Protein AF-A0AA88YDJ2-F1 (afdb_monomer)

Structure (mmCIF, N/CA/C/O backbone):
data_AF-A0AA88YDJ2-F1
#
_entry.id   AF-A0AA88YDJ2-F1
#
loop_
_atom_site.group_PDB
_atom_site.id
_atom_site.type_symbol
_atom_site.label_atom_id
_atom_site.label_alt_id
_atom_site.label_comp_id
_atom_site.label_asym_id
_atom_site.label_entity_id
_atom_site.label_seq_id
_atom_site.pdbx_PDB_ins_code
_atom_site.Cartn_x
_atom_site.Cartn_y
_atom_site.Cartn_z
_atom_site.occupancy
_atom_site.B_iso_or_equiv
_atom_site.auth_seq_id
_atom_site.auth_comp_id
_atom_site.auth_asym_id
_atom_site.auth_atom_id
_atom_site.pdbx_PDB_model_num
ATOM 1 N N . MET A 1 1 ? -26.382 20.827 58.918 1.00 44.16 1 MET A N 1
ATOM 2 C CA . MET A 1 1 ? -25.754 21.089 57.607 1.00 44.16 1 MET A CA 1
ATOM 3 C C . MET A 1 1 ? -24.274 21.461 57.730 1.00 44.16 1 MET A C 1
ATOM 5 O O . MET A 1 1 ? -23.502 20.668 57.225 1.00 44.16 1 MET A O 1
ATOM 9 N N . PRO A 1 2 ? -23.825 22.515 58.452 1.00 45.06 2 PRO A N 1
ATOM 10 C CA . PRO A 1 2 ? -22.393 22.879 58.542 1.00 45.06 2 PRO A CA 1
ATOM 11 C C . PRO A 1 2 ? -21.475 21.733 59.007 1.00 45.06 2 PRO A C 1
ATOM 13 O O . PRO A 1 2 ? -20.528 21.392 58.317 1.00 45.06 2 PRO A O 1
ATOM 16 N N . LYS A 1 3 ? -21.861 21.034 60.087 1.00 49.59 3 LYS A N 1
ATOM 17 C CA . LYS A 1 3 ? -21.119 19.882 60.639 1.00 49.59 3 LYS A CA 1
ATOM 18 C C . LYS A 1 3 ? -21.000 18.674 59.700 1.00 49.59 3 LYS A C 1
ATOM 20 O O . LYS A 1 3 ? -20.139 17.834 59.913 1.00 49.59 3 LYS A O 1
ATOM 25 N N . LEU A 1 4 ? -21.891 18.557 58.709 1.00 55.38 4 LEU A N 1
ATOM 26 C CA . LEU A 1 4 ? -21.837 17.472 57.728 1.00 55.38 4 LEU A CA 1
ATOM 27 C C . LEU A 1 4 ? -20.753 17.761 56.676 1.00 55.38 4 LEU A C 1
ATOM 29 O O . LEU A 1 4 ? -20.129 16.827 56.197 1.00 55.38 4 LEU A O 1
ATOM 33 N N . PHE A 1 5 ? -20.489 19.040 56.368 1.00 55.66 5 PHE A N 1
ATOM 34 C CA . PHE A 1 5 ? -19.447 19.469 55.424 1.00 55.66 5 PHE A CA 1
ATOM 35 C C . PHE A 1 5 ? -18.039 19.296 55.986 1.00 55.66 5 PHE A C 1
ATOM 37 O O . PHE A 1 5 ? -17.182 18.768 55.283 1.00 55.66 5 PHE A O 1
ATOM 44 N N . ASP A 1 6 ? -17.838 19.635 57.264 1.00 58.50 6 ASP A N 1
ATOM 45 C CA . ASP A 1 6 ? -16.559 19.428 57.964 1.00 58.50 6 ASP A CA 1
ATOM 46 C C . ASP A 1 6 ? -16.160 17.939 58.015 1.00 58.50 6 ASP A C 1
ATOM 48 O O . ASP A 1 6 ? -14.989 17.605 58.167 1.00 58.50 6 ASP A O 1
ATOM 52 N N . GLN A 1 7 ? -17.136 17.033 57.869 1.00 65.69 7 GLN A N 1
ATOM 53 C CA . GLN A 1 7 ? -16.923 15.585 57.804 1.00 65.69 7 GLN A CA 1
ATOM 54 C C . GLN A 1 7 ? -16.890 15.036 56.369 1.00 65.69 7 GLN A C 1
ATOM 56 O O . GLN A 1 7 ? -16.297 13.986 56.149 1.00 65.69 7 GLN A O 1
ATOM 61 N N . LEU A 1 8 ? -17.479 15.733 55.391 1.00 71.81 8 LEU A N 1
ATOM 62 C CA . LEU A 1 8 ? -17.611 15.258 54.010 1.00 71.81 8 LEU A CA 1
ATOM 63 C C . LEU A 1 8 ? -16.273 15.258 53.258 1.00 71.81 8 LEU A C 1
ATOM 65 O O . LEU A 1 8 ? -15.979 14.308 52.543 1.00 71.81 8 LEU A O 1
ATOM 69 N N . ILE A 1 9 ? -15.460 16.308 53.408 1.00 75.25 9 ILE A N 1
ATOM 70 C CA . ILE A 1 9 ? -14.173 16.422 52.701 1.00 75.25 9 ILE A CA 1
ATOM 71 C C . ILE A 1 9 ? -13.161 15.374 53.202 1.00 75.25 9 ILE A C 1
ATOM 73 O O . ILE A 1 9 ? -12.628 14.640 52.371 1.00 75.25 9 ILE A O 1
ATOM 77 N N . PRO A 1 10 ? -12.969 15.168 54.524 1.00 75.00 10 PRO A N 1
ATOM 78 C CA . PRO A 1 10 ? -12.078 14.118 55.028 1.00 75.00 10 PRO A CA 1
ATOM 79 C C . PRO A 1 10 ? -12.511 12.689 54.662 1.00 75.00 10 PRO A C 1
ATOM 81 O O . PRO A 1 10 ? -11.676 11.785 54.629 1.00 75.00 10 PRO A O 1
ATOM 84 N N . MET A 1 11 ? -13.799 12.460 54.358 1.00 74.31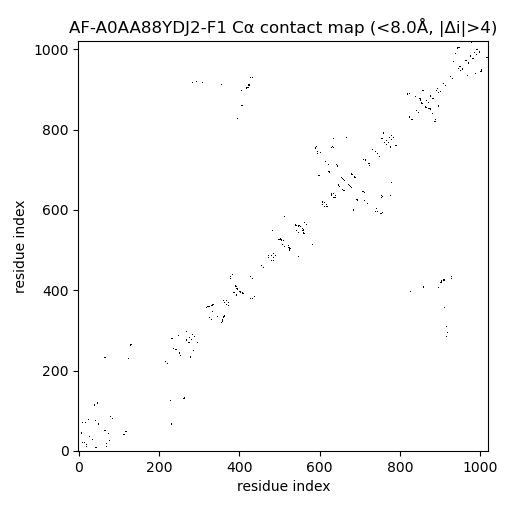 11 MET A N 1
ATOM 85 C CA . MET A 1 11 ? -14.303 11.150 53.913 1.00 74.31 11 MET A CA 1
ATOM 86 C C . MET A 1 11 ? -13.718 10.701 52.569 1.00 74.31 11 MET A C 1
ATOM 88 O O . MET A 1 11 ? -13.801 9.515 52.257 1.00 74.31 11 MET A O 1
ATOM 92 N N . ILE A 1 12 ? -13.068 11.592 51.813 1.00 73.06 12 ILE A N 1
ATOM 93 C CA . ILE A 1 12 ? -12.350 11.224 50.589 1.00 73.06 12 ILE A CA 1
ATOM 94 C C . ILE A 1 12 ? -11.175 10.273 50.851 1.00 73.06 12 ILE A C 1
ATOM 96 O O . ILE A 1 12 ? -10.824 9.474 49.987 1.00 73.06 12 ILE A O 1
ATOM 100 N N . ARG A 1 13 ? -10.621 10.290 52.072 1.00 70.44 13 ARG A N 1
ATOM 101 C CA . ARG A 1 13 ? -9.574 9.359 52.523 1.00 70.44 13 ARG A CA 1
ATOM 102 C C . ARG A 1 13 ? -10.114 7.984 52.933 1.00 70.44 13 ARG A C 1
ATOM 104 O O . ARG A 1 13 ? -9.346 7.135 53.367 1.00 70.44 13 ARG A O 1
ATOM 111 N N . ASN A 1 14 ? -11.433 7.778 52.900 1.00 76.31 14 ASN A N 1
ATOM 112 C CA . ASN A 1 14 ? -12.048 6.526 53.325 1.00 76.31 14 ASN A CA 1
ATOM 113 C C . ASN A 1 14 ? -12.297 5.609 52.123 1.00 76.31 14 ASN A C 1
ATOM 115 O O . ASN A 1 14 ? -13.269 5.777 51.380 1.00 76.31 14 ASN A O 1
ATOM 119 N N . ASP A 1 15 ? -11.447 4.599 51.977 1.00 65.50 15 ASP A N 1
ATOM 120 C CA . ASP A 1 15 ? -11.488 3.640 50.865 1.00 65.50 15 ASP A CA 1
ATOM 121 C C . ASP A 1 15 ? -12.735 2.737 50.888 1.00 65.50 15 ASP A C 1
ATOM 123 O O . ASP A 1 15 ? -13.088 2.116 49.890 1.00 65.50 15 ASP A O 1
ATOM 127 N N . LYS A 1 16 ? -13.471 2.685 52.011 1.00 71.50 16 LYS A N 1
ATOM 128 C CA . LYS A 1 16 ? -14.713 1.897 52.128 1.00 71.50 16 LYS A CA 1
ATOM 129 C C . LYS A 1 16 ? -15.907 2.530 51.411 1.00 71.50 16 LYS A C 1
ATOM 131 O O . LYS A 1 16 ? -16.938 1.879 51.242 1.00 71.50 16 LYS A O 1
ATOM 136 N N . ILE A 1 17 ? -15.810 3.802 51.034 1.00 74.06 17 ILE A N 1
ATOM 137 C CA . ILE A 1 17 ? -16.864 4.513 50.309 1.00 74.06 17 ILE A CA 1
ATOM 138 C C . ILE A 1 17 ? -16.585 4.360 48.819 1.00 74.06 17 ILE A C 1
ATOM 140 O O . ILE A 1 17 ? -15.492 4.681 48.374 1.00 74.06 17 ILE A O 1
ATOM 144 N N . LYS A 1 18 ? -17.567 3.908 48.032 1.00 74.12 18 LYS A N 1
ATOM 145 C CA . LYS A 1 18 ? -17.419 3.819 46.570 1.00 74.12 18 LYS A CA 1
ATOM 146 C C . LYS A 1 18 ? -17.340 5.216 45.943 1.00 74.12 18 LYS A C 1
ATOM 148 O O . LYS A 1 18 ? -18.175 6.069 46.248 1.00 74.12 18 LYS A O 1
ATOM 153 N N . ASP A 1 19 ? -16.419 5.414 45.002 1.00 71.31 19 ASP A N 1
ATOM 154 C CA . ASP A 1 19 ? -16.193 6.695 44.304 1.00 71.31 19 ASP A CA 1
ATOM 155 C C . ASP A 1 19 ? -17.448 7.245 43.637 1.00 71.31 19 ASP A C 1
ATOM 157 O O . ASP A 1 19 ? -17.778 8.421 43.778 1.00 71.31 19 ASP A O 1
ATOM 161 N N . SER A 1 20 ? -18.216 6.367 42.994 1.00 70.12 20 SER A N 1
ATOM 162 C CA . SER A 1 20 ? -19.479 6.726 42.349 1.00 70.12 20 SER A CA 1
ATOM 163 C C . SER A 1 20 ? -20.534 7.242 43.329 1.00 70.12 20 SER A C 1
ATOM 165 O O . SER A 1 20 ? -21.399 8.022 42.938 1.00 70.12 20 SER A O 1
ATOM 167 N N . VAL A 1 21 ? -20.483 6.828 44.599 1.00 75.50 21 VAL A N 1
ATOM 168 C CA . VAL A 1 21 ? -21.400 7.295 45.647 1.00 75.50 21 VAL A CA 1
ATOM 169 C C . VAL A 1 21 ? -20.939 8.647 46.177 1.00 75.50 21 VAL A C 1
ATOM 171 O O . VAL A 1 21 ? -21.754 9.561 46.279 1.00 75.50 21 VAL A O 1
ATOM 174 N N . PHE A 1 22 ? -19.642 8.793 46.460 1.00 79.19 22 PHE A N 1
ATOM 175 C CA . PHE A 1 22 ? -19.071 10.055 46.926 1.00 79.19 22 PHE A CA 1
ATOM 176 C C . PHE A 1 22 ? -19.282 11.175 45.900 1.00 79.19 22 PHE A C 1
ATOM 178 O O . PHE A 1 22 ? -19.849 12.208 46.248 1.00 79.19 22 PHE A O 1
ATOM 185 N N . LEU A 1 23 ? -18.940 10.922 44.629 1.00 78.69 23 LEU A N 1
ATOM 186 C CA . LEU A 1 23 ? -19.116 11.864 43.523 1.00 78.69 23 LEU A CA 1
ATOM 187 C C . LEU A 1 23 ? -20.588 12.243 43.317 1.00 78.69 23 LEU A C 1
ATOM 189 O O . LEU A 1 23 ? -20.908 13.416 43.183 1.00 78.69 23 LEU A O 1
ATOM 193 N N . LYS A 1 24 ? -21.522 11.281 43.357 1.00 77.50 24 LYS A N 1
ATOM 194 C CA . LYS A 1 24 ? -22.960 11.587 43.231 1.00 77.50 24 LYS A CA 1
ATOM 195 C C . LYS A 1 24 ? -23.456 12.522 44.333 1.00 77.50 24 LYS A C 1
ATOM 197 O O . LYS A 1 24 ? -24.221 13.439 44.045 1.00 77.50 24 LYS A O 1
ATOM 202 N N . VAL A 1 25 ? -23.042 12.295 45.580 1.00 77.62 25 VAL A N 1
ATOM 203 C CA . VAL A 1 25 ? -23.463 13.116 46.726 1.00 77.62 25 VAL A CA 1
ATOM 204 C C . VAL A 1 25 ? -22.865 14.521 46.639 1.00 77.62 25 VAL A C 1
ATOM 206 O O . VAL A 1 25 ? -23.590 15.503 46.806 1.00 77.62 25 VAL A O 1
ATOM 209 N N . THR A 1 26 ? -21.570 14.639 46.344 1.00 76.81 26 THR A N 1
ATOM 210 C CA . THR A 1 26 ? -20.883 15.934 46.238 1.00 76.81 26 THR A CA 1
ATOM 211 C C . THR A 1 26 ? -21.347 16.735 45.021 1.00 76.81 26 THR A C 1
ATOM 213 O O . THR A 1 26 ? -21.640 17.920 45.170 1.00 76.81 26 THR A O 1
ATOM 216 N N . SER A 1 27 ? -21.520 16.104 43.854 1.00 77.88 27 SER A N 1
ATOM 217 C CA . SER A 1 27 ? -22.079 16.746 42.657 1.00 77.88 27 SER A CA 1
ATOM 218 C C . SER A 1 27 ? -23.519 17.212 42.879 1.00 77.88 27 SER A C 1
ATOM 220 O O . SER A 1 27 ? -23.851 18.335 42.513 1.00 77.88 27 SER A O 1
ATOM 222 N N . HIS A 1 28 ? -24.370 16.412 43.534 1.00 77.06 28 HIS A N 1
ATOM 223 C CA . HIS A 1 28 ? -25.744 16.826 43.843 1.00 77.06 28 HIS A CA 1
ATOM 224 C C . HIS A 1 28 ? -25.773 18.065 44.755 1.00 77.06 28 HIS A C 1
ATOM 226 O O . HIS A 1 28 ? -26.504 19.017 44.491 1.00 77.06 28 HIS A O 1
ATOM 232 N N . LEU A 1 29 ? -24.930 18.104 45.791 1.00 75.31 29 LEU A N 1
ATOM 233 C CA . LEU A 1 29 ? -24.821 19.262 46.685 1.00 75.31 29 LEU A CA 1
ATOM 234 C C . LEU A 1 29 ? -24.264 20.510 45.981 1.00 75.31 29 LEU A C 1
ATOM 236 O O . LEU A 1 29 ? -24.709 21.620 46.274 1.00 75.31 29 LEU A O 1
ATOM 240 N N . ALA A 1 30 ? -23.321 20.332 45.053 1.00 75.94 30 ALA A N 1
ATOM 241 C CA . ALA A 1 30 ? -22.695 21.421 44.310 1.00 75.94 30 ALA A CA 1
ATOM 242 C C . ALA A 1 30 ? -23.631 22.040 43.253 1.00 75.94 30 ALA A C 1
ATOM 244 O O . ALA A 1 30 ? -23.666 23.258 43.108 1.00 75.94 30 ALA A O 1
ATOM 245 N N . VAL A 1 31 ? -24.452 21.235 42.569 1.00 74.44 31 VAL A N 1
ATOM 246 C CA . VAL A 1 31 ? -25.408 21.725 41.552 1.00 74.44 31 VAL A CA 1
ATOM 247 C C . VAL A 1 31 ? -26.520 22.588 42.166 1.00 74.44 31 VAL A C 1
ATOM 249 O O . VAL A 1 31 ? -27.002 23.524 41.534 1.00 74.44 31 VAL A O 1
ATOM 252 N N . HIS A 1 32 ? -26.923 22.316 43.411 1.00 71.50 32 HIS A N 1
ATOM 253 C CA . HIS A 1 32 ? -28.048 23.007 44.051 1.00 71.50 32 HIS A CA 1
ATOM 254 C C . HIS A 1 32 ? -27.679 24.299 44.803 1.00 71.50 32 HIS A C 1
ATOM 256 O O . HIS A 1 32 ? -28.579 25.054 45.178 1.00 71.50 32 HIS A O 1
ATOM 262 N N . ASN A 1 33 ? -26.394 24.580 45.050 1.00 75.69 33 ASN A N 1
ATOM 263 C CA . ASN A 1 33 ? -25.971 25.777 45.784 1.00 75.69 33 ASN A CA 1
ATOM 264 C C . ASN A 1 33 ? -24.553 26.218 45.383 1.00 75.69 33 ASN A C 1
ATOM 266 O O . ASN A 1 33 ? -23.575 25.586 45.770 1.00 75.69 33 ASN A O 1
ATOM 270 N N . SER A 1 34 ? -24.433 27.346 44.679 1.00 69.25 34 SER A N 1
ATOM 271 C CA . SER A 1 34 ? -23.150 27.867 44.173 1.00 69.25 34 SER A CA 1
ATOM 272 C C . SER A 1 34 ? -22.156 28.256 45.274 1.00 69.25 34 SER A C 1
ATOM 274 O O . SER A 1 34 ? -20.964 27.983 45.157 1.00 69.25 34 SER A O 1
ATOM 276 N N . VAL A 1 35 ? -22.632 28.815 46.394 1.00 75.88 35 VAL A N 1
ATOM 277 C CA . VAL A 1 35 ? -21.787 29.127 47.565 1.00 75.88 35 VAL A CA 1
ATOM 278 C C . VAL A 1 35 ? -21.261 27.844 48.206 1.00 75.88 35 VAL A C 1
ATOM 280 O O . VAL A 1 35 ? -20.162 27.811 48.760 1.00 75.88 35 VAL A O 1
ATOM 283 N N . LEU A 1 36 ? -22.054 26.775 48.147 1.00 74.25 36 LEU A N 1
ATOM 284 C CA . LEU A 1 36 ? -21.657 25.474 48.652 1.00 74.25 36 LEU A CA 1
ATOM 285 C C . LEU A 1 36 ? -20.705 24.750 47.699 1.00 74.25 36 LEU A C 1
ATOM 287 O O . LEU A 1 36 ? -19.754 24.134 48.169 1.00 74.25 36 LEU A O 1
ATOM 291 N N . ALA A 1 37 ? -20.922 24.872 46.389 1.00 77.81 37 ALA A N 1
ATOM 292 C CA . ALA A 1 37 ? -20.015 24.377 45.363 1.00 77.81 37 ALA A CA 1
ATOM 293 C C . ALA A 1 37 ? -18.614 24.973 45.538 1.00 77.81 37 ALA A C 1
ATOM 295 O O . ALA A 1 37 ? -17.642 24.227 45.572 1.00 77.81 37 ALA A O 1
ATOM 296 N N . ASP A 1 38 ? -18.515 26.286 45.764 1.00 79.69 38 ASP A N 1
ATOM 297 C CA . ASP A 1 38 ? -17.239 26.955 46.036 1.00 79.69 38 ASP A CA 1
ATOM 298 C C . ASP A 1 38 ? -16.544 26.409 47.284 1.00 79.69 38 ASP A C 1
ATOM 300 O O . ASP A 1 38 ? -15.356 26.108 47.247 1.00 79.69 38 ASP A O 1
ATOM 304 N N . LYS A 1 39 ? -17.283 26.220 48.385 1.00 80.44 39 LYS A N 1
ATOM 305 C CA . LYS A 1 39 ? -16.716 25.662 49.623 1.00 80.44 39 LYS A CA 1
ATOM 306 C C . LYS A 1 39 ? -16.247 24.218 49.459 1.00 80.44 39 LYS A C 1
ATOM 308 O O . LYS A 1 39 ? -15.205 23.864 50.000 1.00 80.44 39 LYS A O 1
ATOM 313 N N . ILE A 1 40 ? -17.003 23.394 48.733 1.00 81.81 40 ILE A N 1
ATOM 314 C CA . ILE A 1 40 ? -16.633 22.000 48.460 1.00 81.81 40 ILE A CA 1
ATOM 315 C C . ILE A 1 40 ? -15.391 21.956 47.566 1.00 81.81 40 ILE A C 1
ATOM 317 O O . ILE A 1 40 ? -14.454 21.231 47.876 1.00 81.81 40 ILE A O 1
ATOM 321 N N . LEU A 1 41 ? -15.353 22.750 46.495 1.00 84.62 41 LEU A N 1
ATOM 322 C CA . LEU A 1 41 ? -14.231 22.786 45.558 1.00 84.62 41 LEU A CA 1
ATOM 323 C C . LEU A 1 41 ? -12.956 23.339 46.213 1.00 84.62 41 LEU A C 1
ATOM 325 O O . LEU A 1 41 ? -11.901 22.723 46.104 1.00 84.62 41 LEU A O 1
ATOM 329 N N . THR A 1 42 ? -13.034 24.446 46.957 1.00 84.88 42 THR A N 1
ATOM 330 C CA . THR A 1 42 ? -11.873 24.964 47.700 1.00 84.88 42 THR A CA 1
ATOM 331 C C . THR A 1 42 ? -11.423 23.988 48.792 1.00 84.88 42 THR A C 1
ATOM 333 O O . THR A 1 42 ? -10.227 23.751 48.919 1.00 84.88 42 THR A O 1
ATOM 336 N N . GLY A 1 43 ? -12.350 23.347 49.514 1.00 83.12 43 GLY A N 1
ATOM 337 C CA . GLY A 1 43 ? -12.014 22.340 50.528 1.00 83.12 43 GLY A CA 1
ATOM 338 C C . GLY A 1 43 ? -11.355 21.084 49.945 1.00 83.12 43 GLY A C 1
ATOM 339 O O . GLY A 1 43 ? -10.389 20.585 50.512 1.00 83.12 43 GLY A O 1
ATOM 340 N N . LEU A 1 44 ? -11.818 20.596 48.789 1.00 85.69 44 LEU A N 1
ATOM 341 C CA . LEU A 1 44 ? -11.162 19.503 48.059 1.00 85.69 44 LEU A CA 1
ATOM 342 C C . LEU A 1 44 ? -9.762 19.907 47.573 1.00 85.69 44 LEU A C 1
ATOM 344 O O . LEU A 1 44 ? -8.843 19.103 47.622 1.00 85.69 44 LEU A O 1
ATOM 348 N N . SER A 1 45 ? -9.583 21.153 47.136 1.00 86.12 45 SER A N 1
ATOM 349 C CA . SER A 1 45 ? -8.284 21.684 46.707 1.00 86.12 45 SER A CA 1
ATOM 350 C C . SER A 1 45 ? -7.277 21.765 47.866 1.00 86.12 45 SER A C 1
ATOM 352 O O . SER A 1 45 ? -6.139 21.315 47.737 1.00 86.12 45 SER A O 1
ATOM 354 N N . GLU A 1 46 ? -7.703 22.262 49.034 1.00 86.44 46 GLU A N 1
ATOM 355 C CA . GLU A 1 46 ? -6.896 22.275 50.266 1.00 86.44 46 GLU A CA 1
ATOM 356 C C . GLU A 1 46 ? -6.539 20.858 50.731 1.00 86.44 46 GLU A C 1
ATOM 358 O O . GLU A 1 46 ? -5.394 20.574 51.084 1.00 86.44 46 GLU A O 1
ATOM 363 N N . GLU A 1 47 ? -7.509 19.948 50.687 1.00 85.44 47 GLU A N 1
ATOM 364 C CA . GLU A 1 47 ? -7.317 18.561 51.090 1.00 85.44 47 GLU A CA 1
ATOM 365 C C . GLU A 1 47 ? -6.380 17.803 50.141 1.00 85.44 47 GLU A C 1
ATOM 367 O O . GLU A 1 47 ? -5.490 17.085 50.598 1.00 85.44 47 GLU A O 1
ATOM 372 N N . GLY A 1 48 ? -6.514 18.016 48.830 1.00 85.75 48 GLY A N 1
ATOM 373 C CA . GLY A 1 48 ? -5.590 17.496 47.824 1.00 85.75 48 GLY A CA 1
ATOM 374 C C . GLY A 1 48 ? -4.166 18.010 48.038 1.00 85.75 48 GLY A C 1
ATOM 375 O O . GLY A 1 48 ? -3.223 17.223 48.006 1.00 85.75 48 GLY A O 1
ATOM 376 N N . SER A 1 49 ? -4.007 19.299 48.359 1.00 86.94 49 SER A N 1
ATOM 377 C CA . SER A 1 49 ? -2.705 19.890 48.699 1.00 86.94 49 SER A CA 1
ATOM 378 C C . SER A 1 49 ? -2.088 19.223 49.937 1.00 86.94 49 SER A C 1
ATOM 380 O O . SER A 1 49 ? -0.937 18.787 49.902 1.00 86.94 49 SER A O 1
ATOM 382 N N . ASN A 1 50 ? -2.873 19.014 51.001 1.00 85.19 50 ASN A N 1
ATOM 383 C CA . ASN A 1 50 ? -2.423 18.320 52.214 1.00 85.19 50 ASN A CA 1
ATOM 384 C C . ASN A 1 50 ? -1.999 16.865 51.950 1.00 85.19 50 ASN A C 1
ATOM 386 O O . ASN A 1 50 ? -0.977 16.413 52.471 1.00 85.19 50 ASN A O 1
ATOM 390 N N . ILE A 1 51 ? -2.775 16.113 51.162 1.00 83.88 51 ILE A N 1
ATOM 391 C CA . ILE A 1 51 ? -2.442 14.729 50.788 1.00 83.88 51 ILE A CA 1
ATOM 392 C C . ILE A 1 51 ? -1.162 14.710 49.942 1.00 83.88 51 ILE A C 1
ATOM 394 O O . ILE A 1 51 ? -0.266 13.917 50.218 1.00 83.88 51 ILE A O 1
ATOM 398 N N . GLY A 1 52 ? -1.022 15.622 48.975 1.00 83.25 52 GLY A N 1
ATOM 399 C CA . GLY A 1 52 ? 0.178 15.738 48.143 1.00 83.25 52 GLY A CA 1
ATOM 400 C C . GLY A 1 52 ? 1.439 16.094 48.937 1.00 83.25 52 GLY A C 1
ATOM 401 O O . GLY A 1 52 ? 2.487 15.478 48.742 1.00 83.25 52 GLY A O 1
ATOM 402 N N . HIS A 1 53 ? 1.344 17.014 49.900 1.00 84.19 53 HIS A N 1
ATOM 403 C CA . HIS A 1 53 ? 2.454 17.329 50.804 1.00 84.19 53 HIS A CA 1
ATOM 404 C C . HIS A 1 53 ? 2.869 16.116 51.653 1.00 84.19 53 HIS A C 1
ATOM 406 O O . HIS A 1 53 ? 4.061 15.858 51.822 1.00 84.19 53 HIS A O 1
ATOM 412 N N . ASN A 1 54 ? 1.903 15.333 52.144 1.00 82.12 54 ASN A N 1
ATOM 413 C CA . ASN A 1 54 ? 2.184 14.096 52.876 1.00 82.12 54 ASN A CA 1
ATOM 414 C C . ASN A 1 54 ? 2.749 12.993 51.971 1.00 82.12 54 ASN A C 1
ATOM 416 O O . ASN A 1 54 ? 3.571 12.201 52.429 1.00 82.12 54 ASN A O 1
ATOM 420 N N . LEU A 1 55 ? 2.342 12.935 50.701 1.00 80.31 55 LEU A N 1
ATOM 421 C CA . LEU A 1 55 ? 2.865 11.991 49.712 1.00 80.31 55 LEU A CA 1
ATOM 422 C C . LEU A 1 55 ? 4.360 12.217 49.455 1.00 80.31 55 LEU A C 1
ATOM 424 O O . LEU A 1 55 ? 5.120 11.249 49.402 1.00 80.31 55 LEU A O 1
ATOM 428 N N . LEU A 1 56 ? 4.782 13.482 49.365 1.00 78.00 56 LEU A N 1
ATOM 429 C CA . LEU A 1 56 ? 6.187 13.880 49.217 1.00 78.00 56 LEU A CA 1
ATOM 430 C C . LEU A 1 56 ? 6.999 13.740 50.523 1.00 78.00 56 LEU A C 1
ATOM 432 O O . LEU A 1 56 ? 8.223 13.851 50.502 1.00 78.00 56 LEU A O 1
ATOM 436 N N . SER A 1 57 ? 6.345 13.441 51.652 1.00 73.75 57 SER A N 1
ATOM 437 C CA . SER A 1 57 ? 6.997 13.015 52.895 1.00 73.75 57 SER A CA 1
ATOM 438 C C . SER A 1 57 ? 7.184 11.495 52.911 1.00 73.75 57 SER A C 1
ATOM 440 O O . SER A 1 57 ? 6.226 10.730 52.801 1.00 73.75 57 SER A O 1
ATOM 442 N N . VAL A 1 58 ? 8.415 11.024 53.116 1.00 61.31 58 VAL A N 1
ATOM 443 C CA . VAL A 1 58 ? 8.768 9.590 53.007 1.00 61.31 58 VAL A CA 1
ATOM 444 C C . VAL A 1 58 ? 8.239 8.726 54.163 1.00 61.31 58 VAL A C 1
ATOM 446 O O . VAL A 1 58 ? 8.248 7.502 54.086 1.00 61.31 58 VAL A O 1
ATOM 449 N N . SER A 1 59 ? 7.668 9.343 55.199 1.00 62.09 59 SER A N 1
ATOM 450 C CA . SER A 1 59 ? 7.021 8.657 56.327 1.00 62.09 59 SER A CA 1
ATOM 451 C C . SER A 1 59 ? 5.603 8.131 56.043 1.00 62.09 59 SER A C 1
ATOM 453 O O . SER A 1 59 ? 5.028 7.453 56.894 1.00 62.09 59 SER A O 1
ATOM 455 N N . SER A 1 60 ? 5.011 8.445 54.887 1.00 69.81 60 SER A N 1
ATOM 456 C CA . SER A 1 60 ? 3.628 8.081 54.548 1.00 69.81 60 SER A CA 1
ATOM 457 C C . SER A 1 60 ? 3.533 6.806 53.698 1.00 69.81 60 SER A C 1
ATOM 459 O O . SER A 1 60 ? 4.459 6.478 52.957 1.00 69.81 60 SER A O 1
ATOM 461 N N . ASN A 1 61 ? 2.406 6.083 53.759 1.00 75.81 61 ASN A N 1
ATOM 462 C CA . ASN A 1 61 ? 2.148 4.960 52.848 1.00 75.81 61 ASN A CA 1
ATOM 463 C C . ASN A 1 61 ? 1.934 5.490 51.417 1.00 75.81 61 ASN A C 1
ATOM 465 O O . ASN A 1 61 ? 0.966 6.206 51.165 1.00 75.81 61 ASN A O 1
ATOM 469 N N . MET A 1 62 ? 2.841 5.139 50.504 1.00 76.94 62 MET A N 1
ATOM 470 C CA . MET A 1 62 ? 2.868 5.647 49.132 1.00 76.94 62 MET A CA 1
ATOM 471 C C . MET A 1 62 ? 1.577 5.332 48.359 1.00 76.94 62 MET A C 1
ATOM 473 O O . MET A 1 62 ? 0.933 6.263 47.883 1.00 76.94 62 MET A O 1
ATOM 477 N N . GLU A 1 63 ? 1.154 4.068 48.293 1.00 74.88 63 GLU A N 1
ATOM 478 C CA . GLU A 1 63 ? -0.032 3.641 47.531 1.00 74.88 63 GLU A CA 1
ATOM 479 C C . GLU A 1 63 ? -1.309 4.338 48.017 1.00 74.88 63 GLU A C 1
ATOM 481 O O . GLU A 1 63 ? -2.087 4.868 47.220 1.00 74.88 63 GLU A O 1
ATOM 486 N N . THR A 1 64 ? -1.498 4.416 49.341 1.00 77.44 64 THR A N 1
ATOM 487 C CA . THR A 1 64 ? -2.668 5.080 49.934 1.00 77.44 64 THR A CA 1
ATOM 488 C C . THR A 1 64 ? -2.686 6.578 49.626 1.00 77.44 64 THR A C 1
ATOM 490 O O . THR A 1 64 ? -3.741 7.136 49.327 1.00 77.44 64 THR A O 1
ATOM 493 N N . GLN A 1 65 ? -1.532 7.251 49.695 1.00 80.44 65 GLN A N 1
ATOM 494 C CA . GLN A 1 65 ? -1.457 8.688 49.428 1.00 80.44 65 GLN A CA 1
ATOM 495 C C . GLN A 1 65 ? -1.587 9.015 47.929 1.00 80.44 65 GLN A C 1
ATOM 497 O O . GLN A 1 65 ? -2.262 9.987 47.598 1.00 80.44 65 GLN A O 1
ATOM 502 N N . VAL A 1 66 ? -1.015 8.207 47.022 1.00 80.31 66 VAL A N 1
ATOM 503 C CA . VAL A 1 66 ? -1.185 8.377 45.562 1.00 80.31 66 VAL A CA 1
ATOM 504 C C . VAL A 1 66 ? -2.652 8.192 45.175 1.00 80.31 66 VAL A C 1
ATOM 506 O O . VAL A 1 66 ? -3.234 9.071 44.537 1.00 80.31 66 VAL A O 1
ATOM 509 N N . SER A 1 67 ? -3.279 7.098 45.619 1.00 79.00 67 SER A N 1
ATOM 510 C CA . SER A 1 67 ? -4.699 6.831 45.361 1.00 79.00 67 SER A CA 1
ATOM 511 C C . SER A 1 67 ? -5.592 7.939 45.930 1.00 79.00 67 SER A C 1
ATOM 513 O O . SER A 1 67 ? -6.434 8.493 45.220 1.00 79.00 67 SER A O 1
ATOM 515 N N . GLY A 1 68 ? -5.345 8.356 47.178 1.00 81.81 68 GLY A N 1
ATOM 516 C CA . GLY A 1 68 ? -6.077 9.444 47.826 1.00 81.81 68 GLY A CA 1
ATOM 517 C C . GLY A 1 68 ? -5.945 10.790 47.106 1.00 81.81 68 GLY A C 1
ATOM 518 O O . GLY A 1 68 ? -6.942 11.499 46.953 1.00 81.81 68 GLY A O 1
ATOM 519 N N . LEU A 1 69 ? -4.746 11.133 46.619 1.00 85.88 69 LEU A N 1
ATOM 520 C CA . LEU A 1 69 ? -4.498 12.374 45.881 1.00 85.88 69 LEU A CA 1
ATOM 521 C C . LEU A 1 69 ? -5.238 12.377 44.540 1.00 85.88 69 LEU A C 1
ATOM 523 O O . LEU A 1 69 ? -5.973 13.321 44.244 1.00 85.88 69 LEU A O 1
ATOM 527 N N . LEU A 1 70 ? -5.087 11.310 43.748 1.00 83.88 70 LEU A N 1
ATOM 528 C CA . LEU A 1 70 ? -5.742 11.192 42.444 1.00 83.88 70 LEU A CA 1
ATOM 529 C C . LEU A 1 70 ? -7.265 11.179 42.590 1.00 83.88 70 LEU A C 1
ATOM 531 O O . LEU A 1 70 ? -7.961 11.858 41.837 1.00 83.88 70 LEU A O 1
ATOM 535 N N . ARG A 1 71 ? -7.793 10.474 43.595 1.00 83.00 71 ARG A N 1
ATOM 536 C CA . ARG A 1 71 ? -9.222 10.475 43.935 1.00 83.00 71 ARG A CA 1
ATOM 537 C C . ARG A 1 71 ? -9.731 11.880 44.255 1.00 83.00 71 ARG A C 1
ATOM 539 O O . ARG A 1 71 ? -10.804 12.275 43.787 1.00 83.00 71 ARG A O 1
ATOM 546 N N . CYS A 1 72 ? -8.951 12.644 45.019 1.00 86.00 72 CYS A N 1
ATOM 547 C CA . CYS A 1 72 ? -9.272 14.016 45.390 1.00 86.00 72 CYS A CA 1
ATOM 548 C C . CYS A 1 72 ? -9.327 14.944 44.177 1.00 86.00 72 CYS A C 1
ATOM 550 O O . CYS A 1 72 ? -10.349 15.591 43.934 1.00 86.00 72 CYS A O 1
ATOM 552 N N . VAL A 1 73 ? -8.277 14.927 43.359 1.00 86.56 73 VAL A N 1
ATOM 553 C CA . VAL A 1 73 ? -8.162 15.776 42.173 1.00 86.56 73 VAL A CA 1
ATOM 554 C C . VAL A 1 73 ? -9.189 15.411 41.094 1.00 86.56 73 VAL A C 1
ATOM 556 O O . VAL A 1 73 ? -9.821 16.311 40.539 1.00 86.56 73 VAL A O 1
ATOM 559 N N . LYS A 1 74 ? -9.442 14.119 40.836 1.00 85.56 74 LYS A N 1
ATOM 560 C CA . LYS A 1 74 ? -10.485 13.672 39.888 1.00 85.56 74 LYS A CA 1
ATOM 561 C C . LYS A 1 74 ? -11.876 14.146 40.316 1.00 85.56 74 LYS A C 1
ATOM 563 O O . LYS A 1 74 ? -12.645 14.640 39.491 1.00 85.56 74 LYS A O 1
ATOM 568 N N . THR A 1 75 ? -12.185 14.053 41.612 1.00 83.25 75 THR A N 1
ATOM 569 C CA . THR A 1 75 ? -13.469 14.517 42.160 1.00 83.25 75 THR A CA 1
ATOM 570 C C . THR A 1 75 ? -13.603 16.038 42.070 1.00 83.25 75 THR A C 1
ATOM 572 O O . THR A 1 75 ? -14.640 16.533 41.626 1.00 83.25 75 THR A O 1
ATOM 575 N N . LEU A 1 76 ? -12.550 16.781 42.434 1.00 87.06 76 LEU A N 1
ATOM 576 C CA . LEU A 1 76 ? -12.485 18.239 42.304 1.00 87.06 76 LEU A CA 1
ATOM 577 C C . LEU A 1 76 ? -12.773 18.680 40.862 1.00 87.06 76 LEU A C 1
ATOM 579 O O . LEU A 1 76 ? -13.649 19.514 40.632 1.00 87.06 76 LEU A O 1
ATOM 583 N N . CYS A 1 77 ? -12.066 18.087 39.897 1.00 85.56 77 CYS A N 1
ATOM 584 C CA . CYS A 1 77 ? -12.180 18.435 38.485 1.00 85.56 77 CYS A CA 1
ATOM 585 C C . CYS A 1 77 ? -13.562 18.092 37.916 1.00 85.56 77 CYS A C 1
ATOM 587 O O . CYS A 1 77 ? -14.182 18.936 37.279 1.00 85.56 77 CYS A O 1
ATOM 589 N N . SER A 1 78 ? -14.103 16.909 38.225 1.00 82.75 78 SER A N 1
ATOM 590 C CA . SER A 1 78 ? -15.439 16.504 37.768 1.00 82.75 78 SER A CA 1
ATOM 591 C C . SER A 1 78 ? -16.542 17.453 38.259 1.00 82.75 78 SER A C 1
ATOM 593 O O . SER A 1 78 ? -17.407 17.866 37.480 1.00 82.75 78 SER A O 1
ATOM 595 N N . ILE A 1 79 ? -16.493 17.865 39.533 1.00 82.25 79 ILE A N 1
ATOM 596 C CA . ILE A 1 79 ? -17.454 18.828 40.086 1.00 82.25 79 ILE A CA 1
ATOM 597 C C . ILE A 1 79 ? -17.272 20.198 39.424 1.00 82.25 79 ILE A C 1
ATOM 599 O O . ILE A 1 79 ? -18.264 20.797 39.007 1.00 82.25 79 ILE A O 1
ATOM 603 N N . TYR A 1 80 ? -16.031 20.673 39.274 1.00 83.88 80 TYR A N 1
ATOM 604 C CA . TYR A 1 80 ? -15.731 21.951 38.626 1.00 83.88 80 TYR A CA 1
ATOM 605 C C . TYR A 1 80 ? -16.279 22.008 37.193 1.00 83.88 80 TYR A C 1
ATOM 607 O O . TYR A 1 80 ? -17.016 22.939 36.864 1.00 83.88 80 TYR A O 1
ATOM 615 N N . THR A 1 81 ? -16.017 20.986 36.374 1.00 80.69 81 THR A N 1
ATOM 616 C CA . THR A 1 81 ? -16.539 20.885 35.004 1.00 80.69 81 THR A CA 1
ATOM 617 C C . THR A 1 81 ? -18.068 20.869 34.985 1.00 80.69 81 THR A C 1
ATOM 619 O O . THR A 1 81 ? -18.691 21.621 34.234 1.00 80.69 81 THR A O 1
ATOM 622 N N . SER A 1 82 ? -18.697 20.080 35.865 1.00 77.00 82 SER A N 1
ATOM 623 C CA . SER A 1 82 ? -20.161 19.963 35.914 1.00 77.00 82 SER A CA 1
ATOM 624 C C . SER A 1 82 ? -20.872 21.270 36.288 1.00 77.00 82 SER A C 1
ATOM 626 O O . SER A 1 82 ? -21.934 21.560 35.739 1.00 77.00 82 SER A O 1
ATOM 628 N N . VAL A 1 83 ? -20.289 22.069 37.188 1.00 74.94 83 VAL A N 1
ATOM 629 C CA . VAL A 1 83 ? -20.907 23.291 37.728 1.00 74.94 83 VAL A CA 1
ATOM 630 C C . VAL A 1 83 ? -20.544 24.527 36.905 1.00 74.94 83 VAL A C 1
ATOM 632 O O . VAL A 1 83 ? -21.393 25.389 36.694 1.00 74.94 83 VAL A O 1
ATOM 635 N N . TYR A 1 84 ? -19.297 24.628 36.441 1.00 72.44 84 TYR A N 1
ATOM 636 C CA . TYR A 1 84 ? -18.755 25.869 35.881 1.00 72.44 84 TYR A CA 1
ATOM 637 C C . TYR A 1 84 ? -18.399 25.805 34.391 1.00 72.44 84 TYR A C 1
ATOM 639 O O . TYR A 1 84 ? -18.341 26.862 33.766 1.00 72.44 84 TYR A O 1
ATOM 647 N N . GLN A 1 85 ? -18.214 24.621 33.793 1.00 66.25 85 GLN A N 1
ATOM 648 C CA . GLN A 1 85 ? -17.977 24.488 32.343 1.00 66.25 85 GLN A CA 1
ATOM 649 C C . GLN A 1 85 ? -19.243 24.115 31.552 1.00 66.25 85 GLN A C 1
ATOM 651 O O . GLN A 1 85 ? -19.312 24.402 30.363 1.00 66.25 85 GLN A O 1
ATOM 656 N N . SER A 1 86 ? -20.286 23.566 32.186 1.00 49.94 86 SER A N 1
ATOM 657 C CA . SER A 1 86 ? -21.568 23.269 31.516 1.00 49.94 86 SER A CA 1
ATOM 658 C C . SER A 1 86 ? -22.408 24.519 31.181 1.00 49.94 86 SER A C 1
ATOM 660 O O . SER A 1 86 ? -23.221 24.484 30.257 1.00 49.94 86 SER A O 1
ATOM 662 N N . MET A 1 87 ? -22.189 25.649 31.870 1.00 41.94 87 MET A N 1
ATOM 663 C CA . MET A 1 87 ? -22.975 26.886 31.702 1.00 41.94 87 MET A CA 1
ATOM 664 C C . MET A 1 87 ? -22.551 27.782 30.521 1.00 41.94 87 MET A C 1
ATOM 666 O O . MET A 1 87 ? -23.213 28.784 30.261 1.00 41.94 87 MET A O 1
ATOM 670 N N . SER A 1 88 ? -21.479 27.457 29.790 1.00 40.25 88 SER A N 1
ATOM 671 C CA . SER A 1 88 ? -21.006 28.253 28.640 1.00 40.25 88 SER A CA 1
ATOM 672 C C . SER A 1 88 ? -21.681 27.898 27.306 1.00 40.25 88 SER A C 1
ATOM 674 O O . SER A 1 88 ? -21.452 28.579 26.311 1.00 40.25 88 SER A O 1
ATOM 676 N N . SER A 1 89 ? -22.540 26.873 27.270 1.00 35.53 89 SER A N 1
ATOM 677 C CA . SER A 1 89 ? -23.183 26.386 26.036 1.00 35.53 89 SER A CA 1
ATOM 678 C C . SER A 1 89 ? -24.605 26.920 25.787 1.00 35.53 89 SER A C 1
ATOM 680 O O . SER A 1 89 ? -25.185 26.639 24.742 1.00 35.53 89 SER A O 1
ATOM 682 N N . SER A 1 90 ? -25.177 27.724 26.696 1.00 32.38 90 SER A N 1
ATOM 683 C CA . SER A 1 90 ? -26.591 28.142 26.635 1.00 32.38 90 SER A CA 1
ATOM 684 C C . SER A 1 90 ? -26.835 29.654 26.496 1.00 32.38 90 SER A C 1
ATOM 686 O O . SER A 1 90 ? -27.861 30.155 26.954 1.00 32.38 90 SER A O 1
ATOM 688 N N . SER A 1 91 ? -25.938 30.403 25.850 1.00 30.66 91 SER A N 1
ATOM 689 C CA . SER A 1 91 ? -26.180 31.820 25.520 1.00 30.66 91 SER A CA 1
ATOM 690 C C . SER A 1 91 ? -25.655 32.216 24.136 1.00 30.66 91 SER A C 1
ATOM 692 O O . SER A 1 91 ? -24.805 33.088 23.983 1.00 30.66 91 SER A O 1
ATOM 694 N N . SER A 1 92 ? -26.221 31.618 23.087 1.00 31.59 92 SER A N 1
ATOM 695 C CA . SER A 1 92 ? -26.116 32.147 21.726 1.00 31.59 92 SER A CA 1
ATOM 696 C C . SER A 1 92 ? -27.224 33.176 21.456 1.00 31.59 92 SER A C 1
ATOM 698 O O . SER A 1 92 ? -28.296 32.802 20.992 1.00 31.59 92 SER A O 1
ATOM 700 N N . SER A 1 93 ? -26.969 34.463 21.723 1.00 29.94 93 SER A N 1
ATOM 701 C CA . SER A 1 93 ? -27.531 35.585 20.939 1.00 29.94 93 SER A CA 1
ATOM 702 C C . SER A 1 93 ? -27.068 36.950 21.468 1.00 29.94 93 SER A C 1
ATOM 704 O O . SER A 1 93 ? -27.738 37.536 22.313 1.00 29.94 93 SER A O 1
ATOM 706 N N . SER A 1 94 ? -25.963 37.479 20.936 1.00 25.52 94 SER A N 1
ATOM 707 C CA . SER A 1 94 ? -25.830 38.900 20.552 1.00 25.52 94 SER A CA 1
ATOM 708 C C . SER A 1 94 ? -24.405 39.193 20.082 1.00 25.52 94 SER A C 1
ATOM 710 O O . SER A 1 94 ? -23.453 39.061 20.850 1.00 25.52 94 SER A O 1
ATOM 712 N N . LEU A 1 95 ? -24.268 39.628 18.826 1.00 35.00 95 LEU A N 1
ATOM 713 C CA . LEU A 1 95 ? -23.070 40.302 18.333 1.00 35.00 95 LEU A CA 1
ATOM 714 C C . LEU A 1 95 ? -22.825 41.573 19.155 1.00 35.00 95 LEU A C 1
ATOM 716 O O . LEU A 1 95 ? -23.699 42.432 19.179 1.00 35.00 95 LEU A O 1
ATOM 720 N N . SER A 1 96 ? -21.626 41.712 19.724 1.00 27.94 96 SER A N 1
ATOM 721 C CA . SER A 1 96 ? -20.749 42.888 19.583 1.00 27.94 96 SER A CA 1
ATOM 722 C C . SER A 1 96 ? -19.730 42.925 20.720 1.00 27.94 96 SER A C 1
ATOM 724 O O . SER A 1 96 ? -20.118 43.164 21.856 1.00 27.94 96 SER A O 1
ATOM 726 N N . SER A 1 97 ? -18.448 42.748 20.396 1.00 27.47 97 SER A N 1
ATOM 727 C CA . SER A 1 97 ? -17.333 43.615 20.819 1.00 27.47 97 SER A CA 1
ATOM 728 C C . SER A 1 97 ? -16.017 42.864 20.637 1.00 27.47 97 SER A C 1
ATOM 730 O O . SER A 1 97 ? -15.740 41.890 21.332 1.00 27.47 97 SER A O 1
ATOM 732 N N . GLN A 1 98 ? -15.221 43.341 19.682 1.00 37.06 98 GLN A N 1
ATOM 733 C CA . GLN A 1 98 ? -13.821 42.981 19.516 1.00 37.06 98 GLN A CA 1
ATOM 734 C C . GLN A 1 98 ? -13.050 43.305 20.801 1.00 37.06 98 GLN A C 1
ATOM 736 O O . GLN A 1 98 ? -12.988 44.463 21.214 1.00 37.06 98 GLN A O 1
ATOM 741 N N . SER A 1 99 ? -12.397 42.300 21.374 1.00 27.28 99 SER A N 1
ATOM 742 C CA . SER A 1 99 ? -11.138 42.486 22.082 1.00 27.28 99 SER A CA 1
ATOM 743 C C . SER A 1 99 ? -10.142 41.442 21.578 1.00 27.28 99 SER A C 1
ATOM 745 O O . SER A 1 99 ? -10.461 40.282 21.333 1.00 27.28 99 SER A O 1
ATOM 747 N N . SER A 1 100 ? -8.949 41.942 21.304 1.00 28.16 100 SER A N 1
ATOM 748 C CA . SER A 1 100 ? -7.783 41.313 20.695 1.00 28.16 100 SER A CA 1
ATOM 749 C C . SER A 1 100 ? -7.430 39.938 21.273 1.00 28.16 100 SER A C 1
ATOM 751 O O . SER A 1 100 ? -6.909 39.842 22.383 1.00 28.16 100 SER A O 1
ATOM 753 N N . ILE A 1 101 ? -7.638 38.893 20.469 1.00 28.97 101 ILE A N 1
ATOM 754 C CA . ILE A 1 101 ? -6.990 37.588 20.622 1.00 28.97 101 ILE A CA 1
ATOM 755 C C . ILE A 1 101 ? -5.590 37.734 20.023 1.00 28.97 101 ILE A C 1
ATOM 757 O O . ILE A 1 101 ? -5.435 37.825 18.808 1.00 28.97 101 ILE A O 1
ATOM 761 N N . ILE A 1 102 ? -4.575 37.804 20.879 1.00 31.19 102 ILE A N 1
ATOM 762 C CA . ILE A 1 102 ? -3.170 37.666 20.492 1.00 31.19 102 ILE A CA 1
ATOM 763 C C . ILE A 1 102 ? -2.699 36.348 21.124 1.00 31.19 102 ILE A C 1
ATOM 765 O O . ILE A 1 102 ? -2.795 36.184 22.337 1.00 31.19 102 ILE A O 1
ATOM 769 N N . ASN A 1 103 ? -2.233 35.416 20.286 1.00 32.03 103 ASN A N 1
ATOM 770 C CA . ASN A 1 103 ? -1.577 34.135 20.614 1.00 32.03 103 ASN A CA 1
ATOM 771 C C . ASN A 1 103 ? -2.422 32.931 21.088 1.00 32.03 103 ASN A C 1
ATOM 773 O O . ASN A 1 103 ? -1.866 32.020 21.686 1.00 32.03 103 ASN A O 1
ATOM 777 N N . GLY A 1 104 ? -3.725 32.846 20.801 1.00 33.78 104 GLY A N 1
ATOM 778 C CA . GLY A 1 104 ? -4.456 31.562 20.904 1.00 33.78 104 GLY A CA 1
ATOM 779 C C . GLY A 1 104 ? -4.637 30.960 22.313 1.00 33.78 104 GLY A C 1
ATOM 780 O O . GLY A 1 104 ? -5.192 29.875 22.440 1.00 33.78 104 GLY A O 1
ATOM 781 N N . ILE A 1 105 ? -4.237 31.655 23.382 1.00 37.88 105 ILE A N 1
ATOM 782 C CA . ILE A 1 105 ? -4.429 31.208 24.769 1.00 37.88 105 ILE A CA 1
ATOM 783 C C . ILE A 1 105 ? -5.731 31.812 25.305 1.00 37.88 105 ILE A C 1
ATOM 785 O O . ILE A 1 105 ? -5.831 33.024 25.502 1.00 37.88 105 ILE A O 1
ATOM 789 N N . THR A 1 106 ? -6.741 30.983 25.583 1.00 44.97 106 THR A N 1
ATOM 790 C CA . THR A 1 106 ? -7.894 31.424 26.383 1.00 44.97 106 THR A CA 1
ATOM 791 C C . THR A 1 106 ? -7.430 31.706 27.817 1.00 44.97 106 THR A C 1
ATOM 793 O O . THR A 1 106 ? -6.875 30.800 28.445 1.00 44.97 106 THR A O 1
ATOM 796 N N . PRO A 1 107 ? -7.645 32.912 28.372 1.00 51.81 107 PRO A N 1
ATOM 797 C CA . PRO A 1 107 ? -7.250 33.212 29.743 1.00 51.81 107 PRO A CA 1
ATOM 798 C C . PRO A 1 107 ? -8.014 32.323 30.733 1.00 51.81 107 PRO A C 1
ATOM 800 O O . PRO A 1 107 ? -9.236 32.187 30.646 1.00 51.81 107 PRO A O 1
ATOM 803 N N . ILE A 1 108 ? -7.286 31.725 31.684 1.00 60.09 108 ILE A N 1
ATOM 804 C CA . ILE A 1 108 ? -7.861 30.905 32.759 1.00 60.09 108 ILE A CA 1
ATOM 805 C C . ILE A 1 108 ? -8.906 31.741 33.508 1.00 60.09 108 ILE A C 1
ATOM 807 O O . ILE A 1 108 ? -8.641 32.874 33.915 1.00 60.09 108 ILE A O 1
ATOM 811 N N . SER A 1 109 ? -10.099 31.176 33.708 1.00 68.19 109 SER A N 1
ATOM 812 C CA . SER A 1 109 ? -11.179 31.832 34.449 1.00 68.19 109 SER A CA 1
ATOM 813 C C . SER A 1 109 ? -10.690 32.314 35.828 1.00 68.19 109 SER A C 1
ATOM 815 O O . SER A 1 109 ? -10.115 31.514 36.575 1.00 68.19 109 SER A O 1
ATOM 817 N N . PRO A 1 110 ? -10.987 33.564 36.249 1.00 67.38 110 PRO A N 1
ATOM 818 C CA . PRO A 1 110 ? -10.656 34.063 37.590 1.00 67.38 110 PRO A CA 1
ATOM 819 C C . PRO A 1 110 ? -11.181 33.157 38.713 1.00 67.38 110 PRO A C 1
ATOM 821 O O . PRO A 1 110 ? -10.615 33.101 39.805 1.00 67.38 110 PRO A O 1
ATOM 824 N N . LYS A 1 111 ? -12.261 32.414 38.433 1.00 72.81 111 LYS A N 1
ATOM 825 C CA . LYS A 1 111 ? -12.856 31.453 39.359 1.00 72.81 111 LYS A CA 1
ATOM 826 C C . LYS A 1 111 ? -12.036 30.168 39.483 1.00 72.81 111 LYS A C 1
ATOM 828 O O . LYS A 1 111 ? -11.893 29.655 40.589 1.00 72.81 111 LYS A O 1
ATOM 833 N N . ALA A 1 112 ? -11.449 29.687 38.384 1.00 74.62 112 ALA A N 1
ATOM 834 C CA . ALA A 1 112 ? -10.500 28.571 38.416 1.00 74.62 112 ALA A CA 1
ATOM 835 C C . ALA A 1 112 ? -9.264 28.939 39.250 1.00 74.62 112 ALA A C 1
ATOM 837 O O . ALA A 1 112 ? -8.855 28.168 40.113 1.00 74.62 112 ALA A O 1
ATOM 838 N N . VAL A 1 113 ? -8.734 30.155 39.071 1.00 78.06 113 VAL A N 1
ATOM 839 C CA . VAL A 1 113 ? -7.578 30.639 39.843 1.00 78.06 113 VAL A CA 1
ATOM 840 C C . VAL A 1 113 ? -7.857 30.612 41.348 1.00 78.06 113 VAL A C 1
ATOM 842 O O . VAL A 1 113 ? -7.006 30.182 42.114 1.00 78.06 113 VAL A O 1
ATOM 845 N N . GLN A 1 114 ? -9.052 31.013 41.795 1.00 81.56 114 GLN A N 1
ATOM 846 C CA . GLN A 1 114 ? -9.407 30.959 43.220 1.00 81.56 114 GLN A CA 1
ATOM 847 C C . GLN A 1 114 ? -9.545 29.530 43.763 1.00 81.56 114 GLN A C 1
ATOM 849 O O . GLN A 1 114 ? -9.081 29.258 44.867 1.00 81.56 114 GLN A O 1
ATOM 854 N N . ILE A 1 115 ? -10.180 28.630 43.009 1.00 84.38 115 ILE A N 1
ATOM 855 C CA . ILE A 1 115 ? -10.477 27.262 43.460 1.00 84.38 115 ILE A CA 1
ATOM 856 C C . ILE A 1 115 ? -9.208 26.407 43.539 1.00 84.38 115 ILE A C 1
ATOM 858 O O . ILE A 1 115 ? -9.019 25.674 44.507 1.00 84.38 115 ILE A O 1
ATOM 862 N N . PHE A 1 116 ? -8.317 26.517 42.555 1.00 86.25 116 PHE A N 1
ATOM 863 C CA . PHE A 1 116 ? -7.110 25.690 42.471 1.00 86.25 116 PHE A CA 1
ATOM 864 C C . PHE A 1 116 ? -5.894 26.297 43.194 1.00 86.25 116 PHE A C 1
ATOM 866 O O . PHE A 1 116 ? -4.885 25.617 43.347 1.00 86.25 116 PHE A O 1
ATOM 873 N N . LYS A 1 117 ? -5.991 27.534 43.709 1.00 84.81 117 LYS A N 1
ATOM 874 C CA . LYS A 1 117 ? -4.906 28.219 44.438 1.00 84.81 117 LYS A CA 1
ATOM 875 C C . LYS A 1 117 ? -4.236 27.379 45.543 1.00 84.81 117 LYS A C 1
ATOM 877 O O . LYS A 1 117 ? -3.013 27.438 45.629 1.00 84.81 117 LYS A O 1
ATOM 882 N N . PRO A 1 118 ? -4.957 26.611 46.384 1.00 87.94 118 PRO A N 1
ATOM 883 C CA . PRO A 1 118 ? -4.322 25.765 47.401 1.00 87.94 118 PRO A CA 1
ATOM 884 C C . PRO A 1 118 ? -3.344 24.716 46.847 1.00 87.94 118 PRO A C 1
ATOM 886 O O . PRO A 1 118 ? -2.371 24.373 47.519 1.00 87.94 118 PRO A O 1
ATOM 889 N N . LEU A 1 119 ? -3.573 24.226 45.626 1.00 87.69 119 LEU A N 1
ATOM 890 C CA . LEU A 1 119 ? -2.713 23.242 44.965 1.00 87.69 119 LEU A CA 1
ATOM 891 C C . LEU A 1 119 ? -1.441 23.868 44.368 1.00 87.69 119 LEU A C 1
ATOM 893 O O . LEU A 1 119 ? -0.462 23.163 44.165 1.00 87.69 119 LEU A O 1
ATOM 897 N N . GLU A 1 120 ? -1.399 25.187 44.158 1.00 87.00 120 GLU A N 1
ATOM 898 C CA . GLU A 1 120 ? -0.217 25.880 43.610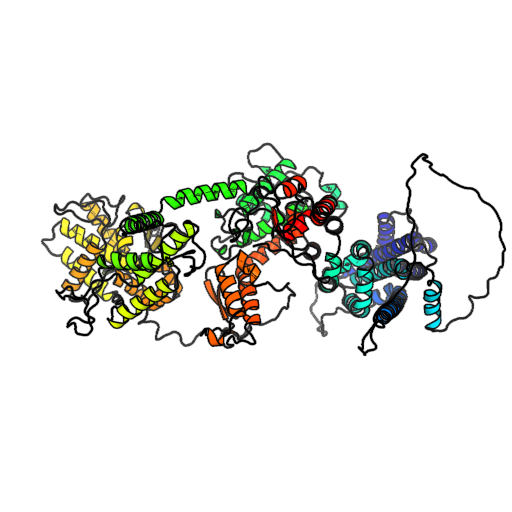 1.00 87.00 120 GLU A CA 1
ATOM 899 C C . GLU A 1 120 ? 1.035 25.710 44.481 1.00 87.00 120 GLU A C 1
ATOM 901 O O . GLU A 1 120 ? 2.149 25.603 43.972 1.00 87.00 120 GLU A O 1
ATOM 906 N N . VAL A 1 121 ? 0.857 25.611 45.801 1.00 85.00 121 VAL A N 1
ATOM 907 C CA . VAL A 1 121 ? 1.959 25.358 46.743 1.00 85.00 121 VAL A CA 1
ATOM 908 C C . VAL A 1 121 ? 2.555 23.961 46.539 1.00 85.00 121 VAL A C 1
ATOM 910 O O . VAL A 1 121 ? 3.772 23.788 46.613 1.00 85.00 121 VAL A O 1
ATOM 913 N N . LEU A 1 122 ? 1.710 22.973 46.231 1.00 87.12 122 LEU A N 1
ATOM 914 C CA . LEU A 1 122 ? 2.143 21.612 45.927 1.00 87.12 122 LEU A CA 1
ATOM 915 C C . LEU A 1 122 ? 2.929 21.563 44.608 1.00 87.12 122 LEU A C 1
ATOM 917 O O . LEU A 1 122 ? 3.933 20.858 44.531 1.00 87.12 122 LEU A O 1
ATOM 921 N N . TRP A 1 123 ? 2.520 22.334 43.595 1.00 90.31 123 TRP A N 1
ATOM 922 C CA . TRP A 1 123 ? 3.215 22.402 42.303 1.00 90.31 123 TRP A CA 1
ATOM 923 C C . TRP A 1 123 ? 4.593 23.056 42.417 1.00 90.31 123 TRP A C 1
ATOM 925 O O . TRP A 1 123 ? 5.548 22.563 41.824 1.00 90.31 123 TRP A O 1
ATOM 935 N N . GLN A 1 124 ? 4.732 24.097 43.243 1.00 85.69 124 GLN A N 1
ATOM 936 C CA . GLN A 1 124 ? 6.045 24.684 43.527 1.00 85.69 124 GLN A CA 1
ATOM 937 C C . GLN A 1 124 ? 6.966 23.695 44.255 1.00 85.69 124 GLN A C 1
ATOM 939 O O . GLN A 1 124 ? 8.163 23.628 43.986 1.00 85.69 124 GLN A O 1
ATOM 944 N N . LEU A 1 125 ? 6.409 22.892 45.167 1.00 84.75 125 LEU A N 1
ATOM 945 C CA . LEU A 1 125 ? 7.176 21.857 45.853 1.00 84.75 125 LEU A CA 1
ATOM 946 C C . LEU A 1 125 ? 7.598 20.728 44.897 1.00 84.75 125 LEU A C 1
ATOM 948 O O . LEU A 1 125 ? 8.693 20.190 45.042 1.00 84.75 125 LEU A O 1
ATOM 952 N N . LEU A 1 126 ? 6.753 20.372 43.926 1.00 86.06 126 LEU A N 1
ATOM 953 C CA . LEU A 1 126 ? 7.085 19.415 42.869 1.00 86.06 126 LEU A CA 1
ATOM 954 C C . LEU A 1 126 ? 8.281 19.897 42.029 1.00 86.06 126 LEU A C 1
ATOM 956 O O . LEU A 1 126 ? 9.206 19.119 41.804 1.00 86.06 126 LEU A O 1
ATOM 960 N N . ASP A 1 127 ? 8.277 21.167 41.619 1.00 85.00 127 ASP A N 1
ATOM 961 C CA . ASP A 1 127 ? 9.374 21.809 40.880 1.00 85.00 127 ASP A CA 1
ATOM 962 C C . ASP A 1 127 ? 10.701 21.722 41.665 1.00 85.00 127 ASP A C 1
ATOM 964 O O . ASP A 1 127 ? 11.709 21.210 41.169 1.00 85.00 127 ASP A O 1
ATOM 968 N N . ASP A 1 128 ? 10.681 22.072 42.957 1.00 84.25 128 ASP A N 1
ATOM 969 C CA . ASP A 1 128 ? 11.846 21.940 43.842 1.00 84.25 128 ASP A CA 1
ATOM 970 C C . ASP A 1 128 ? 12.398 20.502 43.894 1.00 84.25 128 ASP A C 1
ATOM 972 O O . ASP A 1 128 ? 13.614 20.295 43.848 1.00 84.25 128 ASP A O 1
ATOM 976 N N . TRP A 1 129 ? 11.521 19.498 44.001 1.00 84.62 129 TRP A N 1
ATOM 977 C CA . TRP A 1 129 ? 11.921 18.087 44.040 1.00 84.62 129 TRP A CA 1
ATOM 978 C C . TRP A 1 129 ? 12.536 17.613 42.721 1.00 84.62 129 TRP A C 1
ATOM 980 O O . TRP A 1 129 ? 13.526 16.879 42.742 1.00 84.62 129 TRP A O 1
ATOM 990 N N . LEU A 1 130 ? 11.992 18.036 41.578 1.00 83.81 130 LEU A N 1
ATOM 991 C CA . LEU A 1 130 ? 12.538 17.690 40.264 1.00 83.81 130 LEU A CA 1
ATOM 992 C C . LEU A 1 130 ? 13.913 18.326 40.040 1.00 83.81 130 LEU A C 1
ATOM 994 O O . LEU A 1 130 ? 14.821 17.654 39.551 1.00 83.81 130 LEU A O 1
ATOM 998 N N . ASN A 1 131 ? 14.110 19.572 40.473 1.00 83.69 131 ASN A N 1
ATOM 999 C CA . ASN A 1 131 ? 15.410 20.243 40.394 1.00 83.69 131 ASN A CA 1
ATOM 1000 C C . ASN A 1 131 ? 16.471 19.565 41.280 1.00 83.69 131 ASN A C 1
ATOM 1002 O O . ASN A 1 131 ? 17.622 19.412 40.865 1.00 83.69 131 ASN A O 1
ATOM 1006 N N . LEU A 1 132 ? 16.088 19.096 42.473 1.00 81.62 132 LEU A N 1
ATOM 1007 C CA . LEU A 1 132 ? 16.974 18.308 43.338 1.00 81.62 132 LEU A CA 1
ATOM 1008 C C . LEU A 1 132 ? 17.351 16.966 42.701 1.00 81.62 132 LEU A C 1
ATOM 1010 O O . LEU A 1 132 ? 18.522 16.588 42.716 1.00 81.62 132 LEU A O 1
ATOM 1014 N N . LEU A 1 133 ? 16.386 16.268 42.097 1.00 79.50 133 LEU A N 1
ATOM 1015 C CA . LEU A 1 133 ? 16.660 15.030 41.371 1.00 79.50 133 LEU A CA 1
ATOM 1016 C C . LEU A 1 133 ? 17.603 15.259 40.188 1.00 79.50 133 LEU A C 1
ATOM 1018 O O . LEU A 1 133 ? 18.543 14.484 40.027 1.00 79.50 133 LEU A O 1
ATOM 1022 N N . GLN A 1 134 ? 17.407 16.324 39.400 1.00 80.31 134 GLN A N 1
ATOM 1023 C CA . GLN A 1 134 ? 18.322 16.686 38.308 1.00 80.31 134 GLN A CA 1
ATOM 1024 C C . GLN A 1 134 ? 19.761 16.822 38.815 1.00 80.31 134 GLN A C 1
ATOM 1026 O O . GLN A 1 134 ? 20.678 16.250 38.229 1.00 80.31 134 GLN A O 1
ATOM 1031 N N . ALA A 1 135 ? 19.958 17.535 39.927 1.00 78.69 135 ALA A N 1
ATOM 1032 C CA . ALA A 1 135 ? 21.281 17.737 40.508 1.00 78.69 135 ALA A CA 1
ATOM 1033 C C . ALA A 1 135 ? 21.940 16.416 40.950 1.00 78.69 135 ALA A C 1
ATOM 1035 O O . ALA A 1 135 ? 23.151 16.251 40.795 1.00 78.69 135 ALA A O 1
ATOM 1036 N N . GLU A 1 136 ? 21.164 15.459 41.464 1.00 74.81 136 GLU A N 1
ATOM 1037 C CA . GLU A 1 136 ? 21.657 14.125 41.838 1.00 74.81 136 GLU A CA 1
ATOM 1038 C C . GLU A 1 136 ? 21.959 13.225 40.628 1.00 74.81 136 GLU A C 1
ATOM 1040 O O . GLU A 1 136 ? 22.935 12.465 40.638 1.00 74.81 136 GLU A O 1
ATOM 1045 N N . PHE A 1 137 ? 21.175 13.318 39.551 1.00 72.69 137 PHE A N 1
ATOM 1046 C CA . PHE A 1 137 ? 21.495 12.647 38.288 1.00 72.69 137 PHE A CA 1
ATOM 1047 C C . PHE A 1 137 ? 22.815 13.173 37.699 1.00 72.69 137 PHE A C 1
ATOM 1049 O O . PHE A 1 137 ? 23.698 12.378 37.367 1.00 72.69 137 PHE A O 1
ATOM 1056 N N . ASP A 1 138 ? 23.007 14.495 37.683 1.00 73.81 138 ASP A N 1
ATOM 1057 C CA . ASP A 1 138 ? 24.211 15.142 37.146 1.00 73.81 138 ASP A CA 1
ATOM 1058 C C . ASP A 1 138 ? 25.483 14.808 37.959 1.00 73.81 138 ASP A C 1
ATOM 1060 O O . ASP A 1 138 ? 26.586 14.721 37.405 1.00 73.81 138 ASP A O 1
ATOM 1064 N N . LYS A 1 139 ? 25.361 14.597 39.281 1.00 70.19 139 LYS A N 1
ATOM 1065 C CA . LYS A 1 139 ? 26.469 14.129 40.141 1.00 70.19 139 LYS A CA 1
ATOM 1066 C C . LYS A 1 139 ? 26.904 12.702 39.781 1.00 70.19 139 LYS A C 1
ATOM 1068 O O . LYS A 1 139 ? 28.105 12.433 39.714 1.00 70.19 139 LYS A O 1
ATOM 1073 N N . ASN A 1 140 ? 25.950 11.812 39.501 1.00 60.53 140 ASN A N 1
ATOM 1074 C CA . ASN A 1 140 ? 26.221 10.419 39.131 1.00 60.53 140 ASN A CA 1
ATOM 1075 C C . ASN A 1 140 ? 26.892 10.277 37.751 1.00 60.53 140 ASN A C 1
ATOM 1077 O O . ASN A 1 140 ? 27.708 9.374 37.559 1.00 60.53 140 ASN A O 1
ATOM 1081 N N . GLU A 1 141 ? 26.611 11.171 36.796 1.00 55.00 141 GLU A N 1
ATOM 1082 C CA . GLU A 1 141 ? 27.282 11.171 35.485 1.00 55.00 141 GLU A CA 1
ATOM 1083 C C . GLU A 1 141 ? 28.730 11.672 35.554 1.00 55.00 141 GLU A C 1
ATOM 1085 O O . GLU A 1 141 ? 29.630 11.075 34.958 1.00 55.00 141 GLU A O 1
ATOM 1090 N N . LYS A 1 142 ? 29.000 12.719 36.345 1.00 48.88 142 LYS A N 1
ATOM 1091 C CA . LYS A 1 142 ? 30.363 13.258 36.520 1.00 48.88 142 LYS A CA 1
ATOM 1092 C C . LYS A 1 142 ? 31.320 12.270 37.196 1.00 48.88 142 LYS A C 1
ATOM 1094 O O . LYS A 1 142 ? 32.518 12.315 36.918 1.00 48.88 142 LYS A O 1
ATOM 1099 N N . GLY A 1 143 ? 30.807 11.347 38.012 1.00 45.28 143 GLY A N 1
ATOM 1100 C CA . GLY A 1 143 ? 31.588 10.255 38.605 1.00 45.28 143 GLY A CA 1
ATOM 1101 C C . GLY A 1 143 ? 32.071 9.198 37.599 1.00 45.28 143 GLY A C 1
ATOM 1102 O O . GLY A 1 143 ? 33.097 8.565 37.833 1.00 45.28 143 GLY A O 1
ATOM 1103 N N . LYS A 1 144 ? 31.392 9.030 36.453 1.00 39.69 144 LYS A N 1
ATOM 1104 C CA . LYS A 1 144 ? 31.773 8.052 35.412 1.00 39.69 144 LYS A CA 1
ATOM 1105 C C . LYS A 1 144 ? 32.875 8.554 34.464 1.00 39.69 144 LYS A C 1
ATOM 1107 O O . LYS A 1 144 ? 33.567 7.736 33.866 1.00 39.69 144 LYS A O 1
ATOM 1112 N N . CYS A 1 145 ? 33.088 9.869 34.357 1.00 29.25 145 CYS A N 1
ATOM 1113 C CA . CYS A 1 145 ? 34.032 10.479 33.403 1.00 29.25 145 CYS A CA 1
ATOM 1114 C C . CYS A 1 145 ? 35.477 10.674 33.913 1.00 29.25 145 CYS A C 1
ATOM 1116 O O . CYS A 1 145 ? 36.308 11.180 33.165 1.00 29.25 145 CYS A O 1
ATOM 1118 N N . GLN A 1 146 ? 35.822 10.276 35.145 1.00 32.16 146 GLN A N 1
ATOM 1119 C CA . GLN A 1 146 ? 37.190 10.409 35.692 1.00 32.16 146 GLN A CA 1
ATOM 1120 C C . GLN A 1 146 ? 38.026 9.116 35.644 1.00 32.16 146 GLN A C 1
ATOM 1122 O O . GLN A 1 146 ? 38.869 8.882 36.508 1.00 32.16 146 GLN A O 1
ATOM 1127 N N . VAL A 1 147 ? 37.847 8.270 34.624 1.00 35.72 147 VAL A N 1
ATOM 1128 C CA . VAL A 1 147 ? 38.727 7.108 34.411 1.00 35.72 147 VAL A CA 1
ATOM 1129 C C . VAL A 1 147 ? 39.382 7.172 33.025 1.00 35.72 147 VAL A C 1
ATOM 1131 O O . VAL A 1 147 ? 38.725 6.925 32.017 1.00 35.72 147 VAL A O 1
ATOM 1134 N N . LYS A 1 148 ? 40.711 7.404 33.047 1.00 28.55 148 LYS A N 1
ATOM 1135 C CA . LYS A 1 148 ? 41.744 7.474 31.973 1.00 28.55 148 LYS A CA 1
ATOM 1136 C C . LYS A 1 148 ? 42.043 8.909 31.500 1.00 28.55 148 LYS A C 1
ATOM 1138 O O . LYS A 1 148 ? 41.129 9.641 31.167 1.00 28.55 148 LYS A O 1
ATOM 1143 N N . SER A 1 149 ? 43.290 9.391 31.466 1.00 25.77 149 SER A N 1
ATOM 1144 C CA . SER A 1 149 ? 44.569 8.735 31.129 1.00 25.77 149 SER A CA 1
ATOM 1145 C C . SER A 1 149 ? 45.794 9.563 31.577 1.00 25.77 149 SER A C 1
ATOM 1147 O O . SER A 1 149 ? 45.761 10.782 31.439 1.00 25.77 149 SER A O 1
ATOM 1149 N N . GLU A 1 150 ? 46.907 8.918 31.950 1.00 23.47 150 GLU A N 1
ATOM 1150 C CA . GLU A 1 150 ? 48.265 9.505 31.892 1.00 23.47 150 GLU A CA 1
ATOM 1151 C C . GLU A 1 150 ? 49.216 8.614 31.053 1.00 23.47 150 GLU A C 1
ATOM 1153 O O . GLU A 1 150 ? 48.971 7.406 30.974 1.00 23.47 150 GLU A O 1
ATOM 1158 N N . PRO A 1 151 ? 50.263 9.166 30.389 1.00 29.33 151 PRO A N 1
ATOM 1159 C CA . PRO A 1 151 ? 50.898 8.520 29.234 1.00 29.33 151 PRO A CA 1
ATOM 1160 C C . PRO A 1 151 ? 52.417 8.204 29.365 1.00 29.33 151 PRO A C 1
ATOM 1162 O O . PRO A 1 151 ? 53.121 8.771 30.192 1.00 29.33 151 PRO A O 1
ATOM 1165 N N . VAL A 1 152 ? 52.912 7.383 28.414 1.00 24.92 152 VAL A N 1
ATOM 1166 C CA . VAL A 1 152 ? 54.315 7.155 27.941 1.00 24.92 152 VAL A CA 1
ATOM 1167 C C . VAL A 1 152 ? 55.275 6.411 28.909 1.00 24.92 152 VAL A C 1
ATOM 1169 O O . VAL A 1 152 ? 55.631 6.905 29.967 1.00 24.92 152 VAL A O 1
ATOM 1172 N N . THR A 1 153 ? 55.808 5.216 28.604 1.00 23.33 153 THR A N 1
ATOM 1173 C CA . THR A 1 153 ? 57.016 5.001 27.767 1.00 23.33 153 THR A CA 1
ATOM 1174 C C . THR A 1 153 ? 57.346 3.504 27.626 1.00 23.33 153 THR A C 1
ATOM 1176 O O . THR A 1 153 ? 57.357 2.756 28.600 1.00 23.33 153 THR A O 1
ATOM 1179 N N . GLU A 1 154 ? 57.699 3.073 26.412 1.00 25.28 154 GLU A N 1
ATOM 1180 C CA . GLU A 1 154 ? 58.363 1.792 26.144 1.00 25.28 154 GLU A CA 1
ATOM 1181 C C . GLU A 1 154 ? 59.856 1.842 26.524 1.00 25.28 154 GLU A C 1
ATOM 1183 O O . GLU A 1 154 ? 60.568 2.751 26.090 1.00 25.28 154 GLU A O 1
ATOM 1188 N N . LYS A 1 155 ? 60.365 0.798 27.204 1.00 23.02 155 LYS A N 1
ATOM 1189 C CA . LYS A 1 155 ? 61.616 0.098 26.829 1.00 23.02 155 LYS A CA 1
ATOM 1190 C C . LYS A 1 155 ? 61.887 -1.165 27.670 1.00 23.02 155 LYS A C 1
ATOM 1192 O O . LYS A 1 155 ? 62.217 -1.089 28.841 1.00 23.02 155 LYS A O 1
ATOM 1197 N N . LYS A 1 156 ? 61.874 -2.297 26.956 1.00 21.83 156 LYS A N 1
ATOM 1198 C CA . LYS A 1 156 ? 62.814 -3.443 26.973 1.00 21.83 156 LYS A CA 1
ATOM 1199 C C . LYS A 1 156 ? 63.229 -4.126 28.300 1.00 21.83 156 LYS A C 1
ATOM 1201 O O . LYS A 1 156 ? 64.037 -3.597 29.050 1.00 21.83 156 LYS A O 1
ATOM 1206 N N . LYS A 1 157 ? 62.965 -5.445 28.271 1.00 22.53 157 LYS A N 1
ATOM 1207 C CA . LYS A 1 157 ? 63.864 -6.606 28.499 1.00 22.53 157 LYS A CA 1
ATOM 1208 C C . LYS A 1 157 ? 63.901 -7.310 29.870 1.00 22.53 157 LYS A C 1
ATOM 1210 O O . LYS A 1 157 ? 64.262 -6.725 30.880 1.00 22.53 157 LYS A O 1
ATOM 1215 N N . ASN A 1 158 ? 63.766 -8.637 29.725 1.00 21.39 158 ASN A N 1
ATOM 1216 C CA . ASN A 1 158 ? 64.360 -9.762 30.460 1.00 21.39 158 ASN A CA 1
ATOM 1217 C C . ASN A 1 158 ? 63.619 -10.337 31.680 1.00 21.39 158 ASN A C 1
ATOM 1219 O O . ASN A 1 158 ? 63.832 -9.934 32.816 1.00 21.39 158 ASN A O 1
ATOM 1223 N N . ASP A 1 159 ? 62.813 -11.366 31.401 1.00 21.94 159 ASP A N 1
ATOM 1224 C CA . ASP A 1 159 ? 63.018 -12.770 31.805 1.00 21.94 159 ASP A CA 1
ATOM 1225 C C . ASP A 1 159 ? 63.800 -13.079 33.100 1.00 21.94 159 ASP A C 1
ATOM 1227 O O . ASP A 1 159 ? 65.024 -13.172 33.071 1.00 21.94 159 ASP A O 1
ATOM 1231 N N . SER A 1 160 ? 63.027 -13.464 34.132 1.00 19.62 160 SER A N 1
ATOM 1232 C CA . SER A 1 160 ? 63.028 -14.791 34.807 1.00 19.62 160 SER A CA 1
ATOM 1233 C C . SER A 1 160 ? 64.289 -15.242 35.599 1.00 19.62 160 SER A C 1
ATOM 1235 O O . SER A 1 160 ? 65.326 -14.590 35.506 1.00 19.62 160 SER A O 1
ATOM 1237 N N . PRO A 1 161 ? 64.296 -16.390 36.329 1.00 39.91 161 PRO A N 1
ATOM 1238 C CA . PRO A 1 161 ? 63.205 -17.304 36.730 1.00 39.91 161 PRO A CA 1
ATOM 1239 C C . PRO A 1 161 ? 63.298 -17.814 38.202 1.00 39.91 161 PRO A C 1
ATOM 1241 O O . PRO A 1 161 ? 64.225 -17.477 38.935 1.00 39.91 161 PRO A O 1
ATOM 1244 N N . LYS A 1 162 ? 62.388 -18.759 38.517 1.00 22.91 162 LYS A N 1
ATOM 1245 C CA . LYS A 1 162 ? 62.479 -19.908 39.461 1.00 22.91 162 LYS A CA 1
ATOM 1246 C C . LYS A 1 162 ? 61.733 -19.758 40.789 1.00 22.91 162 LYS A C 1
ATOM 124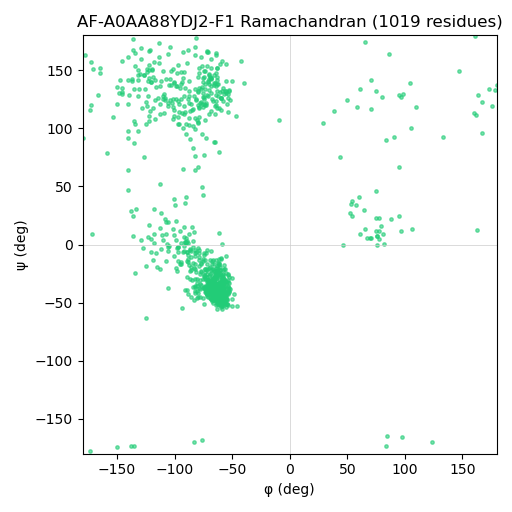8 O O . LYS A 1 162 ? 61.829 -18.727 41.431 1.00 22.91 162 LYS A O 1
ATOM 1253 N N . GLU A 1 163 ? 61.049 -20.768 41.328 1.00 23.28 163 GLU A N 1
ATOM 1254 C CA . GLU A 1 163 ? 60.536 -22.078 40.872 1.00 23.28 163 GLU A CA 1
ATOM 1255 C C . GLU A 1 163 ? 59.766 -22.687 42.067 1.00 23.28 163 GLU A C 1
ATOM 1257 O O . GLU A 1 163 ? 60.025 -22.327 43.215 1.00 23.28 163 GLU A O 1
ATOM 1262 N N . ASN A 1 164 ? 58.939 -23.689 41.753 1.00 22.95 164 ASN A N 1
ATOM 1263 C CA . ASN A 1 164 ? 58.367 -24.762 42.583 1.00 22.95 164 ASN A CA 1
ATOM 1264 C C . ASN A 1 164 ? 56.884 -24.638 42.978 1.00 22.95 164 ASN A C 1
ATOM 1266 O O . ASN A 1 164 ? 56.521 -23.801 43.794 1.00 22.95 164 ASN A O 1
ATOM 1270 N N . VAL A 1 165 ? 55.963 -25.349 42.294 1.00 24.78 165 VAL A N 1
ATOM 1271 C CA . VAL A 1 165 ? 55.730 -26.830 42.232 1.00 24.78 165 VAL A CA 1
ATOM 1272 C C . VAL A 1 165 ? 55.068 -27.306 43.531 1.00 24.78 165 VAL A C 1
ATOM 1274 O O . VAL A 1 165 ? 55.591 -27.022 44.596 1.00 24.78 165 VAL A O 1
ATOM 1277 N N . GLN A 1 166 ? 53.995 -28.098 43.598 1.00 22.34 166 GLN A N 1
ATOM 1278 C CA . GLN A 1 166 ? 52.976 -28.647 42.689 1.00 22.34 166 GLN A CA 1
ATOM 1279 C C . GLN A 1 166 ? 52.100 -29.523 43.615 1.00 22.34 166 GLN A C 1
ATOM 1281 O O . GLN A 1 166 ? 52.659 -30.286 44.400 1.00 22.34 166 GLN A O 1
ATOM 1286 N N . SER A 1 167 ? 50.765 -29.439 43.578 1.00 21.55 167 SER A N 1
ATOM 1287 C CA . SER A 1 167 ? 49.866 -30.539 44.007 1.00 21.55 167 SER A CA 1
ATOM 1288 C C . SER A 1 167 ? 48.388 -30.252 43.694 1.00 21.55 167 SER A C 1
ATOM 1290 O O . SER A 1 167 ? 47.797 -29.284 44.156 1.00 21.55 167 SER A O 1
ATOM 1292 N N . LYS A 1 168 ? 47.823 -31.146 42.878 1.00 20.80 168 LYS A N 1
ATOM 1293 C CA . LYS A 1 168 ? 46.410 -31.587 42.782 1.00 20.80 168 LYS A CA 1
ATOM 1294 C C . LYS A 1 168 ? 46.183 -32.678 43.876 1.00 20.80 168 LYS A C 1
ATOM 1296 O O . LYS A 1 168 ? 47.173 -32.981 44.547 1.00 20.80 168 LYS A O 1
ATOM 1301 N N . PRO A 1 169 ? 45.069 -33.449 43.950 1.00 36.28 169 PRO A N 1
ATOM 1302 C CA . PRO A 1 169 ? 43.664 -33.308 43.495 1.00 36.28 169 PRO A CA 1
ATOM 1303 C C . PRO A 1 169 ? 42.639 -33.733 44.607 1.00 36.28 169 PRO A C 1
ATOM 1305 O O . PRO A 1 169 ? 43.053 -34.024 45.719 1.00 36.28 169 PRO A O 1
ATOM 1308 N N . GLU A 1 170 ? 41.324 -33.800 44.310 1.00 21.06 170 GLU A N 1
ATOM 1309 C CA . GLU A 1 170 ? 40.419 -34.978 44.511 1.00 21.06 170 GLU A CA 1
ATOM 1310 C C . GLU A 1 170 ? 38.938 -34.695 44.859 1.00 21.06 170 GLU A C 1
ATOM 1312 O O . GLU A 1 170 ? 38.569 -33.694 45.463 1.00 21.06 170 GLU A O 1
ATOM 1317 N N . ILE A 1 171 ? 38.110 -35.640 44.397 1.00 24.98 171 ILE A N 1
ATOM 1318 C CA . ILE A 1 171 ? 36.644 -35.767 44.388 1.00 24.98 171 ILE A CA 1
ATOM 1319 C C . ILE A 1 171 ? 36.208 -36.670 45.554 1.00 24.98 171 ILE A C 1
ATOM 1321 O O . ILE A 1 171 ? 36.774 -37.752 45.645 1.00 24.98 171 ILE A O 1
ATOM 1325 N N . ILE A 1 172 ? 35.152 -36.335 46.322 1.00 23.41 172 ILE A N 1
ATOM 1326 C CA . ILE A 1 172 ? 34.252 -37.304 47.004 1.00 23.41 172 ILE A CA 1
ATOM 1327 C C . ILE A 1 172 ? 32.817 -36.734 47.078 1.00 23.41 172 ILE A C 1
ATOM 1329 O O . ILE A 1 172 ? 32.604 -35.540 47.264 1.00 23.41 172 ILE A O 1
ATOM 1333 N N . THR A 1 173 ? 31.848 -37.628 46.897 1.00 23.72 173 THR A N 1
ATOM 1334 C CA . THR A 1 173 ? 30.389 -37.482 46.785 1.00 23.72 173 THR A CA 1
ATOM 1335 C C . THR A 1 173 ? 29.601 -37.520 48.118 1.00 23.72 173 THR A C 1
ATOM 1337 O O . THR A 1 173 ? 30.100 -38.041 49.111 1.00 23.72 173 THR A O 1
ATOM 1340 N N . ASN A 1 174 ? 28.315 -37.119 48.031 1.00 25.77 174 ASN A N 1
ATOM 1341 C CA . ASN A 1 174 ? 27.091 -37.607 48.722 1.00 25.77 174 ASN A CA 1
ATOM 1342 C C . ASN A 1 174 ? 26.350 -36.763 49.802 1.00 25.77 174 ASN A C 1
ATOM 1344 O O . ASN A 1 174 ? 26.815 -36.572 50.917 1.00 25.77 174 ASN A O 1
ATOM 1348 N N . GLU A 1 175 ? 25.086 -36.463 49.439 1.00 24.92 175 GLU A N 1
ATOM 1349 C CA . GLU A 1 175 ? 23.812 -36.759 50.140 1.00 24.92 175 GLU A CA 1
ATOM 1350 C C . GLU A 1 175 ? 23.087 -35.778 51.102 1.00 24.92 175 GLU A C 1
ATOM 1352 O O . GLU A 1 175 ? 23.575 -35.385 52.155 1.00 24.92 175 GLU A O 1
ATOM 1357 N N . ASN A 1 176 ? 21.791 -35.620 50.763 1.00 25.03 176 ASN A N 1
ATOM 1358 C CA . ASN A 1 176 ? 20.576 -35.480 51.586 1.00 25.03 176 ASN A CA 1
ATOM 1359 C C . ASN A 1 176 ? 20.189 -34.139 52.243 1.00 25.03 176 ASN A C 1
ATOM 1361 O O . ASN A 1 176 ? 20.859 -33.623 53.128 1.00 25.03 176 ASN A O 1
ATOM 1365 N N . GLY A 1 177 ? 18.939 -33.726 51.964 1.00 23.81 177 GLY A N 1
ATOM 1366 C CA . GLY A 1 177 ? 18.039 -33.225 53.011 1.00 23.81 177 GLY A CA 1
ATOM 1367 C C . GLY A 1 177 ? 17.285 -31.925 52.723 1.00 23.81 177 GLY A C 1
ATOM 1368 O O . GLY A 1 177 ? 17.730 -30.846 53.089 1.00 23.81 177 GLY A O 1
ATOM 1369 N N . THR A 1 178 ? 16.069 -32.052 52.190 1.00 23.08 178 THR A N 1
ATOM 1370 C CA . THR A 1 178 ? 14.954 -31.088 52.296 1.00 23.08 178 THR A CA 1
ATOM 1371 C C . THR A 1 178 ? 14.828 -30.451 53.684 1.00 23.08 178 THR A C 1
ATOM 1373 O O . THR A 1 178 ? 14.831 -31.190 54.671 1.00 23.08 178 THR A O 1
ATOM 1376 N N . LYS A 1 179 ? 14.542 -29.137 53.763 1.00 22.72 179 LYS A N 1
ATOM 1377 C CA . LYS A 1 179 ? 13.660 -28.567 54.804 1.00 22.72 179 LYS A CA 1
ATOM 1378 C C . LYS A 1 179 ? 13.203 -27.122 54.549 1.00 22.72 179 LYS A C 1
ATOM 1380 O O . LYS A 1 179 ? 13.990 -26.207 54.359 1.00 22.72 179 LYS A O 1
ATOM 1385 N N . THR A 1 180 ? 11.886 -26.984 54.650 1.00 23.73 180 THR A N 1
ATOM 1386 C CA . THR A 1 180 ? 11.050 -25.813 54.953 1.00 23.73 180 THR A CA 1
ATOM 1387 C C . THR A 1 180 ? 11.418 -25.111 56.268 1.00 23.73 180 THR A C 1
ATOM 1389 O O . THR A 1 180 ? 11.802 -25.796 57.218 1.00 23.73 180 THR A O 1
ATOM 1392 N N . SER A 1 181 ? 11.113 -23.816 56.413 1.00 21.81 181 SER A N 1
ATOM 1393 C CA . SER A 1 181 ? 10.976 -23.180 57.736 1.00 21.81 181 SER A CA 1
ATOM 1394 C C . SER A 1 181 ? 9.898 -22.084 57.783 1.00 21.81 181 SER A C 1
ATOM 1396 O O . SER A 1 181 ? 9.809 -21.201 56.935 1.00 21.81 181 SER A O 1
ATOM 1398 N N . LYS A 1 182 ? 9.055 -22.202 58.816 1.00 19.03 182 LYS A N 1
ATOM 1399 C CA . LYS A 1 182 ? 8.032 -21.270 59.304 1.00 19.03 182 LYS A CA 1
ATOM 1400 C C . LYS A 1 182 ? 8.561 -20.605 60.588 1.00 19.03 182 LYS A C 1
ATOM 1402 O O . LYS A 1 182 ? 9.073 -21.312 61.444 1.00 19.03 182 LYS A O 1
ATOM 1407 N N . VAL A 1 183 ? 8.334 -19.292 60.688 1.00 20.44 183 VAL A N 1
ATOM 1408 C CA . VAL A 1 183 ? 7.679 -18.540 61.789 1.00 20.44 183 VAL A CA 1
ATOM 1409 C C . VAL A 1 183 ? 8.241 -18.600 63.233 1.00 20.44 183 VAL A C 1
ATOM 1411 O O . VAL A 1 183 ? 8.172 -19.623 63.899 1.00 20.44 183 VAL A O 1
ATOM 1414 N N . SER A 1 184 ? 8.630 -17.389 63.682 1.00 20.09 184 SER A N 1
ATOM 1415 C CA . SER A 1 184 ? 8.529 -16.724 65.007 1.00 20.09 184 SER A CA 1
ATOM 1416 C C . SER A 1 184 ? 9.187 -17.299 66.266 1.00 20.09 184 SER A C 1
ATOM 1418 O O . SER A 1 184 ? 8.895 -18.420 66.654 1.00 20.09 184 SER A O 1
ATOM 1420 N N . GLU A 1 185 ? 9.867 -16.428 67.026 1.00 19.25 185 GLU A N 1
ATOM 1421 C CA . GLU A 1 185 ? 9.347 -15.843 68.284 1.00 19.25 185 GLU A CA 1
ATOM 1422 C C . GLU A 1 185 ? 10.260 -14.711 68.819 1.00 19.25 185 GLU A C 1
ATOM 1424 O O . GLU A 1 185 ? 11.453 -14.666 68.532 1.00 19.25 185 GLU A O 1
ATOM 1429 N N . ALA A 1 186 ? 9.639 -13.760 69.531 1.00 20.02 186 ALA A N 1
ATOM 1430 C CA . ALA A 1 186 ? 10.182 -12.553 70.192 1.00 20.02 186 ALA A CA 1
ATOM 1431 C C . ALA A 1 186 ? 10.920 -12.916 71.530 1.00 20.02 186 ALA A C 1
ATOM 1433 O O . ALA A 1 186 ? 11.068 -14.120 71.739 1.00 20.02 186 ALA A O 1
ATOM 1434 N N . PRO A 1 187 ? 11.336 -12.020 72.486 1.00 27.16 187 PRO A N 1
ATOM 1435 C CA . PRO A 1 187 ? 10.899 -10.628 72.757 1.00 27.16 187 PRO A CA 1
ATOM 1436 C C . PRO A 1 187 ? 11.931 -9.618 73.364 1.00 27.16 187 PRO A C 1
ATOM 1438 O O . PRO A 1 187 ? 13.080 -9.952 73.627 1.00 27.16 187 PRO A O 1
ATOM 1441 N N . CYS A 1 188 ? 11.408 -8.412 73.680 1.00 19.56 188 CYS A N 1
ATOM 1442 C CA . CYS A 1 188 ? 11.879 -7.363 74.623 1.00 19.56 188 CYS A CA 1
ATOM 1443 C C . CYS A 1 188 ? 13.155 -6.568 74.248 1.00 19.56 188 CYS A C 1
ATOM 1445 O O . CYS A 1 188 ? 14.107 -7.120 73.730 1.00 19.56 188 CYS A O 1
ATOM 1447 N N . GLU A 1 189 ? 13.298 -5.257 74.486 1.00 20.91 189 GLU A N 1
ATOM 1448 C CA . GLU A 1 189 ? 12.594 -4.330 75.378 1.00 20.91 189 GLU A CA 1
ATOM 1449 C C . GLU A 1 189 ? 12.904 -2.866 74.980 1.00 20.91 189 GLU A C 1
ATOM 1451 O O . GLU A 1 189 ? 13.958 -2.548 74.432 1.00 20.91 189 GLU A O 1
ATOM 1456 N N . THR A 1 190 ? 11.963 -1.973 75.266 1.00 21.42 190 THR A N 1
ATOM 1457 C CA . THR A 1 190 ? 11.962 -0.517 75.037 1.00 21.42 190 THR A CA 1
ATOM 1458 C C . THR A 1 190 ? 12.959 0.279 75.889 1.00 21.42 190 THR A C 1
ATOM 1460 O O . THR A 1 190 ? 13.024 0.083 77.099 1.00 21.42 190 THR A O 1
ATOM 1463 N N . VAL A 1 191 ? 13.559 1.330 75.308 1.00 22.56 191 VAL A N 1
ATOM 1464 C CA . VAL A 1 191 ? 13.979 2.538 76.047 1.00 22.56 191 VAL A CA 1
ATOM 1465 C C . VAL A 1 191 ? 13.288 3.764 75.446 1.00 22.56 191 VAL A C 1
ATOM 1467 O O . VAL A 1 191 ? 13.509 4.137 74.297 1.00 22.56 191 VAL A O 1
ATOM 1470 N N . HIS A 1 192 ? 12.430 4.383 76.256 1.00 23.88 192 HIS A N 1
ATOM 1471 C CA . HIS A 1 192 ? 11.803 5.678 76.015 1.00 23.88 192 HIS A CA 1
ATOM 1472 C C . HIS A 1 192 ? 12.814 6.819 76.202 1.00 23.88 192 HIS A C 1
ATOM 1474 O O . HIS A 1 192 ? 13.439 6.914 77.254 1.00 23.88 192 HIS A O 1
ATOM 1480 N N . LEU A 1 193 ? 12.849 7.770 75.265 1.00 23.34 193 LEU A N 1
ATOM 1481 C CA . LEU A 1 193 ? 13.236 9.159 75.533 1.00 23.34 193 LEU A CA 1
ATOM 1482 C C . LEU A 1 193 ? 12.228 10.083 74.840 1.00 23.34 193 LEU A C 1
ATOM 1484 O O . LEU A 1 193 ? 12.201 10.239 73.624 1.00 23.34 193 LEU A O 1
ATOM 1488 N N . SER A 1 194 ? 11.337 10.645 75.647 1.00 24.30 194 SER A N 1
ATOM 1489 C CA . SER A 1 194 ? 10.350 11.655 75.271 1.00 24.30 194 SER A CA 1
ATOM 1490 C C . SER A 1 194 ? 11.002 13.027 75.084 1.00 24.30 194 SER A C 1
ATOM 1492 O O . SER A 1 194 ? 11.761 13.435 75.965 1.00 24.30 194 SER A O 1
ATOM 1494 N N . LYS A 1 195 ? 10.593 13.791 74.065 1.00 23.38 195 LYS A N 1
ATOM 1495 C CA . LYS A 1 195 ? 9.818 15.042 74.224 1.00 23.38 195 LYS A CA 1
ATOM 1496 C C . LYS A 1 195 ? 9.780 15.850 72.926 1.00 23.38 195 LYS A C 1
ATOM 1498 O O . LYS A 1 195 ? 10.802 16.279 72.403 1.00 23.38 195 LYS A O 1
ATOM 1503 N N . GLU A 1 196 ? 8.550 16.107 72.485 1.00 27.42 196 GLU A N 1
ATOM 1504 C CA . GLU A 1 196 ? 8.061 17.434 72.102 1.00 27.42 196 GLU A CA 1
ATOM 1505 C C . GLU A 1 196 ? 9.051 18.549 72.472 1.00 27.42 196 GLU A C 1
ATOM 1507 O O . GLU A 1 196 ? 9.182 18.815 73.658 1.00 27.42 196 GLU A O 1
ATOM 1512 N N . HIS A 1 197 ? 9.750 19.166 71.510 1.00 24.48 197 HIS A N 1
ATOM 1513 C CA . HIS A 1 197 ? 10.292 20.540 71.617 1.00 24.48 197 HIS A CA 1
ATOM 1514 C C . HIS A 1 197 ? 10.887 21.115 70.307 1.00 24.48 197 HIS A C 1
ATOM 1516 O O . HIS A 1 197 ? 11.455 22.200 70.349 1.00 24.48 197 HIS A O 1
ATOM 1522 N N . LEU A 1 198 ? 10.736 20.478 69.134 1.00 25.19 198 LEU A N 1
ATOM 1523 C CA . LEU A 1 198 ? 11.351 20.972 67.879 1.00 25.19 198 LEU A CA 1
ATOM 1524 C C . LEU A 1 198 ? 10.387 21.539 66.821 1.00 25.19 198 LEU A C 1
ATOM 1526 O O . LEU A 1 198 ? 10.835 21.962 65.765 1.00 25.19 198 LEU A O 1
ATOM 1530 N N . PHE A 1 199 ? 9.082 21.634 67.100 1.00 25.94 199 PHE A N 1
ATOM 1531 C CA . PHE A 1 199 ? 8.109 22.268 66.191 1.00 25.94 199 PHE A CA 1
ATOM 1532 C C . PHE A 1 199 ? 7.536 23.568 66.761 1.00 25.94 199 PHE A C 1
ATOM 1534 O O . PHE A 1 199 ? 6.327 23.773 66.834 1.00 25.94 199 PHE A O 1
ATOM 1541 N N . LYS A 1 200 ? 8.415 24.479 67.175 1.00 28.58 200 LYS A N 1
ATOM 1542 C CA . LYS A 1 200 ? 8.113 25.912 67.205 1.00 28.58 200 LYS A CA 1
ATOM 1543 C C . LYS A 1 200 ? 9.368 26.642 66.753 1.00 28.58 200 LYS A C 1
ATOM 1545 O O . LYS A 1 200 ? 10.388 26.528 67.410 1.00 28.58 200 LYS A O 1
ATOM 1550 N N . GLN A 1 201 ? 9.228 27.411 65.674 1.00 28.91 201 GLN A N 1
ATOM 1551 C CA . GLN A 1 201 ? 10.251 28.236 65.017 1.00 28.91 201 GLN A CA 1
ATOM 1552 C C . GLN A 1 201 ? 11.156 27.508 64.015 1.00 28.91 201 GLN A C 1
ATOM 1554 O O . GLN A 1 201 ? 12.253 27.080 64.341 1.00 28.91 201 GLN A O 1
ATOM 1559 N N . ALA A 1 202 ? 10.716 27.490 62.756 1.00 27.05 202 ALA A N 1
ATOM 1560 C CA . ALA A 1 202 ? 11.581 27.758 61.607 1.00 27.05 202 ALA A CA 1
ATOM 1561 C C . ALA A 1 202 ? 10.702 28.171 60.416 1.00 27.05 202 ALA A C 1
ATOM 1563 O O . ALA A 1 202 ? 10.377 27.378 59.541 1.00 27.05 202 ALA A O 1
ATOM 1564 N N . GLY A 1 203 ? 10.271 29.435 60.423 1.00 29.48 203 GLY A N 1
ATOM 1565 C CA . GLY A 1 203 ? 10.195 30.177 59.171 1.00 29.48 203 GLY A CA 1
ATOM 1566 C C . GLY A 1 203 ? 11.637 30.492 58.787 1.00 29.48 203 GLY A C 1
ATOM 1567 O O . GLY A 1 203 ? 12.362 31.075 59.592 1.00 29.48 203 GLY A O 1
ATOM 1568 N N . GLY A 1 204 ? 12.068 30.020 57.626 1.00 25.25 204 GLY A N 1
ATOM 1569 C CA . GLY A 1 204 ? 13.444 30.156 57.174 1.00 25.25 204 GLY A CA 1
ATOM 1570 C C . GLY A 1 204 ? 13.715 29.252 55.984 1.00 25.25 204 GLY A C 1
ATOM 1571 O O . GLY A 1 204 ? 14.022 28.075 56.155 1.00 25.25 204 GLY A O 1
ATOM 1572 N N . ASP A 1 205 ? 13.596 29.829 54.793 1.00 36.47 205 ASP A N 1
ATOM 1573 C CA . ASP A 1 205 ? 14.113 29.287 53.543 1.00 36.47 205 ASP A CA 1
ATOM 1574 C C . ASP A 1 205 ? 15.611 28.970 53.686 1.00 36.47 205 ASP A C 1
ATOM 1576 O O . ASP A 1 205 ? 16.435 29.868 53.863 1.00 36.47 205 ASP A O 1
ATOM 1580 N N . SER A 1 206 ? 15.987 27.691 53.612 1.00 29.50 206 SER A N 1
ATOM 1581 C CA . SER A 1 206 ? 17.375 27.288 53.370 1.00 29.50 206 SER A CA 1
ATOM 1582 C C . SER A 1 206 ? 17.432 25.971 52.581 1.00 29.50 206 SER A C 1
ATOM 1584 O O . SER A 1 206 ? 16.814 24.987 53.002 1.00 29.50 206 SER A O 1
ATOM 1586 N N . PRO A 1 207 ? 18.214 25.899 51.483 1.00 34.00 207 PRO A N 1
ATOM 1587 C CA . PRO A 1 207 ? 18.449 24.675 50.704 1.00 34.00 207 PRO A CA 1
ATOM 1588 C C . PRO A 1 207 ? 19.024 23.500 51.521 1.00 34.00 207 PRO A C 1
ATOM 1590 O O . PRO A 1 207 ? 18.862 22.341 51.145 1.00 34.00 207 PRO A O 1
ATOM 1593 N N . GLN A 1 208 ? 19.650 23.775 52.671 1.00 32.12 208 GLN A N 1
ATOM 1594 C CA . GLN A 1 208 ? 20.410 22.794 53.459 1.00 32.12 208 GLN A CA 1
ATOM 1595 C C . GLN A 1 208 ? 19.546 21.744 54.185 1.00 32.12 208 GLN A C 1
ATOM 1597 O O . GLN A 1 208 ? 20.021 20.640 54.442 1.00 32.12 208 GLN A O 1
ATOM 1602 N N . CYS A 1 209 ? 18.276 22.037 54.500 1.00 34.84 209 CYS A N 1
ATOM 1603 C CA . CYS A 1 209 ? 17.380 21.049 55.128 1.00 34.84 209 CYS A CA 1
ATOM 1604 C C . CYS A 1 209 ? 16.902 19.965 54.147 1.00 34.84 209 CYS A C 1
ATOM 1606 O O . CYS A 1 209 ? 16.618 18.846 54.571 1.00 34.84 209 CYS A O 1
ATOM 1608 N N . LYS A 1 210 ? 16.834 20.272 52.844 1.00 42.41 210 LYS A N 1
ATOM 1609 C CA . LYS A 1 210 ? 16.414 19.319 51.801 1.00 42.41 210 LYS A CA 1
ATOM 1610 C C . LYS A 1 210 ? 17.561 18.383 51.391 1.00 42.41 210 LYS A C 1
ATOM 1612 O O . LYS A 1 210 ? 17.332 17.205 51.143 1.00 42.41 210 LYS A O 1
ATOM 1617 N N . GLU A 1 211 ? 18.800 18.871 51.426 1.00 42.59 211 GLU A N 1
ATOM 1618 C CA . GLU A 1 211 ? 20.018 18.081 51.178 1.00 42.59 211 GLU A CA 1
ATOM 1619 C C . GLU A 1 211 ? 20.270 17.017 52.267 1.00 42.59 211 GLU A C 1
ATOM 1621 O O . GLU A 1 211 ? 20.714 15.909 51.976 1.00 42.59 211 GLU A O 1
ATOM 1626 N N . HIS A 1 212 ? 19.917 17.309 53.525 1.00 38.62 212 HIS A N 1
ATOM 1627 C CA . HIS A 1 212 ? 20.072 16.368 54.642 1.00 38.62 212 HIS A CA 1
ATOM 1628 C C . HIS A 1 212 ? 19.142 15.141 54.551 1.00 38.62 212 HIS A C 1
ATOM 1630 O O . HIS A 1 212 ? 19.511 14.069 55.028 1.00 38.62 212 HIS A O 1
ATOM 1636 N N . LEU A 1 213 ? 17.973 15.272 53.909 1.00 42.31 213 LEU A N 1
ATOM 1637 C CA . LEU A 1 213 ? 17.045 14.160 53.643 1.00 42.31 213 LEU A CA 1
ATOM 1638 C C . LEU A 1 213 ? 17.620 13.167 52.621 1.00 42.31 213 LEU A C 1
ATOM 1640 O O . LEU A 1 213 ? 17.483 11.963 52.806 1.00 42.31 213 LEU A O 1
ATOM 1644 N N . LEU A 1 214 ? 18.331 13.661 51.602 1.00 41.75 214 LEU A N 1
ATOM 1645 C CA . LEU A 1 214 ? 19.043 12.839 50.614 1.00 41.75 214 LEU A CA 1
ATOM 1646 C C . LEU A 1 214 ? 20.269 12.130 51.213 1.00 41.75 214 LEU A C 1
ATOM 1648 O O . LEU A 1 214 ? 20.532 10.975 50.889 1.00 41.75 214 LEU A O 1
ATOM 1652 N N . ILE A 1 215 ? 20.983 12.781 52.138 1.00 44.12 215 ILE A N 1
ATOM 1653 C CA . ILE A 1 215 ? 22.148 12.200 52.831 1.00 44.12 215 ILE A CA 1
ATOM 1654 C C . ILE A 1 215 ? 21.729 11.096 53.819 1.00 44.12 215 ILE A C 1
ATOM 1656 O O . ILE A 1 215 ? 22.439 10.103 53.967 1.00 44.12 215 ILE A O 1
ATOM 1660 N N . GLN A 1 216 ? 20.555 11.209 54.451 1.00 40.47 216 GLN A N 1
ATOM 1661 C CA . GLN A 1 216 ? 19.996 10.152 55.309 1.00 40.47 216 GLN A CA 1
ATOM 1662 C C . GLN A 1 216 ? 19.622 8.871 54.545 1.00 40.47 216 GLN A C 1
ATOM 1664 O O . GLN A 1 216 ? 19.453 7.820 55.162 1.00 40.47 216 GLN A O 1
ATOM 1669 N N . TRP A 1 217 ? 19.510 8.951 53.219 1.00 42.03 217 TRP A N 1
ATOM 1670 C CA . TRP A 1 217 ? 1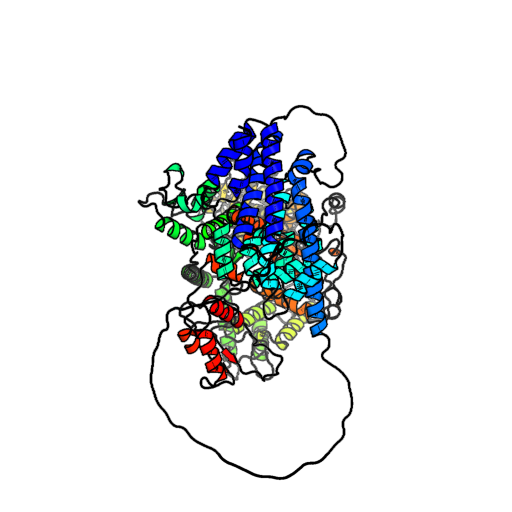9.184 7.834 52.334 1.00 42.03 217 TRP A CA 1
ATOM 1671 C C . TRP A 1 217 ? 20.423 7.138 51.741 1.00 42.03 217 TRP A C 1
ATOM 1673 O O . TRP A 1 217 ? 20.292 6.167 51.004 1.00 42.03 217 TRP A O 1
ATOM 1683 N N . GLY A 1 218 ? 21.634 7.579 52.104 1.00 33.06 218 GLY A N 1
ATOM 1684 C CA . GLY A 1 218 ? 22.917 7.020 51.662 1.00 33.06 218 GLY A CA 1
ATOM 1685 C C . GLY A 1 218 ? 23.325 5.703 52.338 1.00 33.06 218 GLY A C 1
ATOM 1686 O O . GLY A 1 218 ? 24.452 5.588 52.813 1.00 33.06 218 GLY A O 1
ATOM 1687 N N . GLY A 1 219 ? 22.426 4.719 52.394 1.00 33.88 219 GLY A N 1
ATOM 1688 C CA . GLY A 1 219 ? 22.735 3.359 52.839 1.00 33.88 219 GLY A CA 1
ATOM 1689 C C . GLY A 1 219 ? 22.009 2.322 51.986 1.00 33.88 219 GLY A C 1
ATOM 1690 O O . GLY A 1 219 ? 20.834 2.079 52.229 1.00 33.88 219 GLY A O 1
ATOM 1691 N N . ASP A 1 220 ? 22.709 1.754 50.995 1.00 41.31 220 ASP A N 1
ATOM 1692 C CA . ASP A 1 220 ? 22.374 0.591 50.136 1.00 41.31 220 ASP A CA 1
ATOM 1693 C C . ASP A 1 220 ? 20.967 0.481 49.497 1.00 41.31 220 ASP A C 1
ATOM 1695 O O . ASP A 1 220 ? 20.713 -0.457 48.743 1.00 41.31 220 ASP A O 1
ATOM 1699 N N . GLN A 1 221 ? 20.051 1.425 49.718 1.00 46.16 221 GLN A N 1
ATOM 1700 C CA . GLN A 1 221 ? 18.728 1.456 49.093 1.00 46.16 221 GLN A CA 1
ATOM 1701 C C . GLN A 1 221 ? 18.694 2.436 47.921 1.00 46.16 221 GLN A C 1
ATOM 1703 O O . GLN A 1 221 ? 19.226 3.542 48.006 1.00 46.16 221 GLN A O 1
ATOM 1708 N N . ASP A 1 222 ? 18.028 2.042 46.829 1.00 60.59 222 ASP A N 1
ATOM 1709 C CA . ASP A 1 222 ? 17.738 2.918 45.693 1.00 60.59 222 ASP A CA 1
ATOM 1710 C C . ASP A 1 222 ? 16.781 4.038 46.129 1.00 60.59 222 ASP A C 1
ATOM 1712 O O . ASP A 1 222 ? 15.548 3.945 46.084 1.00 60.59 222 ASP A O 1
ATOM 1716 N N . VAL A 1 223 ? 17.397 5.112 46.608 1.00 60.88 223 VAL A N 1
ATOM 1717 C CA . VAL A 1 223 ? 16.767 6.357 47.034 1.00 60.88 223 VAL A CA 1
ATOM 1718 C C . VAL A 1 223 ? 15.853 6.906 45.946 1.00 60.88 223 VAL A C 1
ATOM 1720 O O . VAL A 1 223 ? 14.746 7.372 46.220 1.00 60.88 223 VAL A O 1
ATOM 1723 N N . ILE A 1 224 ? 16.300 6.805 44.692 1.00 62.59 224 ILE A N 1
ATOM 1724 C CA . ILE A 1 224 ? 15.539 7.281 43.547 1.00 62.59 224 ILE A CA 1
ATOM 1725 C C . ILE A 1 224 ? 14.339 6.365 43.302 1.00 62.59 224 ILE A C 1
ATOM 1727 O O . ILE A 1 224 ? 13.235 6.878 43.142 1.00 62.59 224 ILE A O 1
ATOM 1731 N N . GLY A 1 225 ? 14.503 5.045 43.385 1.00 63.94 225 GLY A N 1
ATOM 1732 C CA . GLY A 1 225 ? 13.400 4.082 43.298 1.00 63.94 225 GLY A CA 1
ATOM 1733 C C . GLY A 1 225 ? 12.292 4.295 44.342 1.00 63.94 225 GLY A C 1
ATOM 1734 O O . GLY A 1 225 ? 11.115 4.128 44.032 1.00 63.94 225 GLY A O 1
ATOM 1735 N N . THR A 1 226 ? 12.631 4.740 45.558 1.00 68.69 226 THR A N 1
ATOM 1736 C CA . THR A 1 226 ? 11.653 4.974 46.646 1.00 68.69 226 THR A CA 1
ATOM 1737 C C . THR A 1 226 ? 10.871 6.286 46.488 1.00 68.69 226 THR A C 1
ATOM 1739 O O . THR A 1 226 ? 9.698 6.384 46.865 1.00 68.69 226 THR A O 1
ATOM 1742 N N . VAL A 1 227 ? 11.520 7.317 45.945 1.00 72.19 227 VAL A N 1
ATOM 1743 C CA . VAL A 1 227 ? 10.943 8.660 45.763 1.00 72.19 227 VAL A CA 1
ATOM 1744 C C . VAL A 1 227 ? 10.177 8.771 44.438 1.00 72.19 227 VAL A C 1
ATOM 1746 O O . VAL A 1 227 ? 9.189 9.502 44.351 1.00 72.19 227 VAL A O 1
ATOM 1749 N N . LEU A 1 228 ? 10.586 8.005 43.426 1.00 71.88 228 LEU A N 1
ATOM 1750 C CA . LEU A 1 228 ? 10.066 8.064 42.063 1.00 71.88 228 LEU A CA 1
ATOM 1751 C C . LEU A 1 228 ? 8.535 7.874 41.972 1.00 71.88 228 LEU A C 1
ATOM 1753 O O . LEU A 1 228 ? 7.883 8.787 41.460 1.00 71.88 228 LEU A O 1
ATOM 1757 N N . PRO A 1 229 ? 7.909 6.809 42.515 1.00 72.62 229 PRO A N 1
ATOM 1758 C CA . PRO A 1 229 ? 6.453 6.630 42.431 1.00 72.62 229 PRO A CA 1
ATOM 1759 C C . PRO A 1 229 ? 5.651 7.771 43.076 1.00 72.62 229 PRO A C 1
ATOM 1761 O O . PRO A 1 229 ? 4.586 8.153 42.591 1.00 72.62 229 PRO A O 1
ATOM 1764 N N . ARG A 1 230 ? 6.187 8.377 44.146 1.00 82.62 230 ARG A N 1
ATOM 1765 C CA . ARG A 1 230 ? 5.549 9.498 44.857 1.00 82.62 230 ARG A CA 1
ATOM 1766 C C . ARG A 1 230 ? 5.494 10.742 43.981 1.00 82.62 230 ARG A C 1
ATOM 1768 O O . ARG A 1 230 ? 4.439 11.358 43.860 1.00 82.62 230 ARG A O 1
ATOM 1775 N N . ILE A 1 231 ? 6.615 11.082 43.345 1.00 82.56 231 ILE A N 1
ATOM 1776 C CA . ILE A 1 231 ? 6.708 12.222 42.425 1.00 82.56 231 ILE A CA 1
ATOM 1777 C C . ILE A 1 231 ? 5.822 11.997 41.199 1.00 82.56 231 ILE A C 1
ATOM 1779 O O . ILE A 1 231 ? 5.098 12.906 40.800 1.00 82.56 231 ILE A O 1
ATOM 1783 N N . CYS A 1 232 ? 5.799 10.779 40.653 1.00 80.38 232 CYS A N 1
ATOM 1784 C CA . CYS A 1 232 ? 4.952 10.440 39.508 1.00 80.38 232 CYS A CA 1
ATOM 1785 C C . CYS A 1 232 ? 3.457 10.615 39.822 1.00 80.38 232 CYS A C 1
ATOM 1787 O O . CYS A 1 232 ? 2.728 11.201 39.023 1.00 80.38 232 CYS A O 1
ATOM 1789 N N . GLY A 1 233 ? 3.010 10.214 41.019 1.00 81.00 233 GLY A N 1
ATOM 1790 C CA . GLY A 1 233 ? 1.639 10.455 41.478 1.00 81.00 233 GLY A CA 1
ATOM 1791 C C . GLY A 1 233 ? 1.268 11.943 41.571 1.00 81.00 233 GLY A C 1
ATOM 1792 O O . GLY A 1 233 ? 0.150 12.321 41.216 1.00 81.00 233 GLY A O 1
ATOM 1793 N N . VAL A 1 234 ? 2.202 12.808 41.989 1.00 85.94 234 VAL A N 1
ATOM 1794 C CA . VAL A 1 234 ? 1.981 14.267 42.035 1.00 85.94 234 VAL A CA 1
ATOM 1795 C C . VAL A 1 234 ? 1.968 14.880 40.630 1.00 85.94 234 VAL A C 1
ATOM 1797 O O . VAL A 1 234 ? 1.116 15.722 40.356 1.00 85.94 234 VAL A O 1
ATOM 1800 N N . ILE A 1 235 ? 2.842 14.436 39.718 1.00 84.56 235 ILE A N 1
ATOM 1801 C CA . ILE A 1 235 ? 2.835 14.890 38.314 1.00 84.56 235 ILE A CA 1
ATOM 1802 C C . ILE A 1 235 ? 1.513 14.517 37.631 1.00 84.56 235 ILE A C 1
ATOM 1804 O O . ILE A 1 235 ? 0.917 15.346 36.946 1.00 84.56 235 ILE A O 1
ATOM 1808 N N . HIS A 1 236 ? 1.009 13.303 37.860 1.00 82.88 236 HIS A N 1
ATOM 1809 C CA . HIS A 1 236 ? -0.291 12.868 37.346 1.00 82.88 236 HIS A CA 1
ATOM 1810 C C . HIS A 1 236 ? -1.432 13.743 37.904 1.00 82.88 236 HIS A C 1
ATOM 1812 O O . HIS A 1 236 ? -2.298 14.204 37.160 1.00 82.88 236 HIS A O 1
ATOM 1818 N N . ALA A 1 237 ? -1.413 14.063 39.200 1.00 84.75 237 ALA A N 1
ATOM 1819 C CA . ALA A 1 237 ? -2.380 14.988 39.790 1.00 84.75 237 ALA A CA 1
ATOM 1820 C C . ALA A 1 237 ? -2.303 16.405 39.177 1.00 84.75 237 ALA A C 1
ATOM 1822 O O . ALA A 1 237 ? -3.341 17.033 38.944 1.00 84.75 237 ALA A O 1
ATOM 1823 N N . PHE A 1 238 ? -1.094 16.891 38.876 1.00 87.19 238 PHE A N 1
ATOM 1824 C CA . PHE A 1 238 ? -0.882 18.173 38.201 1.00 87.19 238 PHE A CA 1
ATOM 1825 C C . PHE A 1 238 ? -1.469 18.172 36.784 1.00 87.19 238 PHE A C 1
ATOM 1827 O O . PHE A 1 238 ? -2.222 19.085 36.438 1.00 87.19 238 PHE A O 1
ATOM 1834 N N . TYR A 1 239 ? -1.220 17.108 36.012 1.00 84.12 239 TYR A N 1
ATOM 1835 C CA . TYR A 1 239 ? -1.791 16.912 34.676 1.00 84.12 239 TYR A CA 1
ATOM 1836 C C . TYR A 1 239 ? -3.321 17.029 34.680 1.00 84.12 239 TYR A C 1
ATOM 1838 O O . TYR A 1 239 ? -3.876 17.854 33.954 1.00 84.12 239 TYR A O 1
ATOM 1846 N N . ILE A 1 240 ? -4.008 16.287 35.560 1.00 80.50 240 ILE A N 1
ATOM 1847 C CA . ILE A 1 240 ? -5.481 16.303 35.644 1.00 80.50 240 ILE A CA 1
ATOM 1848 C C . ILE A 1 240 ? -6.007 17.723 35.924 1.00 80.50 240 ILE A C 1
ATOM 1850 O O . ILE A 1 240 ? -6.997 18.149 35.325 1.00 80.50 240 ILE A O 1
ATOM 1854 N N . CYS A 1 241 ? -5.340 18.480 36.804 1.00 84.12 241 CYS A N 1
ATOM 1855 C CA . CYS A 1 241 ? -5.719 19.863 37.103 1.00 84.12 241 CYS A CA 1
ATOM 1856 C C . CYS A 1 241 ? -5.534 20.785 35.892 1.00 84.12 241 CYS A C 1
ATOM 1858 O O . CYS A 1 241 ? -6.430 21.571 35.578 1.00 84.12 241 CYS A O 1
ATOM 1860 N N . CYS A 1 242 ? -4.393 20.689 35.207 1.00 82.00 242 CYS A N 1
ATOM 1861 C CA . CYS A 1 242 ? -4.098 21.498 34.029 1.00 82.00 242 CYS A CA 1
ATOM 1862 C C . CYS A 1 242 ? -5.075 21.223 32.880 1.00 82.00 242 CYS A C 1
ATOM 1864 O O . CYS A 1 242 ? -5.531 22.176 32.245 1.00 82.00 242 CYS A O 1
ATOM 1866 N N . SER A 1 243 ? -5.421 19.956 32.645 1.00 78.12 243 SER A N 1
ATOM 1867 C CA . SER A 1 243 ? -6.387 19.549 31.618 1.00 78.12 243 SER A CA 1
ATOM 1868 C C . SER A 1 243 ? -7.803 20.023 31.950 1.00 78.12 243 SER A C 1
ATOM 1870 O O . SER A 1 243 ? -8.492 20.547 31.085 1.00 78.12 243 SER A O 1
ATOM 1872 N N . CYS A 1 244 ? -8.218 19.951 33.219 1.00 79.44 244 CYS A N 1
ATOM 1873 C CA . CYS A 1 244 ? -9.515 20.460 33.677 1.00 79.44 244 CYS A CA 1
ATOM 1874 C C . CYS A 1 244 ? -9.672 21.982 33.494 1.00 79.44 244 CYS A C 1
ATOM 1876 O O . CYS A 1 244 ? -10.757 22.475 33.189 1.00 79.44 244 CYS A O 1
ATOM 1878 N N . GLN A 1 245 ? -8.594 22.746 33.676 1.00 75.62 245 GLN A N 1
ATOM 1879 C CA . GLN A 1 245 ? -8.599 24.207 33.530 1.00 75.62 245 GLN A CA 1
ATOM 1880 C C . GLN A 1 245 ? -8.549 24.681 32.070 1.00 75.62 245 GLN A C 1
ATOM 1882 O O . GLN A 1 245 ? -8.741 25.873 31.814 1.00 75.62 245 GLN A O 1
ATOM 1887 N N . HIS A 1 246 ? -8.295 23.775 31.124 1.00 70.44 246 HIS A N 1
ATOM 1888 C CA . HIS A 1 246 ? -8.242 24.063 29.699 1.00 70.44 246 HIS A CA 1
ATOM 1889 C C . HIS A 1 246 ? -9.554 23.647 29.015 1.00 70.44 246 HIS A C 1
ATOM 1891 O O . HIS A 1 246 ? -10.154 22.634 29.351 1.00 70.44 246 HIS A O 1
ATOM 1897 N N . SER A 1 247 ? -10.038 24.460 28.073 1.00 53.88 247 SER A N 1
ATOM 1898 C CA . SER A 1 247 ? -11.389 24.301 27.504 1.00 53.88 247 SER A CA 1
ATOM 1899 C C . SER A 1 247 ? -11.442 23.374 26.284 1.00 53.88 247 SER A C 1
ATOM 1901 O O . SER A 1 247 ? -12.532 23.116 25.778 1.00 53.88 247 SER A O 1
ATOM 1903 N N . HIS A 1 248 ? -10.290 22.920 25.777 1.00 58.03 248 HIS A N 1
ATOM 1904 C CA . HIS A 1 248 ? -10.204 22.123 24.555 1.00 58.03 248 HIS A CA 1
ATOM 1905 C C . HIS A 1 248 ? -10.040 20.629 24.896 1.00 58.03 248 HIS A C 1
ATOM 1907 O O . HIS A 1 248 ? -9.009 20.259 25.451 1.00 58.03 248 HIS A O 1
ATOM 1913 N N . PRO A 1 249 ? -11.007 19.751 24.557 1.00 52.03 249 PRO A N 1
ATOM 1914 C CA . PRO A 1 249 ? -10.978 18.331 24.936 1.00 52.03 249 PRO A CA 1
ATOM 1915 C C . PRO A 1 249 ? -9.856 17.500 24.295 1.00 52.03 249 PRO A C 1
ATOM 1917 O O . PRO A 1 249 ? -9.649 16.362 24.693 1.00 52.03 249 PRO A O 1
ATOM 1920 N N . GLN A 1 250 ? -9.186 18.040 23.274 1.00 51.44 250 GLN A N 1
ATOM 1921 C CA . GLN A 1 250 ? -8.237 17.317 22.417 1.00 51.44 250 GLN A CA 1
ATOM 1922 C C . GLN A 1 250 ? -6.805 17.871 22.475 1.00 51.44 250 GLN A C 1
ATOM 1924 O O . GLN A 1 250 ? -5.945 17.374 21.763 1.00 51.44 250 GLN A O 1
ATOM 1929 N N . MET A 1 251 ? -6.535 18.902 23.287 1.00 58.25 251 MET A N 1
ATOM 1930 C CA . MET A 1 251 ? -5.193 19.485 23.399 1.00 58.25 251 MET A CA 1
ATOM 1931 C C . MET A 1 251 ? -4.719 19.506 24.846 1.00 58.25 251 MET A C 1
ATOM 1933 O O . MET A 1 251 ? -5.442 19.930 25.751 1.00 58.25 251 MET A O 1
ATOM 1937 N N . THR A 1 252 ? -3.474 19.085 25.058 1.00 67.56 252 THR A N 1
ATOM 1938 C CA . THR A 1 252 ? -2.813 19.182 26.357 1.00 67.56 252 THR A CA 1
ATOM 1939 C C . THR A 1 252 ? -2.607 20.646 26.736 1.00 67.56 252 THR A C 1
ATOM 1941 O O . THR A 1 252 ? -2.262 21.491 25.912 1.00 67.56 252 THR A O 1
ATOM 1944 N N . SER A 1 253 ? -2.830 20.965 28.010 1.00 75.31 253 SER A N 1
ATOM 1945 C CA . SER A 1 253 ? -2.717 22.332 28.520 1.00 75.31 253 SER A CA 1
ATOM 1946 C C . SER A 1 253 ? -1.318 22.923 28.259 1.00 75.31 253 SER A C 1
ATOM 1948 O O . SER A 1 253 ? -0.333 22.307 28.678 1.00 75.31 253 SER A O 1
ATOM 1950 N N . PRO A 1 254 ? -1.196 24.137 27.679 1.00 75.50 254 PRO A N 1
ATOM 1951 C CA . PRO A 1 254 ? 0.101 24.788 27.446 1.00 75.50 254 PRO A CA 1
ATOM 1952 C C . PRO A 1 254 ? 0.953 24.900 28.715 1.00 75.50 254 PRO A C 1
ATOM 1954 O O . PRO A 1 254 ? 2.161 24.690 28.685 1.00 75.50 254 PRO A O 1
ATOM 1957 N N . ARG A 1 255 ? 0.298 25.123 29.861 1.00 80.94 255 ARG A N 1
ATOM 1958 C CA . ARG A 1 255 ? 0.930 25.171 31.186 1.00 80.94 255 ARG A CA 1
ATOM 1959 C C . ARG A 1 255 ? 1.636 23.859 31.549 1.00 80.94 255 ARG A C 1
ATOM 1961 O O . ARG A 1 255 ? 2.670 23.871 32.209 1.00 80.94 255 ARG A O 1
ATOM 1968 N N . PHE A 1 256 ? 1.062 22.728 31.151 1.00 82.06 256 PHE A N 1
ATOM 1969 C CA . PHE A 1 256 ? 1.649 21.418 31.405 1.00 82.06 256 PHE A CA 1
ATOM 1970 C C . PHE A 1 256 ? 2.782 21.107 30.419 1.00 82.06 256 PHE A C 1
ATOM 1972 O O . PHE A 1 256 ? 3.807 20.561 30.819 1.00 82.06 256 PHE A O 1
ATOM 1979 N N . ILE A 1 257 ? 2.640 21.520 29.155 1.00 76.75 257 ILE A N 1
ATOM 1980 C CA . ILE A 1 257 ? 3.699 21.403 28.143 1.00 76.75 257 ILE A CA 1
ATOM 1981 C C . ILE A 1 257 ? 4.951 22.173 28.589 1.00 76.75 257 ILE A C 1
ATOM 1983 O O . ILE A 1 257 ? 6.047 21.618 28.580 1.00 76.75 257 ILE A O 1
ATOM 1987 N N . GLU A 1 258 ? 4.796 23.415 29.060 1.00 81.50 258 GLU A N 1
ATOM 1988 C CA . GLU A 1 258 ? 5.901 24.219 29.605 1.00 81.50 258 GLU A CA 1
ATOM 1989 C C . GLU A 1 258 ? 6.617 23.513 30.768 1.00 81.50 258 GLU A C 1
ATOM 1991 O O . GLU A 1 258 ? 7.848 23.466 30.797 1.00 81.50 258 GLU A O 1
ATOM 1996 N N . PHE A 1 259 ? 5.859 22.904 31.687 1.00 85.00 259 PHE A N 1
ATOM 1997 C CA . PHE A 1 259 ? 6.406 22.125 32.800 1.00 85.00 259 PHE A CA 1
ATOM 1998 C C . PHE A 1 259 ? 7.231 20.918 32.324 1.00 85.00 259 PHE A C 1
ATOM 2000 O O . PHE A 1 259 ? 8.354 20.707 32.789 1.00 85.00 259 PHE A O 1
ATOM 2007 N N . VAL A 1 260 ? 6.720 20.137 31.367 1.00 80.38 260 VAL A N 1
ATOM 2008 C CA . VAL A 1 260 ? 7.446 18.970 30.840 1.00 80.38 260 VAL A CA 1
ATOM 2009 C C . VAL A 1 260 ? 8.706 19.393 30.080 1.00 80.38 260 VAL A C 1
ATOM 2011 O O . VAL A 1 260 ? 9.754 18.759 30.225 1.00 80.38 260 VAL A O 1
ATOM 2014 N N . CYS A 1 261 ? 8.647 20.494 29.326 1.00 80.31 261 CYS A N 1
ATOM 2015 C CA . CYS A 1 261 ? 9.810 21.072 28.656 1.00 80.31 261 CYS A CA 1
ATOM 2016 C C . CYS A 1 261 ? 10.881 21.537 29.657 1.00 80.31 261 CYS A C 1
ATOM 2018 O O . CYS A 1 261 ? 12.064 21.262 29.450 1.00 80.31 261 CYS A O 1
ATOM 2020 N N . ALA A 1 262 ? 10.484 22.177 30.762 1.00 81.19 262 ALA A N 1
ATOM 2021 C CA . ALA A 1 262 ? 11.406 22.633 31.803 1.00 81.19 262 ALA A CA 1
ATOM 2022 C C . ALA A 1 262 ? 12.136 21.471 32.506 1.00 81.19 262 ALA A C 1
ATOM 2024 O O . ALA A 1 262 ? 13.330 21.571 32.790 1.00 81.19 262 ALA A O 1
ATOM 2025 N N . HIS A 1 263 ? 11.454 20.340 32.726 1.00 82.50 263 HIS A N 1
ATOM 2026 C CA . HIS A 1 263 ? 11.991 19.183 33.459 1.00 82.50 263 HIS A CA 1
ATOM 2027 C C . HIS A 1 263 ? 12.340 17.972 32.582 1.00 82.50 263 HIS A C 1
ATOM 2029 O O . HIS A 1 263 ? 12.485 16.855 33.084 1.00 82.50 263 HIS A O 1
ATOM 2035 N N . ASN A 1 264 ? 12.515 18.178 31.275 1.00 79.88 264 ASN A N 1
ATOM 2036 C CA . ASN A 1 264 ? 12.670 17.112 30.283 1.00 79.88 264 ASN A CA 1
ATOM 2037 C C . ASN A 1 264 ? 13.722 16.051 30.648 1.00 79.88 264 ASN A C 1
ATOM 2039 O O . ASN A 1 264 ? 13.470 14.849 30.566 1.00 79.88 264 ASN A O 1
ATOM 2043 N N . LYS A 1 265 ? 14.907 16.504 31.072 1.00 77.00 265 LYS A N 1
ATOM 2044 C CA . LYS A 1 265 ? 16.050 15.641 31.403 1.00 77.00 265 LYS A CA 1
ATOM 2045 C C . LYS A 1 265 ? 15.767 14.736 32.604 1.00 77.00 265 LYS A C 1
ATOM 2047 O O . LYS A 1 265 ? 16.069 13.542 32.549 1.00 77.00 265 LYS A O 1
ATOM 2052 N N . VAL A 1 266 ? 15.149 15.284 33.653 1.00 80.69 266 VAL A N 1
ATOM 2053 C CA . VAL A 1 266 ? 14.744 14.526 34.844 1.00 80.69 266 VAL A CA 1
ATOM 2054 C C . VAL A 1 266 ? 13.715 13.488 34.446 1.00 80.69 266 VAL A C 1
ATOM 2056 O O . VAL A 1 266 ? 13.908 12.312 34.723 1.00 80.69 266 VAL A O 1
ATOM 2059 N N . LEU A 1 267 ? 12.656 13.899 33.743 1.00 77.75 267 LEU A N 1
ATOM 2060 C CA . LEU A 1 267 ? 11.572 13.007 33.336 1.00 77.75 267 LEU A CA 1
ATOM 2061 C C . LEU A 1 267 ? 12.089 11.849 32.474 1.00 77.75 267 LEU A C 1
ATOM 2063 O O . LEU A 1 267 ? 11.749 10.702 32.748 1.00 77.75 267 LEU A O 1
ATOM 2067 N N . LYS A 1 268 ? 12.983 12.107 31.509 1.00 75.38 268 LYS A N 1
ATOM 2068 C CA . LYS A 1 268 ? 13.632 11.045 30.716 1.00 75.38 268 LYS A CA 1
ATOM 2069 C C . LYS A 1 268 ? 14.436 10.086 31.588 1.00 75.38 268 LYS A C 1
ATOM 2071 O O . LYS A 1 268 ? 14.337 8.876 31.418 1.00 75.38 268 LYS A O 1
ATOM 2076 N N . SER A 1 269 ? 15.183 10.614 32.555 1.00 72.62 269 SER A N 1
ATOM 2077 C CA . SER A 1 269 ? 15.983 9.806 33.484 1.00 72.62 269 SER A CA 1
ATOM 2078 C C . SER A 1 269 ? 15.119 8.965 34.431 1.00 72.62 269 SER A C 1
ATOM 2080 O O . SER A 1 269 ? 15.479 7.837 34.760 1.00 72.62 269 SER A O 1
ATOM 2082 N N . LEU A 1 270 ? 13.969 9.493 34.859 1.00 73.25 270 LEU A N 1
ATOM 2083 C CA . LEU A 1 270 ? 12.993 8.789 35.693 1.00 73.25 270 LEU A CA 1
ATOM 2084 C C . LEU A 1 270 ? 12.336 7.643 34.917 1.00 73.25 270 LEU A C 1
ATOM 2086 O O . LEU A 1 270 ? 12.309 6.510 35.396 1.00 73.25 270 LEU A O 1
ATOM 2090 N N . VAL A 1 271 ? 11.874 7.934 33.701 1.00 70.31 271 VAL A N 1
ATOM 2091 C CA . VAL A 1 271 ? 11.217 6.969 32.814 1.00 70.31 271 VAL A CA 1
ATOM 2092 C C . VAL A 1 271 ? 12.193 5.875 32.363 1.00 70.31 271 VAL A C 1
ATOM 2094 O O . VAL A 1 271 ? 11.832 4.706 32.364 1.00 70.31 271 VAL A O 1
ATOM 2097 N N . ALA A 1 272 ? 13.459 6.203 32.087 1.00 69.62 272 ALA A N 1
ATOM 2098 C CA . ALA A 1 272 ? 14.484 5.210 31.752 1.00 69.62 272 ALA A CA 1
ATOM 2099 C C . ALA A 1 272 ? 14.832 4.264 32.918 1.00 69.62 272 ALA A C 1
ATOM 2101 O O . ALA A 1 272 ? 15.241 3.129 32.685 1.00 69.62 272 ALA A O 1
ATOM 2102 N N . ARG A 1 273 ? 14.694 4.716 34.174 1.00 67.50 273 ARG A N 1
ATOM 2103 C CA . ARG A 1 273 ? 15.000 3.901 35.364 1.00 67.50 273 ARG A CA 1
ATOM 2104 C C . ARG A 1 273 ? 13.879 2.956 35.764 1.00 67.50 273 ARG A C 1
ATOM 2106 O O . ARG A 1 273 ? 14.169 1.859 36.229 1.00 67.50 273 ARG A O 1
ATOM 2113 N N . ASN A 1 274 ? 12.627 3.373 35.609 1.00 66.56 274 ASN A N 1
ATOM 2114 C CA . ASN A 1 274 ? 11.484 2.487 35.788 1.00 66.56 274 ASN A CA 1
ATOM 2115 C C . ASN A 1 274 ? 10.480 2.698 34.654 1.00 66.56 274 ASN A C 1
ATOM 2117 O O . ASN A 1 274 ? 9.544 3.491 34.783 1.00 66.56 274 ASN A O 1
ATOM 2121 N N . PRO A 1 275 ? 10.663 1.984 33.542 1.00 64.31 275 PRO A N 1
ATOM 2122 C CA . PRO A 1 275 ? 9.834 2.217 32.374 1.00 64.31 275 PRO A CA 1
ATOM 2123 C C . PRO A 1 275 ? 8.364 1.782 32.510 1.00 64.31 275 PRO A C 1
ATOM 2125 O O . PRO A 1 275 ? 7.508 2.337 31.823 1.00 64.31 275 PRO A O 1
ATOM 2128 N N . LYS A 1 276 ? 8.027 0.892 33.461 1.00 64.38 276 LYS A N 1
ATOM 2129 C CA . LYS A 1 276 ? 6.626 0.528 33.769 1.00 64.38 276 LYS A CA 1
ATOM 2130 C C . LYS A 1 276 ? 5.802 1.711 34.298 1.00 64.38 276 LYS A C 1
ATOM 2132 O O . LYS A 1 276 ? 4.591 1.756 34.113 1.00 64.38 276 LYS A O 1
ATOM 2137 N N . VAL A 1 277 ? 6.463 2.734 34.851 1.00 68.06 277 VAL A N 1
ATOM 2138 C CA . VAL A 1 277 ? 5.826 3.976 35.336 1.00 68.06 277 VAL A CA 1
ATOM 2139 C C . VAL A 1 277 ? 5.092 4.729 34.223 1.00 68.06 277 VAL A C 1
ATOM 2141 O O . VAL A 1 277 ? 4.158 5.485 34.510 1.00 68.06 277 VAL A O 1
ATOM 2144 N N . ILE A 1 278 ? 5.482 4.523 32.958 1.00 67.62 278 ILE A N 1
ATOM 2145 C CA . ILE A 1 278 ? 4.782 5.109 31.810 1.00 67.62 278 ILE A CA 1
ATOM 2146 C C . ILE A 1 278 ? 3.304 4.720 31.829 1.00 67.62 278 ILE A C 1
ATOM 2148 O O . ILE A 1 278 ? 2.440 5.582 31.692 1.00 67.62 278 ILE A O 1
ATOM 2152 N N . PHE A 1 279 ? 3.028 3.446 32.078 1.00 66.44 279 PHE A N 1
ATOM 2153 C CA . PHE A 1 279 ? 1.688 2.878 32.049 1.00 66.44 279 PHE A CA 1
ATOM 2154 C C . PHE A 1 279 ? 0.869 3.225 33.295 1.00 66.44 279 PHE A C 1
ATOM 2156 O O . PHE A 1 279 ? -0.320 3.520 33.180 1.00 66.44 279 PHE A O 1
ATOM 2163 N N . ASP A 1 280 ? 1.519 3.304 34.458 1.00 64.88 280 ASP A N 1
ATOM 2164 C CA . ASP A 1 280 ? 0.846 3.530 35.744 1.00 64.88 280 ASP A CA 1
ATOM 2165 C C . ASP A 1 280 ? 0.572 5.013 36.058 1.00 64.88 280 ASP A C 1
ATOM 2167 O O . ASP A 1 280 ? -0.425 5.369 36.700 1.00 64.88 280 ASP A O 1
ATOM 2171 N N . HIS A 1 281 ? 1.487 5.911 35.679 1.00 64.06 281 HIS A N 1
ATOM 2172 C CA . HIS A 1 281 ? 1.478 7.304 36.150 1.00 64.06 281 HIS A CA 1
ATOM 2173 C C . HIS A 1 281 ? 1.701 8.343 35.052 1.00 64.06 281 HIS A C 1
ATOM 2175 O O . HIS A 1 281 ? 1.236 9.474 35.200 1.00 64.06 281 HIS A O 1
ATOM 2181 N N . PHE A 1 282 ? 2.357 7.977 33.950 1.00 67.88 282 PHE A N 1
ATOM 2182 C CA . PHE A 1 282 ? 2.651 8.891 32.846 1.00 67.88 282 PHE A CA 1
ATOM 2183 C C . PHE A 1 282 ? 1.883 8.578 31.552 1.00 67.88 282 PHE A C 1
ATOM 2185 O O . PHE A 1 282 ? 2.335 8.963 30.478 1.00 67.88 282 PHE A O 1
ATOM 2192 N N . HIS A 1 283 ? 0.696 7.964 31.633 1.00 65.12 283 HIS A N 1
ATOM 2193 C CA . HIS A 1 283 ? -0.153 7.719 30.456 1.00 65.12 283 HIS A CA 1
ATOM 2194 C C . HIS A 1 283 ? -0.448 8.994 29.642 1.00 65.12 283 HIS A C 1
ATOM 2196 O O . HIS A 1 283 ? -0.624 8.923 28.435 1.00 65.12 283 HIS A O 1
ATOM 2202 N N . PHE A 1 284 ? -0.409 10.179 30.260 1.00 65.50 284 PHE A N 1
ATOM 2203 C CA . PHE A 1 284 ? -0.541 11.458 29.555 1.00 65.50 284 PHE A CA 1
ATOM 2204 C C . PHE A 1 284 ? 0.582 11.729 28.539 1.00 65.50 284 PHE A C 1
ATOM 2206 O O . PHE A 1 284 ? 0.373 12.471 27.583 1.00 65.50 284 PHE A O 1
ATOM 2213 N N . LEU A 1 285 ? 1.773 11.137 28.717 1.00 65.94 285 LEU A N 1
ATOM 2214 C CA . LEU A 1 285 ? 2.836 11.165 27.702 1.00 65.94 285 LEU A CA 1
ATOM 2215 C C . LEU A 1 285 ? 2.401 10.410 26.445 1.00 65.94 285 LEU A C 1
ATOM 2217 O O . LEU A 1 285 ? 2.931 10.670 25.371 1.00 65.94 285 LEU A O 1
ATOM 2221 N N . LEU A 1 286 ? 1.443 9.492 26.596 1.00 62.97 286 LEU A N 1
ATOM 2222 C CA . LEU A 1 286 ? 0.836 8.714 25.527 1.00 62.97 286 LEU A CA 1
ATOM 2223 C C . LEU A 1 286 ? -0.339 9.424 24.862 1.00 62.97 286 LEU A C 1
ATOM 2225 O O . LEU A 1 286 ? -0.616 9.161 23.702 1.00 62.97 286 LEU A O 1
ATOM 2229 N N . GLU A 1 287 ? -0.970 10.377 25.543 1.00 59.81 287 GLU A N 1
ATOM 2230 C CA . GLU A 1 287 ? -2.095 11.158 25.015 1.00 59.81 287 GLU A CA 1
ATOM 2231 C C . GLU A 1 287 ? -1.653 12.395 24.209 1.00 59.81 287 GLU A C 1
ATOM 2233 O O . GLU A 1 287 ? -2.418 12.886 23.382 1.00 59.81 287 GLU A O 1
ATOM 2238 N N . CYS A 1 288 ? -0.429 12.893 24.427 1.00 64.62 288 CYS A N 1
ATOM 2239 C CA . CYS A 1 288 ? 0.107 14.105 23.797 1.00 64.62 288 CYS A CA 1
ATOM 2240 C C . CYS A 1 288 ? 1.203 13.767 22.766 1.00 64.62 288 CYS A C 1
ATOM 2242 O O . CYS A 1 288 ? 2.282 13.322 23.172 1.00 64.62 288 CYS A O 1
ATOM 2244 N N . PRO A 1 289 ? 0.987 14.001 21.455 1.00 61.84 289 PRO A N 1
ATOM 2245 C CA . PRO A 1 289 ? 1.962 13.685 20.402 1.00 61.84 289 PRO A CA 1
ATOM 2246 C C . PRO A 1 289 ? 3.336 14.352 20.597 1.00 61.84 289 PRO A C 1
ATOM 2248 O O . PRO A 1 289 ? 4.386 13.722 20.428 1.00 61.84 289 PRO A O 1
ATOM 2251 N N . GLU A 1 290 ? 3.349 15.617 21.022 1.00 65.19 290 GLU A N 1
ATOM 2252 C CA . GLU A 1 290 ? 4.565 16.406 21.237 1.00 65.19 290 GLU A CA 1
ATOM 2253 C C . GLU A 1 290 ? 5.417 15.855 22.380 1.00 65.19 290 GLU A C 1
ATOM 2255 O O . GLU A 1 290 ? 6.642 15.991 22.365 1.00 65.19 290 GLU A O 1
ATOM 2260 N N . LEU A 1 291 ? 4.781 15.239 23.378 1.00 66.62 291 LEU A N 1
ATOM 2261 C CA . LEU A 1 291 ? 5.471 14.602 24.491 1.00 66.62 291 LEU A CA 1
ATOM 2262 C C . LEU A 1 291 ? 5.857 13.170 24.141 1.00 66.62 291 LEU A C 1
ATOM 2264 O O . LEU A 1 291 ? 7.012 12.810 24.346 1.00 66.62 291 LEU A O 1
ATOM 2268 N N . MET A 1 292 ? 4.954 12.388 23.547 1.00 67.12 292 MET A N 1
ATOM 2269 C CA . MET A 1 292 ? 5.227 11.028 23.079 1.00 67.12 292 MET A CA 1
ATOM 2270 C C . MET A 1 292 ? 6.538 10.951 22.301 1.00 67.12 292 MET A C 1
ATOM 2272 O O . MET A 1 292 ? 7.406 10.150 22.644 1.00 67.12 292 MET A O 1
ATOM 2276 N N . SER A 1 293 ? 6.705 11.796 21.279 1.00 66.00 293 SER A N 1
ATOM 2277 C CA . SER A 1 293 ? 7.892 11.783 20.412 1.00 66.00 293 SER A CA 1
ATOM 2278 C C . SER A 1 293 ? 9.204 11.889 21.203 1.00 66.00 293 SER A C 1
ATOM 2280 O O . SER A 1 293 ? 10.209 11.268 20.857 1.00 66.00 293 SER A O 1
ATOM 2282 N N . GLN A 1 294 ? 9.192 12.596 22.335 1.00 68.62 294 GLN A N 1
ATOM 2283 C CA . GLN A 1 294 ? 10.360 12.786 23.194 1.00 68.62 294 GLN A CA 1
ATOM 2284 C C . GLN A 1 294 ? 10.685 11.559 24.059 1.00 68.62 294 GLN A C 1
ATOM 2286 O O . GLN A 1 294 ? 11.840 11.399 24.469 1.00 68.62 294 GLN A O 1
ATOM 2291 N N . PHE A 1 295 ? 9.699 10.699 24.333 1.00 71.62 295 PHE A N 1
ATOM 2292 C CA . PHE A 1 295 ? 9.818 9.503 25.180 1.00 71.62 295 PHE A CA 1
ATOM 2293 C C . PHE A 1 295 ? 9.686 8.183 24.404 1.00 71.62 295 PHE A C 1
ATOM 2295 O O . PHE A 1 295 ? 9.907 7.121 24.987 1.00 71.62 295 PHE A O 1
ATOM 2302 N N . LEU A 1 296 ? 9.407 8.235 23.096 1.00 71.56 296 LEU A N 1
ATOM 2303 C CA . LEU A 1 296 ? 9.131 7.075 22.242 1.00 71.56 296 LEU A CA 1
ATOM 2304 C C . LEU A 1 296 ? 10.212 5.990 22.330 1.00 71.56 296 LEU A C 1
ATOM 2306 O O . LEU A 1 296 ? 9.893 4.813 22.436 1.00 71.56 296 LEU A O 1
ATOM 2310 N N . HIS A 1 297 ? 11.490 6.376 22.367 1.00 71.75 297 HIS A N 1
ATOM 2311 C CA . HIS A 1 297 ? 12.612 5.439 22.506 1.00 71.75 297 HIS A CA 1
ATOM 2312 C C . HIS A 1 297 ? 12.577 4.622 23.811 1.00 71.75 297 HIS A C 1
ATOM 2314 O O . HIS A 1 297 ? 12.999 3.471 23.819 1.00 71.75 297 HIS A O 1
ATOM 2320 N N . ILE A 1 298 ? 12.062 5.189 24.908 1.00 70.38 298 ILE A N 1
ATOM 2321 C CA . ILE A 1 298 ? 11.942 4.481 26.193 1.00 70.38 298 ILE A CA 1
ATOM 2322 C C . ILE A 1 298 ? 10.684 3.609 26.210 1.00 70.38 298 ILE A C 1
ATOM 2324 O O . ILE A 1 298 ? 10.705 2.503 26.749 1.00 70.38 298 ILE A O 1
ATOM 2328 N N . ILE A 1 299 ? 9.608 4.085 25.576 1.00 71.94 299 ILE A N 1
ATOM 2329 C CA . ILE A 1 299 ? 8.364 3.327 25.396 1.00 71.94 299 ILE A CA 1
ATOM 2330 C C . ILE A 1 299 ? 8.634 2.076 24.555 1.00 71.94 299 ILE A C 1
ATOM 2332 O O . ILE A 1 299 ? 8.291 0.978 24.976 1.00 71.94 299 ILE A O 1
ATOM 2336 N N . LYS A 1 300 ? 9.322 2.212 23.417 1.00 72.12 300 LYS A N 1
ATOM 2337 C CA . LYS A 1 300 ? 9.691 1.082 22.550 1.00 72.12 300 LYS A CA 1
ATOM 2338 C C . LYS A 1 300 ? 10.701 0.124 23.186 1.00 72.12 300 LYS A C 1
ATOM 2340 O O . LYS A 1 300 ? 10.752 -1.035 22.809 1.00 72.12 300 LYS A O 1
ATOM 2345 N N . ALA A 1 301 ? 11.459 0.564 24.193 1.00 70.25 301 ALA A N 1
ATOM 2346 C CA . ALA A 1 301 ? 12.317 -0.328 24.973 1.00 70.25 301 ALA A CA 1
ATOM 2347 C C . ALA A 1 301 ? 11.529 -1.260 25.922 1.00 70.25 301 ALA A C 1
ATOM 2349 O O . ALA A 1 301 ? 12.137 -2.084 26.604 1.00 70.25 301 ALA A O 1
ATOM 2350 N N . GLN A 1 302 ? 10.200 -1.111 26.020 1.00 72.25 302 GLN A N 1
ATOM 2351 C CA . GLN A 1 302 ? 9.345 -2.002 26.807 1.00 72.25 302 GLN A CA 1
ATOM 2352 C C . GLN A 1 302 ? 9.067 -3.307 26.086 1.00 72.25 302 GLN A C 1
ATOM 2354 O O . GLN A 1 302 ? 8.995 -3.341 24.856 1.00 72.25 302 GLN A O 1
ATOM 2359 N N . SER A 1 303 ? 8.829 -4.363 26.870 1.00 75.50 303 SER A N 1
ATOM 2360 C CA . SER A 1 303 ? 8.382 -5.634 26.312 1.00 75.50 303 SER A CA 1
ATOM 2361 C C . SER A 1 303 ? 7.112 -5.421 25.482 1.00 75.50 303 SER A C 1
ATOM 2363 O O . SER A 1 303 ? 6.244 -4.610 25.833 1.00 75.50 303 SER A O 1
ATOM 2365 N N . PHE A 1 304 ? 7.022 -6.127 24.358 1.00 77.25 304 PHE A N 1
ATOM 2366 C CA . PHE A 1 304 ? 5.840 -6.092 23.505 1.00 77.25 304 PHE A CA 1
ATOM 2367 C C . PHE A 1 304 ? 4.582 -6.513 24.278 1.00 77.25 304 PHE A C 1
ATOM 2369 O O . PHE A 1 304 ? 3.537 -5.885 24.134 1.00 77.25 304 PHE A O 1
ATOM 2376 N N . ASP A 1 305 ? 4.691 -7.521 25.151 1.00 75.69 305 ASP A N 1
ATOM 2377 C CA . ASP A 1 305 ? 3.566 -8.020 25.945 1.00 75.69 305 ASP A CA 1
ATOM 2378 C C . ASP A 1 305 ? 3.014 -6.969 26.923 1.00 75.69 305 ASP A C 1
ATOM 2380 O O . ASP A 1 305 ? 1.801 -6.753 26.925 1.00 75.69 305 ASP A O 1
ATOM 2384 N N . ASP A 1 306 ? 3.874 -6.271 27.686 1.00 74.88 306 ASP A N 1
ATOM 2385 C CA . ASP A 1 306 ? 3.439 -5.199 28.603 1.00 74.88 306 ASP A CA 1
ATOM 2386 C C . ASP A 1 306 ? 2.752 -4.060 27.811 1.00 74.88 306 ASP A C 1
ATOM 2388 O O . ASP A 1 306 ? 1.704 -3.547 28.209 1.00 74.88 306 ASP A O 1
ATOM 2392 N N . ARG A 1 307 ? 3.311 -3.680 26.648 1.00 81.94 307 ARG A N 1
ATOM 2393 C CA . ARG A 1 307 ? 2.729 -2.649 25.767 1.00 81.94 307 ARG A CA 1
ATOM 2394 C C . ARG A 1 307 ? 1.388 -3.068 25.176 1.00 81.94 307 ARG A C 1
ATOM 2396 O O . ARG A 1 307 ? 0.467 -2.253 25.127 1.00 81.94 307 ARG A O 1
ATOM 2403 N N . ARG A 1 308 ? 1.269 -4.319 24.727 1.00 81.94 308 ARG A N 1
ATOM 2404 C CA . ARG A 1 308 ? 0.040 -4.889 24.159 1.00 81.94 308 ARG A CA 1
ATOM 2405 C C . ARG A 1 308 ? -1.072 -4.949 25.201 1.00 81.94 308 ARG A C 1
ATOM 2407 O O . ARG A 1 308 ? -2.206 -4.590 24.891 1.00 81.94 308 ARG A O 1
ATOM 2414 N N . GLU A 1 309 ? -0.762 -5.400 26.414 1.00 80.62 309 GLU A N 1
ATOM 2415 C CA . GLU A 1 309 ? -1.723 -5.436 27.520 1.00 80.62 309 GLU A CA 1
ATOM 2416 C C . GLU A 1 309 ? -2.234 -4.026 27.826 1.00 80.62 309 GLU A C 1
ATOM 2418 O O . GLU A 1 309 ? -3.440 -3.780 27.754 1.00 80.62 309 GLU A O 1
ATOM 2423 N N . TRP A 1 310 ? -1.319 -3.071 28.017 1.00 78.19 310 TRP A N 1
ATOM 2424 C CA . TRP A 1 310 ? -1.684 -1.682 28.274 1.00 78.19 310 TRP A CA 1
ATOM 2425 C C . TRP A 1 310 ? -2.511 -1.057 27.140 1.00 78.19 310 TRP A C 1
ATOM 2427 O O . TRP A 1 310 ? -3.494 -0.358 27.400 1.00 78.19 310 TRP A O 1
ATOM 2437 N N . PHE A 1 311 ? -2.162 -1.328 25.876 1.00 83.06 311 PHE A N 1
ATOM 2438 C CA . PHE A 1 311 ? -2.923 -0.866 24.713 1.00 83.06 311 PHE A CA 1
ATOM 2439 C C . PHE A 1 311 ? -4.393 -1.292 24.805 1.00 83.06 311 PHE A C 1
ATOM 2441 O O . PHE A 1 311 ? -5.283 -0.446 24.723 1.00 83.06 311 PHE A O 1
ATOM 2448 N N . TYR A 1 312 ? -4.669 -2.577 25.047 1.00 82.44 312 TYR A N 1
ATOM 2449 C CA . TYR A 1 312 ? -6.046 -3.068 25.162 1.00 82.44 312 TYR A CA 1
ATOM 2450 C C . TYR A 1 312 ? -6.752 -2.585 26.429 1.00 82.44 312 TYR A C 1
ATOM 2452 O O . TYR A 1 312 ? -7.972 -2.370 26.415 1.00 82.44 312 TYR A O 1
ATOM 2460 N N . GLU A 1 313 ? -5.997 -2.368 27.507 1.00 77.38 313 GLU A N 1
ATOM 2461 C CA . GLU A 1 313 ? -6.531 -1.798 28.735 1.00 77.38 313 GLU A CA 1
ATOM 2462 C C . GLU A 1 313 ? -7.056 -0.370 28.550 1.00 77.38 313 GLU A C 1
ATOM 2464 O O . GLU A 1 313 ? -8.082 -0.016 29.135 1.00 77.38 313 GLU A O 1
ATOM 2469 N N . ASN A 1 314 ? -6.393 0.422 27.708 1.00 74.50 314 ASN A N 1
ATOM 2470 C CA . ASN A 1 314 ? -6.727 1.827 27.464 1.00 74.50 314 ASN A CA 1
ATOM 2471 C C . ASN A 1 314 ? -7.599 2.030 26.218 1.00 74.50 314 ASN A C 1
ATOM 2473 O O . ASN A 1 314 ? -8.211 3.086 26.064 1.00 74.50 314 ASN A O 1
ATOM 2477 N N . LEU A 1 315 ? -7.720 1.014 25.358 1.00 76.56 315 LEU A N 1
ATOM 2478 C CA . LEU A 1 315 ? -8.605 1.042 24.192 1.00 76.56 315 LEU A CA 1
ATOM 2479 C C . LEU A 1 315 ? -10.091 0.865 24.560 1.00 76.56 315 LEU A C 1
ATOM 2481 O O . LEU A 1 315 ? -10.963 1.383 23.864 1.00 76.56 315 LEU A O 1
ATOM 2485 N N . THR A 1 316 ? -10.397 0.137 25.642 1.00 66.81 316 THR A N 1
ATOM 2486 C CA . THR A 1 316 ? -11.776 -0.208 26.041 1.00 66.81 316 THR A CA 1
ATOM 2487 C C . THR A 1 316 ? -12.097 0.259 27.458 1.00 66.81 316 THR A C 1
ATOM 2489 O O . THR A 1 316 ? -11.397 -0.093 28.410 1.00 66.81 316 THR A O 1
ATOM 2492 N N . THR A 1 317 ? -13.200 0.993 27.642 1.00 58.38 317 THR A N 1
ATOM 2493 C CA . THR A 1 317 ? -13.672 1.333 28.997 1.00 58.38 317 THR A CA 1
ATOM 2494 C C . THR A 1 317 ? -14.316 0.113 29.676 1.00 58.38 317 THR A C 1
ATOM 2496 O O . THR A 1 317 ? -14.939 -0.719 29.016 1.00 58.38 317 THR A O 1
ATOM 2499 N N . GLU A 1 318 ? -14.241 -0.006 31.014 1.00 46.66 318 GLU A N 1
ATOM 2500 C CA . GLU A 1 318 ? -14.836 -1.133 31.780 1.00 46.66 318 GLU A CA 1
ATOM 2501 C C . GLU A 1 318 ? -16.315 -1.413 31.429 1.00 46.66 318 GLU A C 1
ATOM 2503 O O . GLU A 1 318 ? -16.795 -2.546 31.522 1.00 46.66 318 GLU A O 1
ATOM 2508 N N . ARG A 1 319 ? -17.043 -0.369 31.013 1.00 45.16 319 ARG A N 1
ATOM 2509 C CA . ARG A 1 319 ? -18.460 -0.414 30.632 1.00 45.16 319 ARG A CA 1
ATOM 2510 C C . ARG A 1 319 ? -18.701 -1.088 29.280 1.00 45.16 319 ARG A C 1
ATOM 2512 O O . ARG A 1 319 ? -19.774 -1.644 29.074 1.00 45.16 319 ARG A O 1
ATOM 2519 N N . GLU A 1 320 ? -17.729 -1.023 28.376 1.00 50.44 320 GLU A N 1
ATOM 2520 C CA . GLU A 1 320 ? -17.786 -1.628 27.042 1.00 50.44 320 GLU A CA 1
ATOM 2521 C C . GLU A 1 320 ? -17.424 -3.113 27.118 1.00 50.44 320 GLU A C 1
ATOM 2523 O O . GLU A 1 320 ? -18.155 -3.931 26.566 1.00 50.44 320 GLU A O 1
ATOM 2528 N N . ARG A 1 321 ? -16.426 -3.491 27.936 1.00 47.53 321 ARG A N 1
ATOM 2529 C CA . ARG A 1 321 ? -16.024 -4.900 28.157 1.00 47.53 321 ARG A CA 1
ATOM 2530 C C . ARG A 1 321 ? -17.159 -5.799 28.655 1.00 47.53 321 ARG A C 1
ATOM 2532 O O . ARG A 1 321 ? -17.205 -6.979 28.329 1.00 47.53 321 ARG A O 1
ATOM 2539 N N . THR A 1 322 ? -18.088 -5.254 29.443 1.00 38.19 322 THR A N 1
ATOM 2540 C CA . THR A 1 322 ? -19.233 -6.002 29.996 1.00 38.19 322 THR A CA 1
ATOM 2541 C C . THR A 1 322 ? -20.416 -6.136 29.029 1.00 38.19 322 THR A C 1
ATOM 2543 O O . THR A 1 322 ? -21.278 -6.986 29.250 1.00 38.19 322 THR A O 1
ATOM 2546 N N . LEU A 1 323 ? -20.475 -5.330 27.961 1.00 42.44 323 LEU A N 1
ATOM 2547 C CA . LEU A 1 323 ? -21.582 -5.317 26.993 1.00 42.44 323 LEU A CA 1
ATOM 2548 C C . LEU A 1 323 ? -21.336 -6.194 25.756 1.00 42.44 323 LEU A C 1
ATOM 2550 O O . LEU A 1 323 ? -22.311 -6.559 25.101 1.00 42.44 323 LEU A O 1
ATOM 2554 N N . VAL A 1 324 ? -20.090 -6.615 25.502 1.00 45.66 324 VAL A N 1
ATOM 2555 C CA . VAL A 1 324 ? -19.691 -7.491 24.375 1.00 45.66 324 VAL A CA 1
ATOM 2556 C C . VAL A 1 324 ? -20.451 -8.835 24.351 1.00 45.66 324 VAL A C 1
ATOM 2558 O O . VAL A 1 324 ? -20.528 -9.487 23.315 1.00 45.66 324 VAL A O 1
ATOM 2561 N N . HIS A 1 325 ? -21.084 -9.239 25.461 1.00 44.09 325 HIS A N 1
ATOM 2562 C CA . HIS A 1 325 ? -21.869 -10.479 25.565 1.00 44.09 325 HIS A CA 1
ATOM 2563 C C . HIS A 1 325 ? -23.396 -10.289 25.630 1.00 44.09 325 HIS A C 1
ATOM 2565 O O . HIS A 1 325 ? -24.116 -11.252 25.900 1.00 44.09 325 HIS A O 1
ATOM 2571 N N . SER A 1 326 ? -23.927 -9.080 25.405 1.00 46.16 326 SER A N 1
ATOM 2572 C CA . SER A 1 326 ? -25.382 -8.915 25.257 1.00 46.16 326 SER A CA 1
ATOM 2573 C C . SER A 1 326 ? -25.830 -9.337 23.852 1.00 46.16 326 SER A C 1
ATOM 2575 O O . SER A 1 326 ? -25.185 -8.949 22.879 1.00 46.16 326 SER A O 1
ATOM 2577 N N . PRO A 1 327 ? -26.921 -10.116 23.705 1.00 53.50 327 PRO A N 1
ATOM 2578 C CA . PRO A 1 327 ? -27.404 -10.518 22.391 1.00 53.50 327 PRO A CA 1
ATOM 2579 C C . PRO A 1 327 ? -27.771 -9.277 21.553 1.00 53.50 327 PRO A C 1
ATOM 2581 O O . PRO A 1 327 ? -28.469 -8.391 22.063 1.00 53.50 327 PRO A O 1
ATOM 2584 N N . PRO A 1 328 ? -27.302 -9.192 20.295 1.00 60.53 328 PRO A N 1
ATOM 2585 C CA . PRO A 1 328 ? -27.537 -8.036 19.436 1.00 60.53 328 PRO A CA 1
ATOM 2586 C C . PRO A 1 328 ? -29.033 -7.889 19.127 1.00 60.53 328 PRO A C 1
ATOM 2588 O O . PRO A 1 328 ? -29.728 -8.879 18.894 1.00 60.53 328 PRO A O 1
ATOM 2591 N N . GLN A 1 329 ? -29.539 -6.652 19.130 1.00 64.62 329 GLN A N 1
ATOM 2592 C CA . GLN A 1 329 ? -30.884 -6.353 18.624 1.00 64.62 329 GLN A CA 1
ATOM 2593 C C . GLN A 1 329 ? -30.905 -6.550 17.097 1.00 64.62 329 GLN A C 1
ATOM 2595 O O . GLN A 1 329 ? -29.881 -6.350 16.444 1.00 64.62 329 GLN A O 1
ATOM 2600 N N . GLU A 1 330 ? -32.054 -6.898 16.500 1.00 65.50 330 GLU A N 1
ATOM 2601 C CA . GLU A 1 330 ? -32.157 -7.136 15.042 1.00 65.50 330 GLU A CA 1
ATOM 2602 C C . GLU A 1 330 ? -31.668 -5.946 14.197 1.00 65.50 330 GLU A C 1
ATOM 2604 O O . GLU A 1 330 ? -31.090 -6.137 13.131 1.00 65.50 330 GLU A O 1
ATOM 2609 N N . GLU A 1 331 ? -31.833 -4.717 14.693 1.00 67.88 331 GLU A N 1
ATOM 2610 C CA . GLU A 1 331 ? -31.403 -3.486 14.016 1.00 67.88 331 GLU A CA 1
ATOM 2611 C C . GLU A 1 331 ? -29.877 -3.285 13.995 1.00 67.88 331 GLU A C 1
ATOM 2613 O O . GLU A 1 331 ? -29.367 -2.478 13.210 1.00 67.88 331 GLU A O 1
ATOM 2618 N N . ASP A 1 332 ? -29.132 -3.999 14.840 1.00 73.62 332 ASP A N 1
ATOM 2619 C CA . ASP A 1 332 ? -27.676 -3.880 14.965 1.00 73.62 332 ASP A CA 1
ATOM 2620 C C . ASP A 1 332 ? -26.925 -4.954 14.154 1.00 73.62 332 ASP A C 1
ATOM 2622 O O . ASP A 1 332 ? -25.709 -4.867 13.997 1.00 73.62 332 ASP A O 1
ATOM 2626 N N . ILE A 1 333 ? -27.644 -5.918 13.564 1.00 82.44 333 ILE A N 1
ATOM 2627 C CA . ILE A 1 333 ? -27.067 -6.963 12.710 1.00 82.44 333 ILE A CA 1
ATOM 2628 C C . ILE A 1 333 ? -26.709 -6.382 11.336 1.00 82.44 333 ILE A C 1
ATOM 2630 O O . ILE A 1 333 ? -27.521 -5.725 10.678 1.00 82.44 333 ILE A O 1
ATOM 2634 N N . VAL A 1 334 ? -25.483 -6.643 10.887 1.00 86.62 334 VAL A N 1
ATOM 2635 C CA . VAL A 1 334 ? -24.998 -6.314 9.545 1.00 86.62 334 VAL A CA 1
ATOM 2636 C C . VAL A 1 334 ? -25.250 -7.516 8.638 1.00 86.62 334 VAL A C 1
ATOM 2638 O O . VAL A 1 334 ? -24.675 -8.589 8.826 1.00 86.62 334 VAL A O 1
ATOM 2641 N N . VAL A 1 335 ? -26.157 -7.342 7.675 1.00 87.56 335 VAL A N 1
ATOM 2642 C CA . VAL A 1 335 ? -26.556 -8.397 6.737 1.00 87.56 335 VAL A CA 1
ATOM 2643 C C . VAL A 1 335 ? -25.756 -8.259 5.446 1.00 87.56 335 VAL A C 1
ATOM 2645 O O . VAL A 1 335 ? -25.824 -7.227 4.783 1.00 87.56 335 VAL A O 1
ATOM 2648 N N . VAL A 1 336 ? -25.009 -9.297 5.077 1.00 91.75 336 VAL A N 1
ATOM 2649 C CA . VAL A 1 336 ? -24.079 -9.276 3.936 1.00 91.75 336 VAL A CA 1
ATOM 2650 C C . VAL A 1 336 ? -24.342 -10.420 2.966 1.00 91.75 336 VAL A C 1
ATOM 2652 O O . VAL A 1 336 ? -24.723 -11.519 3.359 1.00 91.75 336 VAL A O 1
ATOM 2655 N N . LYS A 1 337 ? -24.136 -10.169 1.671 1.00 89.50 337 LYS A N 1
ATOM 2656 C CA . LYS A 1 337 ? -24.317 -11.172 0.612 1.00 89.50 337 LYS A CA 1
ATOM 2657 C C . LYS A 1 337 ? -22.997 -11.859 0.278 1.00 89.50 337 LYS A C 1
ATOM 2659 O O . LYS A 1 337 ? -22.060 -11.171 -0.124 1.00 89.50 337 LYS A O 1
ATOM 2664 N N . ARG A 1 338 ? -22.956 -13.197 0.339 1.00 85.38 338 ARG A N 1
ATOM 2665 C CA . ARG A 1 338 ? -21.752 -13.989 0.011 1.00 85.38 338 ARG A CA 1
ATOM 2666 C C . ARG A 1 338 ? -21.232 -13.764 -1.412 1.00 85.38 338 ARG A C 1
ATOM 2668 O O . ARG A 1 338 ? -20.033 -13.654 -1.611 1.00 85.38 338 ARG A O 1
ATOM 2675 N N . ASP A 1 339 ? -22.114 -13.606 -2.395 1.00 83.12 339 ASP A N 1
ATOM 2676 C CA . ASP A 1 339 ? -21.692 -13.410 -3.794 1.00 83.12 339 ASP A CA 1
ATOM 2677 C C . ASP A 1 339 ? -20.984 -12.064 -4.037 1.00 83.12 339 ASP A C 1
ATOM 2679 O O . ASP A 1 339 ? -20.367 -11.857 -5.078 1.00 83.12 339 ASP A O 1
ATOM 2683 N N . HIS A 1 340 ? -21.131 -11.111 -3.110 1.00 85.38 340 HIS A N 1
ATOM 2684 C CA . HIS A 1 340 ? -20.604 -9.750 -3.228 1.00 85.38 340 HIS A CA 1
ATOM 2685 C C . HIS A 1 340 ? -20.050 -9.269 -1.878 1.00 85.38 340 HIS A C 1
ATOM 2687 O O . HIS A 1 340 ? -20.360 -8.156 -1.443 1.00 85.38 340 HIS A O 1
ATOM 2693 N N . MET A 1 341 ? -19.253 -10.113 -1.211 1.00 87.25 341 MET A N 1
ATOM 2694 C CA . MET A 1 341 ? -18.795 -9.915 0.171 1.00 87.25 341 MET A CA 1
ATOM 2695 C C . MET A 1 341 ? -18.201 -8.535 0.424 1.00 87.25 341 MET A C 1
ATOM 2697 O O . MET A 1 341 ? -18.673 -7.822 1.310 1.00 87.25 341 MET A O 1
ATOM 2701 N N . PHE A 1 342 ? -17.224 -8.128 -0.385 1.00 88.25 342 PHE A N 1
ATOM 2702 C CA . PHE A 1 342 ? -16.512 -6.868 -0.195 1.00 88.25 342 PHE A CA 1
ATOM 2703 C C . PHE A 1 342 ? -17.440 -5.651 -0.325 1.00 88.25 342 PHE A C 1
ATOM 2705 O O . PHE A 1 342 ? -17.604 -4.865 0.608 1.00 88.25 342 PHE A O 1
ATOM 2712 N N . LYS A 1 343 ? -18.141 -5.534 -1.461 1.00 87.44 343 LYS A N 1
ATOM 2713 C CA . LYS A 1 343 ? -19.011 -4.384 -1.757 1.00 87.44 343 LYS A CA 1
ATOM 2714 C C . LYS A 1 343 ? -20.253 -4.336 -0.861 1.00 87.44 343 LYS A C 1
ATOM 2716 O O . LYS A 1 343 ? -20.686 -3.251 -0.477 1.00 87.44 343 LYS A O 1
ATOM 2721 N N . SER A 1 344 ? -20.831 -5.490 -0.522 1.00 90.62 344 SER A N 1
ATOM 2722 C CA . SER A 1 344 ? -21.967 -5.573 0.405 1.00 90.62 344 SER A CA 1
ATOM 2723 C C . SER A 1 344 ? -21.557 -5.144 1.810 1.00 90.62 344 SER A C 1
ATOM 2725 O O . SER A 1 344 ? -22.282 -4.373 2.433 1.00 90.62 344 SER A O 1
ATOM 2727 N N . SER A 1 345 ? -20.398 -5.604 2.288 1.00 91.25 345 SER A N 1
ATOM 2728 C CA . SER A 1 345 ? -19.882 -5.242 3.611 1.00 91.25 345 SER A CA 1
ATOM 2729 C C . SER A 1 345 ? -19.534 -3.759 3.681 1.00 91.25 345 SER A C 1
ATOM 2731 O O . SER A 1 345 ? -19.977 -3.087 4.605 1.00 91.25 345 SER A O 1
ATOM 2733 N N . CYS A 1 346 ? -18.856 -3.223 2.661 1.00 89.94 346 CYS A N 1
ATOM 2734 C CA . CYS A 1 346 ? -18.525 -1.801 2.570 1.00 89.94 346 CYS A CA 1
ATOM 2735 C C . CYS A 1 346 ? -19.776 -0.912 2.659 1.00 89.94 346 CYS A C 1
ATOM 2737 O O . CYS A 1 346 ? -19.857 -0.024 3.506 1.00 89.94 346 CYS A O 1
ATOM 2739 N N . ASN A 1 347 ? -20.803 -1.207 1.857 1.00 88.06 347 ASN A N 1
ATOM 2740 C CA . ASN A 1 347 ? -22.037 -0.421 1.845 1.00 88.06 347 ASN A CA 1
ATOM 2741 C C . ASN A 1 347 ? -22.808 -0.470 3.169 1.00 88.06 347 ASN A C 1
ATOM 2743 O O . ASN A 1 347 ? -23.443 0.517 3.531 1.00 88.06 347 ASN A O 1
ATOM 2747 N N . GLU A 1 348 ? -22.823 -1.610 3.859 1.00 87.12 348 GLU A N 1
ATOM 2748 C CA . GLU A 1 348 ? -23.550 -1.742 5.124 1.00 87.12 348 GLU A CA 1
ATOM 2749 C C . GLU A 1 348 ? -22.764 -1.174 6.305 1.00 87.12 348 GLU A C 1
ATOM 2751 O O . GLU A 1 348 ? -23.353 -0.540 7.180 1.00 87.12 348 GLU A O 1
ATOM 2756 N N . MET A 1 349 ? -21.439 -1.319 6.310 1.00 86.06 349 MET A N 1
ATOM 2757 C CA . MET A 1 349 ? -20.586 -0.763 7.356 1.00 86.06 349 MET A CA 1
ATOM 2758 C C . MET A 1 349 ? -20.523 0.760 7.318 1.00 86.06 349 MET A C 1
ATOM 2760 O O . MET A 1 349 ? -20.697 1.381 8.362 1.00 86.06 349 MET A O 1
ATOM 2764 N N . LEU A 1 350 ? -20.405 1.370 6.132 1.00 80.62 350 LEU A N 1
ATOM 2765 C CA . LEU A 1 350 ? -20.398 2.833 5.987 1.00 80.62 350 LEU A CA 1
ATOM 2766 C C . LEU A 1 350 ? -21.717 3.499 6.433 1.00 80.62 350 LEU A C 1
ATOM 2768 O O . LEU A 1 350 ? -21.745 4.699 6.695 1.00 80.62 350 LEU A O 1
ATOM 2772 N N . LYS A 1 351 ? -22.823 2.746 6.537 1.00 82.12 351 LYS A N 1
ATOM 2773 C CA . LYS A 1 351 ? -24.119 3.252 7.035 1.00 82.12 351 LYS A CA 1
ATOM 2774 C C . LYS A 1 351 ? -24.255 3.194 8.558 1.00 82.12 351 LYS A C 1
ATOM 2776 O O . LYS A 1 351 ? -25.157 3.831 9.106 1.00 82.12 351 LYS A O 1
ATOM 2781 N N . LYS A 1 352 ? -23.447 2.385 9.248 1.00 81.38 352 LYS A N 1
ATOM 2782 C CA . LYS A 1 352 ? -23.538 2.187 10.701 1.00 81.38 352 LYS A CA 1
ATOM 2783 C C . LYS A 1 352 ? -22.607 3.171 11.412 1.00 81.38 352 LYS A C 1
ATOM 2785 O O . LYS A 1 352 ? -21.511 3.449 10.952 1.00 81.38 352 LYS A O 1
ATOM 2790 N N . SER A 1 353 ? -23.032 3.685 12.565 1.00 81.00 353 SER A N 1
ATOM 2791 C CA . SER A 1 353 ? -22.177 4.528 13.411 1.00 81.00 353 SER A CA 1
ATOM 2792 C C . SER A 1 353 ? -21.112 3.688 14.124 1.00 81.00 353 SER A C 1
ATOM 2794 O O . SER A 1 353 ? -21.462 2.655 14.708 1.00 81.00 353 SER A O 1
ATOM 2796 N N . SER A 1 354 ? -19.872 4.169 14.200 1.00 80.25 354 SER A N 1
ATOM 2797 C CA . SER A 1 354 ? -18.773 3.507 14.925 1.00 80.25 354 SER A CA 1
ATOM 2798 C C . SER A 1 354 ? -19.104 3.170 16.379 1.00 80.25 354 SER A C 1
ATOM 2800 O O . SER A 1 354 ? -18.786 2.073 16.832 1.00 80.25 354 SER A O 1
ATOM 2802 N N . ASP A 1 355 ? -19.838 4.027 17.095 1.00 78.56 355 ASP A N 1
ATOM 2803 C CA . ASP A 1 355 ? -20.266 3.768 18.482 1.00 78.56 355 ASP A CA 1
ATOM 2804 C C . ASP A 1 355 ? -21.113 2.496 18.649 1.00 78.56 355 ASP A C 1
ATOM 2806 O O . ASP A 1 355 ? -21.155 1.908 19.731 1.00 78.56 355 ASP A O 1
ATOM 2810 N N . LYS A 1 356 ? -21.834 2.078 17.602 1.00 76.69 356 LYS A N 1
ATOM 2811 C CA . LYS A 1 356 ? -22.612 0.831 17.614 1.00 76.69 356 LYS A CA 1
ATOM 2812 C C . LYS A 1 356 ? -21.708 -0.371 17.366 1.00 76.69 356 LYS A C 1
ATOM 2814 O O . LYS A 1 356 ? -21.785 -1.345 18.106 1.00 76.69 356 LYS A O 1
ATOM 2819 N N . LEU A 1 357 ? -20.818 -0.264 16.382 1.00 80.88 357 LEU A N 1
ATOM 2820 C CA . LEU A 1 357 ? -19.881 -1.326 16.009 1.00 80.88 357 LEU A CA 1
ATOM 2821 C C . LEU A 1 357 ? -18.846 -1.612 17.114 1.00 80.88 357 LEU A C 1
ATOM 2823 O O . LEU A 1 357 ? -18.420 -2.756 17.266 1.00 80.88 357 LEU A O 1
ATOM 2827 N N . LYS A 1 358 ? -18.503 -0.608 17.936 1.00 80.94 358 LYS A N 1
ATOM 2828 C CA . LYS A 1 358 ? -17.670 -0.763 19.146 1.00 80.94 358 LYS A CA 1
ATOM 2829 C C . LYS A 1 358 ? -18.380 -1.524 20.273 1.00 80.94 358 LYS A C 1
ATOM 2831 O O . LYS A 1 358 ? -17.752 -2.316 20.965 1.00 80.94 358 LYS A O 1
ATOM 2836 N N . LYS A 1 359 ? -19.696 -1.333 20.447 1.00 73.62 359 LYS A N 1
ATOM 2837 C CA . LYS A 1 359 ? -20.488 -1.998 21.506 1.00 73.62 359 LYS A CA 1
ATOM 2838 C C . LYS A 1 359 ? -20.720 -3.488 21.247 1.00 73.62 359 LYS A C 1
ATOM 2840 O O . LYS A 1 359 ? -20.888 -4.239 22.204 1.00 73.62 359 LYS A O 1
ATOM 2845 N N . GLY A 1 360 ? -20.747 -3.900 19.980 1.00 71.44 360 GLY A N 1
ATOM 2846 C CA . GLY A 1 360 ? -20.856 -5.300 19.575 1.00 71.44 360 GLY A CA 1
ATOM 2847 C C . GLY A 1 360 ? -21.031 -5.449 18.064 1.00 71.44 360 GLY A C 1
ATOM 2848 O O . GLY A 1 360 ? -21.845 -4.753 17.459 1.00 71.44 360 GLY A O 1
ATOM 2849 N N . LEU A 1 361 ? -20.274 -6.368 17.458 1.00 79.25 361 LEU A N 1
ATOM 2850 C CA . LEU A 1 361 ? -20.339 -6.679 16.029 1.00 79.25 361 LEU A CA 1
ATOM 2851 C C . LEU A 1 361 ? -21.128 -7.974 15.804 1.00 79.25 361 LEU A C 1
ATOM 2853 O O . LEU A 1 361 ? -20.756 -9.032 16.312 1.00 79.25 361 LEU A O 1
ATOM 2857 N N . ALA A 1 362 ? -22.204 -7.896 15.022 1.00 82.56 362 ALA A N 1
ATOM 2858 C CA . ALA A 1 362 ? -23.036 -9.039 14.668 1.00 82.56 362 ALA A CA 1
ATOM 2859 C C . ALA A 1 362 ? -23.208 -9.113 13.150 1.00 82.56 362 ALA A C 1
ATOM 2861 O O . ALA A 1 362 ? -23.785 -8.211 12.546 1.00 82.56 362 ALA A O 1
ATOM 2862 N N . ILE A 1 363 ? -22.723 -10.198 12.548 1.00 87.38 363 ILE A N 1
ATOM 2863 C CA . ILE A 1 363 ? -22.810 -10.443 11.106 1.00 87.38 363 ILE A CA 1
ATOM 2864 C C . ILE A 1 363 ? -23.839 -11.540 10.827 1.00 87.38 363 ILE A C 1
ATOM 2866 O O . ILE A 1 363 ? -23.941 -12.513 11.580 1.00 87.38 363 ILE A O 1
ATOM 2870 N N . LYS A 1 364 ? -24.584 -11.386 9.730 1.00 88.31 364 LYS A N 1
ATOM 2871 C CA . LYS A 1 364 ? -25.467 -12.411 9.168 1.00 88.31 364 LYS A CA 1
ATOM 2872 C C . LYS A 1 364 ? -25.287 -12.490 7.655 1.00 88.31 364 LYS A C 1
ATOM 2874 O O . LYS A 1 364 ? -25.338 -11.464 6.978 1.00 88.31 364 LYS A O 1
ATOM 2879 N N . PHE A 1 365 ? -25.156 -13.697 7.116 1.00 90.38 365 PHE A N 1
ATOM 2880 C CA . PHE A 1 365 ? -25.196 -13.905 5.671 1.00 90.38 365 PHE A CA 1
ATOM 2881 C C . PHE A 1 365 ? -26.645 -13.921 5.167 1.00 90.38 365 PHE A C 1
ATOM 2883 O O . PHE A 1 365 ? -27.521 -14.568 5.749 1.00 90.38 365 PHE A O 1
ATOM 2890 N N . ASP A 1 366 ? -26.914 -13.160 4.107 1.00 87.88 366 ASP A N 1
ATOM 2891 C CA . ASP A 1 366 ? -28.235 -13.080 3.484 1.00 87.88 366 ASP A CA 1
ATOM 2892 C C . ASP A 1 366 ? -28.671 -14.467 2.986 1.00 87.88 366 ASP A C 1
ATOM 2894 O O . ASP A 1 366 ? -27.947 -15.125 2.242 1.00 87.88 366 ASP A O 1
ATOM 2898 N N . GLY A 1 367 ? -29.852 -14.918 3.414 1.00 83.00 367 GLY A N 1
ATOM 2899 C CA . GLY A 1 367 ? -30.375 -16.250 3.099 1.00 83.00 367 GLY A CA 1
ATOM 2900 C C . GLY A 1 367 ? -29.869 -17.409 3.972 1.00 83.00 367 GLY A C 1
ATOM 2901 O O . GLY A 1 367 ? -30.325 -18.530 3.760 1.00 83.00 367 GLY A O 1
ATOM 2902 N N . GLU A 1 368 ? -29.002 -17.173 4.966 1.00 86.25 368 GLU A N 1
ATOM 2903 C CA . GLU A 1 368 ? -28.459 -18.229 5.839 1.00 86.25 368 GLU A CA 1
ATOM 2904 C C . GLU A 1 368 ? -28.975 -18.163 7.285 1.00 86.25 368 GLU A C 1
ATOM 2906 O O . GLU A 1 368 ? -29.275 -17.096 7.838 1.00 86.25 368 GLU A O 1
ATOM 2911 N N . GLU A 1 369 ? -29.068 -19.339 7.913 1.00 73.06 369 GLU A N 1
ATOM 2912 C CA . GLU A 1 369 ? -29.391 -19.486 9.332 1.00 73.06 369 GLU A CA 1
ATOM 2913 C C . GLU A 1 369 ? -28.103 -19.484 10.165 1.00 73.06 369 GLU A C 1
ATOM 2915 O O . GLU A 1 369 ? -27.371 -20.468 10.217 1.00 73.06 369 GLU A O 1
ATOM 2920 N N . GLY A 1 370 ? -27.824 -18.366 10.834 1.00 70.69 370 GLY A N 1
ATOM 2921 C CA . GLY A 1 370 ? -26.697 -18.257 11.758 1.00 70.69 370 GLY A CA 1
ATOM 2922 C C . GLY A 1 370 ? -26.349 -16.809 12.082 1.00 70.69 370 GLY A C 1
ATOM 2923 O O . GLY A 1 370 ? -26.182 -15.988 11.186 1.00 70.69 370 GLY A O 1
ATOM 2924 N N . VAL A 1 371 ? -26.246 -16.493 13.373 1.00 69.56 371 VAL A N 1
ATOM 2925 C CA . VAL A 1 371 ? -25.716 -15.222 13.890 1.00 69.56 371 VAL A CA 1
ATOM 2926 C C . VAL A 1 371 ? -24.863 -15.565 15.109 1.00 69.56 371 VAL A C 1
ATOM 2928 O O . VAL A 1 371 ? -25.315 -16.301 15.986 1.00 69.56 371 VAL A O 1
ATOM 2931 N N . GLY A 1 372 ? -23.623 -15.078 15.165 1.00 66.94 372 GLY A N 1
ATOM 2932 C CA . GLY A 1 372 ? -22.736 -15.310 16.309 1.00 66.94 372 GLY A CA 1
ATOM 2933 C C . GLY A 1 372 ? -21.256 -15.088 16.003 1.00 66.94 372 GLY A C 1
ATOM 2934 O O . GLY A 1 372 ? -20.881 -14.797 14.871 1.00 66.94 372 GLY A O 1
ATOM 2935 N N . HIS A 1 373 ? -20.404 -15.273 17.016 1.00 67.75 373 HIS A N 1
ATOM 2936 C CA . HIS A 1 373 ? -18.955 -15.033 16.923 1.00 67.75 373 HIS A CA 1
ATOM 2937 C C . HIS A 1 373 ? -18.248 -15.844 15.825 1.00 67.75 373 HIS A C 1
ATOM 2939 O O . HIS A 1 373 ? -17.291 -15.356 15.234 1.00 67.75 373 HIS A O 1
ATOM 2945 N N . GLY A 1 374 ? -18.720 -17.059 15.520 1.00 71.38 374 GLY A N 1
ATOM 2946 C CA . GLY A 1 374 ? -18.170 -17.862 14.420 1.00 71.38 374 GLY A CA 1
ATOM 2947 C C . GLY A 1 374 ? -18.378 -17.212 13.048 1.00 71.38 374 GLY A C 1
ATOM 2948 O O . GLY A 1 374 ? -17.455 -17.187 12.246 1.00 71.38 374 GLY A O 1
ATOM 2949 N N . VAL A 1 375 ? -19.553 -16.612 12.825 1.00 82.25 375 VAL A N 1
ATOM 2950 C CA . VAL A 1 375 ? -19.900 -15.903 11.580 1.00 82.25 375 VAL A CA 1
ATOM 2951 C C . VAL A 1 375 ? -19.091 -14.612 11.448 1.00 82.25 375 VAL A C 1
ATOM 2953 O O . VAL A 1 375 ? -18.649 -14.265 10.361 1.00 82.25 375 VAL A O 1
ATOM 2956 N N . VAL A 1 376 ? -18.857 -13.910 12.562 1.00 83.50 376 VAL A N 1
ATOM 2957 C CA . VAL A 1 376 ? -18.007 -12.707 12.592 1.00 83.50 376 VAL A CA 1
ATOM 2958 C C . VAL A 1 376 ? -16.563 -13.048 12.217 1.00 83.50 376 VAL A C 1
ATOM 2960 O O . VAL A 1 376 ? -15.962 -12.337 11.418 1.00 83.50 376 VAL A O 1
ATOM 2963 N N . ARG A 1 377 ? -16.022 -14.147 12.759 1.00 80.75 377 ARG A N 1
ATOM 2964 C CA . ARG A 1 377 ? -14.679 -14.628 12.411 1.00 80.75 377 ARG A CA 1
ATOM 2965 C C . ARG A 1 377 ? -14.584 -14.983 10.928 1.00 80.75 377 ARG A C 1
ATOM 2967 O O . ARG A 1 377 ? -13.719 -14.456 10.246 1.00 80.75 377 ARG A O 1
ATOM 2974 N N . GLU A 1 378 ? -15.520 -15.793 10.431 1.00 83.75 378 GLU A N 1
ATOM 2975 C CA . GLU A 1 378 ? -15.589 -16.158 9.009 1.00 83.75 378 GLU A CA 1
ATOM 2976 C C . GLU A 1 378 ? -15.663 -14.915 8.109 1.00 83.75 378 GLU A C 1
ATOM 2978 O O . GLU A 1 378 ? -15.000 -14.838 7.080 1.00 83.75 378 GLU A O 1
ATOM 2983 N N . TRP A 1 379 ? -16.440 -13.908 8.508 1.00 88.06 379 TRP A N 1
ATOM 2984 C CA . TRP A 1 379 ? -16.554 -12.655 7.772 1.00 88.06 379 TRP A CA 1
ATOM 2985 C C . TRP A 1 379 ? -15.231 -11.875 7.713 1.00 88.06 379 TRP A C 1
ATOM 2987 O O . TRP A 1 379 ? -14.864 -11.417 6.630 1.00 88.06 379 TRP A O 1
ATOM 2997 N N . PHE A 1 380 ? -14.489 -11.770 8.823 1.00 86.06 380 PHE A N 1
ATOM 2998 C CA . PHE A 1 380 ? -13.155 -11.155 8.828 1.00 86.06 380 PHE A CA 1
ATOM 2999 C C . PHE A 1 380 ? -12.148 -11.935 7.973 1.00 86.06 380 PHE A C 1
ATOM 3001 O O . PHE A 1 380 ? -11.404 -11.315 7.214 1.00 86.06 380 PHE A O 1
ATOM 3008 N N . ASP A 1 381 ? -12.161 -13.269 8.043 1.00 79.44 381 ASP A N 1
ATOM 3009 C CA . ASP A 1 381 ? -11.272 -14.133 7.255 1.00 79.44 381 ASP A CA 1
ATOM 3010 C C . ASP A 1 381 ? -11.535 -14.007 5.746 1.00 79.44 381 ASP A C 1
ATOM 3012 O O . ASP A 1 381 ? -10.610 -14.014 4.936 1.00 79.44 381 ASP A O 1
ATOM 3016 N N . ILE A 1 382 ? -12.795 -13.862 5.328 1.00 85.19 382 ILE A N 1
ATOM 3017 C CA . ILE A 1 382 ? -13.109 -13.636 3.911 1.00 85.19 382 ILE A CA 1
ATOM 3018 C C . ILE A 1 382 ? -12.682 -12.225 3.492 1.00 85.19 382 ILE A C 1
ATOM 3020 O O . ILE A 1 382 ? -12.061 -12.052 2.443 1.00 85.19 382 ILE A O 1
ATOM 3024 N N . LEU A 1 383 ? -12.991 -11.206 4.302 1.00 87.56 383 LEU A N 1
ATOM 3025 C CA . LEU A 1 383 ? -12.663 -9.822 3.965 1.00 87.56 383 LEU A CA 1
ATOM 3026 C C . LEU A 1 383 ? -11.161 -9.554 3.900 1.00 87.56 383 LEU A C 1
ATOM 3028 O O . LEU A 1 383 ? -10.749 -8.787 3.034 1.00 87.56 383 LEU A O 1
ATOM 3032 N N . SER A 1 384 ? -10.350 -10.174 4.761 1.00 82.62 384 SER A N 1
ATOM 3033 C CA . SER A 1 384 ? -8.890 -10.014 4.728 1.00 82.62 384 SER A CA 1
ATOM 3034 C C . SER A 1 384 ? -8.305 -10.421 3.370 1.00 82.62 384 SER A C 1
ATOM 3036 O O . SER A 1 384 ? -7.404 -9.754 2.865 1.00 82.62 384 SER A O 1
ATOM 3038 N N . ASN A 1 385 ? -8.870 -11.454 2.739 1.00 80.88 385 ASN A N 1
ATOM 3039 C CA . ASN A 1 385 ? -8.479 -11.908 1.407 1.00 80.88 385 ASN A CA 1
ATOM 3040 C C . ASN A 1 385 ? -9.110 -11.052 0.294 1.00 80.88 385 ASN A C 1
ATOM 3042 O O . ASN A 1 385 ? -8.434 -10.708 -0.674 1.00 80.88 385 ASN A O 1
ATOM 3046 N N . GLU A 1 386 ? -10.380 -10.654 0.432 1.00 85.25 386 GLU A N 1
ATOM 3047 C CA . GLU A 1 386 ? -11.054 -9.798 -0.555 1.00 85.25 386 GLU A CA 1
ATOM 3048 C C . GLU A 1 386 ? -10.445 -8.390 -0.639 1.00 85.25 386 GLU A C 1
ATOM 3050 O O . GLU A 1 386 ? -10.352 -7.841 -1.731 1.00 85.25 386 GLU A O 1
ATOM 3055 N N . ILE A 1 387 ? -9.973 -7.807 0.470 1.00 85.94 387 ILE A N 1
ATOM 3056 C CA . ILE A 1 387 ? -9.266 -6.511 0.467 1.00 85.94 387 ILE A CA 1
ATOM 3057 C C . ILE A 1 387 ? -8.039 -6.558 -0.461 1.00 85.94 387 ILE A C 1
ATOM 3059 O O . ILE A 1 387 ? -7.753 -5.584 -1.158 1.00 85.94 387 ILE A O 1
ATOM 3063 N N . LEU A 1 388 ? -7.338 -7.696 -0.489 1.00 82.69 388 LEU A N 1
ATOM 3064 C CA . LEU A 1 388 ? -6.125 -7.915 -1.280 1.00 82.69 388 LEU A CA 1
ATOM 3065 C C . LEU A 1 388 ? -6.412 -8.433 -2.696 1.00 82.69 388 LEU A C 1
ATOM 3067 O O . LEU A 1 388 ? -5.480 -8.674 -3.464 1.00 82.69 388 LEU A O 1
ATOM 3071 N N . ASN A 1 389 ? -7.685 -8.606 -3.061 1.00 81.38 389 ASN A N 1
ATOM 3072 C CA . ASN A 1 389 ? -8.068 -9.127 -4.363 1.00 81.38 389 ASN A CA 1
ATOM 3073 C C . ASN A 1 389 ? -7.634 -8.152 -5.483 1.00 81.38 389 ASN A C 1
ATOM 3075 O O . ASN A 1 389 ? -8.109 -7.007 -5.522 1.00 81.38 389 ASN A O 1
ATOM 3079 N N . PRO A 1 390 ? -6.781 -8.590 -6.435 1.00 78.50 390 PRO A N 1
ATOM 3080 C CA . PRO A 1 390 ? -6.294 -7.739 -7.521 1.00 78.50 390 PRO A CA 1
ATOM 3081 C C . PRO A 1 390 ? -7.410 -7.148 -8.389 1.00 78.50 390 PRO A C 1
ATOM 3083 O O . PRO A 1 390 ? -7.224 -6.082 -8.976 1.00 78.50 390 PRO A O 1
ATOM 3086 N N . ASP A 1 391 ? -8.578 -7.799 -8.450 1.00 81.00 391 ASP A N 1
ATOM 3087 C CA . ASP A 1 391 ? -9.723 -7.341 -9.242 1.00 81.00 391 ASP A CA 1
ATOM 3088 C C . ASP A 1 391 ? -10.309 -6.010 -8.727 1.00 81.00 391 ASP A C 1
ATOM 3090 O O . ASP A 1 391 ? -10.930 -5.278 -9.501 1.00 81.00 391 ASP A O 1
ATOM 3094 N N . TYR A 1 392 ? -10.094 -5.652 -7.452 1.00 81.31 392 TYR A N 1
ATOM 3095 C CA . TYR A 1 392 ? -10.495 -4.343 -6.915 1.00 81.31 392 TYR A CA 1
ATOM 3096 C C . TYR A 1 392 ? -9.459 -3.240 -7.147 1.00 81.31 392 TYR A C 1
ATOM 3098 O O . TYR A 1 392 ? -9.775 -2.066 -6.934 1.00 81.31 392 TYR A O 1
ATOM 3106 N N . ALA A 1 393 ? -8.250 -3.613 -7.584 1.00 85.06 393 ALA A N 1
ATOM 3107 C CA . ALA A 1 393 ? -7.115 -2.731 -7.843 1.00 85.06 393 ALA A CA 1
ATOM 3108 C C . ALA A 1 393 ? -6.714 -1.832 -6.656 1.00 85.06 393 ALA A C 1
ATOM 3110 O O . ALA A 1 393 ? -6.116 -0.779 -6.868 1.00 85.06 393 ALA A O 1
ATOM 3111 N N . LEU A 1 394 ? -7.022 -2.233 -5.417 1.00 83.75 394 LEU A N 1
ATOM 3112 C CA . LEU A 1 394 ? -6.709 -1.461 -4.209 1.00 83.75 394 LEU A CA 1
ATOM 3113 C C . LEU A 1 394 ? -5.272 -1.690 -3.746 1.00 83.75 394 LEU A C 1
ATOM 3115 O O . LEU A 1 394 ? -4.552 -0.731 -3.503 1.00 83.75 394 LEU A O 1
ATOM 3119 N N . PHE A 1 395 ? -4.838 -2.945 -3.678 1.00 85.00 395 PHE A N 1
ATOM 3120 C CA . PHE A 1 395 ? -3.485 -3.313 -3.273 1.00 85.00 395 PHE A CA 1
ATOM 3121 C C . PHE A 1 395 ? -2.775 -4.062 -4.400 1.00 85.00 395 PHE A C 1
ATOM 3123 O O . PHE A 1 395 ? -3.399 -4.751 -5.207 1.00 85.00 395 PHE A O 1
ATOM 3130 N N . THR A 1 396 ? -1.458 -3.918 -4.455 1.00 78.44 396 THR A N 1
ATOM 3131 C CA . THR A 1 396 ? -0.565 -4.652 -5.354 1.00 78.44 396 THR A CA 1
ATOM 3132 C C . THR A 1 396 ? 0.465 -5.402 -4.534 1.00 78.44 396 THR A C 1
ATOM 3134 O O . THR A 1 396 ? 0.939 -4.891 -3.522 1.00 78.44 396 THR A O 1
ATOM 3137 N N . GLN A 1 397 ? 0.821 -6.602 -4.977 1.00 72.81 397 GLN A N 1
ATOM 3138 C CA . GLN A 1 397 ? 1.879 -7.387 -4.355 1.00 72.81 397 GLN A CA 1
ATOM 3139 C C . GLN A 1 397 ? 3.244 -6.738 -4.617 1.00 72.81 397 GLN A C 1
ATOM 3141 O O . GLN A 1 397 ? 3.508 -6.257 -5.723 1.00 72.81 397 GLN A O 1
ATOM 3146 N N . SER A 1 398 ? 4.091 -6.715 -3.596 1.00 63.56 398 SER A N 1
ATOM 3147 C CA . SER A 1 398 ? 5.470 -6.237 -3.672 1.00 63.56 398 SER A CA 1
ATOM 3148 C C . SER A 1 398 ? 6.362 -7.216 -4.447 1.00 63.56 398 SER A C 1
ATOM 3150 O O . SER A 1 398 ? 6.001 -8.371 -4.689 1.00 63.56 398 SER A O 1
ATOM 3152 N N . ALA A 1 399 ? 7.565 -6.777 -4.825 1.00 56.38 399 ALA A N 1
ATOM 3153 C CA . ALA A 1 399 ? 8.529 -7.584 -5.577 1.00 56.38 399 ALA A CA 1
ATOM 3154 C C . ALA A 1 399 ? 9.036 -8.825 -4.812 1.00 56.38 399 ALA A C 1
ATOM 3156 O O . ALA A 1 399 ? 9.535 -9.765 -5.430 1.00 56.38 399 ALA A O 1
ATOM 3157 N N . ASP A 1 400 ? 8.905 -8.831 -3.483 1.00 52.03 400 ASP A N 1
ATOM 3158 C CA . ASP A 1 400 ? 9.237 -9.961 -2.609 1.00 52.03 400 ASP A CA 1
ATOM 3159 C C . ASP A 1 400 ? 8.226 -11.124 -2.692 1.00 52.03 400 ASP A C 1
ATOM 3161 O O . ASP A 1 400 ? 8.512 -12.222 -2.218 1.00 52.03 400 ASP A O 1
ATOM 3165 N N . GLY A 1 401 ? 7.053 -10.902 -3.299 1.00 56.25 401 GLY A N 1
ATOM 3166 C CA . GLY A 1 401 ? 5.984 -11.890 -3.421 1.00 56.25 401 GLY A CA 1
ATOM 3167 C C . GLY A 1 401 ? 5.258 -12.223 -2.113 1.00 56.25 401 GLY A C 1
ATOM 3168 O O . GLY A 1 401 ? 4.406 -13.106 -2.113 1.00 56.25 401 GLY A O 1
ATOM 3169 N N . SER A 1 402 ? 5.544 -11.542 -1.004 1.00 54.81 402 SER A N 1
ATOM 3170 C CA . SER A 1 402 ? 4.978 -11.871 0.315 1.00 54.81 402 SER A CA 1
ATOM 3171 C C . SER A 1 402 ? 4.266 -10.705 0.997 1.00 54.81 402 SER A C 1
ATOM 3173 O O . SER A 1 402 ? 3.433 -10.936 1.875 1.00 54.81 402 SER A O 1
ATOM 3175 N N . THR A 1 403 ? 4.534 -9.470 0.568 1.00 62.19 403 THR A N 1
ATOM 3176 C CA . THR A 1 403 ? 3.908 -8.260 1.111 1.00 62.19 403 THR A CA 1
ATOM 3177 C C . THR A 1 403 ? 3.010 -7.569 0.082 1.00 62.19 403 THR A C 1
ATOM 3179 O O . THR A 1 403 ? 3.088 -7.819 -1.124 1.00 62.19 403 THR A O 1
ATOM 3182 N N . PHE A 1 404 ? 2.108 -6.714 0.571 1.00 74.50 404 PHE A N 1
ATOM 3183 C CA . PHE A 1 404 ? 1.168 -5.945 -0.242 1.00 74.50 404 PHE A CA 1
ATOM 3184 C C . PHE A 1 404 ? 1.278 -4.464 0.092 1.00 74.50 404 PHE A C 1
ATOM 3186 O O . PHE A 1 404 ? 1.471 -4.089 1.246 1.00 74.50 404 PHE A O 1
ATOM 3193 N N . GLN A 1 405 ? 1.084 -3.627 -0.918 1.00 71.12 405 GLN A N 1
ATOM 3194 C CA . GLN A 1 405 ? 1.148 -2.174 -0.808 1.00 71.12 405 GLN A CA 1
ATOM 3195 C C . GLN A 1 405 ? -0.034 -1.519 -1.525 1.00 71.12 405 GLN A C 1
ATOM 3197 O O . GLN A 1 405 ? -0.573 -2.115 -2.466 1.00 71.12 405 GLN A O 1
ATOM 3202 N N . PRO A 1 406 ? -0.458 -0.307 -1.120 1.00 82.50 406 PRO A N 1
ATOM 3203 C CA . PRO A 1 406 ? -1.485 0.431 -1.838 1.00 82.50 406 PRO A CA 1
ATOM 3204 C C . PRO A 1 406 ? -1.102 0.613 -3.306 1.00 82.50 406 PRO A C 1
ATOM 3206 O O . PRO A 1 406 ? 0.002 1.037 -3.641 1.00 82.50 406 PRO A O 1
ATOM 3209 N N . ASN A 1 407 ? -2.039 0.313 -4.193 1.00 81.50 407 ASN A N 1
ATOM 3210 C CA . ASN A 1 407 ? -1.850 0.508 -5.614 1.00 81.50 407 ASN A CA 1
ATOM 3211 C C . ASN A 1 407 ? -1.924 2.006 -5.938 1.00 81.50 407 ASN A C 1
ATOM 3213 O O . ASN A 1 407 ? -2.971 2.646 -5.750 1.00 81.50 407 ASN A O 1
ATOM 3217 N N . SER A 1 408 ? -0.847 2.562 -6.492 1.00 76.44 408 SER A N 1
ATOM 3218 C CA . SER A 1 408 ? -0.823 3.944 -6.990 1.00 76.44 408 SER A CA 1
ATOM 3219 C C . SER A 1 408 ? -1.860 4.194 -8.086 1.00 76.44 408 SER A C 1
ATOM 3221 O O . SER A 1 408 ? -2.422 5.284 -8.166 1.00 76.44 408 SER A O 1
ATOM 3223 N N . ASN A 1 409 ? -2.225 3.152 -8.837 1.00 76.88 409 ASN A N 1
ATOM 3224 C CA . ASN A 1 409 ? -3.252 3.191 -9.878 1.00 76.88 409 ASN A CA 1
ATOM 3225 C C . ASN A 1 409 ? -4.656 2.816 -9.383 1.00 76.88 409 ASN A C 1
ATOM 3227 O O . ASN A 1 409 ? -5.548 2.558 -10.190 1.00 76.88 409 ASN A O 1
ATOM 3231 N N . SER A 1 410 ? -4.887 2.790 -8.070 1.00 82.38 410 SER A N 1
ATOM 3232 C CA . SER A 1 410 ? -6.197 2.450 -7.496 1.00 82.38 410 SER A CA 1
ATOM 3233 C C . SER A 1 410 ? -7.338 3.361 -7.958 1.00 82.38 410 SER A C 1
ATOM 3235 O O . SER A 1 410 ? -8.480 2.915 -7.960 1.00 82.38 410 SER A O 1
ATOM 3237 N N . ALA A 1 411 ? -7.048 4.580 -8.433 1.00 77.88 411 ALA A N 1
ATOM 3238 C CA . ALA A 1 411 ? -8.039 5.492 -9.019 1.00 77.88 411 ALA A CA 1
ATOM 3239 C C . ALA A 1 411 ? -8.761 4.932 -10.260 1.00 77.88 411 ALA A C 1
ATOM 3241 O O . ALA A 1 411 ? -9.793 5.472 -10.659 1.00 77.88 411 ALA A O 1
ATOM 3242 N N . ILE A 1 412 ? -8.276 3.823 -10.842 1.00 78.69 412 ILE A N 1
ATOM 3243 C CA . ILE A 1 412 ? -9.033 3.031 -11.826 1.00 78.69 412 ILE A CA 1
ATOM 3244 C C . ILE A 1 412 ? -10.414 2.622 -11.293 1.00 78.69 412 ILE A C 1
ATOM 3246 O O . ILE A 1 412 ? -11.379 2.496 -12.047 1.00 78.69 412 ILE A O 1
ATOM 3250 N N . ASN A 1 413 ? -10.520 2.443 -9.977 1.00 79.75 413 ASN A N 1
ATOM 3251 C CA . ASN A 1 413 ? -11.765 2.221 -9.280 1.00 79.75 413 ASN A CA 1
ATOM 3252 C C . ASN A 1 413 ? -12.276 3.568 -8.729 1.00 79.75 413 ASN A C 1
ATOM 3254 O O . ASN A 1 413 ? -11.656 4.132 -7.827 1.00 79.75 413 ASN A O 1
ATOM 3258 N N . PRO A 1 414 ? -13.412 4.097 -9.220 1.00 82.75 414 PRO A N 1
ATOM 3259 C CA . PRO A 1 414 ? -13.898 5.420 -8.820 1.00 82.75 414 PRO A CA 1
ATOM 3260 C C . PRO A 1 414 ? -14.250 5.509 -7.328 1.00 82.75 414 PRO A C 1
ATOM 3262 O O . PRO A 1 414 ? -14.208 6.593 -6.755 1.00 82.75 414 PRO A O 1
ATOM 3265 N N . ASP A 1 415 ? -14.555 4.376 -6.690 1.00 85.31 415 ASP A N 1
ATOM 3266 C CA . ASP A 1 415 ? -14.860 4.288 -5.260 1.00 85.31 415 ASP A CA 1
ATOM 3267 C C . ASP A 1 415 ? -13.624 3.901 -4.417 1.00 85.31 415 ASP A C 1
ATOM 3269 O O . ASP A 1 415 ? -13.765 3.570 -3.239 1.00 85.31 415 ASP A O 1
ATOM 3273 N N . HIS A 1 416 ? -12.405 3.924 -4.982 1.00 87.94 416 HIS A N 1
ATOM 3274 C CA . HIS A 1 416 ? -11.198 3.423 -4.310 1.00 87.94 416 HIS A CA 1
ATOM 3275 C C . HIS A 1 416 ? -10.943 4.046 -2.936 1.00 87.94 416 HIS A C 1
ATOM 3277 O O . HIS A 1 416 ? -10.619 3.312 -2.011 1.00 87.94 416 HIS A O 1
ATOM 3283 N N . LEU A 1 417 ? -11.148 5.357 -2.762 1.00 89.81 417 LEU A N 1
ATOM 3284 C CA . LEU A 1 417 ? -10.956 6.017 -1.465 1.00 89.81 417 LEU A CA 1
ATOM 3285 C C . LEU A 1 417 ? -11.933 5.487 -0.405 1.00 89.81 417 LEU A C 1
ATOM 3287 O O . LEU A 1 417 ? -11.517 5.182 0.710 1.00 89.81 417 LEU A O 1
ATOM 3291 N N . ASN A 1 418 ? -13.203 5.273 -0.770 1.00 90.38 418 ASN A N 1
ATOM 3292 C CA . ASN A 1 418 ? -14.192 4.661 0.126 1.00 90.38 418 ASN A CA 1
ATOM 3293 C C . ASN A 1 418 ? -13.802 3.221 0.480 1.00 90.38 418 ASN A C 1
ATOM 3295 O O . ASN A 1 418 ? -13.998 2.781 1.611 1.00 90.38 418 ASN A O 1
ATOM 3299 N N . PHE A 1 419 ? -13.226 2.481 -0.470 1.00 92.50 419 PHE A N 1
ATOM 3300 C CA . PHE A 1 419 ? -12.742 1.129 -0.217 1.00 92.50 419 PHE A CA 1
ATOM 3301 C C . PHE A 1 419 ? -11.466 1.088 0.628 1.00 92.50 419 PHE A C 1
ATOM 3303 O O . PHE A 1 419 ? -11.359 0.203 1.472 1.00 92.50 419 PHE A O 1
ATOM 3310 N N . PHE A 1 420 ? -10.542 2.041 0.480 1.00 92.19 420 PHE A N 1
ATOM 3311 C CA . PHE A 1 420 ? -9.398 2.185 1.386 1.00 92.19 420 PHE A CA 1
ATOM 3312 C C . PHE A 1 420 ? -9.850 2.548 2.794 1.00 92.19 420 PHE A C 1
ATOM 3314 O O . PHE A 1 420 ? -9.384 1.935 3.751 1.00 92.19 420 PHE A O 1
ATOM 3321 N N . GLN A 1 421 ? -10.806 3.471 2.927 1.00 92.44 421 GLN A N 1
ATOM 3322 C CA . GLN A 1 421 ? -11.410 3.787 4.217 1.00 92.44 421 GLN A CA 1
ATOM 3323 C C . GLN A 1 421 ? -12.062 2.551 4.837 1.00 92.44 421 GLN A C 1
ATOM 3325 O O . GLN A 1 421 ? -11.805 2.241 5.995 1.00 92.44 421 GLN A O 1
ATOM 3330 N N . PHE A 1 422 ? -12.839 1.793 4.065 1.00 93.12 422 PHE A N 1
ATOM 3331 C CA . PHE A 1 422 ? -13.444 0.548 4.531 1.00 93.12 422 PHE A CA 1
ATOM 3332 C C . PHE A 1 422 ? -12.405 -0.524 4.907 1.00 93.12 422 PHE A C 1
ATOM 3334 O O . PHE A 1 422 ? -12.578 -1.217 5.911 1.00 93.12 422 PHE A O 1
ATOM 3341 N N . ALA A 1 423 ? -11.311 -0.652 4.153 1.00 91.31 423 ALA A N 1
ATOM 3342 C CA . ALA A 1 423 ? -10.205 -1.542 4.500 1.00 91.31 423 ALA A CA 1
ATOM 3343 C C . ALA A 1 423 ? -9.579 -1.128 5.842 1.00 91.31 423 ALA A C 1
ATOM 3345 O O . ALA A 1 423 ? -9.447 -1.961 6.736 1.00 91.31 423 ALA A O 1
ATOM 3346 N N . GLY A 1 424 ? -9.309 0.167 6.032 1.00 90.00 424 GLY A N 1
ATOM 3347 C CA . GLY A 1 424 ? -8.835 0.720 7.301 1.00 90.00 424 GLY A CA 1
ATOM 3348 C C . GLY A 1 424 ? -9.797 0.454 8.460 1.00 90.00 424 GLY A C 1
ATOM 3349 O O . GLY A 1 424 ? -9.374 -0.027 9.509 1.00 90.00 424 GLY A O 1
ATOM 3350 N N . GLN A 1 425 ? -11.102 0.672 8.257 1.00 90.69 425 GLN A N 1
ATOM 3351 C CA . GLN A 1 425 ? -12.146 0.350 9.239 1.00 90.69 425 GLN A CA 1
ATOM 3352 C C . GLN A 1 425 ? -12.154 -1.139 9.587 1.00 90.69 425 GLN A C 1
ATOM 3354 O O . GLN A 1 425 ? -12.285 -1.490 10.755 1.00 90.69 425 GLN A O 1
ATOM 3359 N N . THR A 1 426 ? -12.002 -2.016 8.594 1.00 90.19 426 THR A N 1
ATOM 3360 C CA . THR A 1 426 ? -11.997 -3.471 8.791 1.00 90.19 426 THR A CA 1
ATOM 3361 C C . THR A 1 426 ? -10.807 -3.895 9.651 1.00 90.19 426 THR A C 1
ATOM 3363 O O . THR A 1 426 ? -11.004 -4.604 10.636 1.00 90.19 426 THR A O 1
ATOM 3366 N N . LEU A 1 427 ? -9.594 -3.415 9.347 1.00 89.56 427 LEU A N 1
ATOM 3367 C CA . LEU A 1 427 ? -8.402 -3.717 10.148 1.00 89.56 427 LEU A CA 1
ATOM 3368 C C . LEU A 1 427 ? -8.478 -3.101 11.552 1.00 89.56 427 LEU A C 1
ATOM 3370 O O . LEU A 1 427 ? -8.184 -3.777 12.536 1.00 89.56 427 LEU A O 1
ATOM 3374 N N . GLY A 1 428 ? -8.920 -1.846 11.665 1.00 89.12 428 GLY A N 1
ATOM 3375 C CA . GLY A 1 428 ? -9.089 -1.177 12.955 1.00 89.12 428 GLY A CA 1
ATOM 3376 C C . GLY A 1 428 ? -10.129 -1.870 13.837 1.00 89.12 428 GLY A C 1
ATOM 3377 O O . GLY A 1 428 ? -9.924 -2.024 15.038 1.00 89.12 428 GLY A O 1
ATOM 3378 N N . LEU A 1 429 ? -11.225 -2.352 13.246 1.00 88.75 429 LEU A N 1
ATOM 3379 C CA . LEU A 1 429 ? -12.274 -3.081 13.955 1.00 88.75 429 LEU A CA 1
ATOM 3380 C C . LEU A 1 429 ? -11.838 -4.501 14.344 1.00 88.75 429 LEU A C 1
ATOM 3382 O O . LEU A 1 429 ? -12.185 -4.953 15.437 1.00 88.75 429 LEU A O 1
ATOM 3386 N N . ALA A 1 430 ? -11.070 -5.188 13.490 1.00 87.50 430 ALA A N 1
ATOM 3387 C CA . ALA A 1 430 ? -10.459 -6.475 13.819 1.00 87.50 430 ALA A CA 1
ATOM 3388 C C . ALA A 1 430 ? -9.538 -6.336 15.038 1.00 87.50 430 ALA A C 1
ATOM 3390 O O . ALA A 1 430 ? -9.698 -7.069 16.014 1.00 87.50 430 ALA A O 1
ATOM 3391 N N . LEU A 1 431 ? -8.669 -5.318 15.029 1.00 86.19 431 LEU A N 1
ATOM 3392 C CA . LEU A 1 431 ? -7.778 -5.016 16.145 1.00 86.19 431 LEU A CA 1
ATOM 3393 C C . LEU A 1 431 ? -8.561 -4.644 17.413 1.00 86.19 431 LEU A C 1
ATOM 3395 O O . LEU A 1 431 ? -8.283 -5.174 18.483 1.00 86.19 431 LEU A O 1
ATOM 3399 N N . TYR A 1 432 ? -9.590 -3.798 17.299 1.00 87.00 432 TYR A N 1
ATOM 3400 C CA . TYR A 1 432 ? -10.414 -3.371 18.436 1.00 87.00 432 TYR A CA 1
ATOM 3401 C C . TYR A 1 432 ? -11.097 -4.546 19.150 1.00 87.00 432 TYR A C 1
ATOM 3403 O O . TYR A 1 432 ? -11.121 -4.598 20.379 1.00 87.00 432 TYR A O 1
ATOM 3411 N N . HIS A 1 433 ? -11.629 -5.506 18.387 1.00 82.56 433 HIS A N 1
ATOM 3412 C CA . HIS A 1 433 ? -12.304 -6.697 18.920 1.00 82.56 433 HIS A CA 1
ATOM 3413 C C . HIS A 1 433 ? -11.369 -7.894 19.158 1.00 82.56 433 HIS A C 1
ATOM 3415 O O . HIS A 1 433 ? -11.852 -8.965 19.522 1.00 82.56 433 HIS A O 1
ATOM 3421 N N . GLN A 1 434 ? -10.053 -7.728 18.977 1.00 84.12 434 GLN A N 1
ATOM 3422 C CA . GLN A 1 434 ? -9.043 -8.788 19.119 1.00 84.12 434 GLN A CA 1
ATOM 3423 C C . GLN A 1 434 ? -9.280 -10.000 18.196 1.00 84.12 434 GLN A C 1
ATOM 3425 O O . GLN A 1 434 ? -8.997 -11.145 18.560 1.00 84.12 434 GLN A O 1
ATOM 3430 N N . TYR A 1 435 ? -9.807 -9.765 16.991 1.00 81.81 435 TYR A N 1
ATOM 3431 C CA . TYR A 1 435 ? -9.864 -10.786 15.947 1.00 81.81 435 TYR A CA 1
ATOM 3432 C C . TYR A 1 435 ? -8.552 -10.804 15.170 1.00 81.81 435 TYR A C 1
ATOM 3434 O O . TYR A 1 435 ? -8.167 -9.810 14.561 1.00 81.81 435 TYR A O 1
ATOM 3442 N N . LEU A 1 436 ? -7.897 -11.962 15.173 1.00 76.69 436 LEU A N 1
ATOM 3443 C CA . LEU A 1 436 ? -6.707 -12.200 14.367 1.00 76.69 436 LEU A CA 1
ATOM 3444 C C . LEU A 1 436 ? -7.111 -12.434 12.910 1.00 76.69 436 LEU A C 1
ATOM 3446 O O . LEU A 1 436 ? -8.040 -13.199 12.648 1.00 76.69 436 LEU A O 1
ATOM 3450 N N . LEU A 1 437 ? -6.414 -11.788 11.978 1.00 75.69 437 LEU A N 1
ATOM 3451 C CA . LEU A 1 437 ? -6.658 -11.926 10.545 1.00 75.69 437 LEU A CA 1
ATOM 3452 C C . LEU A 1 437 ? -5.782 -13.045 9.964 1.00 75.69 437 LEU A C 1
ATOM 3454 O O . LEU A 1 437 ? -4.561 -12.905 9.886 1.00 75.69 437 LEU A O 1
ATOM 3458 N N . ASN A 1 438 ? -6.403 -14.133 9.499 1.00 60.62 438 ASN A N 1
ATOM 3459 C CA . ASN A 1 438 ? -5.719 -15.165 8.716 1.00 60.62 438 ASN A CA 1
ATOM 3460 C C . ASN A 1 438 ? -5.669 -14.743 7.238 1.00 60.62 438 ASN A C 1
ATOM 3462 O O . ASN A 1 438 ? -6.651 -14.866 6.507 1.00 60.62 438 ASN A O 1
ATOM 3466 N N . VAL A 1 439 ? -4.523 -14.244 6.772 1.00 52.59 439 VAL A N 1
ATOM 3467 C CA . VAL A 1 439 ? -4.290 -14.036 5.333 1.00 52.59 439 VAL A CA 1
ATOM 3468 C C . VAL A 1 439 ? -3.915 -15.388 4.714 1.00 52.59 439 VAL A C 1
ATOM 3470 O O . VAL A 1 439 ? -2.808 -15.888 4.918 1.00 52.59 439 VAL A O 1
ATOM 3473 N N . HIS A 1 440 ? -4.845 -16.008 3.981 1.00 43.59 440 HIS A N 1
ATOM 3474 C CA . HIS A 1 440 ? -4.659 -17.325 3.363 1.00 43.59 440 HIS A CA 1
ATOM 3475 C C . HIS A 1 440 ? -3.949 -17.188 2.007 1.00 43.59 440 HIS A C 1
ATOM 3477 O O . HIS A 1 440 ? -4.579 -17.191 0.946 1.00 43.59 440 HIS A O 1
ATOM 3483 N N . LEU A 1 441 ? -2.616 -17.103 2.055 1.00 40.84 441 LEU A N 1
ATOM 3484 C CA . LEU A 1 441 ? -1.733 -17.013 0.880 1.00 40.84 441 LEU A CA 1
ATOM 3485 C C . LEU A 1 441 ? -1.935 -18.164 -0.132 1.00 40.84 441 LEU A C 1
ATOM 3487 O O . LEU A 1 441 ? -1.733 -17.962 -1.326 1.00 40.84 441 LEU A O 1
ATOM 3491 N N . GLU A 1 442 ? -2.437 -19.327 0.308 1.00 36.59 442 GLU A N 1
ATOM 3492 C CA . GLU A 1 442 ? -2.752 -20.477 -0.560 1.00 36.59 442 GLU A CA 1
ATOM 3493 C C . GLU A 1 442 ? -3.710 -20.125 -1.715 1.00 36.59 442 GLU A C 1
ATOM 3495 O O . GLU A 1 442 ? -3.486 -20.544 -2.849 1.00 36.59 442 GLU A O 1
ATOM 3500 N N . SER A 1 443 ? -4.749 -19.312 -1.473 1.00 34.34 443 SER A N 1
ATOM 3501 C CA . SER A 1 443 ? -5.725 -18.970 -2.525 1.00 34.34 443 SER A CA 1
ATOM 3502 C C . SER A 1 443 ? -5.175 -17.973 -3.554 1.00 34.34 443 SER A C 1
ATOM 3504 O O . SER A 1 443 ? -5.583 -17.974 -4.720 1.00 34.34 443 SER A O 1
ATOM 3506 N N . ILE A 1 444 ? -4.216 -17.144 -3.130 1.00 39.03 444 ILE A N 1
ATOM 3507 C CA . ILE A 1 444 ? -3.546 -16.144 -3.963 1.00 39.03 444 ILE A CA 1
ATOM 3508 C C . ILE A 1 444 ? -2.540 -16.848 -4.879 1.00 39.03 444 ILE A C 1
ATOM 3510 O O . ILE A 1 444 ? -2.569 -16.635 -6.093 1.00 39.03 444 ILE A O 1
ATOM 3514 N N . ASP A 1 445 ? -1.736 -17.764 -4.337 1.00 42.25 445 ASP A N 1
ATOM 3515 C CA . ASP A 1 445 ? -0.768 -18.554 -5.105 1.00 42.25 445 ASP A CA 1
ATOM 3516 C C . ASP A 1 445 ? -1.448 -19.468 -6.141 1.00 42.25 445 ASP A C 1
ATOM 3518 O O . ASP A 1 445 ? -1.000 -19.560 -7.289 1.00 42.25 445 ASP A O 1
ATOM 3522 N N . GLU A 1 446 ? -2.581 -20.093 -5.798 1.00 41.34 446 GLU A N 1
ATOM 3523 C CA . GLU A 1 446 ? -3.376 -20.887 -6.748 1.00 41.34 446 GLU A CA 1
ATOM 3524 C C . GLU A 1 446 ? -3.955 -20.032 -7.887 1.00 41.34 446 GLU A C 1
ATOM 3526 O O . GLU A 1 446 ? -3.956 -20.442 -9.058 1.00 41.34 446 GLU A O 1
ATOM 3531 N N . ARG A 1 447 ? -4.418 -18.814 -7.577 1.00 40.25 447 ARG A N 1
ATOM 3532 C CA . ARG A 1 447 ? -4.936 -17.875 -8.579 1.00 40.25 447 ARG A CA 1
ATOM 3533 C C . ARG A 1 447 ? -3.831 -17.361 -9.499 1.00 40.25 447 ARG A C 1
ATOM 3535 O O . ARG A 1 447 ? -4.063 -17.256 -10.706 1.00 40.25 447 ARG A O 1
ATOM 3542 N N . LEU A 1 448 ? -2.643 -17.089 -8.966 1.00 44.31 448 LEU A N 1
ATOM 3543 C CA . LEU A 1 448 ? -1.467 -16.698 -9.744 1.00 44.31 448 LEU A CA 1
ATOM 3544 C C . LEU A 1 448 ? -0.998 -17.837 -10.657 1.00 44.31 448 LEU A C 1
ATOM 3546 O O . LEU A 1 448 ? -0.807 -17.610 -11.852 1.00 44.31 448 LEU A O 1
ATOM 3550 N N . ALA A 1 449 ? -0.947 -19.077 -10.160 1.00 40.69 449 ALA A N 1
ATOM 3551 C CA . ALA A 1 449 ? -0.630 -20.253 -10.974 1.00 40.69 449 ALA A CA 1
ATOM 3552 C C . ALA A 1 449 ? -1.633 -20.453 -12.129 1.00 40.69 449 ALA A C 1
ATOM 3554 O O . ALA A 1 449 ? -1.253 -20.785 -13.259 1.00 40.69 449 ALA A O 1
ATOM 3555 N N . TYR A 1 450 ? -2.920 -20.195 -11.880 1.00 43.19 450 TYR A N 1
ATOM 3556 C CA . TYR A 1 450 ? -3.949 -20.194 -12.917 1.00 43.19 450 TYR A CA 1
ATOM 3557 C C . TYR A 1 450 ? -3.736 -19.071 -13.948 1.00 43.19 450 TYR A C 1
ATOM 3559 O O . TYR A 1 450 ? -3.782 -19.333 -15.152 1.00 43.19 450 TYR A O 1
ATOM 3567 N N . LEU A 1 451 ? -3.458 -17.838 -13.519 1.00 39.59 451 LEU A N 1
ATOM 3568 C CA . LEU A 1 451 ? -3.212 -16.703 -14.419 1.00 39.59 451 LEU A CA 1
ATOM 3569 C C . LEU A 1 451 ? -1.939 -16.892 -15.264 1.00 39.59 451 LEU A C 1
ATOM 3571 O O . LEU A 1 451 ? -1.955 -16.609 -16.466 1.00 39.59 451 LEU A O 1
ATOM 3575 N N . ASP A 1 452 ? -0.888 -17.478 -14.693 1.00 41.06 452 ASP A N 1
ATOM 3576 C CA . ASP A 1 452 ? 0.329 -17.868 -15.410 1.00 41.06 452 ASP A CA 1
ATOM 3577 C C . ASP A 1 452 ? 0.062 -18.951 -16.463 1.00 41.06 452 ASP A C 1
ATOM 3579 O O . ASP A 1 452 ? 0.616 -18.906 -17.569 1.00 41.06 452 ASP A O 1
ATOM 3583 N N . SER A 1 453 ? -0.834 -19.901 -16.173 1.00 43.47 453 SER A N 1
ATOM 3584 C CA . SER A 1 453 ? -1.254 -20.917 -17.146 1.00 43.47 453 SER A CA 1
ATOM 3585 C C . SER A 1 453 ? -2.004 -20.306 -18.342 1.00 43.47 453 SER A C 1
ATOM 3587 O O . SER A 1 453 ? -1.829 -20.744 -19.482 1.00 43.47 453 SER A O 1
ATOM 3589 N N . VAL A 1 454 ? -2.768 -19.230 -18.115 1.00 44.22 454 VAL A N 1
ATOM 3590 C CA . VAL A 1 454 ? -3.486 -18.479 -19.158 1.00 44.22 454 VAL A CA 1
ATOM 3591 C C . VAL A 1 454 ? -2.524 -17.604 -19.975 1.00 44.22 454 VAL A C 1
ATOM 3593 O O . VAL A 1 454 ? -2.650 -17.515 -21.201 1.00 44.22 454 VAL A O 1
ATOM 3596 N N . ALA A 1 455 ? -1.507 -17.014 -19.338 1.00 40.88 455 ALA A N 1
ATOM 3597 C CA . ALA A 1 455 ? -0.499 -16.184 -19.998 1.00 40.88 455 ALA A CA 1
ATOM 3598 C C . ALA A 1 455 ? 0.325 -16.960 -21.050 1.00 40.88 455 ALA A C 1
ATOM 3600 O O . ALA A 1 455 ? 0.662 -16.411 -22.109 1.00 40.88 455 ALA A O 1
ATOM 3601 N N . GLN A 1 456 ? 0.585 -18.255 -20.823 1.00 42.09 456 GLN A N 1
ATOM 3602 C CA . GLN A 1 456 ? 1.347 -19.134 -21.728 1.00 42.09 456 GLN A CA 1
ATOM 3603 C C . GLN A 1 456 ? 0.720 -19.315 -23.128 1.00 42.09 456 GLN A C 1
ATOM 3605 O O . GLN A 1 456 ? 1.429 -19.674 -24.072 1.00 42.09 456 GLN A O 1
ATOM 3610 N N . GLY A 1 457 ? -0.569 -19.000 -23.311 1.00 39.69 457 GLY A N 1
ATOM 3611 C CA . GLY A 1 457 ? -1.258 -19.025 -24.610 1.00 39.69 457 GLY A CA 1
ATOM 3612 C C . GLY A 1 457 ? -1.043 -17.786 -25.497 1.00 39.69 457 GLY A C 1
ATOM 3613 O O . GLY A 1 457 ? -1.488 -17.763 -26.649 1.00 39.69 457 GLY A O 1
ATOM 3614 N N . SER A 1 458 ? -0.373 -16.741 -25.002 1.00 43.69 458 SER A N 1
ATOM 3615 C CA . SER A 1 458 ? -0.256 -15.461 -25.712 1.00 43.69 458 SER A CA 1
ATOM 3616 C C . SER A 1 458 ? 0.717 -15.500 -26.909 1.00 43.69 458 SER A C 1
ATOM 3618 O O . SER A 1 458 ? 1.788 -16.115 -26.890 1.00 43.69 458 SER A O 1
ATOM 3620 N N . LYS A 1 459 ? 0.374 -14.768 -27.983 1.00 40.12 459 LYS A N 1
ATOM 3621 C CA . LYS A 1 459 ? 1.173 -14.611 -29.223 1.00 40.12 459 LYS A CA 1
ATOM 3622 C C . LYS A 1 459 ? 2.619 -14.150 -28.953 1.00 40.12 459 LYS A C 1
ATOM 3624 O O . LYS A 1 459 ? 3.523 -14.474 -29.725 1.00 40.12 459 LYS A O 1
ATOM 3629 N N . HIS A 1 460 ? 2.830 -13.426 -27.853 1.00 44.25 460 HIS A N 1
ATOM 3630 C CA . HIS A 1 460 ? 4.125 -12.927 -27.394 1.00 44.25 460 HIS A CA 1
ATOM 3631 C C . HIS A 1 460 ? 5.031 -14.051 -26.853 1.00 44.25 460 HIS A C 1
ATOM 3633 O O . HIS A 1 460 ? 6.187 -14.164 -27.263 1.00 44.25 460 HIS A O 1
ATOM 3639 N N . ILE A 1 461 ? 4.498 -14.966 -26.035 1.00 48.44 461 ILE A N 1
ATOM 3640 C CA . ILE A 1 461 ? 5.252 -16.120 -25.513 1.00 48.44 461 ILE A CA 1
ATOM 3641 C C . ILE A 1 461 ? 5.543 -17.147 -26.618 1.00 48.44 461 ILE A C 1
ATOM 3643 O O . ILE A 1 461 ? 6.645 -17.695 -26.675 1.00 48.44 461 ILE A O 1
ATOM 3647 N N . ARG A 1 462 ? 4.637 -17.320 -27.593 1.00 52.53 462 ARG A N 1
ATOM 3648 C CA . ARG A 1 462 ? 4.874 -18.177 -28.775 1.00 52.53 462 ARG A CA 1
ATOM 3649 C C . ARG A 1 462 ? 6.054 -17.694 -29.631 1.00 52.53 462 ARG A C 1
ATOM 3651 O O . ARG A 1 462 ? 6.820 -18.508 -30.144 1.00 52.53 462 ARG A O 1
ATOM 3658 N N . ARG A 1 463 ? 6.233 -16.372 -29.751 1.00 49.56 463 ARG A N 1
ATOM 3659 C CA . ARG A 1 463 ? 7.380 -15.743 -30.431 1.00 49.56 463 ARG A CA 1
ATOM 3660 C C . ARG A 1 463 ? 8.688 -15.949 -29.654 1.00 49.56 463 ARG A C 1
ATOM 3662 O O . ARG A 1 463 ? 9.696 -16.290 -30.270 1.00 49.56 463 ARG A O 1
ATOM 3669 N N . LYS A 1 464 ? 8.652 -15.829 -28.322 1.00 55.00 464 LYS A N 1
ATOM 3670 C CA . LYS A 1 464 ? 9.802 -16.056 -27.426 1.00 55.00 464 LYS A CA 1
ATOM 3671 C C . LYS A 1 464 ? 10.265 -17.522 -27.432 1.00 55.00 464 LYS A C 1
ATOM 3673 O O . LYS A 1 464 ? 11.463 -17.787 -27.516 1.00 55.00 464 LYS A O 1
ATOM 3678 N N . ASN A 1 465 ? 9.325 -18.470 -27.449 1.00 60.53 465 ASN A N 1
ATOM 3679 C CA . ASN A 1 465 ? 9.616 -19.905 -27.571 1.00 60.53 465 ASN A CA 1
ATOM 3680 C C . ASN A 1 465 ? 10.217 -20.256 -28.943 1.00 60.53 465 ASN A C 1
ATOM 3682 O O . ASN A 1 465 ? 11.195 -20.994 -29.011 1.00 60.53 465 ASN A O 1
ATOM 3686 N N . ASN A 1 466 ? 9.717 -19.649 -30.025 1.00 72.44 466 ASN A N 1
ATOM 3687 C CA . ASN A 1 466 ? 10.277 -19.831 -31.368 1.00 72.44 466 ASN A CA 1
ATOM 3688 C C . ASN A 1 466 ? 11.713 -19.282 -31.478 1.00 72.44 466 ASN A C 1
ATOM 3690 O O . ASN A 1 466 ? 12.585 -19.928 -32.063 1.00 72.44 466 ASN A O 1
ATOM 3694 N N . LEU A 1 467 ? 11.998 -18.120 -30.871 1.00 81.00 467 LEU A N 1
ATOM 3695 C CA . LEU A 1 467 ? 13.360 -17.584 -30.834 1.00 81.00 467 LEU A CA 1
ATOM 3696 C C . LEU A 1 467 ? 14.308 -18.502 -30.053 1.00 81.00 467 LEU A C 1
ATOM 3698 O O . LEU A 1 467 ? 15.418 -18.752 -30.525 1.00 81.00 467 LEU A O 1
ATOM 3702 N N . ARG A 1 468 ? 13.866 -19.023 -28.899 1.00 81.06 468 ARG A N 1
ATOM 3703 C CA . ARG A 1 468 ? 14.624 -19.995 -28.102 1.00 81.06 468 ARG A CA 1
ATOM 3704 C C . ARG A 1 468 ? 14.970 -21.233 -28.929 1.00 81.06 468 ARG A C 1
ATOM 3706 O O . ARG A 1 468 ? 16.144 -21.568 -29.023 1.00 81.06 468 ARG A O 1
ATOM 3713 N N . GLU A 1 469 ? 13.989 -21.856 -29.580 1.00 81.69 469 GLU A N 1
ATOM 3714 C CA . GLU A 1 469 ? 14.209 -23.022 -30.449 1.00 81.69 469 GLU A CA 1
ATOM 3715 C C . GLU A 1 469 ? 15.158 -22.709 -31.613 1.00 81.69 469 GLU A C 1
ATOM 3717 O O . GLU A 1 469 ? 16.090 -23.465 -31.880 1.00 81.69 469 GLU A O 1
ATOM 3722 N N . THR A 1 470 ? 14.976 -21.562 -32.274 1.00 83.88 470 THR A N 1
ATOM 3723 C CA . THR A 1 470 ? 15.827 -21.132 -33.394 1.00 83.88 470 THR A CA 1
ATOM 3724 C C . THR A 1 470 ? 17.279 -20.941 -32.955 1.00 83.88 470 THR A C 1
ATOM 3726 O O . THR A 1 470 ? 18.201 -21.367 -33.652 1.00 83.88 470 THR A O 1
ATOM 3729 N N . PHE A 1 471 ? 17.497 -20.323 -31.794 1.00 87.25 471 PHE A N 1
ATOM 3730 C CA . PHE A 1 471 ? 18.833 -20.108 -31.251 1.00 87.25 471 PHE A CA 1
ATOM 3731 C C . PHE A 1 471 ? 19.475 -21.417 -30.775 1.00 87.25 471 PHE A C 1
ATOM 3733 O O . PHE A 1 471 ? 20.636 -21.671 -31.085 1.00 87.25 471 PHE A O 1
ATOM 3740 N N . THR A 1 472 ? 18.725 -22.294 -30.103 1.00 84.38 472 THR A N 1
ATOM 3741 C CA . THR A 1 472 ? 19.213 -23.627 -29.720 1.00 84.38 472 THR A CA 1
ATOM 3742 C C . THR A 1 472 ? 19.603 -24.451 -30.948 1.00 84.38 472 THR A C 1
ATOM 3744 O O . THR A 1 472 ? 20.699 -25.005 -30.979 1.00 84.38 472 THR A O 1
ATOM 3747 N N . ASN A 1 473 ? 18.780 -24.455 -31.999 1.00 84.44 473 ASN A N 1
ATOM 3748 C CA . ASN A 1 473 ? 19.105 -25.122 -33.260 1.00 84.44 473 ASN A CA 1
ATOM 3749 C C . ASN A 1 473 ? 20.377 -24.540 -33.893 1.00 84.44 473 ASN A C 1
ATOM 3751 O O . ASN A 1 473 ? 21.259 -25.297 -34.294 1.00 84.44 473 ASN A O 1
ATOM 3755 N N . PHE A 1 474 ? 20.530 -23.214 -33.911 1.00 87.25 474 PHE A N 1
ATOM 3756 C CA . PHE A 1 474 ? 21.757 -22.568 -34.382 1.00 87.25 474 PHE A CA 1
ATOM 3757 C C . PHE A 1 474 ? 23.002 -23.016 -33.596 1.00 87.25 474 PHE A C 1
ATOM 3759 O O . PHE A 1 474 ? 24.020 -23.343 -34.204 1.00 87.25 474 PHE A O 1
ATOM 3766 N N . LEU A 1 475 ? 22.930 -23.106 -32.262 1.00 84.12 475 LEU A N 1
ATOM 3767 C CA . LEU A 1 475 ? 24.061 -23.554 -31.438 1.00 84.12 475 LEU A CA 1
ATOM 3768 C C . LEU A 1 475 ? 24.478 -25.003 -31.743 1.00 84.12 475 LEU A C 1
ATOM 3770 O O . LEU A 1 475 ? 25.671 -25.316 -31.726 1.00 84.12 475 LEU A O 1
ATOM 3774 N N . THR A 1 476 ? 23.523 -25.871 -32.096 1.00 82.06 476 THR A N 1
ATOM 3775 C CA . THR A 1 476 ? 23.817 -27.255 -32.514 1.00 82.06 476 THR A CA 1
ATOM 3776 C C . THR A 1 476 ? 24.472 -27.356 -33.895 1.00 82.06 476 THR A C 1
ATOM 3778 O O . THR A 1 476 ? 25.138 -28.352 -34.175 1.00 82.06 476 THR A O 1
ATOM 3781 N N . MET A 1 477 ? 24.329 -26.327 -34.741 1.00 80.50 477 MET A N 1
ATOM 3782 C CA . MET A 1 477 ? 24.978 -26.236 -36.058 1.00 80.50 477 MET A CA 1
ATOM 3783 C C . MET A 1 477 ? 26.430 -25.739 -35.979 1.00 80.50 477 MET A C 1
ATOM 3785 O O . MET A 1 477 ? 27.147 -25.791 -36.979 1.00 80.50 477 MET A O 1
ATOM 3789 N N . LEU A 1 478 ? 26.883 -25.253 -34.816 1.00 79.50 478 LEU A N 1
ATOM 3790 C CA . LEU A 1 478 ? 28.266 -24.816 -34.624 1.00 79.50 478 LEU A CA 1
ATOM 3791 C C . LEU A 1 478 ? 29.228 -26.023 -34.545 1.00 79.50 478 LEU A C 1
ATOM 3793 O O . LEU A 1 478 ? 28.845 -27.070 -34.021 1.00 79.50 478 LEU A O 1
ATOM 3797 N N . PRO A 1 479 ? 30.497 -25.883 -34.986 1.00 71.88 479 PRO A N 1
ATOM 3798 C CA . PRO A 1 479 ? 31.468 -26.987 -35.034 1.00 71.88 479 PRO A CA 1
ATOM 3799 C C . PRO A 1 479 ? 31.687 -27.709 -33.696 1.00 71.88 479 PRO A C 1
ATOM 3801 O O . PRO A 1 479 ? 31.943 -28.909 -33.674 1.00 71.88 479 PRO A O 1
ATOM 3804 N N . GLU A 1 480 ? 31.554 -26.985 -32.583 1.00 71.38 480 GLU A N 1
ATOM 3805 C CA . GLU A 1 480 ? 31.755 -27.493 -31.218 1.00 71.38 480 GLU A CA 1
ATOM 3806 C C . GLU A 1 480 ? 30.469 -28.042 -30.568 1.00 71.38 480 GLU A C 1
ATOM 3808 O O . GLU A 1 480 ? 30.519 -28.454 -29.415 1.00 71.38 480 GLU A O 1
ATOM 3813 N N . LYS A 1 481 ? 29.327 -28.055 -31.282 1.00 68.88 481 LYS A N 1
ATOM 3814 C CA . LYS A 1 481 ? 27.996 -28.482 -30.792 1.00 68.88 481 LYS A CA 1
ATOM 3815 C C . LYS A 1 481 ? 27.671 -27.940 -29.393 1.00 68.88 481 LYS A C 1
ATOM 3817 O O . LYS A 1 481 ? 27.710 -28.661 -28.397 1.00 68.88 481 LYS A O 1
ATOM 3822 N N . LYS A 1 482 ? 27.334 -26.652 -29.322 1.00 79.00 482 LYS A N 1
ATOM 3823 C CA . LYS A 1 482 ? 27.081 -25.954 -28.052 1.00 79.00 482 LYS A CA 1
ATOM 3824 C C . LYS A 1 482 ? 25.613 -26.041 -27.623 1.00 79.00 482 LYS A C 1
ATOM 3826 O O . LYS A 1 482 ? 24.719 -26.195 -28.452 1.00 79.00 482 LYS A O 1
ATOM 3831 N N . THR A 1 483 ? 25.371 -25.897 -26.322 1.00 84.25 483 THR A N 1
ATOM 3832 C CA . THR A 1 483 ? 24.037 -25.791 -25.703 1.00 84.25 483 THR A CA 1
ATOM 3833 C C . THR A 1 483 ? 23.833 -24.396 -25.103 1.00 84.25 483 THR A C 1
ATOM 3835 O O . THR A 1 483 ? 24.768 -23.593 -25.053 1.00 84.25 483 THR A O 1
ATOM 3838 N N . LEU A 1 484 ? 22.618 -24.092 -24.628 1.00 82.75 484 LEU A N 1
ATOM 3839 C CA . LEU A 1 484 ? 22.334 -22.833 -23.920 1.00 82.75 484 LEU A CA 1
ATOM 3840 C C . LEU A 1 484 ? 23.214 -22.659 -22.666 1.00 82.75 484 LEU A C 1
ATOM 3842 O O . LEU A 1 484 ? 23.582 -21.537 -22.322 1.00 82.75 484 LEU A O 1
ATOM 3846 N N . ASP A 1 485 ? 23.634 -23.748 -22.029 1.00 81.25 485 ASP A N 1
ATOM 3847 C CA . ASP A 1 485 ? 24.454 -23.700 -20.812 1.00 81.25 485 ASP A CA 1
ATOM 3848 C C . ASP A 1 485 ? 25.891 -23.249 -21.091 1.00 81.25 485 ASP A C 1
ATOM 3850 O O . ASP A 1 485 ? 26.483 -22.524 -20.295 1.00 81.25 485 ASP A O 1
ATOM 3854 N N . ASN A 1 486 ? 26.412 -23.587 -22.275 1.00 81.44 486 ASN A N 1
ATOM 3855 C CA . ASN A 1 486 ? 27.806 -23.344 -22.658 1.00 81.44 486 ASN A CA 1
ATOM 3856 C C . ASN A 1 486 ? 27.956 -22.275 -23.755 1.00 81.44 486 ASN A C 1
ATOM 3858 O O . ASN A 1 486 ? 29.046 -22.075 -24.293 1.00 81.44 486 ASN A O 1
ATOM 3862 N N . ALA A 1 487 ? 26.870 -21.584 -24.114 1.00 85.00 487 ALA A N 1
ATOM 3863 C CA . ALA A 1 487 ? 26.905 -20.505 -25.097 1.00 85.00 487 ALA A CA 1
ATOM 3864 C C . ALA A 1 487 ? 27.764 -19.327 -24.599 1.00 85.00 487 ALA A C 1
ATOM 3866 O O . ALA A 1 487 ? 27.635 -18.907 -23.443 1.00 85.00 487 ALA A O 1
ATOM 3867 N N . SER A 1 488 ? 28.603 -18.784 -25.484 1.00 86.75 488 SER A N 1
ATOM 3868 C CA . SER A 1 488 ? 29.469 -17.626 -25.232 1.00 86.75 488 SER A CA 1
ATOM 3869 C C . SER A 1 488 ? 28.941 -16.354 -25.925 1.00 86.75 488 SER A C 1
ATOM 3871 O O . SER A 1 488 ? 28.137 -16.450 -26.858 1.00 86.75 488 SER A O 1
ATOM 3873 N N . PRO A 1 489 ? 29.411 -15.152 -25.543 1.00 85.75 489 PRO A N 1
ATOM 3874 C CA . PRO A 1 489 ? 29.104 -13.895 -26.228 1.00 85.75 489 PRO A CA 1
ATOM 3875 C C . PRO A 1 489 ? 29.393 -13.923 -27.729 1.00 85.75 489 PRO A C 1
ATOM 3877 O O . PRO A 1 489 ? 28.684 -13.305 -28.521 1.00 85.75 489 PRO A O 1
ATOM 3880 N N . GLU A 1 490 ? 30.427 -14.662 -28.136 1.00 83.88 490 GLU A N 1
ATOM 3881 C CA . GLU A 1 490 ? 30.787 -14.813 -29.543 1.00 83.88 490 GLU A CA 1
ATOM 3882 C C . GLU A 1 490 ? 29.734 -15.621 -30.307 1.00 83.88 490 GLU A C 1
ATOM 3884 O O . GLU A 1 490 ? 29.406 -15.295 -31.444 1.00 83.88 490 GLU A O 1
ATOM 3889 N N . ASP A 1 491 ? 29.134 -16.627 -29.668 1.00 86.12 491 ASP A N 1
ATOM 3890 C CA . ASP A 1 491 ? 28.066 -17.427 -30.272 1.00 86.12 491 ASP A CA 1
ATOM 3891 C C . ASP A 1 491 ? 26.775 -16.603 -30.422 1.00 86.12 491 ASP A C 1
ATOM 3893 O O . ASP A 1 491 ? 26.083 -16.723 -31.434 1.00 86.12 491 ASP A O 1
ATOM 3897 N N . VAL A 1 492 ? 26.496 -15.693 -29.476 1.00 86.25 492 VAL A N 1
ATOM 3898 C CA . VAL A 1 492 ? 25.401 -14.712 -29.587 1.00 86.25 492 VAL A CA 1
ATOM 3899 C C . VAL A 1 492 ? 25.644 -13.760 -30.761 1.00 86.25 492 VAL A C 1
ATOM 3901 O O . VAL A 1 492 ? 24.760 -13.593 -31.598 1.00 86.25 492 VAL A O 1
ATOM 3904 N N . LYS A 1 493 ? 26.845 -13.183 -30.895 1.00 84.19 493 LYS A N 1
ATOM 3905 C CA . LYS A 1 493 ? 27.180 -12.322 -32.046 1.00 84.19 493 LYS A CA 1
ATOM 3906 C C . LYS A 1 493 ? 27.075 -13.076 -33.374 1.00 84.19 493 LYS A C 1
ATOM 3908 O O . LYS A 1 493 ? 26.479 -12.562 -34.316 1.00 84.19 493 LYS A O 1
ATOM 3913 N N . ARG A 1 494 ? 27.577 -14.314 -33.450 1.00 82.12 494 ARG A N 1
ATOM 3914 C CA . ARG A 1 494 ? 27.460 -15.167 -34.648 1.00 82.12 494 ARG A CA 1
ATOM 3915 C C . ARG A 1 494 ? 26.007 -15.458 -35.013 1.00 82.12 494 ARG A C 1
ATOM 3917 O O . ARG A 1 494 ? 25.682 -15.458 -36.195 1.00 82.12 494 ARG A O 1
ATOM 3924 N N . PHE A 1 495 ? 25.135 -15.659 -34.027 1.00 87.31 495 PHE A N 1
ATOM 3925 C CA . PHE A 1 495 ? 23.704 -15.830 -34.267 1.00 87.31 495 PHE A CA 1
ATOM 3926 C C . PHE A 1 495 ? 23.051 -14.570 -34.842 1.00 87.31 495 PHE A C 1
ATOM 3928 O O . PHE A 1 495 ? 22.260 -14.663 -35.781 1.00 87.31 495 PHE A O 1
ATOM 3935 N N . LEU A 1 496 ? 23.398 -13.389 -34.321 1.00 83.75 496 LEU A N 1
ATOM 3936 C CA . LEU A 1 496 ? 22.889 -12.115 -34.838 1.00 83.75 496 LEU A CA 1
ATOM 3937 C C . LEU A 1 496 ? 23.343 -11.884 -36.288 1.00 83.75 496 LEU A C 1
ATOM 3939 O O . LEU A 1 496 ? 22.510 -11.580 -37.140 1.00 83.75 496 LEU A O 1
ATOM 3943 N N . VAL A 1 497 ? 24.619 -12.152 -36.593 1.00 80.75 497 VAL A N 1
ATOM 3944 C CA . VAL A 1 497 ? 25.169 -12.094 -37.962 1.00 80.75 497 VAL A CA 1
ATOM 3945 C C . VAL A 1 497 ? 24.504 -13.116 -38.889 1.00 80.75 497 VAL A C 1
ATOM 3947 O O . VAL A 1 497 ? 24.187 -12.806 -40.035 1.00 80.75 497 VAL A O 1
ATOM 3950 N N . TRP A 1 498 ? 24.257 -14.339 -38.415 1.00 82.94 498 TRP A N 1
ATOM 3951 C CA . TRP A 1 498 ? 23.539 -15.356 -39.188 1.00 82.94 498 TRP A CA 1
ATOM 3952 C C . TRP A 1 498 ? 22.114 -14.899 -39.530 1.00 82.94 498 TRP A C 1
ATOM 3954 O O . TRP A 1 498 ? 21.649 -15.073 -40.658 1.00 82.94 498 TRP A O 1
ATOM 3964 N N . LYS A 1 499 ? 21.438 -14.241 -38.583 1.00 79.31 499 LYS A N 1
ATOM 3965 C CA . LYS A 1 499 ? 20.074 -13.739 -38.761 1.00 79.31 499 LYS A CA 1
ATOM 3966 C C . LYS A 1 499 ? 20.006 -12.488 -39.645 1.00 79.31 499 LYS A C 1
ATOM 3968 O O . LYS A 1 499 ? 18.990 -12.293 -40.314 1.00 79.31 499 LYS A O 1
ATOM 3973 N N . ASP A 1 500 ? 21.071 -11.690 -39.730 1.00 72.31 500 ASP A N 1
ATOM 3974 C CA . ASP A 1 500 ? 21.165 -10.536 -40.641 1.00 72.31 500 ASP A CA 1
ATOM 3975 C C . ASP A 1 500 ? 20.965 -10.905 -42.115 1.00 72.31 500 ASP A C 1
ATOM 3977 O O . ASP A 1 500 ? 20.411 -10.105 -42.870 1.00 72.31 500 ASP A O 1
ATOM 3981 N N . GLY A 1 501 ? 21.323 -12.130 -42.520 1.00 62.66 501 GLY A N 1
ATOM 3982 C CA . GLY A 1 501 ? 21.081 -12.634 -43.877 1.00 62.66 501 GLY A CA 1
ATOM 3983 C C . GLY A 1 501 ? 19.597 -12.700 -44.272 1.00 62.66 501 GLY A C 1
ATOM 3984 O O . GLY A 1 501 ? 19.283 -12.773 -45.456 1.00 62.66 501 GLY A O 1
ATOM 3985 N N . SER A 1 502 ? 18.684 -12.633 -43.297 1.00 61.69 502 SER A N 1
ATOM 3986 C CA . SER A 1 502 ? 17.226 -12.584 -43.498 1.00 61.69 502 SER A CA 1
ATOM 3987 C C . SER A 1 502 ? 16.628 -11.169 -43.420 1.00 61.69 502 SER A C 1
ATOM 3989 O O . SER A 1 502 ? 15.407 -10.999 -43.473 1.00 61.69 502 SER A O 1
ATOM 3991 N N . GLY A 1 503 ? 17.474 -10.145 -43.264 1.00 63.91 503 GLY A N 1
ATOM 3992 C CA . GLY A 1 503 ? 17.060 -8.749 -43.163 1.00 63.91 503 GLY A CA 1
ATOM 3993 C C . GLY A 1 503 ? 16.384 -8.217 -44.431 1.00 63.91 503 GLY A C 1
ATOM 3994 O O . GLY A 1 503 ? 16.476 -8.806 -45.505 1.00 63.91 503 GLY A O 1
ATOM 3995 N N . LYS A 1 504 ? 15.706 -7.069 -44.307 1.00 63.62 504 LYS A N 1
ATOM 3996 C CA . LYS A 1 504 ? 15.066 -6.352 -45.431 1.00 63.62 504 LYS A CA 1
ATOM 3997 C C . LYS A 1 504 ? 15.594 -4.926 -45.620 1.00 63.62 504 LYS A C 1
ATOM 3999 O O . LYS A 1 504 ? 15.230 -4.267 -46.587 1.00 63.62 504 LYS A O 1
ATOM 4004 N N . THR A 1 505 ? 16.440 -4.438 -44.712 1.00 64.75 505 THR A N 1
ATOM 4005 C CA . THR A 1 505 ? 16.969 -3.071 -44.750 1.00 64.75 505 THR A CA 1
ATOM 4006 C C . THR A 1 505 ? 18.213 -3.037 -45.624 1.00 64.75 505 THR A C 1
ATOM 4008 O O . THR A 1 505 ? 19.219 -3.654 -45.281 1.00 64.75 505 THR A O 1
ATOM 4011 N N . LYS A 1 506 ? 18.167 -2.324 -46.751 1.00 68.94 506 LYS A N 1
ATOM 4012 C CA . LYS A 1 506 ? 19.320 -2.186 -47.645 1.00 68.94 506 LYS A CA 1
ATOM 4013 C C . LYS A 1 506 ? 20.226 -1.056 -47.160 1.00 68.94 506 LYS A C 1
ATOM 4015 O O . LYS A 1 506 ? 19.799 0.093 -47.097 1.00 68.94 506 LYS A O 1
ATOM 4020 N N . ILE A 1 507 ? 21.459 -1.388 -46.789 1.00 70.56 507 ILE A N 1
ATOM 4021 C CA . ILE A 1 507 ? 22.454 -0.412 -46.336 1.00 70.56 507 ILE A CA 1
ATOM 4022 C C . ILE A 1 507 ? 23.272 0.008 -47.546 1.00 70.56 507 ILE A C 1
ATOM 4024 O O . ILE A 1 507 ? 24.137 -0.734 -47.996 1.00 70.56 507 ILE A O 1
ATOM 4028 N N . HIS A 1 508 ? 22.957 1.173 -48.103 1.00 73.31 508 HIS A N 1
ATOM 4029 C CA . HIS A 1 508 ? 23.656 1.719 -49.260 1.00 73.31 508 HIS A CA 1
ATOM 4030 C C . HIS A 1 508 ? 25.032 2.247 -48.859 1.00 73.31 508 HIS A C 1
ATOM 4032 O O . HIS A 1 508 ? 25.106 3.110 -47.993 1.00 73.31 508 HIS A O 1
ATOM 4038 N N . ASP A 1 509 ? 26.095 1.775 -49.513 1.00 68.50 509 ASP A N 1
ATOM 4039 C CA . ASP A 1 509 ? 27.450 2.298 -49.304 1.00 68.50 509 ASP A CA 1
ATOM 4040 C C . ASP A 1 509 ? 27.532 3.802 -49.613 1.00 68.50 509 ASP A C 1
ATOM 4042 O O . ASP A 1 509 ? 26.727 4.329 -50.385 1.00 68.50 509 ASP A O 1
ATOM 4046 N N . LEU A 1 510 ? 28.538 4.490 -49.062 1.00 67.69 510 LEU A N 1
ATOM 4047 C CA . LEU A 1 510 ? 28.744 5.933 -49.268 1.00 67.69 510 LEU A CA 1
ATOM 4048 C C . LEU A 1 510 ? 28.887 6.305 -50.755 1.00 67.69 510 LEU A C 1
ATOM 4050 O O . LEU A 1 510 ? 28.437 7.369 -51.169 1.00 67.69 510 LEU A O 1
ATOM 4054 N N . ASP A 1 511 ? 29.429 5.393 -51.566 1.00 69.81 511 ASP A N 1
ATOM 4055 C CA . ASP A 1 511 ? 29.601 5.564 -53.014 1.00 69.81 511 ASP A CA 1
ATOM 4056 C C . ASP A 1 511 ? 28.389 5.068 -53.829 1.00 69.81 511 ASP A C 1
ATOM 4058 O O . ASP A 1 511 ? 28.386 5.071 -55.067 1.00 69.81 511 ASP A O 1
ATOM 4062 N N . CYS A 1 512 ? 27.333 4.603 -53.155 1.00 71.12 512 CYS A N 1
ATOM 4063 C CA . CYS A 1 512 ? 26.136 4.111 -53.811 1.00 71.12 512 CYS A CA 1
ATOM 4064 C C . CYS A 1 512 ? 25.317 5.276 -54.367 1.00 71.12 512 CYS A C 1
ATOM 4066 O O . CYS A 1 512 ? 24.865 6.160 -53.643 1.00 71.12 512 CYS A O 1
ATOM 4068 N N . LYS A 1 513 ? 24.990 5.207 -55.660 1.00 64.00 513 LYS A N 1
ATOM 4069 C CA . LYS A 1 513 ? 24.145 6.198 -56.353 1.00 64.00 513 LYS A CA 1
ATOM 4070 C C . LYS A 1 513 ? 22.733 6.358 -55.763 1.00 64.00 513 LYS A C 1
ATOM 4072 O O . LYS A 1 513 ? 22.018 7.273 -56.159 1.00 64.00 513 LYS A O 1
ATOM 4077 N N . PHE A 1 514 ? 22.328 5.460 -54.866 1.00 63.78 514 PHE A N 1
ATOM 4078 C CA . PHE A 1 514 ? 21.020 5.439 -54.206 1.00 63.78 514 PHE A CA 1
ATOM 4079 C C . PHE A 1 514 ? 21.106 5.724 -52.698 1.00 63.78 514 PHE A C 1
ATOM 4081 O O . PHE A 1 514 ? 20.139 5.477 -51.982 1.00 63.78 514 PHE A O 1
ATOM 4088 N N . LEU A 1 515 ? 22.240 6.232 -52.200 1.00 61.09 515 LEU A N 1
ATOM 4089 C CA . LEU A 1 515 ? 22.401 6.629 -50.801 1.00 61.09 515 LEU A CA 1
ATOM 4090 C C . LEU A 1 515 ? 21.258 7.572 -50.371 1.00 61.09 515 LEU A C 1
ATOM 4092 O O . LEU A 1 515 ? 20.996 8.588 -51.016 1.00 61.09 515 LEU A O 1
ATOM 4096 N N . GLY A 1 516 ? 20.539 7.200 -49.306 1.00 56.78 516 GLY A N 1
ATOM 4097 C CA . GLY A 1 516 ? 19.381 7.944 -48.792 1.00 56.78 516 GLY A CA 1
ATOM 4098 C C . GLY A 1 516 ? 18.068 7.781 -49.579 1.00 56.78 516 GLY A C 1
ATOM 4099 O O . GLY A 1 516 ? 17.082 8.440 -49.245 1.00 56.78 516 GLY A O 1
ATOM 4100 N N . GLN A 1 517 ? 18.010 6.922 -50.606 1.00 57.03 517 GLN A N 1
ATOM 4101 C CA . GLN A 1 517 ? 16.803 6.687 -51.410 1.00 57.03 517 GLN A CA 1
ATOM 4102 C C . GLN A 1 517 ? 16.190 5.309 -51.128 1.00 57.03 517 GLN A C 1
ATOM 4104 O O . GLN A 1 517 ? 16.840 4.281 -51.265 1.00 57.03 517 GLN A O 1
ATOM 4109 N N . ASN A 1 518 ? 14.898 5.280 -50.789 1.00 49.41 518 ASN A N 1
ATOM 4110 C CA . ASN A 1 518 ? 14.158 4.054 -50.476 1.00 49.41 518 ASN A CA 1
ATOM 4111 C C . ASN A 1 518 ? 13.469 3.509 -51.740 1.00 49.41 518 ASN A C 1
ATOM 4113 O O . ASN A 1 518 ? 12.249 3.584 -51.884 1.00 49.41 518 ASN A O 1
ATOM 4117 N N . VAL A 1 519 ? 14.269 3.086 -52.722 1.00 53.81 519 VAL A N 1
ATOM 4118 C CA . VAL A 1 519 ? 13.770 2.560 -54.001 1.00 53.81 519 VAL A CA 1
ATOM 4119 C C . VAL A 1 519 ? 14.361 1.175 -54.221 1.00 53.81 519 VAL A C 1
ATOM 4121 O O . VAL A 1 519 ? 15.582 1.033 -54.283 1.00 53.81 519 VAL A O 1
ATOM 4124 N N . ASP A 1 520 ? 13.504 0.166 -54.386 1.00 50.44 520 ASP A N 1
ATOM 4125 C CA . ASP A 1 520 ? 13.909 -1.187 -54.780 1.00 50.44 520 ASP A CA 1
ATOM 4126 C C . ASP A 1 520 ? 14.490 -1.163 -56.198 1.00 50.44 520 ASP A C 1
ATOM 4128 O O . ASP A 1 520 ? 13.795 -1.317 -57.204 1.00 50.44 520 ASP A O 1
ATOM 4132 N N . LYS A 1 521 ? 15.796 -0.915 -56.292 1.00 55.75 521 LYS A N 1
ATOM 4133 C CA . LYS A 1 521 ? 16.572 -1.062 -57.523 1.00 55.75 521 LYS A CA 1
ATOM 4134 C C . LYS A 1 521 ? 17.824 -1.890 -57.249 1.00 55.75 521 LYS A C 1
ATOM 4136 O O . LYS A 1 521 ? 18.390 -1.860 -56.153 1.00 55.75 521 LYS A O 1
ATOM 4141 N N . ASN A 1 522 ? 18.234 -2.661 -58.260 1.00 58.91 522 ASN A N 1
ATOM 4142 C CA . ASN A 1 522 ? 19.366 -3.593 -58.234 1.00 58.91 522 ASN A CA 1
ATOM 4143 C C . ASN A 1 522 ? 20.705 -2.877 -57.969 1.00 58.91 522 ASN A C 1
ATOM 4145 O O . ASN A 1 522 ? 21.480 -2.623 -58.886 1.00 58.91 522 ASN A O 1
ATOM 4149 N N . CYS A 1 523 ? 20.986 -2.547 -56.710 1.00 70.75 523 CYS A N 1
ATOM 4150 C CA . CYS A 1 523 ? 22.334 -2.295 -56.215 1.00 70.75 523 CYS A CA 1
ATOM 4151 C C . CYS A 1 523 ? 22.849 -3.520 -55.447 1.00 70.75 523 CYS A C 1
ATOM 4153 O O . CYS A 1 523 ? 22.062 -4.247 -54.832 1.00 70.75 523 CYS A O 1
ATOM 4155 N N . ASN A 1 524 ? 24.168 -3.712 -55.457 1.00 71.69 524 ASN A N 1
ATOM 4156 C CA . ASN A 1 524 ? 24.849 -4.819 -54.773 1.00 71.69 524 ASN A CA 1
ATOM 4157 C C . ASN A 1 524 ? 25.098 -4.545 -53.278 1.00 71.69 524 ASN A C 1
ATOM 4159 O O . ASN A 1 524 ? 25.845 -5.276 -52.636 1.00 71.69 524 ASN A O 1
ATOM 4163 N N . CYS A 1 525 ? 24.498 -3.487 -52.731 1.00 74.38 525 CYS A N 1
ATOM 4164 C CA . CYS A 1 525 ? 24.682 -3.099 -51.341 1.00 74.38 525 CYS A CA 1
ATOM 4165 C C . CYS A 1 525 ? 24.024 -4.109 -50.379 1.00 74.38 525 CYS A C 1
ATOM 4167 O O . CYS A 1 525 ? 22.959 -4.655 -50.704 1.00 74.38 525 CYS A O 1
ATOM 4169 N N . PRO A 1 526 ? 24.639 -4.361 -49.210 1.00 67.88 526 PRO A N 1
ATOM 4170 C CA . PRO A 1 526 ? 24.211 -5.403 -48.288 1.00 67.88 526 PRO A CA 1
ATOM 4171 C C . PRO A 1 526 ? 22.812 -5.162 -47.721 1.00 67.88 526 PRO A C 1
ATOM 4173 O O . PRO A 1 526 ? 22.402 -4.031 -47.456 1.00 67.88 526 PRO A O 1
ATOM 4176 N N . VAL A 1 527 ? 22.098 -6.259 -47.467 1.00 70.69 527 VAL A N 1
ATOM 4177 C CA . VAL A 1 527 ? 20.852 -6.240 -46.700 1.00 70.69 527 VAL A CA 1
ATOM 4178 C C . VAL A 1 527 ? 21.161 -6.633 -45.256 1.00 70.69 527 VAL A C 1
ATOM 4180 O O . VAL A 1 527 ? 21.959 -7.542 -45.006 1.00 70.69 527 VAL A O 1
ATOM 4183 N N . ARG A 1 528 ? 20.577 -5.903 -44.309 1.00 74.94 528 ARG A N 1
ATOM 4184 C CA . ARG A 1 528 ? 20.727 -6.091 -42.865 1.00 74.94 528 ARG A CA 1
ATOM 4185 C C . ARG A 1 528 ? 19.375 -6.035 -42.173 1.00 74.94 528 ARG A C 1
ATOM 4187 O O . ARG A 1 528 ? 18.370 -5.583 -42.734 1.00 74.94 528 ARG A O 1
ATOM 4194 N N . MET A 1 529 ? 19.339 -6.504 -40.935 1.00 77.88 529 MET A N 1
ATOM 4195 C CA . MET A 1 529 ? 18.191 -6.313 -40.063 1.00 77.88 529 MET A CA 1
ATOM 4196 C C . MET A 1 529 ? 18.209 -4.894 -39.481 1.00 77.88 529 MET A C 1
ATOM 4198 O O . MET A 1 529 ? 19.274 -4.329 -39.247 1.00 77.88 529 MET A O 1
ATOM 4202 N N . ALA A 1 530 ? 17.044 -4.290 -39.238 1.00 74.56 530 ALA A N 1
ATOM 4203 C CA . ALA A 1 530 ? 16.990 -2.972 -38.606 1.00 74.56 530 ALA A CA 1
ATOM 4204 C C . ALA A 1 530 ? 17.593 -3.022 -37.191 1.00 74.56 530 ALA A C 1
ATOM 4206 O O . ALA A 1 530 ? 17.300 -3.946 -36.431 1.00 74.56 530 ALA A O 1
ATOM 4207 N N . SER A 1 531 ? 18.379 -2.013 -36.811 1.00 73.00 531 SER A N 1
ATOM 4208 C CA . SER A 1 531 ? 19.084 -1.954 -35.521 1.00 73.00 531 SER A CA 1
ATOM 4209 C C . SER A 1 531 ? 18.150 -2.151 -34.321 1.00 73.00 531 SER A C 1
ATOM 4211 O O . SER A 1 531 ? 18.480 -2.894 -33.401 1.00 73.00 531 SER A O 1
ATOM 4213 N N . ALA A 1 532 ? 16.938 -1.591 -34.368 1.00 67.12 532 ALA A N 1
ATOM 4214 C CA . ALA A 1 532 ? 15.903 -1.805 -33.354 1.00 67.12 532 ALA A CA 1
ATOM 4215 C C . ALA A 1 532 ? 15.444 -3.275 -33.253 1.00 67.12 532 ALA A C 1
ATOM 4217 O O . ALA A 1 532 ? 15.187 -3.777 -32.164 1.00 67.12 532 ALA A O 1
ATOM 4218 N N . SER A 1 533 ? 15.382 -4.000 -34.375 1.00 75.75 533 SER A N 1
ATOM 4219 C CA . SER A 1 533 ? 15.035 -5.429 -34.378 1.00 75.75 533 SER A CA 1
ATOM 4220 C C . SER A 1 533 ? 16.145 -6.291 -33.773 1.00 75.75 533 SER A C 1
ATOM 4222 O O . SER A 1 533 ? 15.848 -7.243 -33.057 1.00 75.75 533 SER A O 1
ATOM 4224 N N . VAL A 1 534 ? 17.412 -5.936 -34.014 1.00 79.50 534 VAL A N 1
ATOM 4225 C CA . VAL A 1 534 ? 18.573 -6.616 -33.417 1.00 79.50 534 VAL A CA 1
ATOM 4226 C C . VAL A 1 534 ? 18.603 -6.405 -31.900 1.00 79.50 534 VAL A C 1
ATOM 4228 O O . VAL A 1 534 ? 18.796 -7.367 -31.161 1.00 79.50 534 VAL A O 1
ATOM 4231 N N . VAL A 1 535 ? 18.330 -5.182 -31.427 1.00 77.31 535 VAL A N 1
ATOM 4232 C CA . VAL A 1 535 ? 18.213 -4.864 -29.989 1.00 77.31 535 VAL A CA 1
ATOM 4233 C C . VAL A 1 535 ? 17.126 -5.709 -29.323 1.00 77.31 535 VAL A C 1
ATOM 4235 O O . VAL A 1 535 ? 17.386 -6.326 -28.295 1.00 77.31 535 VAL A O 1
ATOM 4238 N N . ASN A 1 536 ? 15.947 -5.814 -29.943 1.00 79.19 536 ASN A N 1
ATOM 4239 C CA . ASN A 1 536 ? 14.849 -6.617 -29.400 1.00 79.19 536 ASN A CA 1
ATOM 4240 C C . ASN A 1 536 ? 15.208 -8.107 -29.304 1.00 79.19 536 ASN A C 1
ATOM 4242 O O . ASN A 1 536 ? 14.894 -8.749 -28.309 1.00 79.19 536 ASN A O 1
ATOM 4246 N N . ILE A 1 537 ? 15.913 -8.660 -30.297 1.00 82.50 537 ILE A N 1
ATOM 4247 C CA . ILE A 1 537 ? 16.372 -10.058 -30.257 1.00 82.50 537 ILE A CA 1
ATOM 4248 C C . ILE A 1 537 ? 17.385 -10.276 -29.130 1.00 82.50 537 ILE A C 1
ATOM 4250 O O . ILE A 1 537 ? 17.329 -11.305 -28.462 1.00 82.50 537 ILE A O 1
ATOM 4254 N N . VAL A 1 538 ? 18.302 -9.330 -28.903 1.00 84.44 538 VAL A N 1
ATOM 4255 C CA . VAL A 1 538 ? 19.259 -9.423 -27.791 1.00 84.44 538 VAL A CA 1
ATOM 4256 C C . VAL A 1 538 ? 18.540 -9.364 -26.449 1.00 84.44 538 VAL A C 1
ATOM 4258 O O . VAL A 1 538 ? 18.838 -10.186 -25.590 1.00 84.44 538 VAL A O 1
ATOM 4261 N N . GLN A 1 539 ? 17.560 -8.473 -26.287 1.00 78.69 539 GLN A N 1
ATOM 4262 C CA . GLN A 1 539 ? 16.769 -8.392 -25.059 1.00 78.69 539 GLN A CA 1
ATOM 4263 C C . GLN A 1 539 ? 15.990 -9.692 -24.799 1.00 78.69 539 GLN A C 1
ATOM 4265 O O . GLN A 1 539 ? 16.033 -10.239 -23.701 1.00 78.69 539 GLN A O 1
ATOM 4270 N N . GLU A 1 540 ? 15.364 -10.260 -25.832 1.00 81.56 540 GLU A N 1
ATOM 4271 C CA . GLU A 1 540 ? 14.680 -11.552 -25.718 1.00 81.56 540 GLU A CA 1
ATOM 4272 C C . GLU A 1 540 ? 15.656 -12.697 -25.366 1.00 81.56 540 GLU A C 1
ATOM 4274 O O . GLU A 1 540 ? 15.299 -13.588 -24.594 1.00 81.56 540 GLU A O 1
ATOM 4279 N N . LEU A 1 541 ? 16.895 -12.677 -25.878 1.00 84.06 541 LEU A N 1
ATOM 4280 C CA . LEU A 1 541 ? 17.938 -13.648 -25.516 1.00 84.06 541 LEU A CA 1
ATOM 4281 C C . LEU A 1 541 ? 18.433 -13.470 -24.075 1.00 84.06 541 LEU A C 1
ATOM 4283 O O . LEU A 1 541 ? 18.654 -14.476 -23.400 1.00 84.06 541 LEU A O 1
ATOM 4287 N N . VAL A 1 542 ? 18.572 -12.231 -23.586 1.00 83.00 542 VAL A N 1
ATOM 4288 C CA . VAL A 1 542 ? 18.911 -11.939 -22.181 1.00 83.00 542 VAL A CA 1
ATOM 4289 C C . VAL A 1 542 ? 17.901 -12.611 -21.257 1.00 83.00 542 VAL A C 1
ATOM 4291 O O . VAL A 1 542 ? 18.306 -13.346 -20.356 1.00 83.00 542 VAL A O 1
ATOM 4294 N N . ASP A 1 543 ? 16.610 -12.468 -21.548 1.00 79.44 543 ASP A N 1
ATOM 4295 C CA . ASP A 1 543 ? 15.546 -13.112 -20.779 1.00 79.44 543 ASP A CA 1
ATOM 4296 C C . ASP A 1 543 ? 15.582 -14.644 -20.881 1.00 79.44 543 ASP A C 1
ATOM 4298 O O . ASP A 1 543 ? 15.313 -15.345 -19.905 1.00 79.44 543 ASP A O 1
ATOM 4302 N N . ILE A 1 544 ? 15.893 -15.193 -22.063 1.00 82.31 544 ILE A N 1
ATOM 4303 C CA . ILE A 1 544 ? 16.004 -16.646 -22.267 1.00 82.31 544 ILE A CA 1
ATOM 4304 C C . ILE A 1 544 ? 17.136 -17.222 -21.408 1.00 82.31 544 ILE A C 1
ATOM 4306 O O . ILE A 1 544 ? 16.933 -18.256 -20.772 1.00 82.31 544 ILE A O 1
ATOM 4310 N N . PHE A 1 545 ? 18.296 -16.561 -21.346 1.00 84.56 545 PHE A N 1
ATOM 4311 C CA . PHE A 1 545 ? 19.410 -16.975 -20.486 1.00 84.56 545 PHE A CA 1
ATOM 4312 C C . PHE A 1 545 ? 19.115 -16.760 -18.999 1.00 84.56 545 PHE A C 1
ATOM 4314 O O . PHE A 1 545 ? 19.483 -17.606 -18.183 1.00 84.56 545 PHE A O 1
ATOM 4321 N N . HIS A 1 546 ? 18.392 -15.694 -18.643 1.00 79.44 546 HIS A N 1
ATOM 4322 C CA . HIS A 1 546 ? 17.922 -15.468 -17.276 1.00 79.44 546 HIS A CA 1
ATOM 4323 C C . HIS A 1 546 ? 17.045 -16.63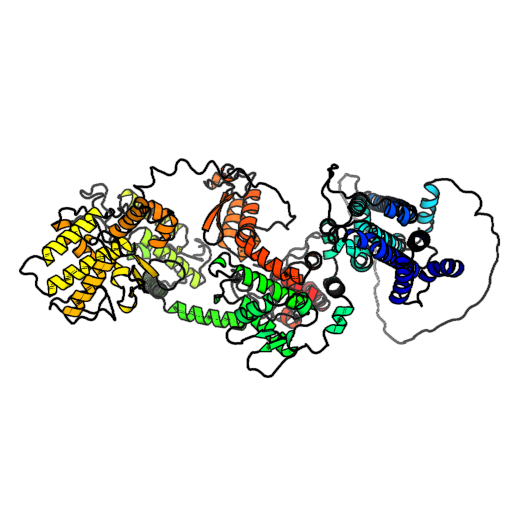5 -16.794 1.00 79.44 546 HIS A C 1
ATOM 4325 O O . HIS A 1 546 ? 17.315 -17.232 -15.756 1.00 79.44 546 HIS A O 1
ATOM 4331 N N . LYS A 1 547 ? 16.085 -17.066 -17.623 1.00 78.25 547 LYS A N 1
ATOM 4332 C CA . LYS A 1 547 ? 15.234 -18.246 -17.375 1.00 78.25 547 LYS A CA 1
ATOM 4333 C C . LYS A 1 547 ? 15.971 -19.594 -17.442 1.00 78.25 547 LYS A C 1
ATOM 4335 O O . LYS A 1 547 ? 15.371 -20.633 -17.193 1.00 78.25 547 LYS A O 1
ATOM 4340 N N . GLN A 1 548 ? 17.246 -19.621 -17.825 1.00 76.56 548 GLN A N 1
ATOM 4341 C CA . GLN A 1 548 ? 18.113 -20.807 -17.742 1.00 76.56 548 GLN A CA 1
ATOM 4342 C C . GLN A 1 548 ? 19.061 -20.758 -16.538 1.00 76.56 548 GLN A C 1
ATOM 4344 O O . GLN A 1 548 ? 20.029 -21.507 -16.492 1.00 76.56 548 GLN A O 1
ATOM 4349 N N . GLY A 1 549 ? 18.832 -19.853 -15.581 1.00 77.75 549 GLY A N 1
ATOM 4350 C CA . GLY A 1 549 ? 19.701 -19.695 -14.412 1.00 77.75 549 GLY A CA 1
ATOM 4351 C C . GLY A 1 549 ? 21.016 -18.966 -14.711 1.00 77.75 549 GLY A C 1
ATOM 4352 O O . GLY A 1 549 ? 21.870 -18.836 -13.837 1.00 77.75 549 GLY A O 1
ATOM 4353 N N . ARG A 1 550 ? 21.190 -18.428 -15.926 1.00 79.50 550 ARG A N 1
ATOM 4354 C CA . ARG A 1 550 ? 22.367 -17.650 -16.346 1.00 79.50 550 ARG A CA 1
ATOM 4355 C C . ARG A 1 550 ? 22.094 -16.143 -16.310 1.00 79.50 550 ARG A C 1
ATOM 4357 O O . ARG A 1 550 ? 22.536 -15.429 -17.197 1.00 79.50 550 ARG A O 1
ATOM 4364 N N . GLY A 1 551 ? 21.362 -15.648 -15.310 1.00 75.25 551 GLY A N 1
ATOM 4365 C CA . GLY A 1 551 ? 20.986 -14.228 -15.183 1.00 75.25 551 GLY A CA 1
ATOM 4366 C C . GLY A 1 551 ? 22.089 -13.286 -14.676 1.00 75.25 551 GLY A C 1
ATOM 4367 O O . GLY A 1 551 ? 21.984 -12.077 -14.848 1.00 75.25 551 GLY A O 1
ATOM 4368 N N . ARG A 1 552 ? 23.160 -13.827 -14.078 1.00 78.56 552 ARG A N 1
ATOM 4369 C CA . ARG A 1 552 ? 24.272 -13.052 -13.490 1.00 78.56 552 ARG A CA 1
ATOM 4370 C C . ARG A 1 552 ? 25.108 -12.326 -14.557 1.00 78.56 552 ARG A C 1
ATOM 4372 O O . ARG A 1 552 ? 25.126 -12.735 -15.720 1.00 78.56 552 ARG A O 1
ATOM 4379 N N . VAL A 1 553 ? 25.850 -11.290 -14.148 1.00 76.94 553 VAL A N 1
ATOM 4380 C CA . VAL A 1 553 ? 26.807 -10.571 -15.014 1.00 76.94 553 VAL A CA 1
ATOM 4381 C C . VAL A 1 553 ? 27.776 -11.566 -15.658 1.00 76.94 553 VAL A C 1
ATOM 4383 O O . VAL A 1 553 ? 28.310 -12.446 -14.982 1.00 76.94 553 VAL A O 1
ATOM 4386 N N . PHE A 1 554 ? 27.974 -11.450 -16.974 1.00 76.38 554 PHE A N 1
ATOM 4387 C CA . PHE A 1 554 ? 28.864 -12.351 -17.702 1.00 76.38 554 PHE A CA 1
ATOM 4388 C C . PHE A 1 554 ? 30.319 -12.136 -17.284 1.00 76.38 554 PHE A C 1
ATOM 4390 O O . PHE A 1 554 ? 30.837 -11.025 -17.367 1.00 76.38 554 PHE A O 1
ATOM 4397 N N . ASN A 1 555 ? 30.974 -13.208 -16.853 1.00 76.38 555 ASN A N 1
ATOM 4398 C CA . ASN A 1 555 ? 32.382 -13.237 -16.503 1.00 76.38 555 ASN A CA 1
ATOM 4399 C C . ASN A 1 555 ? 33.186 -13.853 -17.656 1.00 76.38 555 ASN A C 1
ATOM 4401 O O . ASN A 1 555 ? 33.110 -15.063 -17.895 1.00 76.38 555 ASN A O 1
ATOM 4405 N N . ASP A 1 556 ? 33.988 -13.024 -18.325 1.00 66.62 556 ASP A N 1
ATOM 4406 C CA . ASP A 1 556 ? 34.786 -13.408 -19.496 1.00 66.62 556 ASP A CA 1
ATOM 4407 C C . ASP A 1 556 ? 35.845 -14.484 -19.192 1.00 66.62 556 ASP A C 1
ATOM 4409 O O . ASP A 1 556 ? 36.150 -15.303 -20.056 1.00 66.62 556 ASP A O 1
ATOM 4413 N N . PHE A 1 557 ? 36.365 -14.551 -17.960 1.00 58.41 557 PHE A N 1
ATOM 4414 C CA . PHE A 1 557 ? 37.405 -15.518 -17.579 1.00 58.41 557 PHE A CA 1
ATOM 4415 C C . PHE A 1 557 ? 36.854 -16.914 -17.273 1.00 58.41 557 PHE A C 1
ATOM 4417 O O . PHE A 1 557 ? 37.556 -17.906 -17.455 1.00 58.41 557 PHE A O 1
ATOM 4424 N N . LYS A 1 558 ? 35.605 -17.001 -16.795 1.00 63.19 558 LYS A N 1
ATOM 4425 C CA . LYS A 1 558 ? 34.955 -18.273 -16.422 1.00 63.19 558 LYS A CA 1
ATOM 4426 C C . LYS A 1 558 ? 33.903 -18.743 -17.431 1.00 63.19 558 LYS A C 1
ATOM 4428 O O . LYS A 1 558 ? 33.369 -19.833 -17.267 1.00 63.19 558 LYS A O 1
ATOM 4433 N N . CYS A 1 559 ? 33.595 -17.938 -18.453 1.00 65.38 559 CYS A N 1
ATOM 4434 C CA . CYS A 1 559 ? 32.509 -18.176 -19.414 1.00 65.38 559 CYS A CA 1
ATOM 4435 C C . CYS A 1 559 ? 31.141 -18.430 -18.732 1.00 65.38 559 CYS A C 1
ATOM 4437 O O . CYS A 1 559 ? 30.318 -19.220 -19.193 1.00 65.38 559 CYS A O 1
ATOM 4439 N N . GLN A 1 560 ? 30.891 -17.762 -17.602 1.00 69.38 560 GLN A N 1
ATOM 4440 C CA . GLN A 1 560 ? 29.705 -17.939 -16.753 1.00 69.38 560 GLN A CA 1
ATOM 4441 C C . GLN A 1 560 ? 28.909 -16.632 -16.647 1.00 69.38 560 GLN A C 1
ATOM 4443 O O . GLN A 1 560 ? 29.485 -15.557 -16.742 1.00 69.38 560 GLN A O 1
ATOM 4448 N N . GLY A 1 561 ? 27.590 -16.717 -16.446 1.00 80.12 561 GLY A N 1
ATOM 4449 C CA . GLY A 1 561 ? 26.667 -15.568 -16.494 1.00 80.12 561 GLY A CA 1
ATOM 4450 C C . GLY A 1 561 ? 25.956 -15.433 -17.845 1.00 80.12 561 GLY A C 1
ATOM 4451 O O . GLY A 1 561 ? 25.967 -16.383 -18.631 1.00 80.12 561 GLY A O 1
ATOM 4452 N N . ASN A 1 562 ? 25.336 -14.280 -18.117 1.00 88.31 562 ASN A N 1
ATOM 4453 C CA . ASN A 1 562 ? 24.480 -14.061 -19.291 1.00 88.31 562 ASN A CA 1
ATOM 4454 C C . ASN A 1 562 ? 25.268 -13.597 -20.536 1.00 88.31 562 ASN A C 1
ATOM 4456 O O . ASN A 1 562 ? 25.601 -12.412 -20.637 1.00 88.31 562 ASN A O 1
ATOM 4460 N N . PRO A 1 563 ? 25.537 -14.461 -21.533 1.00 86.69 563 PRO A N 1
ATOM 4461 C CA . PRO A 1 563 ? 26.371 -14.087 -22.677 1.00 86.69 563 PRO A CA 1
ATOM 4462 C C . PRO A 1 563 ? 25.745 -12.984 -23.545 1.00 86.69 563 PRO A C 1
ATOM 4464 O O . PRO A 1 563 ? 26.477 -12.191 -24.140 1.00 86.69 563 PRO A O 1
ATOM 4467 N N . ALA A 1 564 ? 24.410 -12.885 -23.587 1.00 86.00 564 ALA A N 1
ATOM 4468 C CA . ALA A 1 564 ? 23.696 -11.846 -24.329 1.00 86.00 564 ALA A CA 1
ATOM 4469 C C . ALA A 1 564 ? 23.769 -10.464 -23.652 1.00 86.00 564 ALA A C 1
ATOM 4471 O O . ALA A 1 564 ? 23.684 -9.449 -24.339 1.00 86.00 564 ALA A O 1
ATOM 4472 N N . ALA A 1 565 ? 23.996 -10.414 -22.334 1.00 84.50 565 ALA A N 1
ATOM 4473 C CA . ALA A 1 565 ? 24.169 -9.170 -21.576 1.00 84.50 565 ALA A CA 1
ATOM 4474 C C . ALA A 1 565 ? 25.639 -8.713 -21.466 1.00 84.50 565 ALA A C 1
ATOM 4476 O O . ALA A 1 565 ? 25.929 -7.713 -20.801 1.00 84.50 565 ALA A O 1
ATOM 4477 N N . SER A 1 566 ? 26.570 -9.438 -22.093 1.00 85.44 566 SER A N 1
ATOM 4478 C CA . SER A 1 566 ? 28.006 -9.151 -22.037 1.00 85.44 566 SER A CA 1
ATOM 4479 C C . SER A 1 566 ? 28.367 -7.797 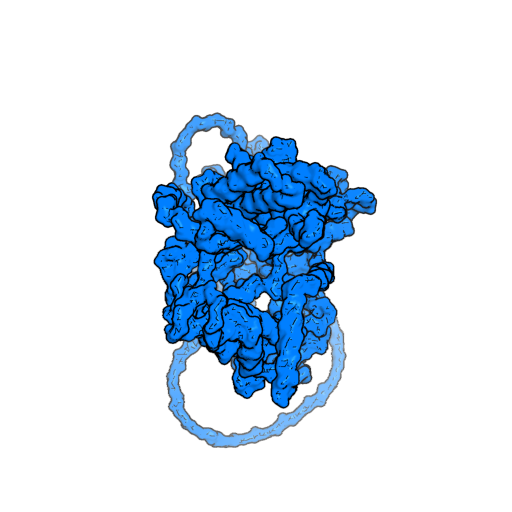-22.661 1.00 85.44 566 SER A C 1
ATOM 4481 O O . SER A 1 566 ? 27.721 -7.313 -23.598 1.00 85.44 566 SER A O 1
ATOM 4483 N N . SER A 1 567 ? 29.457 -7.197 -22.178 1.00 79.31 567 SER A N 1
ATOM 4484 C CA . SER A 1 567 ? 30.033 -5.964 -22.733 1.00 79.31 567 SER A CA 1
ATOM 4485 C C . SER A 1 567 ? 30.329 -6.096 -24.235 1.00 79.31 567 SER A C 1
ATOM 4487 O O . SER A 1 567 ? 30.052 -5.175 -25.002 1.00 79.31 567 SER A O 1
ATOM 4489 N N . ALA A 1 568 ? 30.786 -7.269 -24.683 1.00 79.06 568 ALA A N 1
ATOM 4490 C CA . ALA A 1 568 ? 31.056 -7.570 -26.088 1.00 79.06 568 ALA A CA 1
ATOM 4491 C C . ALA A 1 568 ? 29.802 -7.500 -26.983 1.00 79.06 568 ALA A C 1
ATOM 4493 O O . ALA A 1 568 ? 29.873 -6.986 -28.101 1.00 79.06 568 ALA A O 1
ATOM 4494 N N . VAL A 1 569 ? 28.647 -7.983 -26.507 1.00 84.00 569 VAL A N 1
ATOM 4495 C CA . VAL A 1 569 ? 27.372 -7.903 -27.246 1.00 84.00 569 VAL A CA 1
ATOM 4496 C C . VAL A 1 569 ? 26.807 -6.478 -27.212 1.00 84.00 569 VAL A C 1
ATOM 4498 O O . VAL A 1 569 ? 26.314 -5.990 -28.230 1.00 84.00 569 VAL A O 1
ATOM 4501 N N . LYS A 1 570 ? 26.955 -5.754 -26.094 1.00 80.38 570 LYS A N 1
ATOM 4502 C CA . LYS A 1 570 ? 26.575 -4.330 -25.997 1.00 80.38 570 LYS A CA 1
ATOM 4503 C C . LYS A 1 570 ? 27.382 -3.449 -26.959 1.00 80.38 570 LYS A C 1
ATOM 4505 O O . LYS A 1 570 ? 26.808 -2.596 -27.638 1.00 80.38 570 LYS A O 1
ATOM 4510 N N . LEU A 1 571 ? 28.690 -3.687 -27.072 1.00 77.75 571 LEU A N 1
ATOM 4511 C CA . LEU A 1 571 ? 29.553 -3.014 -28.048 1.00 77.75 571 LEU A CA 1
ATOM 4512 C C . LEU A 1 571 ? 29.127 -3.329 -29.487 1.00 77.75 571 LEU A C 1
ATOM 4514 O O . LEU A 1 571 ? 29.024 -2.418 -30.303 1.00 77.75 571 LEU A O 1
ATOM 4518 N N . TYR A 1 572 ? 28.791 -4.587 -29.783 1.00 80.31 572 TYR A N 1
ATOM 4519 C CA . TYR A 1 572 ? 28.271 -4.982 -31.094 1.00 80.31 572 TYR A CA 1
ATOM 4520 C C . TYR A 1 572 ? 26.969 -4.242 -31.461 1.00 80.31 572 TYR A C 1
ATOM 4522 O O . TYR A 1 572 ? 26.849 -3.721 -32.571 1.00 80.31 572 TYR A O 1
ATOM 4530 N N . LEU A 1 573 ? 26.027 -4.094 -30.519 1.00 81.12 573 LEU A N 1
ATOM 4531 C CA . LEU A 1 573 ? 24.803 -3.305 -30.727 1.00 81.12 573 LEU A CA 1
ATOM 4532 C C . LEU A 1 573 ? 25.090 -1.822 -30.997 1.00 81.12 573 LEU A C 1
ATOM 4534 O O . LEU A 1 573 ? 24.422 -1.209 -31.834 1.00 81.12 573 LEU A O 1
ATOM 4538 N N . LYS A 1 574 ? 26.080 -1.241 -30.308 1.00 76.75 574 LYS A N 1
ATOM 4539 C CA . LYS A 1 574 ? 26.523 0.139 -30.545 1.00 76.75 574 LYS A CA 1
ATOM 4540 C C . LYS A 1 574 ? 27.095 0.296 -31.959 1.00 76.75 574 LYS A C 1
ATOM 4542 O O . LYS A 1 574 ? 26.674 1.200 -32.677 1.00 76.75 574 LYS A O 1
ATOM 4547 N N . CYS A 1 575 ? 27.950 -0.630 -32.396 1.00 76.69 575 CYS A N 1
ATOM 4548 C CA . CYS A 1 575 ? 28.521 -0.620 -33.743 1.00 76.69 575 CYS A CA 1
ATOM 4549 C C . CYS A 1 575 ? 27.452 -0.716 -34.844 1.00 76.69 575 CYS A C 1
ATOM 4551 O O . CYS A 1 575 ? 27.519 0.045 -35.804 1.00 76.69 575 CYS A O 1
ATOM 4553 N N . ILE A 1 576 ? 26.431 -1.571 -34.691 1.00 75.19 576 ILE A N 1
ATOM 4554 C CA . ILE A 1 576 ? 25.325 -1.675 -35.664 1.00 75.19 576 ILE A CA 1
ATOM 4555 C C . ILE A 1 576 ? 24.514 -0.378 -35.740 1.00 75.19 576 ILE A C 1
ATOM 4557 O O . ILE A 1 576 ? 24.127 0.056 -36.827 1.00 75.19 576 ILE A O 1
ATOM 4561 N N . LYS A 1 577 ? 24.225 0.247 -34.590 1.00 72.44 577 LYS A N 1
ATOM 4562 C CA . LYS A 1 577 ? 23.503 1.528 -34.553 1.00 72.44 577 LYS A CA 1
ATOM 4563 C C . LYS A 1 577 ? 24.289 2.620 -35.276 1.00 72.44 577 LYS A C 1
ATOM 4565 O O . LYS A 1 577 ? 23.707 3.352 -36.070 1.00 72.44 577 LYS A O 1
ATOM 4570 N N . GLU A 1 578 ? 25.595 2.700 -35.041 1.00 73.75 578 GLU A N 1
ATOM 4571 C CA . GLU A 1 578 ? 26.480 3.657 -35.710 1.00 73.75 578 GLU A CA 1
ATOM 4572 C C . GLU A 1 578 ? 26.626 3.375 -37.213 1.00 73.75 578 GLU A C 1
ATOM 4574 O O . GLU A 1 578 ? 26.602 4.313 -38.008 1.00 73.75 578 GLU A O 1
ATOM 4579 N N . GLU A 1 579 ? 26.732 2.106 -37.620 1.00 74.44 579 GLU A N 1
ATOM 4580 C CA . GLU A 1 579 ? 26.755 1.682 -39.026 1.00 74.44 579 GLU A CA 1
ATOM 4581 C C . GLU A 1 579 ? 25.478 2.140 -39.741 1.00 74.44 579 GLU A C 1
ATOM 4583 O O . GLU A 1 579 ? 25.540 2.897 -40.705 1.00 74.44 579 GLU A O 1
ATOM 4588 N N . GLN A 1 580 ? 24.301 1.783 -39.222 1.00 70.12 580 GLN A N 1
ATOM 4589 C CA . GLN A 1 580 ? 23.023 2.131 -39.855 1.00 70.12 580 GLN A CA 1
ATOM 4590 C C . GLN A 1 580 ? 22.723 3.639 -39.830 1.00 70.12 580 GLN A C 1
ATOM 4592 O O . GLN A 1 580 ? 22.079 4.149 -40.751 1.00 70.12 580 GLN A O 1
ATOM 4597 N N . ALA A 1 581 ? 23.219 4.365 -38.821 1.00 63.09 581 ALA A N 1
ATOM 4598 C CA . ALA A 1 581 ? 23.115 5.821 -38.749 1.00 63.09 581 ALA A CA 1
ATOM 4599 C C . ALA A 1 581 ? 23.991 6.528 -39.800 1.00 63.09 581 ALA A C 1
ATOM 4601 O O . ALA A 1 581 ? 23.535 7.492 -40.417 1.00 63.09 581 ALA A O 1
ATOM 4602 N N . LYS A 1 582 ? 25.214 6.032 -40.053 1.00 64.00 582 LYS A N 1
ATOM 4603 C CA . LYS A 1 582 ? 26.140 6.580 -41.067 1.00 64.00 582 LYS A CA 1
ATOM 4604 C C . LYS A 1 582 ? 25.612 6.456 -42.498 1.00 64.00 582 LYS A C 1
ATOM 4606 O O . LYS A 1 582 ? 25.934 7.292 -43.333 1.00 64.00 582 LYS A O 1
ATOM 4611 N N . PHE A 1 583 ? 24.770 5.460 -42.769 1.00 55.94 583 PHE A N 1
ATOM 4612 C CA . PHE A 1 583 ? 24.175 5.221 -44.090 1.00 55.94 583 PHE A CA 1
ATOM 4613 C C . PHE A 1 583 ? 22.739 5.770 -44.236 1.00 55.94 583 PHE A C 1
ATOM 4615 O O . PHE A 1 583 ? 22.001 5.365 -45.133 1.00 55.94 583 PHE A O 1
ATOM 4622 N N . HIS A 1 584 ? 22.345 6.718 -43.373 1.00 53.00 584 HIS A N 1
ATOM 4623 C CA . HIS A 1 584 ? 21.095 7.492 -43.450 1.00 53.00 584 HIS A CA 1
ATOM 4624 C C . HIS A 1 584 ? 19.795 6.672 -43.540 1.00 53.00 584 HIS A C 1
ATOM 4626 O O . HIS A 1 584 ? 18.826 7.096 -44.174 1.00 53.00 584 HIS A O 1
ATOM 4632 N N . VAL A 1 585 ? 19.706 5.541 -42.836 1.00 49.06 585 VAL A N 1
ATOM 4633 C CA . VAL A 1 585 ? 18.415 4.872 -42.598 1.00 49.06 585 VAL A CA 1
ATOM 4634 C C . VAL A 1 585 ? 17.689 5.591 -41.452 1.00 49.06 585 VAL A C 1
ATOM 4636 O O . VAL A 1 585 ? 17.539 5.067 -40.352 1.00 49.06 585 VAL A O 1
ATOM 4639 N N . LEU A 1 586 ? 17.273 6.841 -41.679 1.00 42.78 586 LEU A N 1
ATOM 4640 C CA . LEU A 1 586 ? 16.390 7.556 -40.754 1.00 42.78 586 LEU A CA 1
ATOM 4641 C C . LEU A 1 586 ? 14.935 7.149 -41.046 1.00 42.78 586 LEU A C 1
ATOM 4643 O O . LEU A 1 586 ? 14.508 7.222 -42.203 1.00 42.78 586 LEU A O 1
ATOM 4647 N N . PRO A 1 587 ? 14.144 6.719 -40.046 1.00 42.19 587 PRO A N 1
ATOM 4648 C CA . PRO A 1 587 ? 12.735 6.406 -40.258 1.00 42.19 587 PRO A CA 1
ATOM 4649 C C . PRO A 1 587 ? 11.983 7.663 -40.722 1.00 42.19 587 PRO A C 1
ATOM 4651 O O . PRO A 1 587 ? 11.916 8.666 -40.012 1.00 42.19 587 PRO A O 1
ATOM 4654 N N . LYS A 1 588 ? 11.424 7.620 -41.938 1.00 50.38 588 LYS A N 1
ATOM 4655 C CA . LYS A 1 588 ? 10.641 8.717 -42.524 1.00 50.38 588 LYS A CA 1
ATOM 4656 C C . LYS A 1 588 ? 9.249 8.750 -41.880 1.00 50.38 588 LYS A C 1
ATOM 4658 O O . LYS A 1 588 ? 8.515 7.768 -41.967 1.00 50.38 588 LYS A O 1
ATOM 4663 N N . GLN A 1 589 ? 8.885 9.866 -41.246 1.00 57.12 589 GLN A N 1
ATOM 4664 C CA . GLN A 1 589 ? 7.550 10.071 -40.669 1.00 57.12 589 GLN A CA 1
ATOM 4665 C C . GLN A 1 589 ? 6.459 10.054 -41.756 1.00 57.12 589 GLN A C 1
ATOM 4667 O O . GLN A 1 589 ? 6.673 10.523 -42.877 1.00 57.12 589 GLN A O 1
ATOM 4672 N N . ALA A 1 590 ? 5.281 9.509 -41.432 1.00 60.12 590 ALA A N 1
ATOM 4673 C CA . ALA A 1 590 ? 4.145 9.472 -42.353 1.00 60.12 590 ALA A CA 1
ATOM 4674 C C . ALA A 1 590 ? 3.549 10.879 -42.537 1.00 60.12 590 ALA A C 1
ATOM 4676 O O . ALA A 1 590 ? 3.199 11.534 -41.558 1.00 60.12 590 ALA A O 1
ATOM 4677 N N . LYS A 1 591 ? 3.393 11.331 -43.789 1.00 76.38 591 LYS A N 1
ATOM 4678 C CA . LYS A 1 591 ? 2.772 12.630 -44.113 1.00 76.38 591 LYS A CA 1
ATOM 4679 C C . LYS A 1 591 ? 1.311 12.656 -43.650 1.00 76.38 591 LYS A C 1
ATOM 4681 O O . LYS A 1 591 ? 0.603 11.733 -44.039 1.00 76.38 591 LYS A O 1
ATOM 4686 N N . PRO A 1 592 ? 0.824 13.643 -42.881 1.00 79.31 592 PRO A N 1
ATOM 4687 C CA . PRO A 1 592 ? -0.570 13.673 -42.430 1.00 79.31 592 PRO A CA 1
ATOM 4688 C C . PRO A 1 592 ? -1.573 13.779 -43.590 1.00 79.31 592 PRO A C 1
ATOM 4690 O O . PRO A 1 592 ? -1.385 14.561 -44.521 1.00 79.31 592 PRO A O 1
ATOM 4693 N N . ILE A 1 593 ? -2.675 13.027 -43.522 1.00 83.19 593 ILE A N 1
ATOM 4694 C CA . ILE A 1 593 ? -3.847 13.260 -44.382 1.00 83.19 593 ILE A CA 1
ATOM 4695 C C . ILE A 1 593 ? -4.731 14.289 -43.685 1.00 83.19 593 ILE A C 1
ATOM 4697 O O . ILE A 1 593 ? -5.172 14.045 -42.573 1.00 83.19 593 ILE A O 1
ATOM 4701 N N . PHE A 1 594 ? -5.022 15.419 -44.326 1.00 85.19 594 PHE A N 1
ATOM 4702 C CA . PHE A 1 594 ? -5.963 16.414 -43.799 1.00 85.19 594 PHE A CA 1
ATOM 4703 C C . PHE A 1 594 ? -7.386 16.192 -44.323 1.00 85.19 594 PHE A C 1
ATOM 4705 O O . PHE A 1 594 ? -7.592 15.490 -45.317 1.00 85.19 594 PHE A O 1
ATOM 4712 N N . ILE A 1 595 ? -8.369 16.848 -43.691 1.00 82.25 595 ILE A N 1
ATOM 4713 C CA . ILE A 1 595 ? -9.785 16.782 -44.092 1.00 82.25 595 ILE A CA 1
ATOM 4714 C C . ILE A 1 595 ? -9.984 17.086 -45.575 1.00 82.25 595 ILE A C 1
ATOM 4716 O O . ILE A 1 595 ? -10.781 16.410 -46.213 1.00 82.25 595 ILE A O 1
ATOM 4720 N N . SER A 1 596 ? -9.237 18.032 -46.147 1.00 83.12 596 SER A N 1
ATOM 4721 C CA . SER A 1 596 ? -9.345 18.380 -47.569 1.00 83.12 596 SER A CA 1
ATOM 4722 C C . SER A 1 596 ? -9.073 17.191 -48.496 1.00 83.12 596 SER A C 1
ATOM 4724 O O . SER A 1 596 ? -9.781 17.006 -49.483 1.00 83.12 596 SER A O 1
ATOM 4726 N N . LYS A 1 597 ? -8.096 16.334 -48.165 1.00 89.50 597 LYS A N 1
ATOM 4727 C CA . LYS A 1 597 ? -7.817 15.109 -48.930 1.00 89.50 597 LYS A CA 1
ATOM 4728 C C . LYS A 1 597 ? -8.900 14.049 -48.705 1.00 89.50 597 LYS A C 1
ATOM 4730 O O . LYS A 1 597 ? -9.310 13.405 -49.667 1.00 89.50 597 LYS A O 1
ATOM 4735 N N . LEU A 1 598 ? -9.400 13.894 -47.474 1.00 91.00 598 LEU A N 1
ATOM 4736 C CA . LEU A 1 598 ? -10.507 12.972 -47.172 1.00 91.00 598 LEU A CA 1
ATOM 4737 C C . LEU A 1 598 ? -11.805 13.375 -47.894 1.00 91.00 598 LEU A C 1
ATOM 4739 O O . LEU A 1 598 ? -12.515 12.518 -48.421 1.00 91.00 598 LEU A O 1
ATOM 4743 N N . GLU A 1 599 ? -12.102 14.670 -47.942 1.00 90.50 599 GLU A N 1
ATOM 4744 C CA . GLU A 1 599 ? -13.242 15.244 -48.655 1.00 90.50 599 GLU A CA 1
ATOM 4745 C C . GLU A 1 599 ? -13.089 15.067 -50.167 1.00 90.50 599 GLU A C 1
ATOM 4747 O O . GLU A 1 599 ? -14.028 14.639 -50.830 1.00 90.50 599 GLU A O 1
ATOM 4752 N N . ALA A 1 600 ? -11.890 15.282 -50.716 1.00 91.19 600 ALA A N 1
ATOM 4753 C CA . ALA A 1 600 ? -11.627 15.062 -52.134 1.00 91.19 600 ALA A CA 1
ATOM 4754 C C . ALA A 1 600 ? -11.779 13.579 -52.539 1.00 91.19 600 ALA A C 1
ATOM 4756 O O . ALA A 1 600 ? -12.384 13.289 -53.572 1.00 91.19 600 ALA A O 1
ATOM 4757 N N . ILE A 1 601 ? -11.317 12.634 -51.704 1.00 93.50 601 ILE A N 1
ATOM 4758 C CA . ILE A 1 601 ? -11.569 11.191 -51.891 1.00 93.50 601 ILE A CA 1
ATOM 4759 C C . ILE A 1 601 ? -13.071 10.890 -51.805 1.00 93.50 601 ILE A C 1
ATOM 4761 O O . ILE A 1 601 ? -13.606 10.170 -52.648 1.00 93.50 601 ILE A O 1
ATOM 4765 N N . SER A 1 602 ? -13.765 11.447 -50.809 1.00 93.75 602 SER A N 1
ATOM 4766 C CA . SER A 1 602 ? -15.199 11.206 -50.603 1.00 93.75 602 SER A CA 1
ATOM 4767 C C . SER A 1 602 ? -16.029 11.720 -51.780 1.00 93.75 602 SER A C 1
ATOM 4769 O O . SER A 1 602 ? -16.846 10.973 -52.311 1.00 93.75 602 SER A O 1
ATOM 4771 N N . ASN A 1 603 ? -15.741 12.930 -52.263 1.00 93.19 603 ASN A N 1
ATOM 4772 C CA . ASN A 1 603 ? -16.389 13.529 -53.428 1.00 93.19 603 ASN A CA 1
ATOM 4773 C C . ASN A 1 603 ? -16.083 12.752 -54.715 1.00 93.19 603 ASN A C 1
ATOM 4775 O O . ASN A 1 603 ? -16.974 12.552 -55.537 1.00 93.19 603 ASN A O 1
ATOM 4779 N N . TYR A 1 604 ? -14.846 12.275 -54.894 1.00 93.81 604 TYR A N 1
ATOM 4780 C CA . TYR A 1 604 ? -14.493 11.418 -56.028 1.00 93.81 604 TYR A CA 1
ATOM 4781 C C . TYR A 1 604 ? -15.323 10.127 -56.040 1.00 93.81 604 TYR A C 1
ATOM 4783 O O . TYR A 1 604 ? -15.890 9.765 -57.073 1.00 93.81 604 TYR A O 1
ATOM 4791 N N . ILE A 1 605 ? -15.424 9.454 -54.890 1.00 93.62 605 ILE A N 1
ATOM 4792 C CA . ILE A 1 605 ? -16.211 8.226 -54.752 1.00 93.62 605 ILE A CA 1
ATOM 4793 C C . ILE A 1 605 ? -17.704 8.507 -54.972 1.00 93.62 605 ILE A C 1
ATOM 4795 O O . ILE A 1 605 ? -18.353 7.762 -55.703 1.00 93.62 605 ILE A O 1
ATOM 4799 N N . ASP A 1 606 ? -18.240 9.588 -54.404 1.00 91.81 606 ASP A N 1
ATOM 4800 C CA . ASP A 1 606 ? -19.647 9.971 -54.570 1.00 91.81 606 ASP A CA 1
ATOM 4801 C C . ASP A 1 606 ? -19.984 10.269 -56.036 1.00 91.81 606 ASP A C 1
ATOM 4803 O O . ASP A 1 606 ? -20.982 9.765 -56.550 1.00 91.81 606 ASP A O 1
ATOM 4807 N N . ASN A 1 607 ? -19.114 10.995 -56.743 1.00 90.94 607 ASN A N 1
ATOM 4808 C CA . ASN A 1 607 ? -19.264 11.242 -58.176 1.00 90.94 607 ASN A CA 1
ATOM 4809 C C . ASN A 1 607 ? -19.208 9.937 -58.977 1.00 90.94 607 ASN A C 1
ATOM 4811 O O . ASN A 1 607 ? -20.028 9.730 -59.870 1.00 90.94 607 ASN A O 1
ATOM 4815 N N . ARG A 1 608 ? -18.280 9.026 -58.643 1.00 90.50 608 ARG A N 1
ATOM 4816 C CA . ARG A 1 608 ? -18.175 7.728 -59.321 1.00 90.50 608 ARG A CA 1
ATOM 4817 C C . ARG A 1 608 ? -19.435 6.894 -59.119 1.00 90.50 608 ARG A C 1
ATOM 4819 O O . ARG A 1 608 ? -19.917 6.340 -60.098 1.00 90.50 608 ARG A O 1
ATOM 4826 N N . LEU A 1 609 ? -19.986 6.853 -57.905 1.00 87.56 609 LEU A N 1
ATOM 4827 C CA . LEU A 1 609 ? -21.232 6.147 -57.582 1.00 87.56 609 LEU A CA 1
ATOM 4828 C C . LEU A 1 609 ? -22.460 6.722 -58.311 1.00 87.56 609 LEU A C 1
ATOM 4830 O O . LEU A 1 609 ? -23.433 6.000 -58.511 1.00 87.56 609 LEU A O 1
ATOM 4834 N N . GLN A 1 610 ? -22.420 7.996 -58.712 1.00 84.00 610 GLN A N 1
ATOM 4835 C CA . GLN A 1 610 ? -23.478 8.655 -59.487 1.00 84.00 610 GLN A CA 1
ATOM 4836 C C . GLN A 1 610 ? -23.310 8.499 -61.009 1.00 84.00 610 GLN A C 1
ATOM 4838 O O . GLN A 1 610 ? -24.255 8.745 -61.759 1.00 84.00 610 GLN A O 1
ATOM 4843 N N . CYS A 1 611 ? -22.133 8.088 -61.494 1.00 83.06 611 CYS A N 1
ATOM 4844 C CA . CYS A 1 611 ? -21.909 7.830 -62.916 1.00 83.06 611 CYS A CA 1
ATOM 4845 C C . CYS A 1 611 ? -22.634 6.553 -63.380 1.00 83.06 611 CYS A C 1
ATOM 4847 O O . CYS A 1 611 ? -22.600 5.520 -62.715 1.00 83.06 611 CYS A O 1
ATOM 4849 N N . GLY A 1 612 ? -23.223 6.583 -64.579 1.00 67.69 612 GLY A N 1
ATOM 4850 C CA . GLY A 1 612 ? -23.748 5.375 -65.222 1.00 67.69 612 GLY A CA 1
ATOM 4851 C C . GLY A 1 612 ? -22.636 4.358 -65.528 1.00 67.69 612 GLY A C 1
ATOM 4852 O O . GLY A 1 612 ? -21.535 4.739 -65.922 1.00 67.69 612 GLY A O 1
ATOM 4853 N N . GLY A 1 613 ? -22.922 3.063 -65.352 1.00 72.69 613 GLY A N 1
ATOM 4854 C CA . GLY A 1 613 ? -21.998 1.965 -65.684 1.00 72.69 613 GLY A CA 1
ATOM 4855 C C . GLY A 1 613 ? -21.164 1.400 -64.525 1.00 72.69 613 GLY A C 1
ATOM 4856 O O . GLY A 1 613 ? -20.228 0.648 -64.779 1.00 72.69 613 GLY A O 1
ATOM 4857 N N . VAL A 1 614 ? -21.476 1.739 -63.271 1.00 81.00 614 VAL A N 1
ATOM 4858 C CA . VAL A 1 614 ? -20.869 1.108 -62.083 1.00 81.00 614 VAL A CA 1
ATOM 4859 C C . VAL A 1 614 ? -21.581 -0.213 -61.792 1.00 81.00 614 VAL A C 1
ATOM 4861 O O . VAL A 1 614 ? -22.802 -0.246 -61.642 1.00 81.00 614 VAL A O 1
ATOM 4864 N N . ASN A 1 615 ? -20.832 -1.314 -61.723 1.00 84.50 615 ASN A N 1
ATOM 4865 C CA . ASN A 1 615 ? -21.397 -2.623 -61.386 1.00 84.50 615 ASN A CA 1
ATOM 4866 C C . ASN A 1 615 ? -21.552 -2.795 -59.859 1.00 84.50 615 ASN A C 1
ATOM 4868 O O . ASN A 1 615 ? -20.947 -2.069 -59.074 1.00 84.50 615 ASN A O 1
ATOM 4872 N N . LEU A 1 616 ? -22.362 -3.765 -59.420 1.00 82.94 616 LEU A N 1
ATOM 4873 C CA . LEU A 1 616 ? -22.653 -3.982 -57.991 1.00 82.94 616 LEU A CA 1
ATOM 4874 C C . LEU A 1 616 ? -21.385 -4.229 -57.153 1.00 82.94 616 LEU A C 1
ATOM 4876 O O . LEU A 1 616 ? -21.262 -3.725 -56.040 1.00 82.94 616 LEU A O 1
ATOM 4880 N N . THR A 1 617 ? -20.420 -4.953 -57.715 1.00 85.50 617 THR A N 1
ATOM 4881 C CA . THR A 1 617 ? -19.088 -5.196 -57.142 1.00 85.50 617 THR A CA 1
ATOM 4882 C C . THR A 1 617 ? -18.338 -3.890 -56.866 1.00 85.50 617 THR A C 1
ATOM 4884 O O . THR A 1 617 ? -17.791 -3.700 -55.781 1.00 85.50 617 THR A O 1
ATOM 4887 N N . GLU A 1 618 ? -18.339 -2.968 -57.822 1.00 88.50 618 GLU A N 1
ATOM 4888 C CA . GLU A 1 618 ? -17.697 -1.665 -57.709 1.00 88.50 618 GLU A CA 1
ATOM 4889 C C . GLU A 1 618 ? -18.452 -0.772 -56.712 1.00 88.50 618 GLU A C 1
ATOM 4891 O O . GLU A 1 618 ? -17.812 -0.127 -55.886 1.00 88.50 618 GLU A O 1
ATOM 4896 N N . VAL A 1 619 ? -19.792 -0.812 -56.686 1.00 90.31 619 VAL A N 1
ATOM 4897 C CA . VAL A 1 619 ? -20.607 -0.111 -55.673 1.00 90.31 619 VAL A CA 1
ATOM 4898 C C . VAL A 1 619 ? -20.262 -0.583 -54.251 1.00 90.31 619 VAL A C 1
ATOM 4900 O O . VAL A 1 619 ? -20.093 0.244 -53.347 1.00 90.31 619 VAL A O 1
ATOM 4903 N N . PHE A 1 620 ? -20.108 -1.894 -54.039 1.00 91.88 620 PHE A N 1
ATOM 4904 C CA . PHE A 1 620 ? -19.693 -2.454 -52.749 1.00 91.88 620 PHE A CA 1
ATOM 4905 C C . PHE A 1 620 ? -18.311 -1.951 -52.331 1.00 91.88 620 PHE A C 1
ATOM 4907 O O . PHE A 1 620 ? -18.143 -1.427 -51.234 1.00 91.88 620 PHE A O 1
ATOM 4914 N N . VAL A 1 621 ? -17.324 -2.066 -53.220 1.00 92.94 621 VAL A N 1
ATOM 4915 C CA . VAL A 1 621 ? -15.939 -1.685 -52.927 1.00 92.94 621 VAL A CA 1
ATOM 4916 C C . VAL A 1 621 ? -15.815 -0.179 -52.666 1.00 92.94 621 VAL A C 1
ATOM 4918 O O . VAL A 1 621 ? -15.188 0.219 -51.687 1.00 92.94 621 VAL A O 1
ATOM 4921 N N . LEU A 1 622 ? -16.451 0.660 -53.489 1.00 94.19 622 LEU A N 1
ATOM 4922 C CA . LEU A 1 622 ? -16.454 2.117 -53.330 1.00 94.19 622 LEU A CA 1
ATOM 4923 C C . LEU A 1 622 ? -17.089 2.541 -51.997 1.00 94.19 622 LEU A C 1
ATOM 4925 O O . LEU A 1 622 ? -16.531 3.371 -51.278 1.00 94.19 622 LEU A O 1
ATOM 4929 N N . SER A 1 623 ? -18.234 1.952 -51.640 1.00 93.56 623 SER A N 1
ATOM 4930 C CA . SER A 1 623 ? -18.915 2.264 -50.377 1.00 93.56 623 SER A CA 1
ATOM 4931 C C . SER A 1 623 ? -18.160 1.750 -49.147 1.00 93.56 623 SER A C 1
ATOM 4933 O O . SER A 1 623 ? -18.061 2.481 -48.160 1.00 93.56 623 SER A O 1
ATOM 4935 N N . ARG A 1 624 ? -17.560 0.552 -49.223 1.00 95.31 624 ARG A N 1
ATOM 4936 C CA . ARG A 1 624 ? -16.675 -0.005 -48.188 1.00 95.31 624 ARG A CA 1
ATOM 4937 C C . ARG A 1 624 ? -15.482 0.905 -47.931 1.00 95.31 624 ARG A C 1
ATOM 4939 O O . ARG A 1 624 ? -15.231 1.266 -46.786 1.00 95.31 624 ARG A O 1
ATOM 4946 N N . ASP A 1 625 ? -14.748 1.267 -48.981 1.00 96.06 625 ASP A N 1
ATOM 4947 C CA . ASP A 1 625 ? -13.521 2.057 -48.858 1.00 96.06 625 ASP A CA 1
ATOM 4948 C C . ASP A 1 625 ? -13.816 3.457 -48.312 1.00 96.06 625 ASP A C 1
ATOM 4950 O O . ASP A 1 625 ? -13.100 3.954 -47.445 1.00 96.06 625 ASP A O 1
ATOM 4954 N N . GLN A 1 626 ? -14.908 4.082 -48.768 1.00 94.44 626 GLN A N 1
ATOM 4955 C CA . GLN A 1 626 ? -15.325 5.381 -48.250 1.00 94.44 626 GLN A CA 1
ATOM 4956 C C . GLN A 1 626 ? -15.678 5.306 -46.756 1.00 94.44 626 GLN A C 1
ATOM 4958 O O . GLN A 1 626 ? -15.263 6.175 -45.988 1.00 94.44 626 GLN A O 1
ATOM 4963 N N . ALA A 1 627 ? -16.421 4.280 -46.326 1.00 94.62 627 ALA A N 1
ATOM 4964 C CA . ALA A 1 627 ? -16.730 4.070 -44.912 1.00 94.62 627 ALA A CA 1
ATOM 4965 C C . ALA A 1 627 ? -15.459 3.814 -44.085 1.00 94.62 627 ALA A C 1
ATOM 4967 O O . ALA A 1 627 ? -15.292 4.409 -43.020 1.00 94.62 627 ALA A O 1
ATOM 4968 N N . LEU A 1 628 ? -14.540 2.999 -44.613 1.00 94.88 628 LEU A N 1
ATOM 4969 C CA . LEU A 1 628 ? -13.263 2.669 -43.989 1.00 94.88 628 LEU A CA 1
ATOM 4970 C C . LEU A 1 628 ? -12.398 3.912 -43.768 1.00 94.88 628 LEU A C 1
ATOM 4972 O O . LEU A 1 628 ? -11.950 4.136 -42.651 1.00 94.88 628 LEU A O 1
ATOM 4976 N N . PHE A 1 629 ? -12.175 4.745 -44.790 1.00 95.19 629 PHE A N 1
ATOM 4977 C CA . PHE A 1 629 ? -11.306 5.919 -44.648 1.00 95.19 629 PHE A CA 1
ATOM 4978 C C . PHE A 1 629 ? -11.891 6.978 -43.718 1.00 95.19 629 PHE A C 1
ATOM 4980 O O . PHE A 1 629 ? -11.146 7.605 -42.967 1.00 95.19 629 PHE A O 1
ATOM 4987 N N . LYS A 1 630 ? -13.218 7.158 -43.722 1.00 93.69 630 LYS A N 1
ATOM 4988 C CA . LYS A 1 630 ? -13.882 8.056 -42.770 1.00 93.69 630 LYS A CA 1
ATOM 4989 C C . LYS A 1 630 ? -13.733 7.529 -41.343 1.00 93.69 630 LYS A C 1
ATOM 4991 O O . LYS A 1 630 ? -13.342 8.282 -40.459 1.00 93.69 630 LYS A O 1
ATOM 4996 N N . MET A 1 631 ? -13.975 6.237 -41.119 1.00 91.38 631 MET A N 1
ATOM 4997 C CA . MET A 1 631 ? -13.767 5.613 -39.811 1.00 91.38 631 MET A CA 1
ATOM 4998 C C . MET A 1 631 ? -12.306 5.719 -39.365 1.00 91.38 631 MET A C 1
ATOM 5000 O O . MET A 1 631 ? -12.041 6.154 -38.254 1.00 91.38 631 MET A O 1
ATOM 5004 N N . GLN A 1 632 ? -11.356 5.410 -40.243 1.00 89.88 632 GLN A N 1
ATOM 5005 C CA . GLN A 1 632 ? -9.929 5.450 -39.948 1.00 89.88 632 GLN A CA 1
ATOM 5006 C C . GLN A 1 632 ? -9.426 6.865 -39.625 1.00 89.88 632 GLN A C 1
ATOM 5008 O O . GLN A 1 632 ? -8.606 7.028 -38.724 1.00 89.88 632 GLN A O 1
ATOM 5013 N N . PHE A 1 633 ? -9.929 7.887 -40.326 1.00 90.50 633 PHE A N 1
ATOM 5014 C CA . PHE A 1 633 ? -9.590 9.281 -40.045 1.00 90.50 633 PHE A CA 1
ATOM 5015 C C . PHE A 1 633 ? -10.113 9.731 -38.680 1.00 90.50 633 PHE A C 1
ATOM 5017 O O . PHE A 1 633 ? -9.374 10.364 -37.944 1.00 90.50 633 PHE A O 1
ATOM 5024 N N . PHE A 1 634 ? -11.365 9.418 -38.333 1.00 88.69 634 PHE A N 1
ATOM 5025 C CA . PHE A 1 634 ? -11.970 9.903 -37.087 1.00 88.69 634 PHE A CA 1
ATOM 5026 C C . PHE A 1 634 ? -11.702 9.008 -35.872 1.00 88.69 634 PHE A C 1
ATOM 5028 O O . PHE A 1 634 ? -11.857 9.480 -34.754 1.00 88.69 634 PHE A O 1
ATOM 5035 N N . ALA A 1 635 ? -11.298 7.749 -36.056 1.00 86.19 635 ALA A N 1
ATOM 5036 C CA . ALA A 1 635 ? -10.935 6.851 -34.959 1.00 86.19 635 ALA A CA 1
ATOM 5037 C C . ALA A 1 635 ? -9.496 7.060 -34.469 1.00 86.19 635 ALA A C 1
ATOM 5039 O O . ALA A 1 635 ? -9.202 6.782 -33.312 1.00 86.19 635 ALA A O 1
ATOM 5040 N N . GLY A 1 636 ? -8.579 7.484 -35.346 1.00 77.50 636 GLY A N 1
ATOM 5041 C CA . GLY A 1 636 ? -7.155 7.599 -35.011 1.00 77.50 636 GLY A CA 1
ATOM 5042 C C . GLY A 1 636 ? -6.432 6.258 -34.804 1.00 77.50 636 GLY A C 1
ATOM 5043 O O . GLY A 1 636 ? -5.254 6.246 -34.455 1.00 77.50 636 GLY A O 1
ATOM 5044 N N . ASP A 1 637 ? -7.094 5.125 -35.051 1.00 81.56 637 ASP A N 1
ATOM 5045 C CA . ASP A 1 637 ? -6.548 3.778 -34.855 1.00 81.56 637 ASP A CA 1
ATOM 5046 C C . ASP A 1 637 ? -5.668 3.285 -36.017 1.00 81.56 637 ASP A C 1
ATOM 5048 O O . ASP A 1 637 ? -5.536 3.910 -37.075 1.00 81.56 637 ASP A O 1
ATOM 5052 N N . ARG A 1 638 ? -4.979 2.151 -35.808 1.00 82.00 638 ARG A N 1
ATOM 5053 C CA . ARG A 1 638 ? -4.163 1.524 -36.858 1.00 82.00 638 ARG A CA 1
ATOM 5054 C C . ARG A 1 638 ? -5.078 0.939 -37.933 1.00 82.00 638 ARG A C 1
ATOM 5056 O O . ARG A 1 638 ? -6.107 0.344 -37.639 1.00 82.00 638 ARG A O 1
ATOM 5063 N N . ALA A 1 639 ? -4.658 1.052 -39.191 1.00 83.44 639 ALA A N 1
ATOM 5064 C CA . ALA A 1 639 ? -5.422 0.546 -40.334 1.00 83.44 639 ALA A CA 1
ATOM 5065 C C . ALA A 1 639 ? -5.703 -0.962 -40.253 1.00 83.44 639 ALA A C 1
ATOM 5067 O O . ALA A 1 639 ? -6.779 -1.410 -40.631 1.00 83.44 639 ALA A O 1
ATOM 5068 N N . SER A 1 640 ? -4.725 -1.729 -39.758 1.00 80.00 640 SER A N 1
ATOM 5069 C CA . SER A 1 640 ? -4.854 -3.169 -39.517 1.00 80.00 640 SER A CA 1
ATOM 5070 C C . SER A 1 640 ? -5.960 -3.486 -38.519 1.00 80.00 640 SER A C 1
ATOM 5072 O O . SER A 1 640 ? -6.695 -4.443 -38.717 1.00 80.00 640 SER A O 1
ATOM 5074 N N . ASP A 1 641 ? -6.084 -2.663 -37.481 1.00 83.19 641 ASP A N 1
ATOM 5075 C CA . ASP A 1 641 ? -6.987 -2.892 -36.357 1.00 83.19 641 ASP A CA 1
ATOM 5076 C C . ASP A 1 641 ? -8.411 -2.526 -36.789 1.00 83.19 641 ASP A C 1
ATOM 5078 O O . ASP A 1 641 ? -9.324 -3.339 -36.688 1.00 83.19 641 ASP A O 1
ATOM 5082 N N . ILE A 1 642 ? -8.574 -1.381 -37.465 1.00 86.38 642 ILE A N 1
ATOM 5083 C CA . ILE A 1 642 ? -9.847 -1.010 -38.101 1.00 86.38 642 ILE A CA 1
ATOM 5084 C C . ILE A 1 642 ? -10.300 -2.070 -39.120 1.00 86.38 642 ILE A C 1
ATOM 5086 O O . ILE A 1 642 ? -11.484 -2.403 -39.161 1.00 86.38 642 ILE A O 1
ATOM 5090 N N . GLY A 1 643 ? -9.385 -2.654 -39.902 1.00 86.50 643 GLY A N 1
ATOM 5091 C CA . GLY A 1 643 ? -9.698 -3.740 -40.839 1.00 86.50 643 GLY A CA 1
ATOM 5092 C C . GLY A 1 643 ? -10.207 -5.029 -40.177 1.00 86.50 643 GLY A C 1
ATOM 5093 O O . GLY A 1 643 ? -10.869 -5.824 -40.847 1.00 86.50 643 GLY A O 1
ATOM 5094 N N . MET A 1 644 ? -9.941 -5.223 -38.880 1.00 84.81 644 MET A N 1
ATOM 5095 C CA . MET A 1 644 ? -10.417 -6.360 -38.081 1.00 84.81 644 MET A CA 1
ATOM 5096 C C . MET A 1 644 ? -11.745 -6.098 -37.356 1.00 84.81 644 MET A C 1
ATOM 5098 O O . MET A 1 644 ? -12.295 -7.041 -36.791 1.00 84.81 644 MET A O 1
ATOM 5102 N N . THR A 1 645 ? -12.284 -4.873 -37.406 1.00 87.44 645 THR A N 1
ATOM 5103 C CA . THR A 1 645 ? -13.559 -4.522 -36.753 1.00 87.44 645 THR A CA 1
ATOM 5104 C C . THR A 1 645 ? -14.674 -5.468 -37.190 1.00 87.44 645 THR A C 1
ATOM 5106 O O . THR A 1 645 ? -14.906 -5.654 -38.392 1.00 87.44 645 THR A O 1
ATOM 5109 N N . MET A 1 646 ? -15.405 -6.033 -36.233 1.00 87.81 646 MET A N 1
ATOM 5110 C CA . MET A 1 646 ? -16.565 -6.878 -36.498 1.00 87.81 646 MET A CA 1
ATOM 5111 C C . MET A 1 646 ? -17.863 -6.069 -36.456 1.00 87.81 646 MET A C 1
ATOM 5113 O O . MET A 1 646 ? -18.015 -5.119 -35.699 1.00 87.81 646 MET A O 1
ATOM 5117 N N . GLY A 1 647 ? -18.851 -6.457 -37.255 1.00 85.69 647 GLY A N 1
ATOM 5118 C CA . GLY A 1 647 ? -20.138 -5.761 -37.307 1.00 85.69 647 GLY A CA 1
ATOM 5119 C C . GLY A 1 647 ? -20.889 -5.736 -35.977 1.00 85.69 647 GLY A C 1
ATOM 5120 O O . GLY A 1 647 ? -21.501 -4.730 -35.631 1.00 85.69 647 GLY A O 1
ATOM 5121 N N . GLN A 1 648 ? -20.775 -6.816 -35.202 1.00 85.19 648 GLN A N 1
ATOM 5122 C CA . GLN A 1 648 ? -21.372 -6.953 -33.868 1.00 85.19 648 GLN A CA 1
ATOM 5123 C C . GLN A 1 648 ? -20.727 -6.051 -32.801 1.00 85.19 648 GLN A C 1
ATOM 5125 O O . GLN A 1 648 ? -21.286 -5.881 -31.719 1.00 85.19 648 GLN A O 1
ATOM 5130 N N . GLU A 1 649 ? -19.564 -5.472 -33.103 1.00 86.31 649 GLU A N 1
ATOM 5131 C CA . GLU A 1 649 ? -18.843 -4.543 -32.231 1.00 86.31 649 GLU A CA 1
ATOM 5132 C C . GLU A 1 649 ? -19.321 -3.094 -32.411 1.00 86.31 649 GLU A C 1
ATOM 5134 O O . GLU A 1 649 ? -18.878 -2.210 -31.685 1.00 86.31 649 GLU A O 1
ATOM 5139 N N . ILE A 1 650 ? -20.238 -2.830 -33.352 1.00 87.19 650 ILE A N 1
ATOM 5140 C CA . ILE A 1 650 ? -20.802 -1.497 -33.584 1.00 87.19 650 ILE A CA 1
ATOM 5141 C C . ILE A 1 650 ? -22.251 -1.436 -33.107 1.00 87.19 650 ILE A C 1
ATOM 5143 O O . ILE A 1 650 ? -23.116 -2.173 -33.580 1.00 87.19 650 ILE A O 1
ATOM 5147 N N . LYS A 1 651 ? -22.537 -0.481 -32.219 1.00 84.88 651 LYS A N 1
ATOM 5148 C CA . LYS A 1 651 ? -23.891 -0.130 -31.780 1.00 84.88 651 LYS A CA 1
ATOM 5149 C C . LYS A 1 651 ? -24.229 1.307 -32.162 1.00 84.88 651 LYS A C 1
ATOM 5151 O O . LYS A 1 651 ? -23.390 2.197 -32.087 1.00 84.88 651 LYS A O 1
ATOM 5156 N N . ILE A 1 652 ? -25.471 1.543 -32.571 1.00 83.62 652 ILE A N 1
ATOM 5157 C CA . ILE A 1 652 ? -25.993 2.895 -32.803 1.00 83.62 652 ILE A CA 1
ATOM 5158 C C . ILE A 1 652 ? -26.423 3.462 -31.446 1.00 83.62 652 ILE A C 1
ATOM 5160 O O . ILE A 1 652 ? -27.074 2.755 -30.680 1.00 83.62 652 ILE A O 1
ATOM 5164 N N . LEU A 1 653 ? -26.049 4.708 -31.145 1.00 83.50 653 LEU A N 1
ATOM 5165 C CA . LEU A 1 653 ? -26.512 5.391 -29.933 1.00 83.50 653 LEU A CA 1
ATOM 5166 C C . LEU A 1 653 ? -28.028 5.628 -29.993 1.00 83.50 653 LEU A C 1
ATOM 5168 O O . LEU A 1 653 ? -28.574 5.871 -31.069 1.00 83.50 653 LEU A O 1
ATOM 5172 N N . GLU A 1 654 ? -28.708 5.573 -28.847 1.00 77.50 654 GLU A N 1
ATOM 5173 C CA . GLU A 1 654 ? -30.178 5.656 -28.765 1.00 77.50 654 GLU A CA 1
ATOM 5174 C C . GLU A 1 654 ? -30.748 6.966 -29.336 1.00 77.50 654 GLU A C 1
ATOM 5176 O O . GLU A 1 654 ? -31.832 6.983 -29.915 1.00 77.50 654 GLU A O 1
ATOM 5181 N N . ASP A 1 655 ? -29.984 8.052 -29.241 1.00 78.25 655 ASP A N 1
ATOM 5182 C CA . ASP A 1 655 ? -30.316 9.377 -29.774 1.00 78.25 655 ASP A CA 1
ATOM 5183 C C . ASP A 1 655 ? -29.954 9.553 -31.267 1.00 78.25 655 ASP A C 1
ATOM 5185 O O . ASP A 1 655 ? -30.186 10.611 -31.858 1.00 78.25 655 ASP A O 1
ATOM 5189 N N . GLY A 1 656 ? -29.354 8.534 -31.894 1.00 76.50 656 GLY A N 1
ATOM 5190 C CA . GLY A 1 656 ? -28.870 8.573 -33.273 1.00 76.50 656 GLY A CA 1
ATOM 5191 C C . GLY A 1 656 ? -27.714 9.553 -33.514 1.00 76.50 656 GLY A C 1
ATOM 5192 O O . GLY A 1 656 ? -27.404 9.859 -34.674 1.00 76.50 656 GLY A O 1
ATOM 5193 N N . SER A 1 657 ? -27.074 10.061 -32.455 1.00 79.38 657 SER A N 1
ATOM 5194 C CA . SER A 1 657 ? -26.008 11.066 -32.543 1.00 79.38 657 SER A CA 1
ATOM 5195 C C . SER A 1 657 ? -24.658 10.485 -32.968 1.00 79.38 657 SER A C 1
ATOM 5197 O O . SER A 1 657 ? -23.776 11.227 -33.416 1.00 79.38 657 SER A O 1
ATOM 5199 N N . GLY A 1 658 ? -24.493 9.162 -32.900 1.00 86.62 658 GLY A N 1
ATOM 5200 C CA . GLY A 1 658 ? -23.233 8.501 -33.209 1.00 86.62 658 GLY A CA 1
ATOM 5201 C C . GLY A 1 658 ? -23.294 6.977 -33.229 1.00 86.62 658 GLY A C 1
ATOM 5202 O O . GLY A 1 658 ? -24.348 6.363 -33.050 1.00 86.62 658 GLY A O 1
ATOM 5203 N N . LEU A 1 659 ? -22.129 6.379 -33.468 1.00 87.81 659 LEU A N 1
ATOM 5204 C CA . LEU A 1 659 ? -21.887 4.942 -33.383 1.00 87.81 659 LEU A CA 1
ATOM 5205 C C . LEU A 1 659 ? -20.900 4.676 -32.245 1.00 87.81 659 LEU A C 1
ATOM 5207 O O . LEU A 1 659 ? -19.816 5.258 -32.231 1.00 87.81 659 LEU A O 1
ATOM 5211 N N . LEU A 1 660 ? -21.266 3.795 -31.321 1.00 85.56 660 LEU A N 1
ATOM 5212 C CA . LEU A 1 660 ? -20.365 3.221 -30.332 1.00 85.56 660 LEU A CA 1
ATOM 5213 C C . LEU A 1 660 ? -19.662 2.022 -30.969 1.00 85.56 660 LEU A C 1
ATOM 5215 O O . LEU A 1 660 ? -20.314 1.045 -31.337 1.00 85.56 660 LEU A O 1
ATOM 5219 N N . VAL A 1 661 ? -18.346 2.109 -31.117 1.00 84.38 661 VAL A N 1
ATOM 5220 C CA . VAL A 1 661 ? -17.498 1.030 -31.627 1.00 84.38 661 VAL A CA 1
ATOM 5221 C C . VAL A 1 661 ? -16.770 0.431 -30.438 1.00 84.38 661 VAL A C 1
ATOM 5223 O O . VAL A 1 661 ? -16.118 1.168 -29.714 1.00 84.38 661 VAL A O 1
ATOM 5226 N N . ASN A 1 662 ? -16.888 -0.875 -30.231 1.00 78.75 662 ASN A N 1
ATOM 5227 C CA . ASN A 1 662 ? -16.245 -1.615 -29.150 1.00 78.75 662 ASN A CA 1
ATOM 5228 C C . ASN A 1 662 ? -15.451 -2.788 -29.734 1.00 78.75 662 ASN A C 1
ATOM 5230 O O . ASN A 1 662 ? -15.924 -3.926 -29.707 1.00 78.75 662 ASN A O 1
ATOM 5234 N N . HIS A 1 663 ? -14.290 -2.504 -30.335 1.00 69.56 663 HIS A N 1
ATOM 5235 C CA . HIS A 1 663 ? -13.537 -3.526 -31.067 1.00 69.56 663 HIS A CA 1
ATOM 5236 C C . HIS A 1 663 ? -12.450 -4.185 -30.221 1.00 69.56 663 HIS A C 1
ATOM 5238 O O . HIS A 1 663 ? -11.714 -3.537 -29.477 1.00 69.56 663 HIS A O 1
ATOM 5244 N N . THR A 1 664 ? -12.383 -5.510 -30.302 1.00 57.59 664 THR A N 1
ATOM 5245 C CA . THR A 1 664 ? -11.642 -6.362 -29.358 1.00 57.59 664 THR A CA 1
ATOM 5246 C C . THR A 1 664 ? -10.250 -6.780 -29.845 1.00 57.59 664 THR A C 1
ATOM 5248 O O . THR A 1 664 ? -9.495 -7.402 -29.098 1.00 57.59 664 THR A O 1
ATOM 5251 N N . TYR A 1 665 ? -9.873 -6.399 -31.072 1.00 54.97 665 TYR A N 1
ATOM 5252 C CA . TYR A 1 665 ? -8.630 -6.812 -31.729 1.00 54.97 665 TYR A CA 1
ATOM 5253 C C . TYR A 1 665 ? -7.764 -5.605 -32.125 1.00 54.97 665 TYR A C 1
ATOM 5255 O O . TYR A 1 665 ? -8.040 -4.928 -33.112 1.00 54.97 665 TYR A O 1
ATOM 5263 N N . GLY A 1 666 ? -6.663 -5.362 -31.406 1.00 53.12 666 GLY A N 1
ATOM 5264 C CA . GLY A 1 666 ? -5.692 -4.326 -31.777 1.00 53.12 666 GLY A CA 1
ATOM 5265 C C . GLY A 1 666 ? -4.426 -4.326 -30.920 1.00 53.12 666 GLY A C 1
ATOM 5266 O O . GLY A 1 666 ? -4.419 -4.833 -29.803 1.00 53.12 666 GLY A O 1
ATOM 5267 N N . GLU A 1 667 ? -3.338 -3.770 -31.461 1.00 49.47 667 GLU A N 1
ATOM 5268 C CA . GLU A 1 667 ? -2.062 -3.566 -30.742 1.00 49.47 667 GLU A CA 1
ATOM 5269 C C . GLU A 1 667 ? -1.969 -2.171 -30.097 1.00 49.47 667 GLU A C 1
ATOM 5271 O O . GLU A 1 667 ? -0.999 -1.858 -29.405 1.00 49.47 667 GLU A O 1
ATOM 5276 N N . THR A 1 668 ? -2.944 -1.296 -30.357 1.00 49.50 668 THR A N 1
ATOM 5277 C CA . THR A 1 668 ? -3.060 -0.001 -29.681 1.00 49.50 668 THR A CA 1
ATOM 5278 C C . THR A 1 668 ? -3.716 -0.186 -28.316 1.00 49.50 668 THR A C 1
ATOM 5280 O O . THR A 1 668 ? -4.916 -0.426 -28.227 1.00 49.50 668 THR A O 1
ATOM 5283 N N . LEU A 1 669 ? -2.909 -0.065 -27.262 1.00 48.12 669 LEU A N 1
ATOM 5284 C CA . LEU A 1 669 ? -3.354 -0.024 -25.873 1.00 48.12 669 LEU A CA 1
ATOM 5285 C C . LEU A 1 669 ? -4.030 1.330 -25.614 1.00 48.12 669 LEU A C 1
ATOM 5287 O O . LEU A 1 669 ? -3.372 2.313 -25.283 1.00 48.12 669 LEU A O 1
ATOM 5291 N N . ARG A 1 670 ? -5.347 1.392 -25.805 1.00 47.34 670 ARG A N 1
ATOM 5292 C CA . ARG A 1 670 ? -6.185 2.282 -24.992 1.00 47.34 670 ARG A CA 1
ATOM 5293 C C . ARG A 1 670 ? -6.407 1.503 -23.699 1.00 47.34 670 ARG A C 1
ATOM 5295 O O . ARG A 1 670 ? -6.713 0.322 -23.814 1.00 47.34 670 ARG A O 1
ATOM 5302 N N . GLY A 1 671 ? -6.083 2.096 -22.553 1.00 36.41 671 GLY A N 1
ATOM 5303 C CA . GLY A 1 671 ? -5.828 1.412 -21.274 1.00 36.41 671 GLY A CA 1
ATOM 5304 C C . GLY A 1 671 ? -6.777 0.263 -20.892 1.00 36.41 671 GLY A C 1
ATOM 5305 O O . GLY A 1 671 ? -7.904 0.179 -21.365 1.00 36.41 671 GLY A O 1
ATOM 5306 N N . ASP A 1 672 ? -6.274 -0.603 -20.005 1.00 37.16 672 ASP A N 1
ATOM 5307 C CA . ASP A 1 672 ? -7.011 -1.634 -19.243 1.00 37.16 672 ASP A CA 1
ATOM 5308 C C . ASP A 1 672 ? -7.209 -3.022 -19.863 1.00 37.16 672 ASP A C 1
ATOM 5310 O O . ASP A 1 672 ? -8.077 -3.786 -19.443 1.00 37.16 672 ASP A O 1
ATOM 5314 N N . GLY A 1 673 ? -6.380 -3.430 -20.825 1.00 44.97 673 GLY A N 1
ATOM 5315 C CA . GLY A 1 673 ? -6.282 -4.850 -21.203 1.00 44.97 673 GLY A CA 1
ATOM 5316 C C . GLY A 1 673 ? -7.572 -5.509 -21.733 1.00 44.97 673 GLY A C 1
ATOM 5317 O O . GLY A 1 673 ? -7.578 -6.723 -21.940 1.00 44.97 673 GLY A O 1
ATOM 5318 N N . LYS A 1 674 ? -8.649 -4.753 -21.999 1.00 50.53 674 LYS A N 1
ATOM 5319 C CA . LYS A 1 674 ? -9.899 -5.215 -22.626 1.00 50.53 674 LYS A CA 1
ATOM 5320 C C . LYS A 1 674 ? -10.501 -4.116 -23.519 1.00 50.53 674 LYS A C 1
ATOM 5322 O O . LYS A 1 674 ? -10.580 -2.968 -23.120 1.00 50.53 674 LYS A O 1
ATOM 5327 N N . CYS A 1 675 ? -10.927 -4.527 -24.718 1.00 52.69 675 CYS A N 1
ATOM 5328 C CA . CYS A 1 675 ? -11.788 -3.866 -25.717 1.00 52.69 675 CYS A CA 1
ATOM 5329 C C . CYS A 1 675 ? -11.633 -2.339 -25.957 1.00 52.69 675 CYS A C 1
ATOM 5331 O O . CYS A 1 675 ? -12.022 -1.506 -25.144 1.00 52.69 675 CYS A O 1
ATOM 5333 N N . ASN A 1 676 ? -11.189 -1.952 -27.159 1.00 65.50 676 ASN A N 1
ATOM 5334 C CA . ASN A 1 676 ? -11.045 -0.555 -27.578 1.00 65.50 676 ASN A CA 1
ATOM 5335 C C . ASN A 1 676 ? -12.420 0.056 -27.917 1.00 65.50 676 ASN A C 1
ATOM 5337 O O . ASN A 1 676 ? -12.938 -0.108 -29.028 1.00 65.50 676 ASN A O 1
ATOM 5341 N N . THR A 1 677 ? -13.018 0.743 -26.936 1.00 72.31 677 THR A N 1
ATOM 5342 C CA . THR A 1 677 ? -14.319 1.408 -27.084 1.00 72.31 677 THR A CA 1
ATOM 5343 C C . THR A 1 677 ? -14.167 2.893 -27.409 1.00 72.31 677 THR A C 1
ATOM 5345 O O . THR A 1 677 ? -13.566 3.641 -26.643 1.00 72.31 677 THR A O 1
ATOM 5348 N N . PHE A 1 678 ? -14.757 3.354 -28.514 1.00 77.81 678 PHE A N 1
ATOM 5349 C CA . PHE A 1 678 ? -14.797 4.772 -28.882 1.00 77.81 678 PHE A CA 1
ATOM 5350 C C . PHE A 1 678 ? -16.095 5.156 -29.602 1.00 77.81 678 PHE A C 1
ATOM 5352 O O . PHE A 1 678 ? -16.789 4.324 -30.189 1.00 77.81 678 PHE A O 1
ATOM 5359 N N . VAL A 1 679 ? -16.428 6.450 -29.569 1.00 82.12 679 VAL A N 1
ATOM 5360 C CA . VAL A 1 679 ? -17.648 6.989 -30.187 1.00 82.12 679 VAL A CA 1
ATOM 5361 C C . VAL A 1 679 ? -17.315 7.741 -31.473 1.00 82.12 679 VAL A C 1
ATOM 5363 O O . VAL A 1 679 ? -16.609 8.749 -31.461 1.00 82.12 679 VAL A O 1
ATOM 5366 N N . LEU A 1 680 ? -17.899 7.308 -32.590 1.00 85.19 680 LEU A N 1
ATOM 5367 C CA . LEU A 1 680 ? -17.929 8.073 -33.835 1.00 85.19 680 LEU A CA 1
ATOM 5368 C C . LEU A 1 680 ? -19.147 8.993 -33.832 1.00 85.19 680 LEU A C 1
ATOM 5370 O O . LEU A 1 680 ? -20.283 8.541 -33.981 1.00 85.19 680 LEU A O 1
ATOM 5374 N N . LYS A 1 681 ? -18.912 10.299 -33.697 1.00 83.81 681 LYS A N 1
ATOM 5375 C CA . LYS A 1 681 ? -19.980 11.305 -33.709 1.00 83.81 681 LYS A CA 1
ATOM 5376 C C . LYS A 1 681 ? -20.430 11.626 -35.134 1.00 83.81 681 LYS A C 1
ATOM 5378 O O . LYS A 1 681 ? -19.631 11.696 -36.073 1.00 83.81 681 LYS A O 1
ATOM 5383 N N . LYS A 1 682 ? -21.727 11.873 -35.299 1.00 83.75 682 LYS A N 1
ATOM 5384 C CA . LYS A 1 682 ? -22.283 12.427 -36.534 1.00 83.75 682 LYS A CA 1
ATOM 5385 C C . LYS A 1 682 ? -21.804 13.872 -36.685 1.00 83.75 682 LYS A C 1
ATOM 5387 O O . LYS A 1 682 ? -21.910 14.664 -35.753 1.00 83.75 682 LYS A O 1
ATOM 5392 N N . CYS A 1 683 ? -21.282 14.232 -37.856 1.00 80.12 683 CYS A N 1
ATOM 5393 C CA . CYS A 1 683 ? -20.782 15.581 -38.121 1.00 80.12 683 CYS A CA 1
ATOM 5394 C C . CYS A 1 683 ? -21.637 16.295 -39.175 1.00 80.12 683 CYS A C 1
ATOM 5396 O O . CYS A 1 683 ? -22.327 15.663 -39.977 1.00 80.12 683 CYS A O 1
ATOM 5398 N N . LYS A 1 684 ? -21.609 17.635 -39.151 1.00 76.12 684 LYS A N 1
ATOM 5399 C CA . LYS A 1 684 ? -22.444 18.484 -40.019 1.00 76.12 684 LYS A CA 1
ATOM 5400 C C . LYS A 1 684 ? -22.079 18.354 -41.504 1.00 76.12 684 LYS A C 1
ATOM 5402 O O . LYS A 1 684 ? -22.961 18.456 -42.350 1.00 76.12 684 LYS A O 1
ATOM 5407 N N . ASN A 1 685 ? -20.804 18.112 -41.823 1.00 81.88 685 ASN A N 1
ATOM 5408 C CA . ASN A 1 685 ? -20.370 17.863 -43.197 1.00 81.88 685 ASN A CA 1
ATOM 5409 C C . ASN A 1 685 ? -20.624 16.391 -43.568 1.00 81.88 685 ASN A C 1
ATOM 5411 O O . ASN A 1 685 ? -19.840 15.500 -43.236 1.00 81.88 685 ASN A O 1
ATOM 5415 N N . LEU A 1 686 ? -21.724 16.147 -44.284 1.00 80.31 686 LEU A N 1
ATOM 5416 C CA . LEU A 1 686 ? -22.139 14.808 -44.707 1.00 80.31 686 LEU A CA 1
ATOM 5417 C C . LEU A 1 686 ? -21.131 14.127 -45.649 1.00 80.31 686 LEU A C 1
ATOM 5419 O O . LEU A 1 686 ? -21.058 12.897 -45.645 1.00 80.31 686 LEU A O 1
ATOM 5423 N N . SER A 1 687 ? -20.328 14.892 -46.404 1.00 80.62 687 SER A N 1
ATOM 5424 C CA . SER A 1 687 ? -19.330 14.328 -47.327 1.00 80.62 687 SER A CA 1
ATOM 5425 C C . SER A 1 687 ? -18.260 13.537 -46.577 1.00 80.62 687 SER A C 1
ATOM 5427 O O . SER A 1 687 ? -17.883 12.456 -47.016 1.00 80.62 687 SER A O 1
ATOM 5429 N N . ILE A 1 688 ? -17.854 13.988 -45.386 1.00 86.94 688 ILE A N 1
ATOM 5430 C CA . ILE A 1 688 ? -16.816 13.336 -44.567 1.00 86.94 688 ILE A CA 1
ATOM 5431 C C . ILE A 1 688 ? -17.372 12.575 -43.357 1.00 86.94 688 ILE A C 1
ATOM 5433 O O . ILE A 1 688 ? -16.608 11.963 -42.619 1.00 86.94 688 ILE A O 1
ATOM 5437 N N . CYS A 1 689 ? -18.690 12.581 -43.137 1.00 89.31 689 CYS A N 1
ATOM 5438 C CA . CYS A 1 689 ? -19.283 12.023 -41.923 1.00 89.31 689 CYS A CA 1
ATOM 5439 C C . CYS A 1 689 ? -19.082 10.500 -41.801 1.00 89.31 689 CYS A C 1
ATOM 5441 O O . CYS A 1 689 ? -19.608 9.760 -42.641 1.00 89.31 689 CYS A O 1
ATOM 5443 N N . PRO A 1 690 ? -18.390 10.004 -40.749 1.00 90.19 690 PRO A N 1
ATOM 5444 C CA . PRO A 1 690 ? -18.115 8.575 -40.592 1.00 90.19 690 PRO A CA 1
ATOM 5445 C C . PRO A 1 690 ? -19.389 7.767 -40.333 1.00 90.19 690 PRO A C 1
ATOM 5447 O O . PRO A 1 690 ? -19.554 6.691 -40.902 1.00 90.19 690 PRO A O 1
ATOM 5450 N N . VAL A 1 691 ? -20.333 8.323 -39.566 1.00 90.31 691 VAL A N 1
ATOM 5451 C CA . VAL A 1 691 ? -21.634 7.696 -39.284 1.00 90.31 691 VAL A CA 1
ATOM 5452 C C . VAL A 1 691 ? -22.450 7.513 -40.564 1.00 90.31 691 VAL A C 1
ATOM 5454 O O . VAL A 1 691 ? -22.967 6.427 -40.815 1.00 90.31 691 VAL A O 1
ATOM 5457 N N . GLU A 1 692 ? -22.534 8.540 -41.418 1.00 89.75 692 GLU A N 1
ATOM 5458 C CA . GLU A 1 692 ? -23.264 8.411 -42.687 1.00 89.75 692 GLU A CA 1
ATOM 5459 C C . GLU A 1 692 ? -22.531 7.497 -43.677 1.00 89.75 692 GLU A C 1
ATOM 5461 O O . GLU A 1 692 ? -23.178 6.743 -44.400 1.00 89.75 692 GLU A O 1
ATOM 5466 N N . GLY A 1 693 ? -21.193 7.499 -43.668 1.00 91.00 693 GLY A N 1
ATOM 5467 C CA . GLY A 1 693 ? -20.380 6.565 -44.450 1.00 91.00 693 GLY A CA 1
ATOM 5468 C C . GLY A 1 693 ? -20.672 5.104 -44.101 1.00 91.00 693 GLY A C 1
ATOM 5469 O O . GLY A 1 693 ? -21.004 4.317 -44.988 1.00 91.00 693 GLY A O 1
ATOM 5470 N N . ILE A 1 694 ? -20.623 4.756 -42.810 1.00 92.12 694 ILE A N 1
ATOM 5471 C CA . ILE A 1 694 ? -20.925 3.401 -42.322 1.00 92.12 694 ILE A CA 1
ATOM 5472 C C . ILE A 1 694 ? -22.382 3.033 -42.621 1.00 92.12 694 ILE A C 1
ATOM 5474 O O . ILE A 1 694 ? -22.641 1.969 -43.180 1.00 92.12 694 ILE A O 1
ATOM 5478 N N . ASN A 1 695 ? -23.339 3.924 -42.348 1.00 90.50 695 ASN A N 1
ATOM 5479 C CA . ASN A 1 695 ? -24.750 3.667 -42.641 1.00 90.50 695 ASN A CA 1
ATOM 5480 C C . ASN A 1 695 ? -25.001 3.413 -44.133 1.00 90.50 695 ASN A C 1
ATOM 5482 O O . ASN A 1 695 ? -25.746 2.499 -44.490 1.00 90.50 695 ASN A O 1
ATOM 5486 N N . ARG A 1 696 ? -24.371 4.191 -45.020 1.00 90.69 696 ARG A N 1
ATOM 5487 C CA . ARG A 1 696 ? -24.465 3.997 -46.471 1.00 90.69 696 ARG A CA 1
ATOM 5488 C C . ARG A 1 696 ? -23.902 2.636 -46.884 1.00 90.69 696 ARG A C 1
ATOM 5490 O O . ARG A 1 696 ? -24.562 1.921 -47.636 1.00 90.69 696 ARG A O 1
ATOM 5497 N N . TYR A 1 697 ? -22.739 2.256 -46.358 1.00 94.38 697 TYR A N 1
ATOM 5498 C CA . TYR A 1 697 ? -22.125 0.954 -46.619 1.00 94.38 697 TYR A CA 1
ATOM 5499 C C . TYR A 1 697 ? -22.995 -0.218 -46.130 1.00 94.38 697 TYR A C 1
ATOM 5501 O O . TYR A 1 697 ? -23.201 -1.179 -46.875 1.00 94.38 697 TYR A O 1
ATOM 5509 N N . LEU A 1 698 ? -23.599 -0.115 -44.941 1.00 91.06 698 LEU A N 1
ATOM 5510 C CA . LEU A 1 698 ? -24.536 -1.118 -44.421 1.00 91.06 698 LEU A CA 1
ATOM 5511 C C . LEU A 1 698 ? -25.789 -1.254 -45.304 1.00 91.06 698 LEU A C 1
ATOM 5513 O O . LEU A 1 698 ? -26.202 -2.373 -45.614 1.00 91.06 698 LEU A O 1
ATOM 5517 N N . ARG A 1 699 ? -26.382 -0.135 -45.754 1.00 90.50 699 ARG A N 1
ATOM 5518 C CA . ARG A 1 699 ? -27.560 -0.139 -46.650 1.00 90.50 699 ARG A CA 1
ATOM 5519 C C . ARG A 1 699 ? -27.250 -0.800 -47.998 1.00 90.50 699 ARG A C 1
ATOM 5521 O O . ARG A 1 699 ? -28.041 -1.615 -48.476 1.00 90.50 699 ARG A O 1
ATOM 5528 N N . ILE A 1 700 ? -26.104 -0.469 -48.595 1.00 89.56 700 ILE A N 1
ATOM 5529 C CA . ILE A 1 700 ? -25.653 -1.039 -49.873 1.00 89.56 700 ILE A CA 1
ATOM 5530 C C . ILE A 1 700 ? -25.390 -2.539 -49.726 1.00 89.56 700 ILE A C 1
ATOM 5532 O O . ILE A 1 700 ? -25.921 -3.330 -50.501 1.00 89.56 700 ILE A O 1
ATOM 5536 N N . SER A 1 701 ? -24.658 -2.941 -48.686 1.00 90.88 701 SER A N 1
ATOM 5537 C CA . SER A 1 701 ? -24.338 -4.350 -48.430 1.00 90.88 701 SER A CA 1
ATOM 5538 C C . SER A 1 701 ? -25.597 -5.188 -48.218 1.00 90.88 701 SER A C 1
ATOM 5540 O O . SER A 1 701 ? -25.749 -6.244 -48.830 1.00 90.88 701 SER A O 1
ATOM 5542 N N . LYS A 1 702 ? -26.565 -4.666 -47.450 1.00 88.25 702 LYS A N 1
ATOM 5543 C CA . LYS A 1 702 ? -27.875 -5.304 -47.258 1.00 88.25 702 LYS A CA 1
ATOM 5544 C C . LYS A 1 702 ? -28.639 -5.463 -48.576 1.00 88.25 702 LYS A C 1
ATOM 5546 O O . LYS A 1 702 ? -29.243 -6.507 -48.802 1.00 88.25 702 LYS A O 1
ATOM 5551 N N . SER A 1 703 ? -28.581 -4.462 -49.453 1.00 85.44 703 SER A N 1
ATOM 5552 C CA . SER A 1 703 ? -29.224 -4.504 -50.777 1.00 85.44 703 SER A CA 1
ATOM 5553 C C . SER A 1 703 ? -28.570 -5.519 -51.723 1.00 85.44 703 SER A C 1
ATOM 5555 O O . SER A 1 703 ? -29.212 -5.997 -52.651 1.00 85.44 703 SER A O 1
ATOM 5557 N N . MET A 1 704 ? -27.314 -5.888 -51.461 1.00 83.94 704 MET A N 1
ATOM 5558 C CA . MET A 1 704 ? -26.577 -6.938 -52.170 1.00 83.94 704 MET A CA 1
ATOM 5559 C C . MET A 1 704 ? -26.705 -8.324 -51.515 1.00 83.94 704 MET A C 1
ATOM 5561 O O . MET A 1 704 ? -26.025 -9.259 -51.926 1.00 83.94 704 MET A O 1
ATOM 5565 N N . GLY A 1 705 ? -27.545 -8.470 -50.484 1.00 85.12 705 GLY A N 1
ATOM 5566 C CA . GLY A 1 705 ? -27.711 -9.729 -49.752 1.00 85.12 705 GLY A CA 1
ATOM 5567 C C . GLY A 1 705 ? -26.554 -10.068 -48.804 1.00 85.12 705 GLY A C 1
ATOM 5568 O O . GLY A 1 705 ? -26.492 -11.182 -48.289 1.00 85.12 705 GLY A O 1
ATOM 5569 N N . VAL A 1 706 ? -25.646 -9.125 -48.538 1.00 86.56 706 VAL A N 1
ATOM 5570 C CA . VAL A 1 706 ? -24.514 -9.306 -47.623 1.00 86.56 706 VAL A CA 1
ATOM 5571 C C . VAL A 1 706 ? -24.875 -8.736 -46.255 1.00 86.56 706 VAL A C 1
ATOM 5573 O O . VAL A 1 706 ? -24.954 -7.521 -46.066 1.00 86.56 706 VAL A O 1
ATOM 5576 N N . SER A 1 707 ? -25.071 -9.619 -45.274 1.00 85.88 707 SER A N 1
ATOM 5577 C CA . SER A 1 707 ? -25.236 -9.202 -43.880 1.00 85.88 707 SER A CA 1
ATOM 5578 C C . SER A 1 707 ? -23.879 -8.899 -43.252 1.00 85.88 707 SER A C 1
ATOM 5580 O O . SER A 1 707 ? -23.011 -9.772 -43.155 1.00 85.88 707 SER A O 1
ATOM 5582 N N . LEU A 1 708 ? -23.721 -7.652 -42.811 1.00 89.00 708 LEU A N 1
ATOM 5583 C CA . LEU A 1 708 ? -22.562 -7.179 -42.056 1.00 89.00 708 LEU A CA 1
ATOM 5584 C C . LEU A 1 708 ? -22.842 -7.092 -40.553 1.00 89.00 708 LEU A C 1
ATOM 5586 O O . LEU A 1 708 ? -22.011 -6.568 -39.834 1.00 89.00 708 LEU A O 1
ATOM 5590 N N . ALA A 1 709 ? -23.990 -7.581 -40.070 1.00 81.50 709 ALA A N 1
ATOM 5591 C CA . ALA A 1 709 ? -24.321 -7.554 -38.641 1.00 81.50 709 ALA A CA 1
ATOM 5592 C C . ALA A 1 709 ? -23.450 -8.515 -37.806 1.00 81.50 709 ALA A C 1
ATOM 5594 O O . ALA A 1 709 ? -23.239 -8.277 -36.623 1.00 81.50 709 ALA A O 1
ATOM 5595 N N . TYR A 1 710 ? -22.928 -9.575 -38.433 1.00 83.00 710 TYR A N 1
ATOM 5596 C CA . TYR A 1 710 ? -22.074 -10.588 -37.808 1.00 83.00 710 TYR A CA 1
ATOM 5597 C C . TYR A 1 710 ? -20.835 -10.845 -38.669 1.00 83.00 710 TYR A C 1
ATOM 5599 O O . TYR A 1 710 ? -20.950 -10.888 -39.897 1.00 83.00 710 TYR A O 1
ATOM 5607 N N . GLY A 1 711 ? -19.674 -11.049 -38.042 1.00 86.88 711 GLY A N 1
ATOM 5608 C CA . GLY A 1 711 ? -18.379 -11.206 -38.726 1.00 86.88 711 GLY A CA 1
ATOM 5609 C C . GLY A 1 711 ? -17.699 -9.873 -39.056 1.00 86.88 711 GLY A C 1
ATOM 5610 O O . GLY A 1 711 ? -18.091 -8.836 -38.529 1.00 86.88 711 GLY A O 1
ATOM 5611 N N . TYR A 1 712 ? -16.692 -9.873 -39.936 1.00 91.00 712 TYR A N 1
ATOM 5612 C CA . TYR A 1 712 ? -15.909 -8.669 -40.248 1.00 91.00 712 TYR A CA 1
ATOM 5613 C C . TYR A 1 712 ? -16.761 -7.601 -40.935 1.00 91.00 712 TYR A C 1
ATOM 5615 O O . TYR A 1 712 ? -17.553 -7.910 -41.830 1.00 91.00 712 TYR A O 1
ATOM 5623 N N . LEU A 1 713 ? -16.596 -6.345 -40.527 1.00 92.00 713 LEU A N 1
ATOM 5624 C CA . LEU A 1 713 ? -17.309 -5.202 -41.086 1.00 92.00 713 LEU A CA 1
ATOM 5625 C C . LEU A 1 713 ? -16.760 -4.839 -42.470 1.00 92.00 713 LEU A C 1
ATOM 5627 O O . LEU A 1 713 ? -17.514 -4.731 -43.438 1.00 92.00 713 LEU A O 1
ATOM 5631 N N . PHE A 1 714 ? -15.440 -4.683 -42.582 1.00 93.94 714 PHE A N 1
ATOM 5632 C CA . PHE A 1 714 ? -14.765 -4.345 -43.834 1.00 93.94 714 PHE A CA 1
ATOM 5633 C C . PHE A 1 714 ? -14.231 -5.610 -44.496 1.00 93.94 714 PHE A C 1
ATOM 5635 O O . PHE A 1 714 ? -13.214 -6.157 -44.085 1.00 93.94 714 PHE A O 1
ATOM 5642 N N . ARG A 1 715 ? -14.932 -6.069 -45.534 1.00 92.69 715 ARG A N 1
ATOM 5643 C CA . ARG A 1 715 ? -14.667 -7.360 -46.175 1.00 92.69 715 ARG A CA 1
ATOM 5644 C C . ARG A 1 715 ? -13.920 -7.217 -47.501 1.00 92.69 715 ARG A C 1
ATOM 5646 O O . ARG A 1 715 ? -14.278 -6.342 -48.304 1.00 92.69 715 ARG A O 1
ATOM 5653 N N . PRO A 1 716 ? -12.908 -8.057 -47.780 1.00 91.31 716 PRO A N 1
ATOM 5654 C CA . PRO A 1 716 ? -12.341 -8.169 -49.113 1.00 91.31 716 PRO A CA 1
ATOM 5655 C C . PRO A 1 716 ? -13.315 -8.877 -50.066 1.00 91.31 716 PRO A C 1
ATOM 5657 O O . PRO A 1 716 ? -14.306 -9.490 -49.665 1.00 91.31 716 PRO A O 1
ATOM 5660 N N . MET A 1 717 ? -13.024 -8.763 -51.357 1.00 86.75 717 MET A N 1
ATOM 5661 C CA . MET A 1 717 ? -13.719 -9.477 -52.425 1.00 86.75 717 MET A CA 1
ATOM 5662 C C . MET A 1 717 ? -12.751 -10.480 -53.038 1.00 86.75 717 MET A C 1
ATOM 5664 O O . MET A 1 717 ? -11.576 -10.157 -53.201 1.00 86.75 717 MET A O 1
ATOM 5668 N N . SER A 1 718 ? -13.239 -11.672 -53.369 1.00 83.75 718 SER A N 1
ATOM 5669 C CA . SER A 1 718 ? -12.470 -12.651 -54.136 1.00 83.75 718 SER A CA 1
ATOM 5670 C C . SER A 1 718 ? -12.316 -12.210 -55.593 1.00 83.75 718 SER A C 1
ATOM 5672 O O . SER A 1 718 ? -13.082 -11.376 -56.087 1.00 83.75 718 SER A O 1
ATOM 5674 N N . ASP A 1 719 ? -11.396 -12.849 -56.315 1.00 76.31 719 ASP A N 1
ATOM 5675 C CA . ASP A 1 719 ? -11.214 -12.653 -57.761 1.00 76.31 719 ASP A CA 1
ATOM 5676 C C . ASP A 1 719 ? -12.473 -13.012 -58.577 1.00 76.31 719 ASP A C 1
ATOM 5678 O O . ASP A 1 719 ? -12.649 -12.548 -59.702 1.00 76.31 719 ASP A O 1
ATOM 5682 N N . LEU A 1 720 ? -13.383 -13.804 -57.995 1.00 77.00 720 LEU A N 1
ATOM 5683 C CA . LEU A 1 720 ? -14.677 -14.183 -58.572 1.00 77.00 720 LEU A CA 1
ATOM 5684 C C . LEU A 1 720 ? -15.806 -13.196 -58.219 1.00 77.00 720 LEU A C 1
ATOM 5686 O O . LEU A 1 720 ? -16.962 -13.429 -58.567 1.00 77.00 720 LEU A O 1
ATOM 5690 N N . GLY A 1 721 ? -15.498 -12.101 -57.514 1.00 76.75 721 GLY A N 1
ATOM 5691 C CA . GLY A 1 721 ? -16.463 -11.066 -57.138 1.00 76.75 721 GLY A CA 1
ATOM 5692 C C . GLY A 1 721 ? -17.344 -11.422 -55.937 1.00 76.75 721 GLY A C 1
ATOM 5693 O O . GLY A 1 721 ? -18.367 -10.771 -55.727 1.00 76.75 721 GLY A O 1
ATOM 5694 N N . THR A 1 722 ? -16.969 -12.433 -55.146 1.00 85.25 722 THR A N 1
ATOM 5695 C CA . THR A 1 722 ? -17.696 -12.823 -53.926 1.00 85.25 722 THR A CA 1
ATOM 5696 C C . THR A 1 722 ? -17.142 -12.096 -52.704 1.00 85.25 722 THR A C 1
ATOM 5698 O O . THR A 1 722 ? -15.929 -12.073 -52.497 1.00 85.25 722 THR A O 1
ATOM 5701 N N . VAL A 1 723 ? -18.014 -11.560 -51.849 1.00 89.25 723 VAL A N 1
ATOM 5702 C CA . VAL A 1 723 ? -17.603 -10.925 -50.586 1.00 89.25 723 VAL A CA 1
ATOM 5703 C C . VAL A 1 723 ? -17.168 -11.997 -49.581 1.00 89.25 723 VAL A C 1
ATOM 5705 O O . VAL A 1 723 ? -17.959 -12.874 -49.235 1.00 89.25 723 VAL A O 1
ATOM 5708 N N . LEU A 1 724 ? -15.927 -11.920 -49.098 1.00 90.00 724 LEU A N 1
ATOM 5709 C CA . LEU A 1 724 ? -15.352 -12.877 -48.147 1.00 90.00 724 LEU A CA 1
ATOM 5710 C C . LEU A 1 724 ? -15.519 -12.373 -46.710 1.00 90.00 724 LEU A C 1
ATOM 5712 O O . LEU A 1 724 ? -15.297 -11.196 -46.438 1.00 90.00 724 LEU A O 1
ATOM 5716 N N . ASN A 1 725 ? -15.879 -13.244 -45.765 1.00 89.19 725 ASN A N 1
ATOM 5717 C CA . ASN A 1 725 ? -15.923 -12.884 -44.343 1.00 89.19 725 ASN A CA 1
ATOM 5718 C C . ASN A 1 725 ? -14.524 -12.982 -43.712 1.00 89.19 725 ASN A C 1
ATOM 5720 O O . ASN A 1 725 ? -14.280 -13.808 -42.838 1.00 89.19 725 ASN A O 1
ATOM 5724 N N . GLU A 1 726 ? -13.614 -12.136 -44.188 1.00 88.81 726 GLU A N 1
ATOM 5725 C CA . GLU A 1 726 ? -12.226 -12.027 -43.735 1.00 88.81 726 GLU A CA 1
ATOM 5726 C C . GLU A 1 726 ? -11.884 -10.564 -43.425 1.00 88.81 726 GLU A C 1
ATOM 5728 O O . GLU A 1 726 ? -12.554 -9.647 -43.911 1.00 88.81 726 GLU A O 1
ATOM 5733 N N . ALA A 1 727 ? -10.841 -10.340 -42.623 1.00 87.31 727 ALA A N 1
ATOM 5734 C CA . ALA A 1 727 ? -10.357 -8.999 -42.311 1.00 87.31 727 ALA A CA 1
ATOM 5735 C C . ALA A 1 727 ? -9.677 -8.353 -43.528 1.00 87.31 727 ALA A C 1
ATOM 5737 O O . ALA A 1 727 ? -8.905 -8.996 -44.246 1.00 87.31 727 ALA A O 1
ATOM 5738 N N . LEU A 1 728 ? -9.905 -7.055 -43.737 1.00 88.75 728 LEU A N 1
ATOM 5739 C CA . LEU A 1 728 ? -9.222 -6.312 -44.794 1.00 88.75 728 LEU A CA 1
ATOM 5740 C C . LEU A 1 728 ? -7.770 -6.017 -44.384 1.00 88.75 728 LEU A C 1
ATOM 5742 O O . LEU A 1 728 ? -7.514 -5.335 -43.393 1.00 88.75 728 LEU A O 1
ATOM 5746 N N . SER A 1 729 ? -6.805 -6.528 -45.151 1.00 87.75 729 SER A N 1
ATOM 5747 C CA . SER A 1 729 ? -5.382 -6.426 -44.810 1.00 87.75 729 SER A CA 1
ATOM 5748 C C . SER A 1 729 ? -4.823 -5.009 -44.976 1.00 87.75 729 SER A C 1
ATOM 5750 O O . SER A 1 729 ? -5.265 -4.235 -45.826 1.00 87.75 729 SER A O 1
ATOM 5752 N N . TYR A 1 730 ? -3.767 -4.684 -44.221 1.00 86.75 730 TYR A N 1
ATOM 5753 C CA . TYR A 1 730 ? -3.069 -3.395 -44.335 1.00 86.75 730 TYR A CA 1
ATOM 5754 C C . TYR A 1 730 ? -2.628 -3.082 -45.774 1.00 86.75 730 TYR A C 1
ATOM 5756 O O . TYR A 1 730 ? -2.779 -1.949 -46.230 1.00 86.75 730 TYR A O 1
ATOM 5764 N N . SER A 1 731 ? -2.098 -4.076 -46.496 1.00 83.50 731 SER A N 1
ATOM 5765 C CA . SER A 1 731 ? -1.642 -3.905 -47.880 1.00 83.50 731 SER A CA 1
ATOM 5766 C C . SER A 1 731 ? -2.793 -3.563 -48.823 1.00 83.50 731 SER A C 1
ATOM 5768 O O . SER A 1 731 ? -2.642 -2.671 -49.654 1.00 83.50 731 SER A O 1
ATOM 5770 N N . ALA A 1 732 ? -3.961 -4.192 -48.652 1.00 87.38 732 ALA A N 1
ATOM 5771 C CA . ALA A 1 732 ? -5.150 -3.847 -49.422 1.00 87.38 732 ALA A CA 1
ATOM 5772 C C . ALA A 1 732 ? -5.582 -2.399 -49.146 1.00 87.38 732 ALA A C 1
ATOM 5774 O O . ALA A 1 732 ? -5.812 -1.639 -50.081 1.00 87.38 732 ALA A O 1
ATOM 5775 N N . ILE A 1 733 ? -5.619 -1.979 -47.877 1.00 91.81 733 ILE A N 1
ATOM 5776 C CA . ILE A 1 733 ? -5.986 -0.604 -47.497 1.00 91.81 733 ILE A CA 1
ATOM 5777 C C . ILE A 1 733 ? -4.999 0.419 -48.085 1.00 91.81 733 ILE A C 1
ATOM 5779 O O . ILE A 1 733 ? -5.425 1.455 -48.598 1.00 91.81 733 ILE A O 1
ATOM 5783 N N . TYR A 1 734 ? -3.694 0.125 -48.045 1.00 91.88 734 TYR A N 1
ATOM 5784 C CA . TYR A 1 734 ? -2.649 0.974 -48.624 1.00 91.88 734 TYR A CA 1
ATOM 5785 C C . TYR A 1 734 ? -2.836 1.174 -50.132 1.00 91.88 734 TYR A C 1
ATOM 5787 O O . TYR A 1 734 ? -2.864 2.317 -50.589 1.00 91.88 734 TYR A O 1
ATOM 5795 N N . GLU A 1 735 ? -3.021 0.094 -50.896 1.00 90.25 735 GLU A N 1
ATOM 5796 C CA . GLU A 1 735 ? -3.192 0.189 -52.350 1.00 90.25 735 GLU A CA 1
ATOM 5797 C C . GLU A 1 735 ? -4.464 0.957 -52.728 1.00 90.25 735 GLU A C 1
ATOM 5799 O O . GLU A 1 735 ? -4.422 1.822 -53.604 1.00 90.25 735 GLU A O 1
ATOM 5804 N N . ARG A 1 736 ? -5.576 0.737 -52.010 1.00 94.19 736 ARG A N 1
ATOM 5805 C CA . ARG A 1 736 ? -6.817 1.502 -52.226 1.00 94.19 736 ARG A CA 1
ATOM 5806 C C . ARG A 1 736 ? -6.613 2.991 -51.955 1.00 94.19 736 ARG A C 1
ATOM 5808 O O . ARG A 1 736 ? -6.979 3.816 -52.788 1.00 94.19 736 ARG A O 1
ATOM 5815 N N . LEU A 1 737 ? -5.994 3.350 -50.829 1.00 94.12 737 LEU A N 1
ATOM 5816 C CA . LEU A 1 737 ? -5.704 4.745 -50.482 1.00 94.12 737 LEU A CA 1
ATOM 5817 C C . LEU A 1 737 ? -4.838 5.430 -51.547 1.00 94.12 737 LEU A C 1
ATOM 5819 O O . LEU A 1 737 ? -5.158 6.531 -52.004 1.00 94.12 737 LEU A O 1
ATOM 5823 N N . ARG A 1 738 ? -3.751 4.763 -51.947 1.00 92.50 738 ARG A N 1
ATOM 5824 C CA . ARG A 1 738 ? -2.826 5.240 -52.975 1.00 92.50 738 ARG A CA 1
ATOM 5825 C C . ARG A 1 738 ? -3.542 5.466 -54.302 1.00 92.50 738 ARG A C 1
ATOM 5827 O O . ARG A 1 738 ? -3.324 6.502 -54.932 1.00 92.50 738 ARG A O 1
ATOM 5834 N N . GLU A 1 739 ? -4.400 4.536 -54.715 1.00 92.88 739 GLU A N 1
ATOM 5835 C CA . GLU A 1 739 ? -5.184 4.641 -55.944 1.00 92.88 739 GLU A CA 1
ATOM 5836 C C . GLU A 1 739 ? -6.088 5.882 -55.936 1.00 92.88 739 GLU A C 1
ATOM 5838 O O . GLU A 1 739 ? -6.005 6.697 -56.856 1.00 92.88 739 GLU A O 1
ATOM 5843 N N . TYR A 1 740 ? -6.904 6.082 -54.894 1.00 96.00 740 TYR A N 1
ATOM 5844 C CA . TYR A 1 740 ? -7.801 7.242 -54.826 1.00 96.00 740 TYR A CA 1
ATOM 5845 C C . TYR A 1 740 ? -7.043 8.568 -54.794 1.00 96.00 740 TYR A C 1
ATOM 5847 O O . TYR A 1 740 ? -7.365 9.473 -55.562 1.00 96.00 740 TYR A O 1
ATOM 5855 N N . LEU A 1 741 ? -6.004 8.685 -53.963 1.00 91.00 741 LEU A N 1
ATOM 5856 C CA . LEU A 1 741 ? -5.186 9.899 -53.908 1.00 91.00 741 LEU A CA 1
ATOM 5857 C C . LEU A 1 741 ? -4.505 10.190 -55.248 1.00 91.00 741 LEU A C 1
ATOM 5859 O O . LEU A 1 741 ? -4.428 11.349 -55.653 1.00 91.00 741 LEU A O 1
ATOM 5863 N N . SER A 1 742 ? -4.054 9.155 -55.961 1.00 92.56 742 SER A N 1
ATOM 5864 C CA . SER A 1 742 ? -3.442 9.315 -57.283 1.00 92.56 742 SER A CA 1
ATOM 5865 C C . SER A 1 742 ? -4.465 9.792 -58.314 1.00 92.56 742 SER A C 1
ATOM 5867 O O . SER A 1 742 ? -4.175 10.710 -59.076 1.00 92.56 742 SER A O 1
ATOM 5869 N N . ARG A 1 743 ? -5.684 9.233 -58.310 1.00 90.50 743 ARG A N 1
ATOM 5870 C CA . ARG A 1 743 ? -6.761 9.638 -59.232 1.00 90.50 743 ARG A CA 1
ATOM 5871 C C . ARG A 1 743 ? -7.254 11.065 -58.995 1.00 90.50 743 ARG A C 1
ATOM 5873 O O . ARG A 1 743 ? -7.668 11.725 -59.941 1.00 90.50 743 ARG A O 1
ATOM 5880 N N . VAL A 1 744 ? -7.198 11.536 -57.752 1.00 89.81 744 VAL A N 1
ATOM 5881 C CA . VAL A 1 744 ? -7.556 12.914 -57.378 1.00 89.81 744 VAL A CA 1
ATOM 5882 C C . VAL A 1 744 ? -6.364 13.878 -57.541 1.00 89.81 744 VAL A C 1
ATOM 5884 O O . VAL A 1 744 ? -6.521 15.087 -57.404 1.00 89.81 744 VAL A O 1
ATOM 5887 N N . GLY A 1 745 ? -5.171 13.373 -57.879 1.00 87.88 745 GLY A N 1
ATOM 5888 C CA . GLY A 1 745 ? -3.970 14.187 -58.098 1.00 87.88 745 GLY A CA 1
ATOM 5889 C C . GLY A 1 745 ? -3.333 14.723 -56.812 1.00 87.88 745 GLY A C 1
ATOM 5890 O O . GLY A 1 745 ? -2.628 15.725 -56.849 1.00 87.88 745 GLY A O 1
ATOM 5891 N N . LEU A 1 746 ? -3.590 14.079 -55.670 1.00 87.56 746 LEU A N 1
ATOM 5892 C CA . LEU A 1 746 ? -3.152 14.519 -54.339 1.00 87.56 746 LEU A CA 1
ATOM 5893 C C . LEU A 1 746 ? -2.208 13.525 -53.644 1.00 87.56 746 LEU A C 1
ATOM 5895 O O . LEU A 1 746 ? -1.932 13.696 -52.454 1.00 87.56 746 LEU A O 1
ATOM 5899 N N . TYR A 1 747 ? -1.737 12.490 -54.347 1.00 87.31 747 TYR A N 1
ATOM 5900 C CA . TYR A 1 747 ? -0.793 11.515 -53.799 1.00 87.31 747 TYR A CA 1
ATOM 5901 C C . TYR A 1 747 ? 0.627 12.079 -53.743 1.00 87.31 747 TYR A C 1
ATOM 5903 O O . TYR A 1 747 ? 1.203 12.447 -54.764 1.00 87.31 747 TYR A O 1
ATOM 5911 N N . ASP A 1 748 ? 1.200 12.087 -52.547 1.00 76.75 748 ASP A N 1
ATOM 5912 C CA . ASP A 1 748 ? 2.538 12.597 -52.251 1.00 76.75 748 ASP A CA 1
ATOM 5913 C C . ASP A 1 748 ? 3.311 11.636 -51.312 1.00 76.75 748 ASP A C 1
ATOM 5915 O O . ASP A 1 748 ? 4.242 12.009 -50.592 1.00 76.75 748 ASP A O 1
ATOM 5919 N N . GLY A 1 749 ? 2.935 10.352 -51.318 1.00 77.88 749 GLY A N 1
ATOM 5920 C CA . GLY A 1 749 ? 3.575 9.298 -50.522 1.00 77.88 749 GLY A CA 1
ATOM 5921 C C . GLY A 1 749 ? 2.903 9.017 -49.177 1.00 77.88 749 GLY A C 1
ATOM 5922 O O . GLY A 1 749 ? 3.560 8.535 -48.254 1.00 77.88 749 GLY A O 1
ATOM 5923 N N . GLU A 1 750 ? 1.615 9.329 -49.043 1.00 87.56 750 GLU A N 1
ATOM 5924 C CA . GLU A 1 750 ? 0.806 8.973 -47.878 1.00 87.56 750 GLU A CA 1
ATOM 5925 C C . GLU A 1 750 ? 0.669 7.452 -47.713 1.00 87.56 750 GLU A C 1
ATOM 5927 O O . GLU A 1 750 ? 0.681 6.682 -48.674 1.00 87.56 750 GLU A O 1
ATOM 5932 N N . THR A 1 751 ? 0.488 7.019 -46.467 1.00 89.06 751 THR A N 1
ATOM 5933 C CA . THR A 1 751 ? 0.226 5.621 -46.094 1.00 89.06 751 THR A CA 1
ATOM 5934 C C . THR A 1 751 ? -1.003 5.556 -45.180 1.00 89.06 751 THR A C 1
ATOM 5936 O O . THR A 1 751 ? -1.430 6.583 -44.662 1.00 89.06 751 THR A O 1
ATOM 5939 N N . PRO A 1 752 ? -1.575 4.382 -44.870 1.00 87.19 752 PRO A N 1
ATOM 5940 C CA . PRO A 1 752 ? -2.639 4.285 -43.877 1.00 87.19 752 PRO A CA 1
ATOM 5941 C C . PRO A 1 752 ? -2.275 4.853 -42.489 1.00 87.19 752 PRO A C 1
ATOM 5943 O O . PRO A 1 752 ? -3.168 5.196 -41.722 1.00 87.19 752 PRO A O 1
ATOM 5946 N N . HIS A 1 753 ? -0.987 4.989 -42.140 1.00 83.19 753 HIS A N 1
ATOM 5947 C CA . HIS A 1 753 ? -0.572 5.665 -40.898 1.00 83.19 753 HIS A CA 1
ATOM 5948 C C . HIS A 1 753 ? -0.738 7.191 -40.958 1.00 83.19 753 HIS A C 1
ATOM 5950 O O . HIS A 1 753 ? -0.897 7.829 -39.919 1.00 83.19 753 HIS A O 1
ATOM 5956 N N . SER A 1 754 ? -0.794 7.769 -42.158 1.00 86.19 754 SER A N 1
ATOM 5957 C CA . SER A 1 754 ? -1.066 9.189 -42.393 1.00 86.19 754 SER A CA 1
ATOM 5958 C C . SER A 1 754 ? -2.403 9.666 -41.820 1.00 86.19 754 SER A C 1
ATOM 5960 O O . SER A 1 754 ? -2.524 10.833 -41.450 1.00 86.19 754 SER A O 1
ATOM 5962 N N . PHE A 1 755 ? -3.399 8.778 -41.709 1.00 88.94 755 PHE A N 1
ATOM 5963 C CA . PHE A 1 755 ? -4.693 9.086 -41.090 1.00 88.94 755 PHE A CA 1
ATOM 5964 C C . PHE A 1 755 ? -4.579 9.385 -39.593 1.00 88.94 755 PHE A C 1
ATOM 5966 O O . PHE A 1 755 ? -5.290 10.252 -39.100 1.00 88.94 755 PHE A O 1
ATOM 5973 N N . ARG A 1 756 ? -3.654 8.728 -38.878 1.00 85.19 756 ARG A N 1
ATOM 5974 C CA . ARG A 1 756 ? -3.463 8.934 -37.432 1.00 85.19 756 ARG A CA 1
ATOM 5975 C C . ARG A 1 756 ? -2.908 10.324 -37.134 1.00 85.19 756 ARG A C 1
ATOM 5977 O O . ARG A 1 756 ? -3.443 11.038 -36.294 1.00 85.19 756 ARG A O 1
ATOM 5984 N N . ALA A 1 757 ? -1.876 10.725 -37.877 1.00 79.06 757 ALA A N 1
ATOM 5985 C CA . ALA A 1 757 ? -1.323 12.075 -37.791 1.00 79.06 757 ALA A CA 1
ATOM 5986 C C . ALA A 1 757 ? -2.360 13.132 -38.220 1.00 79.06 757 ALA A C 1
ATOM 5988 O O . ALA A 1 757 ? -2.496 14.174 -37.585 1.00 79.06 757 ALA A O 1
ATOM 5989 N N . GLY A 1 758 ? -3.151 12.825 -39.255 1.00 81.00 758 GLY A N 1
ATOM 5990 C CA . GLY A 1 758 ? -4.274 13.645 -39.709 1.00 81.00 758 GLY A CA 1
ATOM 5991 C C . GLY A 1 758 ? -5.354 13.881 -38.652 1.00 81.00 758 GLY A C 1
ATOM 5992 O O . GLY A 1 758 ? -5.770 15.020 -38.443 1.00 81.00 758 GLY A O 1
ATOM 5993 N N . CYS A 1 759 ? -5.766 12.813 -37.961 1.00 85.38 759 CYS A N 1
ATOM 5994 C CA . CYS A 1 759 ? -6.721 12.850 -36.854 1.00 85.38 759 CYS A CA 1
ATOM 5995 C C . CYS A 1 759 ? -6.221 13.753 -35.726 1.00 85.38 759 CYS A C 1
ATOM 5997 O O . CYS A 1 759 ? -6.937 14.657 -35.305 1.00 85.38 759 CYS A O 1
ATOM 5999 N N . ALA A 1 760 ? -4.973 13.551 -35.287 1.00 79.00 760 ALA A N 1
ATOM 6000 C CA . ALA A 1 760 ? -4.362 14.330 -34.211 1.00 79.00 760 ALA A CA 1
ATOM 6001 C C . ALA A 1 760 ? -4.371 15.827 -34.522 1.00 79.00 760 ALA A C 1
ATOM 6003 O O . ALA A 1 760 ? -4.845 16.635 -33.725 1.00 79.00 760 ALA A O 1
ATOM 6004 N N . VAL A 1 761 ? -3.913 16.196 -35.722 1.00 74.88 761 VAL A N 1
ATOM 6005 C CA . VAL A 1 761 ? -3.902 17.597 -36.146 1.00 74.88 761 VAL A CA 1
ATOM 6006 C C . VAL A 1 761 ? -5.321 18.151 -36.272 1.00 74.88 761 VAL A C 1
ATOM 6008 O O . VAL A 1 761 ? -5.573 19.281 -35.860 1.00 74.88 761 VAL A O 1
ATOM 6011 N N . HIS A 1 762 ? -6.269 17.375 -36.801 1.00 79.25 762 HIS A N 1
ATOM 6012 C CA . HIS A 1 762 ? -7.656 17.818 -36.906 1.00 79.25 762 HIS A CA 1
ATOM 6013 C C . HIS A 1 762 ? -8.288 18.083 -35.535 1.00 79.25 762 HIS A C 1
ATOM 6015 O O . HIS A 1 762 ? -8.958 19.104 -35.378 1.00 79.25 762 HIS A O 1
ATOM 6021 N N . MET A 1 763 ? -8.059 17.214 -34.548 1.00 74.19 763 MET A N 1
ATOM 6022 C CA . MET A 1 763 ? -8.618 17.377 -33.204 1.00 74.19 763 MET A CA 1
ATOM 6023 C C . MET A 1 763 ? -8.102 18.640 -32.514 1.00 74.19 763 MET A C 1
ATOM 6025 O O . MET A 1 763 ? -8.894 19.401 -31.958 1.00 74.19 763 MET A O 1
ATOM 6029 N N . LEU A 1 764 ? -6.799 18.905 -32.644 1.00 67.69 764 LEU A N 1
ATOM 6030 C CA . LEU A 1 764 ? -6.165 20.113 -32.116 1.00 67.69 764 LEU A CA 1
ATOM 6031 C C . LEU A 1 764 ? -6.672 21.383 -32.821 1.00 67.69 764 LEU A C 1
ATOM 6033 O O . LEU A 1 764 ? -7.004 22.369 -32.171 1.00 67.69 764 LEU A O 1
ATOM 6037 N N . MET A 1 765 ? -6.788 21.361 -34.153 1.00 65.31 765 MET A N 1
ATOM 6038 C CA . MET A 1 765 ? -7.208 22.530 -34.941 1.00 65.31 765 MET A CA 1
ATOM 6039 C C . MET A 1 765 ? -8.706 22.845 -34.829 1.00 65.31 765 MET A C 1
ATOM 6041 O O . MET A 1 765 ? -9.112 23.995 -34.980 1.00 65.31 765 MET A O 1
ATOM 6045 N N . SER A 1 766 ? -9.545 21.832 -34.606 1.00 63.94 766 SER A N 1
ATOM 6046 C CA . SER A 1 766 ? -11.005 21.989 -34.541 1.00 63.94 766 SER A CA 1
ATOM 6047 C C . SER A 1 766 ? -11.540 22.250 -33.131 1.00 63.94 766 SER A C 1
ATOM 6049 O O . SER A 1 766 ? -12.750 22.424 -32.984 1.00 63.94 766 SER A O 1
ATOM 6051 N N . LYS A 1 767 ? -10.662 22.292 -32.112 1.00 57.59 767 LYS A N 1
ATOM 6052 C CA . LYS A 1 767 ? -11.020 22.337 -30.681 1.00 57.59 767 LYS A CA 1
ATOM 6053 C C . LYS A 1 767 ? -11.987 21.220 -30.270 1.00 57.59 767 LYS A C 1
ATOM 6055 O O . LYS A 1 767 ? -12.790 21.391 -29.361 1.00 57.59 767 LYS A O 1
ATOM 6060 N N . SER A 1 768 ? -11.959 20.088 -30.978 1.00 58.25 768 SER A N 1
ATOM 6061 C CA . SER A 1 768 ? -12.755 18.913 -30.613 1.00 58.25 768 SER A CA 1
ATOM 6062 C C . SER A 1 768 ? -12.119 18.112 -29.473 1.00 58.25 768 SER A C 1
ATOM 6064 O O . SER A 1 768 ? -12.760 17.211 -28.946 1.00 58.25 768 SER A O 1
ATOM 6066 N N . ALA A 1 769 ? -10.857 18.412 -29.165 1.00 58.47 769 ALA A N 1
ATOM 6067 C CA . ALA A 1 769 ? -10.138 18.033 -27.960 1.00 58.47 769 ALA A CA 1
ATOM 6068 C C . ALA A 1 769 ? -9.944 19.304 -27.120 1.00 58.47 769 ALA A C 1
ATOM 6070 O O . ALA A 1 769 ? -9.512 20.325 -27.665 1.00 58.47 769 ALA A O 1
ATOM 6071 N N . GLU A 1 770 ? -10.295 19.260 -25.837 1.00 56.88 770 GLU A N 1
ATOM 6072 C CA . GLU A 1 770 ? -10.102 20.365 -24.891 1.00 56.88 770 GLU A CA 1
ATOM 6073 C C . GLU A 1 770 ? -8.639 20.428 -24.427 1.00 56.88 770 GLU A C 1
ATOM 6075 O O . GLU A 1 770 ? -8.127 21.507 -24.125 1.00 56.88 770 GLU A O 1
ATOM 6080 N N . SER A 1 771 ? -7.939 19.289 -24.474 1.00 65.19 771 SER A N 1
ATOM 6081 C CA . SER A 1 771 ? -6.526 19.142 -24.125 1.00 65.19 771 SER A CA 1
ATOM 6082 C C . SER A 1 771 ? -5.741 18.268 -25.124 1.00 65.19 771 SER A C 1
ATOM 6084 O O . SER A 1 771 ? -6.299 17.569 -25.975 1.00 65.19 771 SER A O 1
ATOM 6086 N N . VAL A 1 772 ? -4.404 18.291 -25.030 1.00 65.19 772 VAL A N 1
ATOM 6087 C CA . VAL A 1 772 ? -3.541 17.344 -25.766 1.00 65.19 772 VAL A CA 1
ATOM 6088 C C . VAL A 1 772 ? -3.788 15.905 -25.284 1.00 65.19 772 VAL A C 1
ATOM 6090 O O . VAL A 1 772 ? -3.657 14.972 -26.080 1.00 65.19 772 VAL A O 1
ATOM 6093 N N . ASP A 1 773 ? -4.222 15.733 -24.035 1.00 67.06 773 ASP A N 1
ATOM 6094 C CA . ASP A 1 773 ? -4.562 14.447 -23.422 1.00 67.06 773 ASP A CA 1
ATOM 6095 C C . ASP A 1 773 ? -5.840 13.837 -23.986 1.00 67.06 773 ASP A C 1
ATOM 6097 O O . ASP A 1 773 ? -5.841 12.651 -24.314 1.00 67.06 773 ASP A O 1
ATOM 6101 N N . ASP A 1 774 ? -6.866 14.637 -24.280 1.00 67.44 774 ASP A N 1
ATOM 6102 C CA . ASP A 1 774 ? -8.079 14.129 -24.934 1.00 67.44 774 ASP A CA 1
ATOM 6103 C C . ASP A 1 774 ? -7.756 13.572 -26.327 1.00 67.44 774 ASP A C 1
ATOM 6105 O O . ASP A 1 774 ? -8.299 12.555 -26.760 1.00 67.44 774 ASP A O 1
ATOM 6109 N N . MET A 1 775 ? -6.835 14.221 -27.048 1.00 73.75 775 MET A N 1
ATOM 6110 C CA . MET A 1 775 ? -6.356 13.747 -28.347 1.00 73.75 775 MET A CA 1
ATOM 6111 C C . MET A 1 775 ? -5.535 12.456 -28.209 1.00 73.75 775 MET A C 1
ATOM 6113 O O . MET A 1 775 ? -5.718 11.530 -29.003 1.00 73.75 775 MET A O 1
ATOM 6117 N N . ARG A 1 776 ? -4.672 12.357 -27.191 1.00 72.19 776 ARG A N 1
ATOM 6118 C CA . ARG A 1 776 ? -3.880 11.149 -26.893 1.00 72.19 776 ARG A CA 1
ATOM 6119 C C . ARG A 1 776 ? -4.763 9.966 -26.534 1.00 72.19 776 ARG A C 1
ATOM 6121 O O . ARG A 1 776 ? -4.585 8.889 -27.106 1.00 72.19 776 ARG A O 1
ATOM 6128 N N . GLN A 1 777 ? -5.738 10.183 -25.658 1.00 71.88 777 GLN A N 1
ATOM 6129 C CA . GLN A 1 777 ? -6.715 9.187 -25.240 1.00 71.88 777 GLN A CA 1
ATOM 6130 C C . GLN A 1 777 ? -7.576 8.740 -26.428 1.00 71.88 777 GLN A C 1
ATOM 6132 O O . GLN A 1 777 ? -7.749 7.543 -26.662 1.00 71.88 777 GLN A O 1
ATOM 6137 N N . HIS A 1 778 ? -8.043 9.689 -27.246 1.00 75.12 778 HIS A N 1
ATOM 6138 C CA . HIS A 1 778 ? -8.855 9.396 -28.428 1.00 75.12 778 HIS A CA 1
ATOM 6139 C C . HIS A 1 778 ? -8.102 8.632 -29.520 1.00 75.12 778 HIS A C 1
ATOM 6141 O O . HIS A 1 778 ? -8.724 7.884 -30.265 1.00 75.12 778 HIS A O 1
ATOM 6147 N N . ILE A 1 779 ? -6.785 8.802 -29.647 1.00 74.25 779 ILE A N 1
ATOM 6148 C CA . ILE A 1 779 ? -5.959 8.117 -30.660 1.00 74.25 779 ILE A CA 1
ATOM 6149 C C . ILE A 1 779 ? -5.302 6.837 -30.105 1.00 74.25 779 ILE A C 1
ATOM 6151 O O . ILE A 1 779 ? -4.843 5.977 -30.870 1.00 74.25 779 ILE A O 1
ATOM 6155 N N . GLY A 1 780 ? -5.257 6.686 -28.779 1.00 67.50 780 GLY A N 1
ATOM 6156 C CA . GLY A 1 780 ? -4.602 5.574 -28.095 1.00 67.50 780 GLY A CA 1
ATOM 6157 C C . GLY A 1 780 ? -3.079 5.679 -28.099 1.00 67.50 780 GLY A C 1
ATOM 6158 O O . GLY A 1 780 ? -2.393 4.721 -28.460 1.00 67.50 780 GLY A O 1
ATOM 6159 N N . TRP A 1 781 ? -2.540 6.859 -27.785 1.00 72.56 781 TRP A N 1
ATOM 6160 C CA . TRP A 1 781 ? -1.104 7.068 -27.589 1.00 72.56 781 TRP A CA 1
ATOM 6161 C C . TRP A 1 781 ? -0.760 7.123 -26.102 1.00 72.56 781 TRP A C 1
ATOM 6163 O O . TRP A 1 781 ? -1.313 7.938 -25.377 1.00 72.56 781 TRP A O 1
ATOM 6173 N N . ALA A 1 782 ? 0.185 6.277 -25.681 1.00 55.72 782 ALA A N 1
ATOM 6174 C CA . ALA A 1 782 ? 0.570 6.125 -24.278 1.00 55.72 782 ALA A CA 1
ATOM 6175 C C . ALA A 1 782 ? 1.557 7.194 -23.775 1.00 55.72 782 ALA A C 1
ATOM 6177 O O . ALA A 1 782 ? 1.629 7.422 -22.576 1.00 55.72 782 ALA A O 1
ATOM 6178 N N . THR A 1 783 ? 2.336 7.829 -24.664 1.00 54.31 783 THR A N 1
ATOM 6179 C CA . THR A 1 783 ? 3.435 8.726 -24.257 1.00 54.31 783 THR A CA 1
ATOM 6180 C C . THR A 1 783 ? 3.427 10.061 -24.976 1.00 54.31 783 THR A C 1
ATOM 6182 O O . THR A 1 783 ? 3.002 10.182 -26.132 1.00 54.31 783 THR A O 1
ATOM 6185 N N . ASP A 1 784 ? 3.845 11.112 -24.272 1.00 54.56 784 ASP A N 1
ATOM 6186 C CA . ASP A 1 784 ? 3.886 12.511 -24.737 1.00 54.56 784 ASP A CA 1
ATOM 6187 C C . ASP A 1 784 ? 4.759 12.702 -25.966 1.00 54.56 784 ASP A C 1
ATOM 6189 O O . ASP A 1 784 ? 4.425 13.476 -26.868 1.00 54.56 784 ASP A O 1
ATOM 6193 N N . GLU A 1 785 ? 5.818 11.912 -26.073 1.00 56.91 785 GLU A N 1
ATOM 6194 C CA . GLU A 1 785 ? 6.691 11.893 -27.234 1.00 56.91 785 GLU A CA 1
ATOM 6195 C C . GLU A 1 785 ? 5.943 11.407 -28.468 1.00 56.91 785 GLU A C 1
ATOM 6197 O O . GLU A 1 785 ? 6.169 11.953 -29.539 1.00 56.91 785 GLU A O 1
ATOM 6202 N N . SER A 1 786 ? 5.027 10.440 -28.348 1.00 59.00 786 SER A N 1
ATOM 6203 C CA . SER A 1 786 ? 4.241 9.945 -29.487 1.00 59.00 786 SER A CA 1
ATOM 6204 C C . SER A 1 786 ? 3.304 11.030 -30.013 1.00 59.00 786 SER A C 1
ATOM 6206 O O . SER A 1 786 ? 3.267 11.296 -31.215 1.00 59.00 786 SER A O 1
ATOM 6208 N N . ALA A 1 787 ? 2.613 11.725 -29.108 1.00 63.69 787 ALA A N 1
ATOM 6209 C CA . ALA A 1 787 ? 1.776 12.864 -29.459 1.00 63.69 787 ALA A CA 1
ATOM 6210 C C . ALA A 1 787 ? 2.591 13.975 -30.128 1.00 63.69 787 ALA A C 1
ATOM 6212 O O . ALA A 1 787 ? 2.257 14.393 -31.238 1.00 63.69 787 ALA A O 1
ATOM 6213 N N . LYS A 1 788 ? 3.703 14.398 -29.514 1.00 62.84 788 LYS A N 1
ATOM 6214 C CA . LYS A 1 788 ? 4.623 15.418 -30.050 1.00 62.84 788 LYS A CA 1
ATOM 6215 C C . LYS A 1 788 ? 5.249 14.986 -31.383 1.00 62.84 788 LYS A C 1
ATOM 6217 O O . LYS A 1 788 ? 5.381 15.800 -32.290 1.00 62.84 788 LYS A O 1
ATOM 6222 N N . TYR A 1 789 ? 5.591 13.711 -31.544 1.00 62.72 789 TYR A N 1
ATOM 6223 C CA . TYR A 1 789 ? 6.177 13.137 -32.758 1.00 62.72 789 TYR A CA 1
ATOM 6224 C C . TYR A 1 789 ? 5.222 13.204 -33.954 1.00 62.72 789 TYR A C 1
ATOM 6226 O O . TYR A 1 789 ? 5.660 13.565 -35.045 1.00 62.72 789 TYR A O 1
ATOM 6234 N N . TYR A 1 790 ? 3.932 12.908 -33.760 1.00 62.09 790 TYR A N 1
ATOM 6235 C CA . TYR A 1 790 ? 2.927 12.909 -34.832 1.00 62.09 790 TYR A CA 1
ATOM 6236 C C . TYR A 1 790 ? 2.235 14.270 -35.064 1.00 62.09 790 TYR A C 1
ATOM 6238 O O . TYR A 1 790 ? 1.594 14.447 -36.098 1.00 62.09 790 TYR A O 1
ATOM 6246 N N . SER A 1 791 ? 2.371 15.230 -34.140 1.00 61.78 791 SER A N 1
ATOM 6247 C CA . SER A 1 791 ? 1.759 16.578 -34.202 1.00 61.78 791 SER A CA 1
ATOM 6248 C C . SER A 1 791 ? 2.741 17.719 -34.508 1.00 61.78 791 SER A C 1
ATOM 6250 O O . SER A 1 791 ? 2.324 18.878 -34.588 1.00 61.78 791 SER A O 1
ATOM 6252 N N . ARG A 1 792 ? 4.033 17.405 -34.690 1.00 55.88 792 ARG A N 1
ATOM 6253 C CA . ARG A 1 792 ? 5.197 18.316 -34.610 1.00 55.88 792 ARG A CA 1
ATOM 6254 C C . ARG A 1 792 ? 5.233 19.526 -35.559 1.00 55.88 792 ARG A C 1
ATOM 6256 O O . ARG A 1 792 ? 6.170 20.309 -35.469 1.00 55.88 792 ARG A O 1
ATOM 6263 N N . GLU A 1 793 ? 4.231 19.734 -36.409 1.00 45.75 793 GLU A N 1
ATOM 6264 C CA . GLU A 1 793 ? 4.088 20.962 -37.211 1.00 45.75 793 GLU A CA 1
ATOM 6265 C C . GLU A 1 793 ? 3.071 21.980 -36.660 1.00 45.75 793 GLU A C 1
ATOM 6267 O O . GLU A 1 793 ? 3.052 23.113 -37.134 1.00 45.75 793 GLU A O 1
ATOM 6272 N N . VAL A 1 794 ? 2.249 21.646 -35.654 1.00 46.66 794 VAL A N 1
ATOM 6273 C CA . VAL A 1 794 ? 1.122 22.520 -35.243 1.00 46.66 794 VAL A CA 1
ATOM 6274 C C . VAL A 1 794 ? 1.273 23.138 -33.848 1.00 46.66 794 VAL A C 1
ATOM 6276 O O . VAL A 1 794 ? 0.715 24.200 -33.591 1.00 46.66 794 VAL A O 1
ATOM 6279 N N . LEU A 1 795 ? 2.100 22.578 -32.962 1.00 43.19 795 LEU A N 1
ATOM 6280 C CA . LEU A 1 795 ? 2.218 23.067 -31.577 1.00 43.19 795 LEU A CA 1
ATOM 6281 C C . LEU A 1 795 ? 3.247 24.197 -31.354 1.00 43.19 795 LEU A C 1
ATOM 6283 O O . LEU A 1 795 ? 3.486 24.584 -30.216 1.00 43.19 795 LEU A O 1
ATOM 6287 N N . ILE A 1 796 ? 3.820 24.793 -32.407 1.00 35.81 796 ILE A N 1
ATOM 6288 C CA . ILE A 1 796 ? 4.822 25.875 -32.264 1.00 35.81 796 ILE A CA 1
ATOM 6289 C C . ILE A 1 796 ? 4.196 27.277 -32.075 1.00 35.81 796 ILE A C 1
ATOM 6291 O O . ILE A 1 796 ? 4.933 28.252 -31.965 1.00 35.81 796 ILE A O 1
ATOM 6295 N N . LYS A 1 797 ? 2.863 27.447 -31.997 1.00 30.77 797 LYS A N 1
ATOM 6296 C CA . LYS A 1 797 ? 2.295 28.816 -31.998 1.00 30.77 797 LYS A CA 1
ATOM 6297 C C . LYS A 1 797 ? 1.316 29.272 -30.917 1.00 30.77 797 LYS A C 1
ATOM 6299 O O . LYS A 1 797 ? 1.060 30.466 -30.932 1.00 30.77 797 LYS A O 1
ATOM 6304 N N . ASP A 1 798 ? 0.871 28.469 -29.945 1.00 31.70 798 ASP A N 1
ATOM 6305 C CA . ASP A 1 798 ? -0.123 28.989 -28.970 1.00 31.70 798 ASP A CA 1
ATOM 6306 C C . ASP A 1 798 ? 0.084 28.656 -27.478 1.00 31.70 798 ASP A C 1
ATOM 6308 O O . ASP A 1 798 ? -0.730 29.043 -26.645 1.00 31.70 798 ASP A O 1
ATOM 6312 N N . ALA A 1 799 ? 1.207 28.055 -27.075 1.00 26.75 799 ALA A N 1
ATOM 6313 C CA . ALA A 1 799 ? 1.517 27.825 -25.654 1.00 26.75 799 ALA A CA 1
ATOM 6314 C C . ALA A 1 799 ? 2.305 28.985 -25.000 1.00 26.75 799 ALA A C 1
ATOM 6316 O O . ALA A 1 799 ? 3.229 28.769 -24.224 1.00 26.75 799 ALA A O 1
ATOM 6317 N N . THR A 1 800 ? 1.959 30.237 -25.314 1.00 29.42 800 THR A N 1
ATOM 6318 C CA . THR A 1 800 ? 2.462 31.414 -24.583 1.00 29.42 800 THR A CA 1
ATOM 6319 C C . THR A 1 800 ? 1.300 32.339 -24.241 1.00 29.42 800 THR A C 1
ATOM 6321 O O . THR A 1 800 ? 0.900 33.118 -25.100 1.00 29.42 800 THR A O 1
ATOM 6324 N N . LYS A 1 801 ? 0.775 32.252 -22.998 1.00 26.77 801 LYS A N 1
ATOM 6325 C CA . LYS A 1 801 ? 0.276 33.394 -22.172 1.00 26.77 801 LYS A CA 1
ATOM 6326 C C . LYS A 1 801 ? -0.649 33.080 -20.977 1.00 26.77 801 LYS A C 1
ATOM 6328 O O . LYS A 1 801 ? -1.205 34.023 -20.418 1.00 26.77 801 LYS A O 1
ATOM 6333 N N . THR A 1 802 ? -0.824 31.841 -20.509 1.00 25.77 802 THR A N 1
ATOM 6334 C CA . THR A 1 802 ? -1.802 31.604 -19.411 1.00 25.77 802 THR A CA 1
ATOM 6335 C C . THR A 1 802 ? -1.345 30.645 -18.309 1.00 25.77 802 THR A C 1
ATOM 6337 O O . THR A 1 802 ? -2.178 30.029 -17.661 1.00 25.77 802 THR A O 1
ATOM 6340 N N . ALA A 1 803 ? -0.037 30.558 -18.044 1.00 25.33 803 ALA A N 1
ATOM 6341 C CA . ALA A 1 803 ? 0.504 29.814 -16.893 1.00 25.33 803 ALA A CA 1
ATOM 6342 C C . ALA A 1 803 ? 1.049 30.718 -15.760 1.00 25.33 803 ALA A C 1
ATOM 6344 O O . ALA A 1 803 ? 1.174 30.272 -14.627 1.00 25.33 803 ALA A O 1
ATOM 6345 N N . ASP A 1 804 ? 1.265 32.017 -16.003 1.00 24.72 804 ASP A N 1
ATOM 6346 C CA . ASP A 1 804 ? 1.901 32.928 -15.028 1.00 24.72 804 ASP A CA 1
ATOM 6347 C C . ASP A 1 804 ? 0.950 33.545 -13.979 1.00 24.72 804 ASP A C 1
ATOM 6349 O O . ASP A 1 804 ? 1.297 34.533 -13.333 1.00 24.72 804 ASP A O 1
ATOM 6353 N N . LYS A 1 805 ? -0.273 33.025 -13.795 1.00 24.09 805 LYS A N 1
ATOM 6354 C CA . LYS A 1 805 ? -1.259 33.647 -12.881 1.00 24.09 805 LYS A CA 1
ATOM 6355 C C . LYS A 1 805 ? -1.930 32.746 -11.846 1.00 24.09 805 LYS A C 1
ATOM 6357 O O . LYS A 1 805 ? -2.758 33.257 -11.102 1.00 24.09 805 LYS A O 1
ATOM 6362 N N . LEU A 1 806 ? -1.561 31.469 -11.738 1.00 24.69 806 LEU A N 1
ATOM 6363 C CA . LEU A 1 806 ? -2.127 30.583 -10.705 1.00 24.69 806 LEU A CA 1
ATOM 6364 C C . LEU A 1 806 ? -1.113 30.054 -9.676 1.00 24.69 806 LEU A C 1
ATOM 6366 O O . LEU A 1 806 ? -1.522 29.475 -8.678 1.00 24.69 806 LEU A O 1
ATOM 6370 N N . ALA A 1 807 ? 0.186 30.300 -9.856 1.00 24.61 807 ALA A N 1
ATOM 6371 C CA . ALA A 1 807 ? 1.248 29.755 -9.002 1.00 24.61 807 ALA A CA 1
ATOM 6372 C C . ALA A 1 807 ? 1.629 30.655 -7.803 1.00 24.61 807 ALA A C 1
ATOM 6374 O O . ALA A 1 807 ? 2.803 30.753 -7.453 1.00 24.61 807 ALA A O 1
ATOM 6375 N N . SER A 1 808 ? 0.673 31.358 -7.185 1.00 24.06 808 SER A N 1
ATOM 6376 C CA . SER A 1 808 ? 0.969 32.272 -6.064 1.00 24.06 808 SER A CA 1
ATOM 6377 C C . SER A 1 808 ? 0.044 32.138 -4.854 1.00 24.06 808 SER A C 1
ATOM 6379 O O . SER A 1 808 ? -0.191 33.116 -4.146 1.00 24.06 808 SER A O 1
ATOM 6381 N N . SER A 1 809 ? -0.494 30.953 -4.585 1.00 23.75 809 SER A N 1
ATOM 6382 C CA . SER A 1 809 ? -1.143 30.683 -3.303 1.00 23.75 809 SER A CA 1
ATOM 6383 C C . SER A 1 809 ? -0.998 29.207 -2.967 1.00 23.75 809 SER A C 1
ATOM 6385 O O . SER A 1 809 ? -1.232 28.382 -3.843 1.00 23.75 809 SER A O 1
ATOM 6387 N N . LEU A 1 810 ? -0.653 28.926 -1.706 1.00 23.89 810 LEU A N 1
ATOM 6388 C CA . LEU A 1 810 ? -0.407 27.617 -1.081 1.00 23.89 810 LEU A CA 1
ATOM 6389 C C . LEU A 1 810 ? 1.071 27.179 -1.047 1.00 23.89 810 LEU A C 1
ATOM 6391 O O . LEU A 1 810 ? 1.468 26.189 -1.647 1.00 23.89 810 LEU A O 1
ATOM 6395 N N . CYS A 1 811 ? 1.865 27.913 -0.259 1.00 22.30 811 CYS A N 1
ATOM 6396 C CA . CYS A 1 811 ? 2.884 27.298 0.595 1.00 22.30 811 CYS A CA 1
ATOM 6397 C C . CYS A 1 811 ? 2.428 27.465 2.050 1.00 22.30 811 CYS A C 1
ATOM 6399 O O . CYS A 1 811 ? 2.124 28.582 2.479 1.00 22.30 811 CYS A O 1
ATOM 6401 N N . SER A 1 812 ? 2.387 26.377 2.807 1.00 24.25 812 SER A N 1
ATOM 6402 C CA . SER A 1 812 ? 2.505 26.368 4.267 1.00 24.25 812 SER A CA 1
ATOM 6403 C C . SER A 1 812 ? 3.140 25.039 4.638 1.00 24.25 812 SER A C 1
ATOM 6405 O O . SER A 1 812 ? 2.626 23.994 4.255 1.00 24.25 812 SER A O 1
ATOM 6407 N N . ASP A 1 813 ? 4.288 25.127 5.295 1.00 25.95 813 ASP A N 1
ATOM 6408 C CA . ASP A 1 813 ? 5.077 24.016 5.803 1.00 25.95 813 ASP A CA 1
ATOM 6409 C C . ASP A 1 813 ? 4.366 23.351 6.993 1.00 25.95 813 ASP A C 1
ATOM 6411 O O . ASP A 1 813 ? 3.980 24.043 7.936 1.00 25.95 813 ASP A O 1
ATOM 6415 N N . GLU A 1 814 ? 4.278 22.021 6.994 1.00 26.64 814 GLU A N 1
ATOM 6416 C CA . GLU A 1 814 ? 4.176 21.216 8.214 1.00 26.64 814 GLU A CA 1
ATOM 6417 C C . GLU A 1 814 ? 5.318 20.197 8.194 1.00 26.64 814 GLU A C 1
ATOM 6419 O O . GLU A 1 814 ? 5.477 19.415 7.259 1.00 26.64 814 GLU A O 1
ATOM 6424 N N . VAL A 1 815 ? 6.174 20.286 9.211 1.00 27.88 815 VAL A N 1
ATOM 6425 C CA . VAL A 1 815 ? 7.271 19.356 9.469 1.00 27.88 815 VAL A CA 1
ATOM 6426 C C . VAL A 1 815 ? 6.706 18.260 10.364 1.00 27.88 815 VAL A C 1
ATOM 6428 O O . VAL A 1 815 ? 6.649 18.429 11.581 1.00 27.88 815 VAL A O 1
ATOM 6431 N N . GLU A 1 816 ? 6.278 17.148 9.772 1.00 29.72 816 GLU A N 1
ATOM 6432 C CA . GLU A 1 816 ? 6.051 15.905 10.509 1.00 29.72 816 GLU A CA 1
ATOM 6433 C C . GLU A 1 816 ? 7.356 15.108 10.570 1.00 29.72 816 GLU A C 1
ATOM 6435 O O . GLU A 1 816 ? 8.027 14.866 9.567 1.00 29.72 816 GLU A O 1
ATOM 6440 N N . SER A 1 817 ? 7.747 14.719 11.782 1.00 29.83 817 SER A N 1
ATOM 6441 C CA . SER A 1 817 ? 8.908 13.874 12.040 1.00 29.83 817 SER A CA 1
ATOM 6442 C C . SER A 1 817 ? 8.607 12.424 11.645 1.00 29.83 817 SER A C 1
ATOM 6444 O O . SER A 1 817 ? 8.346 11.583 12.506 1.00 29.83 817 SER A O 1
ATOM 6446 N N . SER A 1 818 ? 8.623 12.125 10.349 1.00 37.47 818 SER A N 1
ATOM 6447 C CA . SER A 1 818 ? 8.638 10.751 9.849 1.00 37.47 818 SER A CA 1
ATOM 6448 C C . SER A 1 818 ? 10.030 10.141 10.028 1.00 37.47 818 SER A C 1
ATOM 6450 O O . SER A 1 818 ? 11.047 10.816 9.840 1.00 37.47 818 SER A O 1
ATOM 6452 N N . ILE A 1 819 ? 10.092 8.849 10.357 1.00 46.12 819 ILE A N 1
ATOM 6453 C CA . ILE A 1 819 ? 11.319 8.058 10.190 1.00 46.12 819 ILE A CA 1
ATOM 6454 C C . ILE A 1 819 ? 11.751 8.228 8.721 1.00 46.12 819 ILE A C 1
ATOM 6456 O O . ILE A 1 819 ? 10.911 8.051 7.838 1.00 46.12 819 ILE A O 1
ATOM 6460 N N . PRO A 1 820 ? 12.998 8.641 8.432 1.00 51.09 820 PRO A N 1
ATOM 6461 C CA . PRO A 1 820 ? 13.419 8.887 7.060 1.00 51.09 820 PRO A CA 1
ATOM 6462 C C . PRO A 1 820 ? 13.361 7.578 6.269 1.00 51.09 820 PRO A C 1
ATOM 6464 O O . PRO A 1 820 ? 14.056 6.621 6.605 1.00 51.09 820 PRO A O 1
ATOM 6467 N N . VAL A 1 821 ? 12.514 7.548 5.238 1.00 59.44 821 VAL A N 1
ATOM 6468 C CA . VAL A 1 821 ? 12.363 6.391 4.352 1.00 59.44 821 VAL A CA 1
ATOM 6469 C C . VAL A 1 821 ? 13.676 6.170 3.604 1.00 59.44 821 VAL A C 1
ATOM 6471 O O . VAL A 1 821 ? 14.235 7.110 3.031 1.00 59.44 821 VAL A O 1
ATOM 6474 N N . ASN A 1 822 ? 14.193 4.944 3.639 1.00 66.38 822 ASN A N 1
ATOM 6475 C CA . ASN A 1 822 ? 15.483 4.610 3.052 1.00 66.38 822 ASN A CA 1
ATOM 6476 C C . ASN A 1 822 ? 15.296 4.125 1.607 1.00 66.38 822 ASN A C 1
ATOM 6478 O O . ASN A 1 822 ? 14.299 3.492 1.267 1.00 66.38 822 ASN A O 1
ATOM 6482 N N . TYR A 1 823 ? 16.266 4.384 0.725 1.00 68.00 823 TYR A N 1
ATOM 6483 C CA . TYR A 1 823 ? 16.201 3.931 -0.671 1.00 68.00 823 TYR A CA 1
ATOM 6484 C C . TYR A 1 823 ? 16.131 2.395 -0.777 1.00 68.00 823 TYR A C 1
ATOM 6486 O O . TYR A 1 823 ? 15.666 1.865 -1.786 1.00 68.00 823 TYR A O 1
ATOM 6494 N N . THR A 1 824 ? 16.577 1.677 0.260 1.00 66.94 824 THR A N 1
ATOM 6495 C CA . THR A 1 824 ? 16.428 0.221 0.386 1.00 66.94 824 THR A CA 1
ATOM 6496 C C . THR A 1 824 ? 14.968 -0.209 0.454 1.00 66.94 824 THR A C 1
ATOM 6498 O O . THR A 1 824 ? 14.633 -1.269 -0.064 1.00 66.94 824 THR A O 1
ATOM 6501 N N . ASP A 1 825 ? 14.091 0.622 1.015 1.00 65.81 825 ASP A N 1
ATOM 6502 C CA . ASP A 1 825 ? 12.665 0.316 1.162 1.00 65.81 825 ASP A CA 1
ATOM 6503 C C . ASP A 1 825 ? 11.972 0.344 -0.205 1.00 65.81 825 ASP A C 1
ATOM 6505 O O . ASP A 1 825 ? 11.097 -0.475 -0.490 1.00 65.81 825 ASP A O 1
ATOM 6509 N N . VAL A 1 826 ? 12.469 1.187 -1.121 1.00 72.06 826 VAL A N 1
ATOM 6510 C CA . VAL A 1 826 ? 12.032 1.227 -2.524 1.00 72.06 826 VAL A CA 1
ATOM 6511 C C . VAL A 1 826 ? 12.330 -0.086 -3.241 1.00 72.06 826 VAL A C 1
ATOM 6513 O O . VAL A 1 826 ? 11.637 -0.410 -4.197 1.00 72.06 826 VAL A O 1
ATOM 6516 N N . ALA A 1 827 ? 13.307 -0.884 -2.793 1.00 65.06 827 ALA A N 1
ATOM 6517 C CA . ALA A 1 827 ? 13.623 -2.157 -3.440 1.00 65.06 827 ALA A CA 1
ATOM 6518 C C . ALA A 1 827 ? 12.477 -3.176 -3.338 1.00 65.06 827 ALA A C 1
ATOM 6520 O O . ALA A 1 827 ? 12.373 -4.048 -4.197 1.00 65.06 827 ALA A O 1
ATOM 6521 N N . SER A 1 828 ? 11.607 -3.050 -2.330 1.00 59.03 828 SER A N 1
ATOM 6522 C CA . SER A 1 828 ? 10.389 -3.862 -2.219 1.00 59.03 828 SER A CA 1
ATOM 6523 C C . SER A 1 828 ? 9.341 -3.499 -3.285 1.00 59.03 828 SER A C 1
ATOM 6525 O O . SER A 1 828 ? 8.570 -4.358 -3.712 1.00 59.03 828 SER A O 1
ATOM 6527 N N . ILE A 1 829 ? 9.360 -2.253 -3.771 1.00 63.66 829 ILE A N 1
ATOM 6528 C CA . ILE A 1 829 ? 8.425 -1.710 -4.766 1.00 63.66 829 ILE A CA 1
ATOM 6529 C C . ILE A 1 829 ? 8.995 -1.842 -6.179 1.00 63.66 829 ILE A C 1
ATOM 6531 O O . ILE A 1 829 ? 8.366 -2.406 -7.071 1.00 63.66 829 ILE A O 1
ATOM 6535 N N . ASP A 1 830 ? 10.197 -1.305 -6.376 1.00 69.44 830 ASP A N 1
ATOM 6536 C CA . ASP A 1 830 ? 10.914 -1.244 -7.641 1.00 69.44 830 ASP A CA 1
ATOM 6537 C C . ASP A 1 830 ? 12.416 -1.518 -7.407 1.00 69.44 830 ASP A C 1
ATOM 6539 O O . ASP A 1 830 ? 13.218 -0.603 -7.161 1.00 69.44 830 ASP A O 1
ATOM 6543 N N . PRO A 1 831 ? 12.830 -2.798 -7.505 1.00 70.69 831 PRO A N 1
ATOM 6544 C CA . PRO A 1 831 ? 14.223 -3.202 -7.347 1.00 70.69 831 PRO A CA 1
ATOM 6545 C C . PRO A 1 831 ? 15.179 -2.569 -8.367 1.00 70.69 831 PRO A C 1
ATOM 6547 O O . PRO A 1 831 ? 16.386 -2.508 -8.121 1.00 70.69 831 PRO A O 1
ATOM 6550 N N . GLU A 1 832 ? 14.692 -2.166 -9.545 1.00 73.00 832 GLU A N 1
ATOM 6551 C CA . GLU A 1 832 ? 15.517 -1.530 -10.577 1.00 73.00 832 GLU A CA 1
ATOM 6552 C C . GLU A 1 832 ? 15.740 -0.054 -10.242 1.00 73.00 832 GLU A C 1
ATOM 6554 O O . GLU A 1 832 ? 16.869 0.437 -10.314 1.00 73.00 832 GLU A O 1
ATOM 6559 N N . TYR A 1 833 ? 14.699 0.632 -9.778 1.00 76.81 833 TYR A N 1
ATOM 6560 C CA . TYR A 1 833 ? 14.791 2.012 -9.320 1.00 76.81 833 TYR A CA 1
ATOM 6561 C C . TYR A 1 833 ? 15.671 2.155 -8.076 1.00 76.81 833 TYR A C 1
ATOM 6563 O O . TYR A 1 833 ? 16.538 3.027 -8.048 1.00 76.81 833 TYR A O 1
ATOM 6571 N N . ALA A 1 834 ? 15.549 1.254 -7.097 1.00 73.81 834 ALA A N 1
ATOM 6572 C CA . ALA A 1 834 ? 16.429 1.234 -5.926 1.00 73.81 834 ALA A CA 1
ATOM 6573 C C . ALA A 1 834 ? 17.910 1.059 -6.313 1.00 73.81 834 ALA A C 1
ATOM 6575 O O . ALA A 1 834 ? 18.781 1.742 -5.774 1.00 73.81 834 ALA A O 1
ATOM 6576 N N . LYS A 1 835 ? 18.207 0.218 -7.317 1.00 78.88 835 LYS A N 1
ATOM 6577 C CA . LYS A 1 835 ? 19.566 0.090 -7.876 1.00 78.88 835 LYS A CA 1
ATOM 6578 C C . LYS A 1 835 ? 20.039 1.371 -8.551 1.00 78.88 835 LYS A C 1
ATOM 6580 O O . LYS A 1 835 ? 21.218 1.693 -8.447 1.00 78.88 835 LYS A O 1
ATOM 6585 N N . ASN A 1 836 ? 19.154 2.100 -9.227 1.00 84.31 836 ASN A N 1
ATOM 6586 C CA . ASN A 1 836 ? 19.500 3.386 -9.829 1.00 84.31 836 ASN A CA 1
ATOM 6587 C C . ASN A 1 836 ? 19.811 4.442 -8.755 1.00 84.31 836 ASN A C 1
ATOM 6589 O O . ASN A 1 836 ? 20.787 5.174 -8.898 1.00 84.31 836 ASN A O 1
ATOM 6593 N N . LEU A 1 837 ? 19.042 4.484 -7.661 1.00 84.69 837 LEU A N 1
ATOM 6594 C CA . LEU A 1 837 ? 19.304 5.369 -6.519 1.00 84.69 837 LEU A CA 1
ATOM 6595 C C . LEU A 1 837 ? 20.631 5.024 -5.826 1.00 84.69 837 LEU A C 1
ATOM 6597 O O . LEU A 1 837 ? 21.456 5.910 -5.614 1.00 84.69 837 LEU A O 1
ATOM 6601 N N . GLN A 1 838 ? 20.883 3.736 -5.570 1.00 84.50 838 GLN A N 1
ATOM 6602 C CA . GLN A 1 838 ? 22.172 3.240 -5.077 1.00 84.50 838 GLN A CA 1
ATOM 6603 C C . GLN A 1 838 ? 23.317 3.663 -6.010 1.00 84.50 838 GLN A C 1
ATOM 6605 O O . GLN A 1 838 ? 24.345 4.161 -5.560 1.00 84.50 838 GLN A O 1
ATOM 6610 N N . TRP A 1 839 ? 23.131 3.524 -7.325 1.00 82.62 839 TRP A N 1
ATOM 6611 C CA . TRP A 1 839 ? 24.147 3.883 -8.310 1.00 82.62 839 TRP A CA 1
ATOM 6612 C C . TRP A 1 839 ? 24.505 5.374 -8.276 1.00 82.62 839 TRP A C 1
ATOM 6614 O O . TRP A 1 839 ? 25.678 5.711 -8.442 1.00 82.62 839 TRP A O 1
ATOM 6624 N N . ILE A 1 840 ? 23.521 6.253 -8.048 1.00 84.56 840 ILE A N 1
ATOM 6625 C CA . ILE A 1 840 ? 23.730 7.701 -7.876 1.00 84.56 840 ILE A CA 1
ATOM 6626 C C . ILE A 1 840 ? 24.552 7.989 -6.612 1.00 84.56 840 ILE A C 1
ATOM 6628 O O . ILE A 1 840 ? 25.427 8.852 -6.643 1.00 84.56 840 ILE A O 1
ATOM 6632 N N . LEU A 1 841 ? 24.309 7.266 -5.516 1.00 85.25 841 LEU A N 1
ATOM 6633 C CA . LEU A 1 841 ? 25.083 7.419 -4.279 1.00 85.25 841 LEU A CA 1
ATOM 6634 C C . LEU A 1 841 ? 26.535 6.949 -4.457 1.00 85.25 841 LEU A C 1
ATOM 6636 O O . LEU A 1 841 ? 27.467 7.662 -4.080 1.00 85.25 841 LEU A O 1
ATOM 6640 N N . ASP A 1 842 ? 26.724 5.794 -5.097 1.00 84.50 842 ASP A N 1
ATOM 6641 C CA . ASP A 1 842 ? 28.025 5.132 -5.239 1.00 84.50 842 ASP A CA 1
ATOM 6642 C C . ASP A 1 842 ? 28.966 5.825 -6.245 1.00 84.50 842 ASP A C 1
ATOM 6644 O O . ASP A 1 842 ? 30.183 5.629 -6.199 1.00 84.50 842 ASP A O 1
ATOM 6648 N N . HIS A 1 843 ? 28.427 6.631 -7.167 1.00 84.06 843 HIS A N 1
ATOM 6649 C CA . HIS A 1 843 ? 29.193 7.264 -8.244 1.00 84.06 843 HIS A CA 1
ATOM 6650 C C . HIS A 1 843 ? 29.168 8.790 -8.164 1.00 84.06 843 HIS A C 1
ATOM 6652 O O . HIS A 1 843 ? 28.272 9.402 -7.588 1.00 84.06 843 HIS A O 1
ATOM 6658 N N . ASN A 1 844 ? 30.178 9.416 -8.770 1.00 80.88 844 ASN A N 1
ATOM 6659 C CA . ASN A 1 844 ? 30.253 10.867 -8.868 1.00 80.88 844 ASN A CA 1
ATOM 6660 C C . ASN A 1 844 ? 29.314 11.382 -9.979 1.00 80.88 844 ASN A C 1
ATOM 6662 O O . ASN A 1 844 ? 29.476 11.002 -11.140 1.00 80.88 844 ASN A O 1
ATOM 6666 N N . ILE A 1 845 ? 28.370 12.258 -9.643 1.00 81.31 845 ILE A N 1
ATOM 6667 C CA . ILE A 1 845 ? 27.335 12.814 -10.521 1.00 81.31 845 ILE A CA 1
ATOM 6668 C C . ILE A 1 845 ? 27.920 13.505 -11.748 1.00 81.31 845 ILE A C 1
ATOM 6670 O O . ILE A 1 845 ? 27.451 13.254 -12.861 1.00 81.31 845 ILE A O 1
ATOM 6674 N N . ASP A 1 846 ? 28.987 14.291 -11.587 1.00 73.38 846 ASP A N 1
ATOM 6675 C CA . ASP A 1 846 ? 29.613 15.018 -12.700 1.00 73.38 846 ASP A CA 1
ATOM 6676 C C . ASP A 1 846 ? 30.194 14.055 -13.751 1.00 73.38 846 ASP A C 1
ATOM 6678 O O . ASP A 1 846 ? 30.294 14.382 -14.935 1.00 73.38 846 ASP A O 1
ATOM 6682 N N . SER A 1 847 ? 30.546 12.832 -13.337 1.00 70.12 847 SER A N 1
ATOM 6683 C CA . SER A 1 847 ? 31.045 11.777 -14.224 1.00 70.12 847 SER A CA 1
ATOM 6684 C C . SER A 1 847 ? 29.945 10.965 -14.922 1.00 70.12 847 SER A C 1
ATOM 6686 O O . SER A 1 847 ? 30.229 10.282 -15.910 1.00 70.12 847 SER A O 1
ATOM 6688 N N . LEU A 1 848 ? 28.696 11.048 -14.447 1.00 67.88 848 LEU A N 1
ATOM 6689 C CA . LEU A 1 848 ? 27.556 10.304 -14.994 1.00 67.88 848 LEU A CA 1
ATOM 6690 C C . LEU A 1 848 ? 26.929 10.992 -16.219 1.00 67.88 848 LEU A C 1
ATOM 6692 O O . LEU A 1 848 ? 26.263 10.324 -17.010 1.00 67.88 848 LEU A O 1
ATOM 6696 N N . GLY A 1 849 ? 27.158 12.298 -16.408 1.00 64.31 849 GLY A N 1
ATOM 6697 C CA . GLY A 1 849 ? 26.590 13.068 -17.523 1.00 64.31 849 GLY A CA 1
ATOM 6698 C C . GLY A 1 849 ? 25.060 13.167 -17.477 1.00 64.31 849 GLY A C 1
ATOM 6699 O O . GLY A 1 849 ? 24.418 13.199 -18.528 1.00 64.31 849 GLY A O 1
ATOM 6700 N N . LEU A 1 850 ? 24.486 13.146 -16.271 1.00 70.00 850 LEU A N 1
ATOM 6701 C CA . LEU A 1 850 ? 23.051 13.239 -16.021 1.00 70.00 850 LEU A CA 1
ATOM 6702 C C . LEU A 1 850 ? 22.703 14.665 -15.576 1.00 70.00 850 LEU A C 1
ATOM 6704 O O . LEU A 1 850 ? 23.159 15.108 -14.526 1.00 70.00 850 LEU A O 1
ATOM 6708 N N . ASP A 1 851 ? 21.863 15.362 -16.342 1.00 73.81 851 ASP A N 1
ATOM 6709 C CA . ASP A 1 851 ? 21.319 16.670 -15.958 1.00 73.81 851 ASP A CA 1
ATOM 6710 C C . ASP A 1 851 ? 20.108 16.469 -15.028 1.00 73.81 851 ASP A C 1
ATOM 6712 O O . ASP A 1 851 ? 18.955 16.554 -15.452 1.00 73.81 851 ASP A O 1
ATOM 6716 N N . LEU A 1 852 ? 20.369 16.126 -13.763 1.00 84.75 852 LEU A N 1
ATOM 6717 C CA . LEU A 1 852 ? 19.331 15.950 -12.744 1.00 84.75 852 LEU A CA 1
ATOM 6718 C C . LEU A 1 852 ? 19.006 17.282 -12.055 1.00 84.75 852 LEU A C 1
ATOM 6720 O O . LEU A 1 852 ? 19.900 18.057 -11.713 1.00 84.75 852 LEU A O 1
ATOM 6724 N N . THR A 1 853 ? 17.725 17.516 -11.784 1.00 89.31 853 THR A N 1
ATOM 6725 C CA . THR A 1 853 ? 17.221 18.617 -10.948 1.00 89.31 853 THR A CA 1
ATOM 6726 C C . THR A 1 853 ? 16.406 18.066 -9.783 1.00 89.31 853 THR A C 1
ATOM 6728 O O . THR A 1 853 ? 16.001 16.906 -9.796 1.00 89.31 853 THR A O 1
ATOM 6731 N N . PHE A 1 854 ? 16.104 18.887 -8.773 1.00 88.44 854 PHE A N 1
ATOM 6732 C CA . PHE A 1 854 ? 15.192 18.518 -7.676 1.00 88.44 854 PHE A CA 1
ATOM 6733 C C . PHE A 1 854 ? 13.710 18.530 -8.108 1.00 88.44 854 PHE A C 1
ATOM 6735 O O . PHE A 1 854 ? 12.824 19.018 -7.399 1.00 88.44 854 PHE A O 1
ATOM 6742 N N . SER A 1 855 ? 13.435 18.006 -9.297 1.00 86.19 855 SER A N 1
ATOM 6743 C CA . SER A 1 855 ? 12.107 17.737 -9.830 1.00 86.19 855 SER A CA 1
ATOM 6744 C C . SER A 1 855 ? 12.115 16.376 -10.514 1.00 86.19 855 SER A C 1
ATOM 6746 O O . SER A 1 855 ? 13.096 15.995 -11.151 1.00 86.19 855 SER A O 1
ATOM 6748 N N . VAL A 1 856 ? 11.037 15.616 -10.339 1.00 83.44 856 VAL A N 1
ATOM 6749 C CA . VAL A 1 856 ? 10.897 14.290 -10.944 1.00 83.44 856 VAL A CA 1
ATOM 6750 C C . VAL A 1 856 ? 9.500 14.118 -11.509 1.00 83.44 856 VAL A C 1
ATOM 6752 O O . VAL A 1 856 ? 8.513 14.572 -10.931 1.00 83.44 856 VAL A O 1
ATOM 6755 N N . GLU A 1 857 ? 9.422 13.450 -12.653 1.00 79.31 857 GLU A N 1
ATOM 6756 C CA . GLU A 1 857 ? 8.152 13.042 -13.235 1.00 79.31 857 GLU A CA 1
ATOM 6757 C C . GLU A 1 857 ? 7.650 11.791 -12.504 1.00 79.31 857 GLU A C 1
ATOM 6759 O O . GLU A 1 857 ? 8.297 10.736 -12.500 1.00 79.31 857 GLU A O 1
ATOM 6764 N N . THR A 1 858 ? 6.495 11.905 -11.858 1.00 67.44 858 THR A N 1
ATOM 6765 C CA . THR A 1 858 ? 5.839 10.782 -11.188 1.00 67.44 858 THR A CA 1
ATOM 6766 C C . THR A 1 858 ? 4.369 10.724 -11.564 1.00 67.44 858 THR A C 1
ATOM 6768 O O . THR A 1 858 ? 3.746 11.739 -11.870 1.00 67.44 858 THR A O 1
ATOM 6771 N N . ASP A 1 859 ? 3.837 9.509 -11.555 1.00 59.12 859 ASP A N 1
ATOM 6772 C CA . ASP A 1 859 ? 2.416 9.251 -11.714 1.00 59.12 859 ASP A CA 1
ATOM 6773 C C . ASP A 1 859 ? 1.706 9.626 -10.407 1.00 59.12 859 ASP A C 1
ATOM 6775 O O . ASP A 1 859 ? 2.061 9.118 -9.340 1.00 59.12 859 ASP A O 1
ATOM 6779 N N . VAL A 1 860 ? 0.757 10.557 -10.488 1.00 56.38 860 VAL A N 1
ATOM 6780 C CA . VAL A 1 860 ? -0.142 10.926 -9.395 1.00 56.38 860 VAL A CA 1
ATOM 6781 C C . VAL A 1 860 ? -1.566 10.762 -9.925 1.00 56.38 860 VAL A C 1
ATOM 6783 O O . VAL A 1 860 ? -2.042 11.581 -10.710 1.00 56.38 860 VAL A O 1
ATOM 6786 N N . PHE A 1 861 ? -2.241 9.682 -9.520 1.00 52.00 861 PHE A N 1
ATOM 6787 C CA . PHE A 1 861 ? -3.607 9.332 -9.949 1.00 52.00 861 PHE A CA 1
ATOM 6788 C C . PHE A 1 861 ? -3.790 9.114 -11.461 1.00 52.00 861 PHE A C 1
ATOM 6790 O O . PHE A 1 861 ? -4.801 9.520 -12.036 1.00 52.00 861 PHE A O 1
ATOM 6797 N N . GLY A 1 862 ? -2.832 8.458 -12.118 1.00 50.72 862 GLY A N 1
ATOM 6798 C CA . GLY A 1 862 ? -2.864 8.166 -13.554 1.00 50.72 862 GLY A CA 1
ATOM 6799 C C . GLY A 1 862 ? -2.435 9.345 -14.431 1.00 50.72 862 GLY A C 1
ATOM 6800 O O . GLY A 1 862 ? -2.593 9.296 -15.654 1.00 50.72 862 GLY A O 1
ATOM 6801 N N . VAL A 1 863 ? -1.911 10.416 -13.823 1.00 53.75 863 VAL A N 1
ATOM 6802 C CA . VAL A 1 863 ? -1.416 11.618 -14.500 1.00 53.75 863 VAL A CA 1
ATOM 6803 C C . VAL A 1 863 ? 0.067 11.780 -14.191 1.00 53.75 863 VAL A C 1
ATOM 6805 O O . VAL A 1 863 ? 0.459 11.978 -13.043 1.00 53.75 863 VAL A O 1
ATOM 6808 N N . MET A 1 864 ? 0.906 11.729 -15.228 1.00 64.88 864 MET A N 1
ATOM 6809 C CA . MET A 1 864 ? 2.330 12.039 -15.098 1.00 64.88 864 MET A CA 1
ATOM 6810 C C . MET A 1 864 ? 2.498 13.538 -14.857 1.00 64.88 864 MET A C 1
ATOM 6812 O O . MET A 1 864 ? 2.228 14.353 -15.742 1.00 64.88 864 MET A O 1
ATOM 6816 N N . GLN A 1 865 ? 2.952 13.897 -13.663 1.00 69.88 865 GLN A N 1
ATOM 6817 C CA . GLN A 1 865 ? 3.204 15.274 -13.271 1.00 69.88 865 GLN A CA 1
ATOM 6818 C C . GLN A 1 865 ? 4.670 15.447 -12.876 1.00 69.88 865 GLN A C 1
ATOM 6820 O O . GLN A 1 865 ? 5.255 14.604 -12.196 1.00 69.88 865 GLN A O 1
ATOM 6825 N N . GLU A 1 866 ? 5.263 16.572 -13.276 1.00 80.75 866 GLU A N 1
ATOM 6826 C CA . GLU A 1 866 ? 6.544 17.004 -12.725 1.00 80.75 866 GLU A CA 1
ATOM 6827 C C . GLU A 1 866 ? 6.315 17.529 -11.302 1.00 80.75 866 GLU A C 1
ATOM 6829 O O . GLU A 1 866 ? 5.750 18.608 -11.095 1.00 80.75 866 GLU A O 1
ATOM 6834 N N . VAL A 1 867 ? 6.743 16.750 -10.311 1.00 78.56 867 VAL A N 1
ATOM 6835 C CA . VAL A 1 867 ? 6.650 17.113 -8.899 1.00 78.56 867 VAL A CA 1
ATOM 6836 C C . VAL A 1 867 ? 7.996 17.657 -8.442 1.00 78.56 867 VAL A C 1
ATOM 6838 O O . VAL A 1 867 ? 9.036 17.011 -8.573 1.00 78.56 867 VAL A O 1
ATOM 6841 N N . GLN A 1 868 ? 7.981 18.870 -7.887 1.00 84.69 868 GLN A N 1
ATOM 6842 C CA . GLN A 1 868 ? 9.165 19.442 -7.256 1.00 84.69 868 GLN A CA 1
ATOM 6843 C C . GLN A 1 868 ? 9.386 18.773 -5.897 1.00 84.69 868 GLN A C 1
ATOM 6845 O O . GLN A 1 868 ? 8.488 18.729 -5.050 1.00 84.69 868 GLN A O 1
ATOM 6850 N N . LEU A 1 869 ? 10.597 18.260 -5.699 1.00 81.81 869 LEU A N 1
ATOM 6851 C CA . LEU A 1 869 ? 11.009 17.605 -4.460 1.00 81.81 869 LEU A CA 1
ATOM 6852 C C . LEU A 1 869 ? 11.142 18.613 -3.317 1.00 81.81 869 LEU A C 1
ATOM 6854 O O . LEU A 1 869 ? 10.800 18.305 -2.183 1.00 81.81 869 LEU A O 1
ATOM 6858 N N . LYS A 1 870 ? 11.577 19.834 -3.642 1.00 81.19 870 LYS A N 1
ATOM 6859 C CA . LYS A 1 870 ? 11.664 20.978 -2.728 1.00 81.19 870 LYS A CA 1
ATOM 6860 C C . LYS A 1 870 ? 11.240 22.276 -3.421 1.00 81.19 870 LYS A C 1
ATOM 6862 O O . LYS A 1 870 ? 11.248 22.321 -4.657 1.00 81.19 870 LYS A O 1
ATOM 6867 N N . PRO A 1 871 ? 10.896 23.344 -2.677 1.00 82.44 871 PRO A N 1
ATOM 6868 C CA . PRO A 1 871 ? 10.475 24.612 -3.267 1.00 82.44 871 PRO A CA 1
ATOM 6869 C C . PRO A 1 871 ? 11.503 25.161 -4.270 1.00 82.44 871 PRO A C 1
ATOM 6871 O O . PRO A 1 871 ? 12.659 25.403 -3.927 1.00 82.44 871 PRO A O 1
ATOM 6874 N N . GLY A 1 872 ? 11.094 25.352 -5.529 1.00 81.69 872 GLY A N 1
ATOM 6875 C CA . GLY A 1 872 ? 11.979 25.828 -6.600 1.00 81.69 872 GLY A CA 1
ATOM 6876 C C . GLY A 1 872 ? 12.929 24.765 -7.170 1.00 81.69 872 GLY A C 1
ATOM 6877 O O . GLY A 1 872 ? 13.838 25.113 -7.927 1.00 81.69 872 GLY A O 1
ATOM 6878 N N . GLY A 1 873 ? 12.718 23.486 -6.846 1.00 84.00 873 GLY A N 1
ATOM 6879 C CA . GLY A 1 873 ? 13.618 22.373 -7.160 1.00 84.00 873 GLY A CA 1
ATOM 6880 C C . GLY A 1 873 ? 13.914 22.166 -8.649 1.00 84.00 873 GLY A C 1
ATOM 6881 O O . GLY A 1 873 ? 15.021 21.765 -8.991 1.00 84.00 873 GLY A O 1
ATOM 6882 N N . ALA A 1 874 ? 13.003 22.561 -9.546 1.00 83.88 874 ALA A N 1
ATOM 6883 C CA . ALA A 1 874 ? 13.210 22.501 -11.001 1.00 83.88 874 ALA A CA 1
ATOM 6884 C C . ALA A 1 874 ? 14.383 23.372 -11.506 1.00 83.88 874 ALA A C 1
ATOM 6886 O O . ALA A 1 874 ? 14.846 23.213 -12.631 1.00 83.88 874 ALA A O 1
ATOM 6887 N N . LYS A 1 875 ? 14.866 24.321 -10.690 1.00 83.19 875 LYS A N 1
ATOM 6888 C CA . LYS A 1 875 ? 16.021 25.182 -11.004 1.00 83.19 875 LYS A CA 1
ATOM 6889 C C . LYS A 1 875 ? 17.282 24.806 -10.225 1.00 83.19 875 LYS A C 1
ATOM 6891 O O . LYS A 1 875 ? 18.309 25.458 -10.402 1.00 83.19 875 LYS A O 1
ATOM 6896 N N . VAL A 1 876 ? 17.201 23.811 -9.343 1.00 87.75 876 VAL A N 1
ATOM 6897 C CA . VAL A 1 876 ? 18.313 23.375 -8.497 1.00 87.75 876 VAL A CA 1
ATOM 6898 C C . VAL A 1 876 ? 18.901 22.106 -9.112 1.00 87.75 876 VAL A C 1
ATOM 6900 O O . VAL A 1 876 ? 18.235 21.071 -9.058 1.00 87.75 876 VAL A O 1
ATOM 6903 N N . PRO A 1 877 ? 20.104 22.160 -9.713 1.00 87.00 877 PRO A N 1
ATOM 6904 C CA . PRO A 1 877 ? 20.765 20.967 -10.222 1.00 87.00 877 PRO A CA 1
ATOM 6905 C C . PRO A 1 877 ? 21.248 20.080 -9.071 1.00 87.00 877 PRO A C 1
ATOM 6907 O O . PRO A 1 877 ? 21.652 20.573 -8.009 1.00 87.00 877 PRO A O 1
ATOM 6910 N N . VAL A 1 878 ? 21.219 18.771 -9.298 1.00 87.75 878 VAL A N 1
ATOM 6911 C CA . VAL A 1 878 ? 21.807 17.794 -8.382 1.00 87.75 878 VAL A CA 1
ATOM 6912 C C . VAL A 1 878 ? 23.318 17.746 -8.624 1.00 87.75 878 VAL A C 1
ATOM 6914 O O . VAL A 1 878 ? 23.771 17.689 -9.764 1.00 87.75 878 VAL A O 1
ATOM 6917 N N . ASN A 1 879 ? 24.097 17.806 -7.553 1.00 87.19 879 ASN A N 1
ATOM 6918 C CA . ASN A 1 879 ? 25.552 17.777 -7.528 1.00 87.19 879 ASN A CA 1
ATOM 6919 C C . ASN A 1 879 ? 26.029 16.844 -6.401 1.00 87.19 879 ASN A C 1
ATOM 6921 O O . ASN A 1 879 ? 25.226 16.317 -5.634 1.00 87.19 879 ASN A O 1
ATOM 6925 N N . GLU A 1 880 ? 27.341 16.649 -6.273 1.00 85.88 880 GLU A N 1
ATOM 6926 C CA . GLU A 1 880 ? 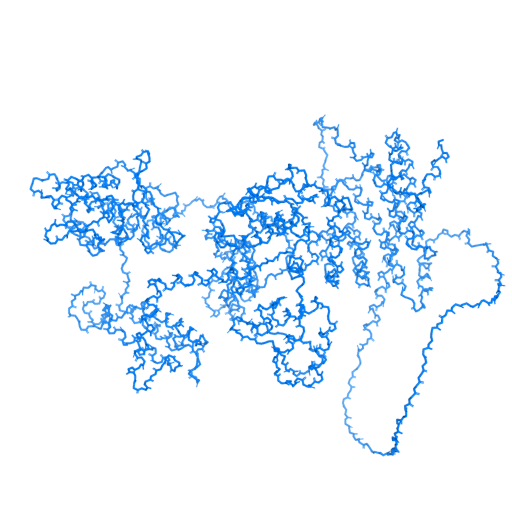27.892 15.747 -5.252 1.00 85.88 880 GLU A CA 1
ATOM 6927 C C . GLU A 1 880 ? 27.520 16.109 -3.812 1.00 85.88 880 GLU A C 1
ATOM 6929 O O . GLU A 1 880 ? 27.371 15.218 -2.984 1.00 85.88 880 GLU A O 1
ATOM 6934 N N . GLU A 1 881 ? 27.356 17.396 -3.509 1.00 85.31 881 GLU A N 1
ATOM 6935 C CA . GLU A 1 881 ? 27.061 17.866 -2.153 1.00 85.31 881 GLU A CA 1
ATOM 6936 C C . GLU A 1 881 ? 25.591 17.649 -1.766 1.00 85.31 881 GLU A C 1
ATOM 6938 O O . GLU A 1 881 ? 25.278 17.588 -0.581 1.00 85.31 881 GLU A O 1
ATOM 6943 N N . ASN A 1 882 ? 24.685 17.534 -2.745 1.00 88.62 882 ASN A N 1
ATOM 6944 C CA . ASN A 1 882 ? 23.238 17.463 -2.517 1.00 88.62 882 ASN A CA 1
ATOM 6945 C C . ASN A 1 882 ? 22.578 16.168 -3.042 1.00 88.62 882 ASN A C 1
ATOM 6947 O O . ASN A 1 882 ? 21.360 16.016 -2.958 1.00 88.62 882 ASN A O 1
ATOM 6951 N N . LYS A 1 883 ? 23.356 15.209 -3.558 1.00 87.69 883 LYS A N 1
ATOM 6952 C CA . LYS A 1 883 ? 22.823 13.950 -4.103 1.00 87.69 883 LYS A CA 1
ATOM 6953 C C . LYS A 1 883 ? 22.136 13.059 -3.078 1.00 87.69 883 LYS A C 1
ATOM 6955 O O . LYS A 1 883 ? 21.154 12.401 -3.408 1.00 87.69 883 LYS A O 1
ATOM 6960 N N . GLU A 1 884 ? 22.629 13.058 -1.842 1.00 85.50 884 GLU A N 1
ATOM 6961 C CA . GLU A 1 884 ? 22.013 12.315 -0.738 1.00 85.50 884 GLU A CA 1
ATOM 6962 C C . GLU A 1 884 ? 20.620 12.880 -0.423 1.00 85.50 884 GLU A C 1
ATOM 6964 O O . GLU A 1 884 ? 19.652 12.126 -0.335 1.00 85.50 884 GLU A O 1
ATOM 6969 N N . GLU A 1 885 ? 20.495 14.212 -0.383 1.00 86.88 885 GLU A N 1
ATOM 6970 C CA . GLU A 1 885 ? 19.217 14.922 -0.222 1.00 86.88 885 GLU A CA 1
ATOM 6971 C C . GLU A 1 885 ? 18.253 14.603 -1.379 1.00 86.88 885 GLU A C 1
ATOM 6973 O O . GLU A 1 885 ? 17.068 14.355 -1.159 1.00 86.88 885 GLU A O 1
ATOM 6978 N N . TYR A 1 886 ? 18.752 14.571 -2.620 1.00 87.38 886 TYR A N 1
ATOM 6979 C CA . TYR A 1 886 ? 17.950 14.193 -3.785 1.00 87.38 886 TYR A CA 1
ATOM 6980 C C . TYR A 1 886 ? 17.396 12.769 -3.655 1.00 87.38 886 TYR A C 1
ATOM 6982 O O . TYR A 1 886 ? 16.191 12.567 -3.804 1.00 87.38 886 TYR A O 1
ATOM 6990 N N . VAL A 1 887 ? 18.251 11.789 -3.342 1.00 85.94 887 VAL A N 1
ATOM 6991 C CA . VAL A 1 887 ? 17.837 10.384 -3.194 1.00 85.94 887 VAL A CA 1
ATOM 6992 C C . VAL A 1 887 ? 16.807 10.227 -2.076 1.00 85.94 887 VAL A C 1
ATOM 6994 O O . VAL A 1 887 ? 15.820 9.513 -2.264 1.00 85.94 887 VAL A O 1
ATOM 6997 N N . GLN A 1 888 ? 16.982 10.931 -0.957 1.00 83.00 888 GLN A N 1
ATOM 6998 C CA . GLN A 1 888 ? 16.028 10.924 0.150 1.00 83.00 888 GLN A CA 1
ATOM 6999 C C . GLN A 1 888 ? 14.651 11.460 -0.274 1.00 83.00 888 GLN A C 1
ATOM 7001 O O . GLN A 1 888 ? 13.646 10.773 -0.102 1.00 83.00 888 GLN A O 1
ATOM 7006 N N . LEU A 1 889 ? 14.591 12.644 -0.892 1.00 81.94 889 LEU A N 1
ATOM 7007 C CA . LEU A 1 889 ? 13.317 13.264 -1.283 1.00 81.94 889 LEU A CA 1
ATOM 7008 C C . LEU A 1 889 ? 12.594 12.492 -2.398 1.00 81.94 889 LEU A C 1
ATOM 7010 O O . LEU A 1 889 ? 11.364 12.434 -2.427 1.00 81.94 889 LEU A O 1
ATOM 7014 N N . VAL A 1 890 ? 13.340 11.898 -3.335 1.00 84.31 890 VAL A N 1
ATOM 7015 C CA . VAL A 1 890 ? 12.766 11.032 -4.378 1.00 84.31 890 VAL A CA 1
ATOM 7016 C C . VAL A 1 890 ? 12.184 9.758 -3.774 1.00 84.31 890 VAL A C 1
ATOM 7018 O O . VAL A 1 890 ? 11.119 9.310 -4.201 1.00 84.31 890 VAL A O 1
ATOM 7021 N N . THR A 1 891 ? 12.882 9.179 -2.798 1.00 79.69 891 THR A N 1
ATOM 7022 C CA . THR A 1 891 ? 12.421 7.997 -2.067 1.00 79.69 891 THR A CA 1
ATOM 7023 C C . THR A 1 891 ? 11.121 8.300 -1.331 1.00 79.69 891 THR A C 1
ATOM 7025 O O . THR A 1 891 ? 10.131 7.601 -1.529 1.00 79.69 891 THR A O 1
ATOM 7028 N N . GLU A 1 892 ? 11.078 9.398 -0.578 1.00 78.62 892 GLU A N 1
ATOM 7029 C CA . GLU A 1 892 ? 9.874 9.857 0.117 1.00 78.62 892 GLU A CA 1
ATOM 7030 C C . GLU A 1 892 ? 8.702 10.063 -0.855 1.00 78.62 892 GLU A C 1
ATOM 7032 O O . GLU A 1 892 ? 7.623 9.510 -0.658 1.00 78.62 892 GLU A O 1
ATOM 7037 N N . LEU A 1 893 ? 8.919 10.769 -1.972 1.00 78.62 893 LEU A N 1
ATOM 7038 C CA . LEU A 1 893 ? 7.871 10.999 -2.970 1.00 78.62 893 LEU A CA 1
ATOM 7039 C C . LEU A 1 893 ? 7.240 9.695 -3.483 1.00 78.62 893 LEU A C 1
ATOM 7041 O O . LEU A 1 893 ? 6.021 9.626 -3.651 1.00 78.62 893 LEU A O 1
ATOM 7045 N N . ARG A 1 894 ? 8.072 8.685 -3.765 1.00 74.19 894 ARG A N 1
ATOM 7046 C CA . ARG A 1 894 ? 7.629 7.399 -4.320 1.00 74.19 894 ARG A CA 1
ATOM 7047 C C . ARG A 1 894 ? 6.894 6.543 -3.296 1.00 74.19 894 ARG A C 1
ATOM 7049 O O . ARG A 1 894 ? 5.943 5.869 -3.672 1.00 74.19 894 ARG A O 1
ATOM 7056 N N . MET A 1 895 ? 7.331 6.578 -2.042 1.00 68.81 895 MET A N 1
ATOM 7057 C CA . MET A 1 895 ? 6.814 5.715 -0.979 1.00 68.81 895 MET A CA 1
ATOM 7058 C C . MET A 1 895 ? 5.545 6.281 -0.328 1.00 68.81 895 MET A C 1
ATOM 7060 O O . MET A 1 895 ? 4.701 5.508 0.113 1.00 68.81 895 MET A O 1
ATOM 7064 N N . THR A 1 896 ? 5.386 7.609 -0.273 1.00 67.75 896 THR A N 1
ATOM 7065 C CA . THR A 1 896 ? 4.271 8.248 0.453 1.00 67.75 896 THR A CA 1
ATOM 7066 C C . THR A 1 896 ? 3.455 9.186 -0.431 1.00 67.75 896 THR A C 1
ATOM 7068 O O . THR A 1 896 ? 2.286 8.923 -0.715 1.00 67.75 896 THR A O 1
ATOM 7071 N N . ARG A 1 897 ? 4.064 10.260 -0.940 1.00 67.12 897 ARG A N 1
ATOM 7072 C CA . ARG A 1 897 ? 3.340 11.377 -1.579 1.00 67.12 897 ARG A CA 1
ATOM 7073 C C . ARG A 1 897 ? 2.501 10.966 -2.798 1.00 67.12 897 ARG A C 1
ATOM 7075 O O . ARG A 1 897 ? 1.452 11.562 -3.028 1.00 67.12 897 ARG A O 1
ATOM 7082 N N . ALA A 1 898 ? 2.931 9.969 -3.576 1.00 67.12 898 ALA A N 1
ATOM 7083 C CA . ALA A 1 898 ? 2.196 9.485 -4.754 1.00 67.12 898 ALA A CA 1
ATOM 7084 C C . ALA A 1 898 ? 0.896 8.721 -4.418 1.00 67.12 898 ALA A C 1
ATOM 7086 O O . ALA A 1 898 ? 0.013 8.604 -5.267 1.00 67.12 898 ALA A O 1
ATOM 7087 N N . ILE A 1 899 ? 0.771 8.216 -3.188 1.00 73.75 899 ILE A N 1
ATOM 7088 C CA . ILE A 1 899 ? -0.375 7.430 -2.702 1.00 73.75 899 ILE A CA 1
ATOM 7089 C C . ILE A 1 899 ? -1.044 8.066 -1.477 1.00 73.75 899 ILE A C 1
ATOM 7091 O O . ILE A 1 899 ? -1.795 7.407 -0.758 1.00 73.75 899 ILE A O 1
ATOM 7095 N N . GLN A 1 900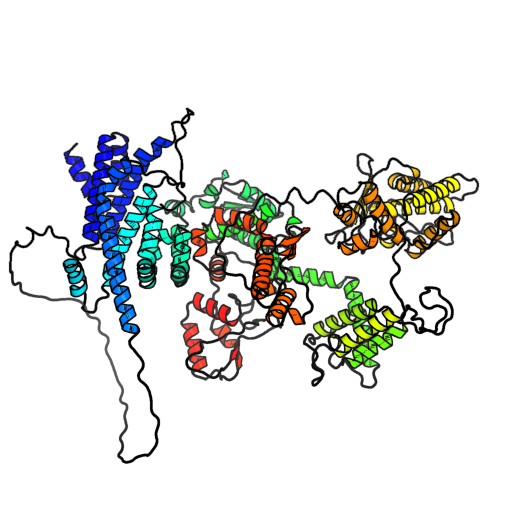 ? -0.772 9.349 -1.230 1.00 78.56 900 GLN A N 1
ATOM 7096 C CA . GLN A 1 900 ? -1.150 10.024 0.008 1.00 78.56 900 GLN A CA 1
ATOM 7097 C C . GLN A 1 900 ? -2.673 9.992 0.260 1.00 78.56 900 GLN A C 1
ATOM 7099 O O . GLN A 1 900 ? -3.067 9.502 1.310 1.00 78.56 900 GLN A O 1
ATOM 7104 N N . PRO A 1 901 ? -3.560 10.352 -0.690 1.00 82.25 901 PRO A N 1
ATOM 7105 C CA . PRO A 1 901 ? -5.009 10.191 -0.509 1.00 82.25 901 PRO A CA 1
ATOM 7106 C C . PRO A 1 901 ? -5.494 8.775 -0.164 1.00 82.25 901 PRO A C 1
ATOM 7108 O O . PRO A 1 901 ? -6.470 8.627 0.577 1.00 82.25 901 PRO A O 1
ATOM 7111 N N . GLN A 1 902 ? -4.846 7.731 -0.687 1.00 84.00 902 GLN A N 1
ATOM 7112 C CA . GLN A 1 902 ? -5.149 6.339 -0.354 1.00 84.00 902 GLN A CA 1
ATOM 7113 C C . GLN A 1 902 ? -4.762 6.045 1.099 1.00 84.00 902 GLN A C 1
ATOM 7115 O O . GLN A 1 902 ? -5.570 5.481 1.840 1.00 84.00 902 GLN A O 1
ATOM 7120 N N . ILE A 1 903 ? -3.558 6.471 1.502 1.00 81.25 903 ILE A N 1
ATOM 7121 C CA . ILE A 1 903 ? -3.065 6.376 2.881 1.00 81.25 903 ILE A CA 1
ATOM 7122 C C . ILE A 1 903 ? -4.005 7.136 3.821 1.00 81.25 903 ILE A C 1
ATOM 7124 O O . ILE A 1 903 ? -4.488 6.553 4.784 1.00 81.25 903 ILE A O 1
ATOM 7128 N N . ASP A 1 904 ? -4.341 8.387 3.515 1.00 84.12 904 ASP A N 1
ATOM 7129 C CA . ASP A 1 904 ? -5.203 9.234 4.343 1.00 84.12 904 ASP A CA 1
ATOM 7130 C C . ASP A 1 904 ? -6.592 8.617 4.523 1.00 84.12 904 ASP A C 1
ATOM 7132 O O . ASP A 1 904 ? -7.135 8.593 5.629 1.00 84.12 904 ASP A O 1
ATOM 7136 N N . SER A 1 905 ? -7.168 8.073 3.446 1.00 87.88 905 SER A N 1
ATOM 7137 C CA . SER A 1 905 ? -8.473 7.406 3.497 1.00 87.88 905 SER A CA 1
ATOM 7138 C C . SER A 1 905 ? -8.413 6.153 4.368 1.00 87.88 905 SER A C 1
ATOM 7140 O O . SER A 1 905 ? -9.274 5.954 5.226 1.00 87.88 905 SER A O 1
ATOM 7142 N N . PHE A 1 906 ? -7.372 5.335 4.198 1.00 89.25 906 PHE A N 1
ATOM 7143 C CA . PHE A 1 906 ? -7.136 4.151 5.018 1.00 89.25 906 PHE A CA 1
ATOM 7144 C C . PHE A 1 906 ? -6.948 4.507 6.499 1.00 89.25 906 PHE A C 1
ATOM 7146 O O . PHE A 1 906 ? -7.636 3.951 7.356 1.00 89.25 906 PHE A O 1
ATOM 7153 N N . LEU A 1 907 ? -6.077 5.472 6.808 1.00 85.75 907 LEU A N 1
ATOM 7154 C CA . LEU A 1 907 ? -5.816 5.938 8.170 1.00 85.75 907 LEU A CA 1
ATOM 7155 C C . LEU A 1 907 ? -7.063 6.553 8.807 1.00 85.75 907 LEU A C 1
ATOM 7157 O O . LEU A 1 907 ? -7.324 6.303 9.979 1.00 85.75 907 LEU A O 1
ATOM 7161 N N . THR A 1 908 ? -7.881 7.277 8.038 1.00 87.94 908 THR A N 1
ATOM 7162 C CA . THR A 1 908 ? -9.176 7.799 8.504 1.00 87.94 908 THR A CA 1
ATOM 7163 C C . THR A 1 908 ? -10.083 6.666 8.983 1.00 87.94 908 THR A C 1
ATOM 7165 O O . THR A 1 908 ? -10.673 6.756 10.059 1.00 87.94 908 THR A O 1
ATOM 7168 N N . GLY A 1 909 ? -10.178 5.579 8.213 1.00 87.75 909 GLY A N 1
ATOM 7169 C CA . GLY A 1 909 ? -10.964 4.408 8.598 1.00 87.75 909 GLY A CA 1
ATOM 7170 C C . GLY A 1 909 ? -10.375 3.645 9.785 1.00 87.75 909 GLY A C 1
ATOM 7171 O O . GLY A 1 909 ? -11.106 3.223 10.679 1.00 87.75 909 GLY A O 1
ATOM 7172 N N . PHE A 1 910 ? -9.052 3.491 9.824 1.00 89.12 910 PHE A N 1
ATOM 7173 C CA . PHE A 1 910 ? -8.351 2.794 10.902 1.00 89.12 910 PHE A CA 1
ATOM 7174 C C . PHE A 1 910 ? -8.460 3.548 12.237 1.00 89.12 910 PHE A C 1
ATOM 7176 O O . PHE A 1 910 ? -8.832 2.969 13.265 1.00 89.12 910 PHE A O 1
ATOM 7183 N N . HIS A 1 911 ? -8.221 4.863 12.214 1.00 87.75 911 HIS A N 1
ATOM 7184 C CA . HIS A 1 911 ? -8.246 5.721 13.397 1.00 87.75 911 HIS A CA 1
ATOM 7185 C C . HIS A 1 911 ? -9.645 6.038 13.928 1.00 87.75 911 HIS A C 1
ATOM 7187 O O . HIS A 1 911 ? -9.778 6.528 15.049 1.00 87.75 911 HIS A O 1
ATOM 7193 N N . GLU A 1 912 ? -10.699 5.675 13.194 1.00 86.88 912 GLU A N 1
ATOM 7194 C CA . GLU A 1 912 ? -12.063 5.671 13.727 1.00 86.88 912 GLU A CA 1
ATOM 7195 C C . GLU A 1 912 ? -12.209 4.708 14.925 1.00 86.88 912 GLU A C 1
ATOM 7197 O O . GLU A 1 912 ? -12.961 4.974 15.876 1.00 86.88 912 GLU A O 1
ATOM 7202 N N . TYR A 1 913 ? -11.462 3.600 14.909 1.00 86.06 913 TYR A N 1
ATOM 7203 C CA . TYR A 1 913 ? -11.486 2.577 15.958 1.00 86.06 913 TYR A CA 1
ATOM 7204 C C . TYR A 1 913 ? -10.247 2.606 16.847 1.00 86.06 913 TYR A C 1
ATOM 7206 O O . TYR A 1 913 ? -10.384 2.414 18.055 1.00 86.06 913 TYR A O 1
ATOM 7214 N N . ILE A 1 914 ? -9.071 2.870 16.272 1.00 86.06 914 ILE A N 1
ATOM 7215 C CA . ILE A 1 914 ? -7.781 2.771 16.959 1.00 86.06 914 ILE A CA 1
ATOM 7216 C C . ILE A 1 914 ? -7.104 4.146 17.028 1.00 86.06 914 ILE A C 1
ATOM 7218 O O . ILE A 1 914 ? -6.597 4.623 16.014 1.00 86.06 914 ILE A O 1
ATOM 7222 N N . PRO A 1 915 ? -7.028 4.797 18.199 1.00 81.50 915 PRO A N 1
ATOM 7223 C CA . PRO A 1 915 ? -6.364 6.092 18.326 1.00 81.50 915 PRO A CA 1
ATOM 7224 C C . PRO A 1 915 ? -4.906 6.062 17.839 1.00 81.50 915 PRO A C 1
ATOM 7226 O O . PRO A 1 915 ? -4.128 5.196 18.249 1.00 81.50 915 PRO A O 1
ATOM 7229 N N . GLN A 1 916 ? -4.517 7.042 17.013 1.00 78.81 916 GLN A N 1
ATOM 7230 C CA . GLN A 1 916 ? -3.137 7.200 16.519 1.00 78.81 916 GLN A CA 1
ATOM 7231 C C . GLN A 1 916 ? -2.125 7.245 17.670 1.00 78.81 916 GLN A C 1
ATOM 7233 O O . GLN A 1 916 ? -1.039 6.670 17.599 1.00 78.81 916 GLN A O 1
ATOM 7238 N N . SER A 1 917 ? -2.531 7.874 18.772 1.00 71.50 917 SER A N 1
ATOM 7239 C CA . SER A 1 917 ? -1.709 8.045 19.959 1.00 71.50 917 SER A CA 1
ATOM 7240 C C . SER A 1 917 ? -1.348 6.730 20.667 1.00 71.50 917 SER A C 1
ATOM 7242 O O . SER A 1 917 ? -0.297 6.647 21.302 1.00 71.50 917 SER A O 1
ATOM 7244 N N . LEU A 1 918 ? -2.185 5.697 20.519 1.00 76.44 918 LEU A N 1
ATOM 7245 C CA . LEU A 1 918 ? -1.973 4.369 21.092 1.00 76.44 918 LEU A CA 1
ATOM 7246 C C . LEU A 1 918 ? -1.185 3.456 20.144 1.00 76.44 918 LEU A C 1
ATOM 7248 O O . LEU A 1 918 ? -0.323 2.708 20.595 1.00 76.44 918 LEU A O 1
ATOM 7252 N N . VAL A 1 919 ? -1.449 3.517 18.833 1.00 82.56 919 VAL A N 1
ATOM 7253 C CA . VAL A 1 919 ? -0.798 2.613 17.865 1.00 82.56 919 VAL A CA 1
ATOM 7254 C C . VAL A 1 919 ? 0.684 2.936 17.649 1.00 82.56 919 VAL A C 1
ATOM 7256 O O . VAL A 1 919 ? 1.480 2.026 17.456 1.00 82.56 919 VAL A O 1
ATOM 7259 N N . GLN A 1 920 ? 1.088 4.207 17.770 1.00 77.38 920 GLN A N 1
ATOM 7260 C CA . GLN A 1 920 ? 2.489 4.645 17.626 1.00 77.38 920 GLN A CA 1
ATOM 7261 C C . GLN A 1 920 ? 3.456 4.025 18.653 1.00 77.38 920 GLN A C 1
ATOM 7263 O O . GLN A 1 920 ? 4.674 4.148 18.517 1.00 77.38 920 GLN A O 1
ATOM 7268 N N . MET A 1 921 ? 2.925 3.378 19.696 1.00 76.25 921 MET A N 1
ATOM 7269 C CA . MET A 1 921 ? 3.718 2.640 20.676 1.00 76.25 921 MET A CA 1
ATOM 7270 C C . MET A 1 921 ? 4.385 1.401 20.084 1.00 76.25 921 MET A C 1
ATOM 7272 O O . MET A 1 921 ? 5.348 0.921 20.679 1.00 76.25 921 MET A O 1
ATOM 7276 N N . PHE A 1 922 ? 3.878 0.892 18.963 1.00 76.81 922 PHE A N 1
ATOM 7277 C CA . PHE A 1 922 ? 4.369 -0.296 18.275 1.00 76.81 922 PHE A CA 1
ATOM 7278 C C . PHE A 1 922 ? 5.177 0.105 17.040 1.00 76.81 922 PHE A C 1
ATOM 7280 O O . PHE A 1 922 ? 4.956 1.166 16.447 1.00 76.81 922 PHE A O 1
ATOM 7287 N N . ASP A 1 923 ? 6.166 -0.703 16.682 1.00 71.00 923 ASP A N 1
ATOM 7288 C CA . ASP A 1 923 ? 6.755 -0.640 15.344 1.00 71.00 923 ASP A CA 1
ATOM 7289 C C . ASP A 1 923 ? 5.911 -1.413 14.314 1.00 71.00 923 ASP A C 1
ATOM 7291 O O . ASP A 1 923 ? 4.858 -1.974 14.627 1.00 71.00 923 ASP A O 1
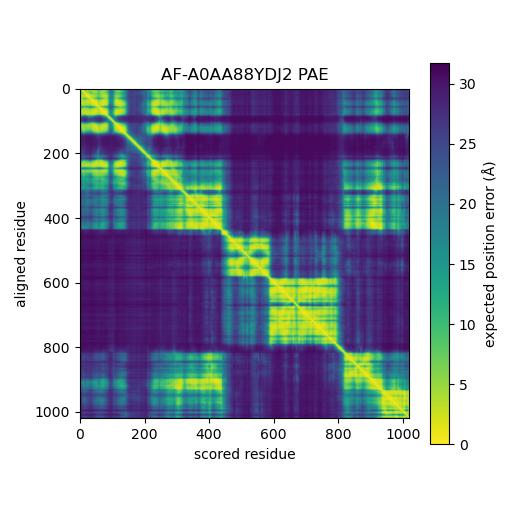ATOM 7295 N N . GLU A 1 924 ? 6.342 -1.382 13.057 1.00 67.56 924 GLU A N 1
ATOM 7296 C CA . GLU A 1 924 ? 5.649 -2.007 11.936 1.00 67.56 924 GLU A CA 1
ATOM 7297 C C . GLU A 1 924 ? 5.481 -3.530 12.091 1.00 67.56 924 GLU A C 1
ATOM 7299 O O . GLU A 1 924 ? 4.452 -4.075 11.685 1.00 67.56 924 GLU A O 1
ATOM 7304 N N . TYR A 1 925 ? 6.433 -4.211 12.731 1.00 67.56 925 TYR A N 1
ATOM 7305 C CA . TYR A 1 925 ? 6.415 -5.665 12.920 1.00 67.56 925 TYR A CA 1
ATOM 7306 C C . TYR A 1 925 ? 5.553 -6.056 14.112 1.00 67.56 925 TYR A C 1
ATOM 7308 O O . TYR A 1 925 ? 4.771 -7.000 14.063 1.00 67.56 925 TYR A O 1
ATOM 7316 N N . GLU A 1 926 ? 5.651 -5.305 15.197 1.00 74.81 926 GLU A N 1
ATOM 7317 C CA . GLU A 1 926 ? 4.790 -5.473 16.356 1.00 74.81 926 GLU A CA 1
ATOM 7318 C C . GLU A 1 926 ? 3.326 -5.226 16.002 1.00 74.81 926 GLU A C 1
ATOM 7320 O O . GLU A 1 926 ? 2.453 -5.967 16.456 1.00 74.81 926 GLU A O 1
ATOM 7325 N N . LEU A 1 927 ? 3.052 -4.241 15.143 1.00 78.88 927 LEU A N 1
ATOM 7326 C CA . LEU A 1 927 ? 1.712 -3.996 14.623 1.00 78.88 927 LEU A CA 1
ATOM 7327 C C . LEU A 1 927 ? 1.217 -5.156 13.745 1.00 78.88 927 LEU A C 1
ATOM 7329 O O . LEU A 1 927 ? 0.049 -5.538 13.848 1.00 78.88 927 LEU A O 1
ATOM 7333 N N . GLU A 1 928 ? 2.093 -5.761 12.934 1.00 74.25 928 GLU A N 1
ATOM 7334 C CA . GLU A 1 928 ? 1.787 -7.004 12.217 1.00 74.25 928 GLU A CA 1
ATOM 7335 C C . GLU A 1 928 ? 1.378 -8.108 13.205 1.00 74.25 928 GLU A C 1
ATOM 7337 O O . GLU A 1 928 ? 0.296 -8.678 13.069 1.00 74.25 928 GLU A O 1
ATOM 7342 N N . LEU A 1 929 ? 2.174 -8.345 14.255 1.00 74.88 929 LEU A N 1
ATOM 7343 C CA . LEU A 1 929 ? 1.889 -9.352 15.284 1.00 74.88 929 LEU A CA 1
ATOM 7344 C C . LEU A 1 929 ? 0.586 -9.081 16.044 1.00 74.88 929 LEU A C 1
ATOM 7346 O O . LEU A 1 929 ? -0.096 -10.024 16.448 1.00 74.88 929 LEU A O 1
ATOM 7350 N N . MET A 1 930 ? 0.213 -7.816 16.244 1.00 80.00 930 MET A N 1
ATOM 7351 C CA . MET A 1 930 ? -1.078 -7.464 16.837 1.00 80.00 930 MET A CA 1
ATOM 7352 C C . MET A 1 930 ? -2.266 -7.848 15.943 1.00 80.00 930 MET A C 1
ATOM 7354 O O . MET A 1 930 ? -3.324 -8.186 16.472 1.00 80.00 930 MET A O 1
ATOM 7358 N N . LEU A 1 931 ? -2.098 -7.809 14.616 1.00 78.56 931 LEU A N 1
ATOM 7359 C CA . LEU A 1 931 ? -3.142 -8.108 13.630 1.00 78.56 931 LEU A CA 1
ATOM 7360 C C . LEU A 1 931 ? -3.211 -9.597 13.258 1.00 78.56 931 LEU A C 1
ATOM 7362 O O . LEU A 1 931 ? -4.305 -10.146 13.141 1.00 78.56 931 LEU A O 1
ATOM 7366 N N . SER A 1 932 ? -2.067 -10.255 13.055 1.00 71.19 932 SER A N 1
ATOM 7367 C CA . SER A 1 932 ? -1.987 -11.664 12.636 1.00 71.19 932 SER A CA 1
ATOM 7368 C C . SER A 1 932 ? -1.838 -12.642 13.800 1.00 71.19 932 SER A C 1
ATOM 7370 O O . SER A 1 932 ? -2.055 -13.841 13.638 1.00 71.19 932 SER A O 1
ATOM 7372 N N . GLY A 1 933 ? -1.464 -12.145 14.979 1.00 72.31 933 GLY A N 1
ATOM 7373 C CA . GLY A 1 933 ? -1.085 -12.961 16.125 1.00 72.31 933 GLY A CA 1
ATOM 7374 C C . GLY A 1 933 ? 0.395 -13.339 16.101 1.00 72.31 933 GLY A C 1
ATOM 7375 O O . GLY A 1 933 ? 1.077 -13.225 15.081 1.00 72.31 933 GLY A O 1
ATOM 7376 N N . ILE A 1 934 ? 0.888 -13.794 17.255 1.00 70.31 934 ILE A N 1
ATOM 7377 C CA . ILE A 1 934 ? 2.265 -14.275 17.404 1.00 70.31 934 ILE A CA 1
ATOM 7378 C C . ILE A 1 934 ? 2.338 -15.704 16.849 1.00 70.31 934 ILE A C 1
ATOM 7380 O O . ILE A 1 934 ? 1.647 -16.577 17.386 1.00 70.31 934 ILE A O 1
ATOM 7384 N N . PRO A 1 935 ? 3.147 -15.971 15.807 1.00 69.12 935 PRO A N 1
ATOM 7385 C CA . PRO A 1 935 ? 3.314 -17.321 15.293 1.00 69.12 935 PRO A CA 1
ATOM 7386 C C . PRO A 1 935 ? 4.053 -18.191 16.314 1.00 69.12 935 PRO A C 1
ATOM 7388 O O . PRO A 1 935 ? 4.970 -17.743 17.003 1.00 69.12 935 PRO A O 1
ATOM 7391 N N . GLU A 1 936 ? 3.668 -19.460 16.400 1.00 76.25 936 GLU A N 1
ATOM 7392 C CA . GLU A 1 936 ? 4.388 -20.433 17.214 1.00 76.25 936 GLU A CA 1
ATOM 7393 C C . GLU A 1 936 ? 5.588 -20.960 16.415 1.00 76.25 936 GLU A C 1
ATOM 7395 O O . GLU A 1 936 ? 5.418 -21.674 15.427 1.00 76.25 936 GLU A O 1
ATOM 7400 N N . ILE A 1 937 ? 6.806 -20.576 16.810 1.00 84.12 937 ILE A N 1
ATOM 7401 C CA . ILE A 1 937 ? 8.032 -21.023 16.143 1.00 84.12 937 ILE A CA 1
ATOM 7402 C C . ILE A 1 937 ? 8.547 -22.291 16.825 1.00 84.12 937 ILE A C 1
ATOM 7404 O O . ILE A 1 937 ? 8.898 -22.281 18.012 1.00 84.12 937 ILE A O 1
ATOM 7408 N N . ASP A 1 938 ? 8.617 -23.368 16.043 1.00 87.00 938 ASP A N 1
ATOM 7409 C CA . ASP A 1 938 ? 9.245 -24.630 16.422 1.00 87.00 938 ASP A CA 1
ATOM 7410 C C . ASP A 1 938 ? 10.774 -24.519 16.277 1.00 87.00 938 ASP A C 1
ATOM 7412 O O . ASP A 1 938 ? 11.322 -24.419 15.174 1.00 87.00 938 ASP A O 1
ATOM 7416 N N . VAL A 1 939 ? 11.468 -24.508 17.418 1.00 91.88 939 VAL A N 1
ATOM 7417 C CA . VAL A 1 939 ? 12.932 -24.385 17.485 1.00 91.88 939 VAL A CA 1
ATOM 7418 C C . VAL A 1 939 ? 13.623 -25.654 16.983 1.00 91.88 939 VAL A C 1
ATOM 7420 O O . VAL A 1 939 ? 14.713 -25.563 16.415 1.00 91.88 939 VAL A O 1
ATOM 7423 N N . ASP A 1 940 ? 13.003 -26.824 17.143 1.00 90.94 940 ASP A N 1
ATOM 7424 C CA . ASP A 1 940 ? 13.571 -28.085 16.669 1.00 90.94 940 ASP A CA 1
ATOM 7425 C C . ASP A 1 940 ? 13.516 -28.152 15.140 1.00 90.94 940 ASP A C 1
ATOM 7427 O O . ASP A 1 940 ? 14.507 -28.522 14.505 1.00 90.94 940 ASP A O 1
ATOM 7431 N N . ASP A 1 941 ? 12.403 -27.730 14.530 1.00 91.50 941 ASP A N 1
ATOM 7432 C CA . ASP A 1 941 ? 12.302 -27.594 13.071 1.00 91.50 941 ASP A CA 1
ATOM 7433 C C . ASP A 1 941 ? 13.351 -26.608 12.529 1.00 91.50 941 ASP A C 1
ATOM 7435 O O . ASP A 1 941 ? 14.100 -26.932 11.602 1.00 91.50 941 ASP A O 1
ATOM 7439 N N . TRP A 1 942 ? 13.499 -25.443 13.170 1.00 93.44 942 TRP A N 1
ATOM 7440 C CA . TRP A 1 942 ? 14.515 -24.452 12.800 1.00 93.44 942 TRP A CA 1
ATOM 7441 C C . TRP A 1 942 ? 15.931 -25.032 12.863 1.00 93.44 942 TRP A C 1
ATOM 7443 O O . TRP A 1 942 ? 16.710 -24.920 11.908 1.00 93.44 942 TRP A O 1
ATOM 7453 N N . ARG A 1 943 ? 16.260 -25.723 13.958 1.00 93.38 943 ARG A N 1
ATOM 7454 C CA . ARG A 1 943 ? 17.562 -26.370 14.141 1.00 93.38 943 ARG A CA 1
ATOM 7455 C C . ARG A 1 943 ? 17.831 -27.421 13.071 1.00 93.38 943 ARG A C 1
ATOM 7457 O O . ARG A 1 943 ? 18.927 -27.444 12.508 1.00 93.38 943 ARG A O 1
ATOM 7464 N N . ASN A 1 944 ? 16.844 -28.259 12.761 1.00 92.00 944 ASN A N 1
ATOM 7465 C CA . ASN A 1 944 ? 16.974 -29.349 11.791 1.00 92.00 944 ASN A CA 1
ATOM 7466 C C . ASN A 1 944 ? 17.255 -28.856 10.364 1.00 92.00 944 ASN A C 1
ATOM 7468 O O . ASN A 1 944 ? 17.913 -29.552 9.584 1.00 92.00 944 ASN A O 1
ATOM 7472 N N . PHE A 1 945 ? 16.789 -27.654 10.021 1.00 91.62 945 PHE A N 1
ATOM 7473 C CA . PHE A 1 945 ? 16.949 -27.067 8.691 1.00 91.62 945 PHE A CA 1
ATOM 7474 C C . PHE A 1 945 ? 17.949 -25.901 8.639 1.00 91.62 945 PHE A C 1
ATOM 7476 O O . PHE A 1 945 ? 17.941 -25.132 7.678 1.00 91.62 945 PHE A O 1
ATOM 7483 N N . THR A 1 946 ? 18.865 -25.824 9.611 1.00 93.50 946 THR A N 1
ATOM 7484 C CA . THR A 1 946 ? 19.973 -24.855 9.637 1.00 93.50 946 THR A CA 1
ATOM 7485 C C . THR A 1 946 ? 21.266 -25.417 9.030 1.00 93.50 946 THR A C 1
ATOM 7487 O O . THR A 1 946 ? 21.632 -26.570 9.253 1.00 93.50 946 THR A O 1
ATOM 7490 N N . GLU A 1 947 ? 21.985 -24.588 8.274 1.00 92.62 947 GLU A N 1
ATOM 7491 C CA . GLU A 1 947 ? 23.323 -24.840 7.735 1.00 92.62 947 GLU A CA 1
ATOM 7492 C C . GLU A 1 947 ? 24.394 -24.065 8.525 1.00 92.62 947 GLU A C 1
ATOM 7494 O O . GLU A 1 947 ? 24.181 -22.931 8.954 1.00 92.62 947 GLU A O 1
ATOM 7499 N N . TYR A 1 948 ? 25.565 -24.671 8.724 1.00 94.38 948 TYR A N 1
ATOM 7500 C CA . TYR A 1 948 ? 26.678 -24.069 9.462 1.00 94.38 948 TYR A CA 1
ATOM 7501 C C . TYR A 1 948 ? 27.882 -23.887 8.536 1.00 94.38 948 TYR A C 1
ATOM 7503 O O . TYR A 1 948 ? 28.361 -24.850 7.937 1.00 94.38 948 TYR A O 1
ATOM 7511 N N . ILE A 1 949 ? 28.394 -22.660 8.424 1.00 89.62 949 ILE A N 1
ATOM 7512 C CA . ILE A 1 949 ? 29.569 -22.338 7.604 1.00 89.62 949 ILE A CA 1
ATOM 7513 C C . ILE A 1 949 ? 30.721 -21.934 8.522 1.00 89.62 949 ILE A C 1
ATOM 7515 O O . ILE A 1 949 ? 30.692 -20.887 9.162 1.00 89.62 949 ILE A O 1
ATOM 7519 N N . GLY A 1 950 ? 31.766 -22.761 8.580 1.00 87.00 950 GLY A N 1
ATOM 7520 C CA . GLY A 1 950 ? 32.921 -22.522 9.456 1.00 87.00 950 GLY A CA 1
ATOM 7521 C C . GLY A 1 950 ? 32.669 -22.825 10.940 1.00 87.00 950 GLY A C 1
ATOM 7522 O O . GLY A 1 950 ? 33.547 -22.566 11.759 1.00 87.00 950 GLY A O 1
ATOM 7523 N N . TYR A 1 951 ? 31.511 -23.400 11.268 1.00 89.69 951 TYR A N 1
ATOM 7524 C CA . TYR A 1 951 ? 31.183 -23.994 12.562 1.00 89.69 951 TYR A CA 1
ATOM 7525 C C . TYR A 1 951 ? 30.757 -25.451 12.367 1.00 89.69 951 TYR A C 1
ATOM 7527 O O . TYR A 1 951 ? 30.129 -25.774 11.361 1.00 89.69 951 TYR A O 1
ATOM 7535 N N . ASP A 1 952 ? 31.040 -26.299 13.355 1.00 88.44 952 ASP A N 1
ATOM 7536 C CA . ASP A 1 952 ? 30.419 -27.621 13.473 1.00 88.44 952 ASP A CA 1
ATOM 7537 C C . ASP A 1 952 ? 29.252 -27.554 14.466 1.00 88.44 952 ASP A C 1
ATOM 7539 O O . ASP A 1 952 ? 29.315 -26.821 15.456 1.00 88.44 952 ASP A O 1
ATOM 7543 N N . ALA A 1 953 ? 28.208 -28.357 14.242 1.00 87.50 953 ALA A N 1
ATOM 7544 C CA . ALA A 1 953 ? 27.027 -28.396 15.113 1.00 87.50 953 ALA A CA 1
ATOM 7545 C C . ALA A 1 953 ? 27.361 -28.750 16.579 1.00 87.50 953 ALA A C 1
ATOM 7547 O O . ALA A 1 953 ? 26.650 -28.351 17.497 1.00 87.50 953 ALA A O 1
ATOM 7548 N N . ASP A 1 954 ? 28.466 -29.469 16.801 1.00 91.44 954 ASP A N 1
ATOM 7549 C CA . ASP A 1 954 ? 28.934 -29.875 18.127 1.00 91.44 954 ASP A CA 1
ATOM 7550 C C . ASP A 1 954 ? 29.733 -28.795 18.871 1.00 91.44 954 ASP A C 1
ATOM 7552 O O . ASP A 1 954 ? 30.063 -28.989 20.047 1.00 91.44 954 ASP A O 1
ATOM 7556 N N . MET A 1 955 ? 30.060 -27.672 18.225 1.00 93.75 955 MET A N 1
ATOM 7557 C CA . MET A 1 955 ? 30.795 -26.585 18.867 1.00 93.75 955 MET A CA 1
ATOM 7558 C C . MET A 1 955 ? 29.947 -25.887 19.929 1.00 93.75 955 MET A C 1
ATOM 7560 O O . MET A 1 955 ? 28.756 -25.641 19.736 1.00 93.75 955 MET A O 1
ATOM 7564 N N . ASP A 1 956 ? 30.594 -25.490 21.025 1.00 92.56 956 ASP A N 1
ATOM 7565 C CA . ASP A 1 956 ? 29.924 -24.849 22.162 1.00 92.56 956 ASP A CA 1
ATOM 7566 C C . ASP A 1 956 ? 29.168 -23.578 21.753 1.00 92.56 956 ASP A C 1
ATOM 7568 O O . ASP A 1 956 ? 28.065 -23.348 22.225 1.00 92.56 956 ASP A O 1
ATOM 7572 N N . VAL A 1 957 ? 29.697 -22.802 20.799 1.00 90.44 957 VAL A N 1
ATOM 7573 C CA . VAL A 1 957 ? 29.033 -21.590 20.281 1.00 90.44 957 VAL A CA 1
ATOM 7574 C C . VAL A 1 957 ? 27.679 -21.907 19.636 1.00 90.44 957 VAL A C 1
ATOM 7576 O O . VAL A 1 957 ? 26.718 -21.170 19.844 1.00 90.44 957 VAL A O 1
ATOM 7579 N N . ILE A 1 958 ? 27.580 -23.009 18.885 1.00 95.38 958 ILE A N 1
ATOM 7580 C CA . ILE A 1 958 ? 26.324 -23.430 18.251 1.00 95.38 958 ILE A CA 1
ATOM 7581 C C . ILE A 1 958 ? 25.351 -23.980 19.296 1.00 95.38 958 ILE A C 1
ATOM 7583 O O . ILE A 1 958 ? 24.166 -23.660 19.256 1.00 95.38 958 ILE A O 1
ATOM 7587 N N . LYS A 1 959 ? 25.845 -24.744 20.276 1.00 93.62 959 LYS A N 1
ATOM 7588 C CA . LYS A 1 959 ? 25.027 -25.225 21.400 1.00 93.62 959 LYS A CA 1
ATOM 7589 C C . LYS A 1 959 ? 24.449 -24.067 22.208 1.00 93.62 959 LYS A C 1
ATOM 7591 O O . LYS A 1 959 ? 23.243 -24.029 22.414 1.00 93.62 959 LYS A O 1
ATOM 7596 N N . TRP A 1 960 ? 25.271 -23.081 22.567 1.00 94.81 960 TRP A N 1
ATOM 7597 C CA . TRP A 1 960 ? 24.823 -21.889 23.287 1.00 94.81 960 TRP A CA 1
ATOM 7598 C C . TRP A 1 960 ? 23.807 -21.076 22.496 1.00 94.81 960 TRP A C 1
ATOM 7600 O O . TRP A 1 960 ? 22.848 -20.589 23.087 1.00 94.81 960 TRP A O 1
ATOM 7610 N N . PHE A 1 961 ? 23.986 -20.934 21.179 1.00 94.94 961 PHE A N 1
ATOM 7611 C CA . PHE A 1 961 ? 23.006 -20.257 20.329 1.00 94.94 961 PHE A CA 1
ATOM 7612 C C . PHE A 1 961 ? 21.625 -20.912 20.456 1.00 94.94 961 PHE A C 1
ATOM 7614 O O . PHE A 1 961 ? 20.637 -20.233 20.731 1.00 94.94 961 PHE A O 1
ATOM 7621 N N . TRP A 1 962 ? 21.564 -22.235 20.324 1.00 95.50 962 TRP A N 1
ATOM 7622 C CA . TRP A 1 962 ? 20.307 -22.967 20.387 1.00 95.50 962 TRP A CA 1
ATOM 7623 C C . TRP A 1 962 ? 19.709 -23.058 21.795 1.00 95.50 962 TRP A C 1
ATOM 7625 O O . TRP A 1 962 ? 18.501 -22.898 21.932 1.00 95.50 962 TRP A O 1
ATOM 7635 N N . GLU A 1 963 ? 20.527 -23.249 22.834 1.00 93.88 963 GLU A N 1
ATOM 7636 C CA . GLU A 1 963 ? 20.091 -23.190 24.241 1.00 93.88 963 GLU A CA 1
ATOM 7637 C C . GLU A 1 963 ? 19.502 -21.812 24.582 1.00 93.88 963 GLU A C 1
ATOM 7639 O O . GLU A 1 963 ? 18.484 -21.705 25.266 1.00 93.88 963 GLU A O 1
ATOM 7644 N N . THR A 1 964 ? 20.113 -20.745 24.058 1.00 94.25 964 THR A N 1
ATOM 7645 C CA . THR A 1 964 ? 19.608 -19.376 24.211 1.00 94.25 964 THR A CA 1
ATOM 7646 C C . THR A 1 964 ? 18.261 -19.215 23.507 1.00 94.25 964 THR A C 1
ATOM 7648 O O . THR A 1 964 ? 17.323 -18.686 24.099 1.00 94.25 964 THR A O 1
ATOM 7651 N N . LEU A 1 965 ? 18.134 -19.724 22.277 1.00 93.50 965 LEU A N 1
ATOM 7652 C CA . LEU A 1 965 ? 16.901 -19.633 21.494 1.00 93.50 965 LEU A CA 1
ATOM 7653 C C . LEU A 1 965 ? 15.740 -20.460 22.077 1.00 93.50 965 LEU A C 1
ATOM 7655 O O . LEU A 1 965 ? 14.578 -20.070 21.968 1.00 93.50 965 LEU A O 1
ATOM 7659 N N . GLU A 1 966 ? 16.025 -21.583 22.737 1.00 91.62 966 GLU A N 1
ATOM 7660 C CA . GLU A 1 966 ? 15.017 -22.334 23.495 1.00 91.62 966 GLU A CA 1
ATOM 7661 C C . GLU A 1 966 ? 14.482 -21.522 24.685 1.00 91.62 966 GLU A C 1
ATOM 7663 O O . GLU A 1 966 ? 13.278 -21.549 24.948 1.00 91.62 966 GLU A O 1
ATOM 7668 N N . GLY A 1 967 ? 15.350 -20.759 25.360 1.00 88.19 967 GLY A N 1
ATOM 7669 C CA . GLY A 1 967 ? 14.989 -19.880 26.477 1.00 88.19 967 GLY A CA 1
ATOM 7670 C C . GLY A 1 967 ? 14.275 -18.581 26.079 1.00 88.19 967 GLY A C 1
ATOM 7671 O O . GLY A 1 967 ? 13.725 -17.904 26.948 1.00 88.19 967 GLY A O 1
ATOM 7672 N N . PHE A 1 968 ? 14.274 -18.230 24.793 1.00 90.25 968 PHE A N 1
ATOM 7673 C CA . PHE A 1 968 ? 13.587 -17.054 24.257 1.00 90.25 968 PHE A CA 1
ATOM 7674 C C . PHE A 1 968 ? 12.063 -17.208 24.292 1.00 90.25 968 PHE A C 1
ATOM 7676 O O . PHE A 1 968 ? 11.525 -18.299 24.069 1.00 90.25 968 PHE A O 1
ATOM 7683 N N . SER A 1 969 ? 11.360 -16.092 24.521 1.00 85.19 969 SER A N 1
ATOM 7684 C CA . SER A 1 969 ? 9.911 -16.027 24.310 1.00 85.19 969 SER A CA 1
ATOM 7685 C C . SER A 1 969 ? 9.576 -16.222 22.823 1.00 85.19 969 SER A C 1
ATOM 7687 O O . SER A 1 969 ? 10.440 -16.063 21.959 1.00 85.19 969 SER A O 1
ATOM 7689 N N . GLN A 1 970 ? 8.319 -16.539 22.482 1.00 81.81 970 GLN A N 1
ATOM 7690 C CA . GLN A 1 970 ? 7.928 -16.635 21.064 1.00 81.81 970 GLN A CA 1
ATOM 7691 C C . GLN A 1 970 ? 8.160 -15.317 20.314 1.00 81.81 970 GLN A C 1
ATOM 7693 O O . GLN A 1 970 ? 8.576 -15.328 19.160 1.00 81.81 970 GLN A O 1
ATOM 7698 N N . HIS A 1 971 ? 7.976 -14.182 20.989 1.00 78.31 971 HIS A N 1
ATOM 7699 C CA . HIS A 1 971 ? 8.278 -12.874 20.425 1.00 78.31 971 HIS A CA 1
ATOM 7700 C C . HIS A 1 971 ? 9.778 -12.702 20.134 1.00 78.31 971 HIS A C 1
ATOM 7702 O O . HIS A 1 971 ? 10.142 -12.348 19.016 1.00 78.31 971 HIS A O 1
ATOM 7708 N N . ASP A 1 972 ? 10.661 -13.043 21.078 1.00 84.12 972 ASP A N 1
ATOM 7709 C CA . ASP A 1 972 ? 12.116 -12.958 20.863 1.00 84.12 972 ASP A CA 1
ATOM 7710 C C . ASP A 1 972 ? 12.586 -13.887 19.727 1.00 84.12 972 ASP A C 1
ATOM 7712 O O . ASP A 1 972 ? 13.498 -13.549 18.969 1.00 84.12 972 ASP A O 1
ATOM 7716 N N . ARG A 1 973 ? 11.941 -15.054 19.564 1.00 88.69 973 ARG A N 1
ATOM 7717 C CA . ARG A 1 973 ? 12.189 -15.968 18.435 1.00 88.69 973 ARG A CA 1
ATOM 7718 C C . ARG A 1 973 ? 11.794 -15.339 17.100 1.00 88.69 973 ARG A C 1
ATOM 7720 O O . ARG A 1 973 ? 12.552 -15.464 16.140 1.00 88.69 973 ARG A O 1
ATOM 7727 N N . VAL A 1 974 ? 10.653 -14.649 17.042 1.00 80.50 974 VAL A N 1
ATOM 7728 C CA . VAL A 1 974 ? 10.216 -13.896 15.853 1.00 80.50 974 VAL A CA 1
ATOM 7729 C C . VAL A 1 974 ? 11.204 -12.777 15.531 1.00 80.50 974 VAL A C 1
ATOM 7731 O O . VAL A 1 974 ? 11.620 -12.658 14.382 1.00 80.50 974 VAL A O 1
ATOM 7734 N N . LEU A 1 975 ? 11.643 -12.008 16.533 1.00 80.25 975 LEU A N 1
ATOM 7735 C CA . LEU A 1 975 ? 12.627 -10.939 16.338 1.00 80.25 975 LEU A CA 1
ATOM 7736 C C . LEU A 1 975 ? 13.957 -11.476 15.803 1.00 80.25 975 LEU A C 1
ATOM 7738 O O . LEU A 1 975 ? 14.553 -10.874 14.912 1.00 80.25 975 LEU A O 1
ATOM 7742 N N . LEU A 1 976 ? 14.421 -12.628 16.298 1.00 87.88 976 LEU A N 1
ATOM 7743 C CA . LEU A 1 976 ? 15.622 -13.263 15.757 1.00 87.88 976 LEU A CA 1
ATOM 7744 C C . LEU A 1 976 ? 15.412 -13.751 14.318 1.00 87.88 976 LEU A C 1
ATOM 7746 O O . LEU A 1 976 ? 16.307 -13.601 13.483 1.00 87.88 976 LEU A O 1
ATOM 7750 N N . LEU A 1 977 ? 14.247 -14.336 14.025 1.00 84.12 977 LEU A N 1
ATOM 7751 C CA . LEU A 1 977 ? 13.914 -14.814 12.684 1.00 84.12 977 LEU A CA 1
ATOM 7752 C C . LEU A 1 977 ? 13.944 -13.653 11.697 1.00 84.12 977 LEU A C 1
ATOM 7754 O O . LEU A 1 977 ? 14.576 -13.743 10.646 1.00 84.12 977 LEU A O 1
ATOM 7758 N N . GLN A 1 978 ? 13.344 -12.538 12.085 1.00 73.44 978 GLN A N 1
ATOM 7759 C CA . GLN A 1 978 ? 13.317 -11.312 11.316 1.00 73.44 978 GLN A CA 1
ATOM 7760 C C . GLN A 1 978 ? 14.707 -10.698 11.162 1.00 73.44 978 GLN A C 1
ATOM 7762 O O . GLN A 1 978 ? 15.098 -10.352 10.051 1.00 73.44 978 GLN A O 1
ATOM 7767 N N . PHE A 1 979 ? 15.491 -10.621 12.239 1.00 81.19 979 PHE A N 1
ATOM 7768 C CA . PHE A 1 979 ? 16.871 -10.143 12.180 1.00 81.19 979 PHE A CA 1
ATOM 7769 C C . PHE A 1 979 ? 17.686 -10.916 11.138 1.00 81.19 979 PHE A C 1
ATOM 7771 O O . PHE A 1 979 ? 18.452 -10.325 10.380 1.00 81.19 979 PHE A O 1
ATOM 7778 N N . ALA A 1 980 ? 17.502 -12.233 11.076 1.00 81.69 980 ALA A N 1
ATOM 7779 C CA . ALA A 1 980 ? 18.291 -13.101 10.220 1.00 81.69 980 ALA A CA 1
ATOM 7780 C C . ALA A 1 980 ? 17.733 -13.294 8.800 1.00 81.69 980 ALA A C 1
ATOM 7782 O O . ALA A 1 980 ? 18.511 -13.555 7.884 1.00 81.69 980 ALA A O 1
ATOM 7783 N N . THR A 1 981 ? 16.417 -13.185 8.603 1.00 71.06 981 THR A N 1
ATOM 7784 C CA . THR A 1 981 ? 15.749 -13.497 7.321 1.00 71.06 981 THR A CA 1
ATOM 7785 C C . THR A 1 981 ? 15.025 -12.311 6.691 1.00 71.06 981 THR A C 1
ATOM 7787 O O . THR A 1 981 ? 14.642 -12.382 5.530 1.00 71.06 981 THR A O 1
ATOM 7790 N N . GLY A 1 982 ? 14.824 -11.223 7.434 1.00 64.94 982 GLY A N 1
ATOM 7791 C CA . GLY A 1 982 ? 13.973 -10.103 7.032 1.00 64.94 982 GLY A CA 1
ATOM 7792 C C . GLY A 1 982 ? 12.473 -10.390 7.148 1.00 64.94 982 GLY A C 1
ATOM 7793 O O . GLY A 1 982 ? 11.678 -9.503 6.865 1.00 64.94 982 GLY A O 1
ATOM 7794 N N . SER A 1 983 ? 12.073 -11.594 7.575 1.00 64.94 983 SER A N 1
ATOM 7795 C CA . SER A 1 983 ? 10.673 -11.990 7.736 1.00 64.94 983 SER A CA 1
ATOM 7796 C C . SER A 1 983 ? 10.362 -12.394 9.175 1.00 64.94 983 SER A C 1
ATOM 7798 O O . SER A 1 983 ? 11.135 -13.098 9.818 1.00 64.94 983 SER A O 1
ATOM 7800 N N . SER A 1 984 ? 9.194 -11.988 9.667 1.00 64.06 984 SER A N 1
ATOM 7801 C CA . SER A 1 984 ? 8.620 -12.415 10.949 1.00 64.06 984 SER A CA 1
ATOM 7802 C C . SER A 1 984 ? 7.972 -13.811 10.875 1.00 64.06 984 SER A C 1
ATOM 7804 O O . SER A 1 984 ? 7.523 -14.341 11.894 1.00 64.06 984 SER A O 1
ATOM 7806 N N . ARG A 1 985 ? 7.906 -14.427 9.680 1.00 65.56 985 ARG A N 1
ATOM 7807 C CA . ARG A 1 985 ? 7.094 -15.622 9.404 1.00 65.56 985 ARG A CA 1
ATOM 7808 C C . ARG A 1 985 ? 7.919 -16.828 8.966 1.00 65.56 985 ARG A C 1
ATOM 7810 O O . ARG A 1 985 ? 8.869 -16.724 8.195 1.00 65.56 985 ARG A O 1
ATOM 7817 N N . VAL A 1 986 ? 7.472 -18.007 9.396 1.00 71.44 986 VAL A N 1
ATOM 7818 C CA . VAL A 1 986 ? 7.983 -19.296 8.910 1.00 71.44 986 VAL A CA 1
ATOM 7819 C C . VAL A 1 986 ? 7.196 -19.710 7.653 1.00 71.44 986 VAL A C 1
ATOM 7821 O O . VAL A 1 986 ? 5.964 -19.657 7.672 1.00 71.44 986 VAL A O 1
ATOM 7824 N N . PRO A 1 987 ? 7.857 -20.134 6.559 1.00 64.44 987 PRO A N 1
ATOM 7825 C CA . PRO A 1 987 ? 7.182 -20.585 5.343 1.00 64.44 987 PRO A CA 1
ATOM 7826 C C . PRO A 1 987 ? 6.263 -21.791 5.559 1.00 64.44 987 PRO A C 1
ATOM 7828 O O . PRO A 1 987 ? 6.487 -22.641 6.426 1.00 64.44 987 PRO A O 1
ATOM 7831 N N . PHE A 1 988 ? 5.271 -21.938 4.679 1.00 51.06 988 PHE A N 1
ATOM 7832 C CA . PHE A 1 988 ? 4.371 -23.087 4.709 1.00 51.06 988 PHE A CA 1
ATOM 7833 C C . PHE A 1 988 ? 5.111 -24.406 4.413 1.00 51.06 988 PHE A C 1
ATOM 7835 O O . PHE A 1 988 ? 5.545 -24.679 3.286 1.00 51.06 988 PHE A O 1
ATOM 7842 N N . GLY A 1 989 ? 5.208 -25.266 5.428 1.00 60.91 989 GLY A N 1
ATOM 7843 C CA . GLY A 1 989 ? 6.017 -26.489 5.406 1.00 60.91 989 GLY A CA 1
ATOM 7844 C C . GLY A 1 989 ? 7.302 -26.415 6.236 1.00 60.91 989 GLY A C 1
ATOM 7845 O O . GLY A 1 989 ? 8.146 -27.295 6.078 1.00 60.91 989 GLY A O 1
ATOM 7846 N N . GLY A 1 990 ? 7.435 -25.396 7.091 1.00 75.50 990 GLY A N 1
ATOM 7847 C CA . GLY A 1 990 ? 8.522 -25.261 8.058 1.00 75.50 990 GLY A CA 1
ATOM 7848 C C . GLY A 1 990 ? 9.786 -24.641 7.468 1.00 75.50 990 GLY A C 1
ATOM 7849 O O . GLY A 1 990 ? 9.836 -24.235 6.301 1.00 75.50 990 GLY A O 1
ATOM 7850 N N . PHE A 1 991 ? 10.850 -24.617 8.266 1.00 85.25 991 PHE A N 1
ATOM 7851 C CA . PHE A 1 991 ? 12.158 -24.079 7.878 1.00 85.25 991 PHE A CA 1
ATOM 7852 C C . PHE A 1 991 ? 12.796 -24.827 6.699 1.00 85.25 991 PHE A C 1
ATOM 7854 O O . PHE A 1 991 ? 13.674 -24.295 6.019 1.00 85.25 991 PHE A O 1
ATOM 7861 N N . ALA A 1 992 ? 12.304 -26.028 6.383 1.00 83.81 992 ALA A N 1
ATOM 7862 C CA . ALA A 1 992 ? 12.672 -26.782 5.188 1.00 83.81 992 ALA A CA 1
ATOM 7863 C C . ALA A 1 992 ? 12.421 -26.022 3.877 1.00 83.81 992 ALA A C 1
ATOM 7865 O O . ALA A 1 992 ? 13.113 -26.266 2.886 1.00 83.81 992 ALA A O 1
ATOM 7866 N N . LYS A 1 993 ? 11.419 -25.134 3.856 1.00 78.31 993 LYS A N 1
ATOM 7867 C CA . LYS A 1 993 ? 11.034 -24.353 2.674 1.00 78.31 993 LYS A CA 1
ATOM 7868 C C . LYS A 1 993 ? 11.444 -22.887 2.753 1.00 78.31 993 LYS A C 1
ATOM 7870 O O . LYS A 1 993 ? 10.896 -22.069 2.019 1.00 78.31 993 LYS A O 1
ATOM 7875 N N . LEU A 1 994 ? 12.397 -22.553 3.619 1.00 77.06 994 LEU A N 1
ATOM 7876 C CA . LEU A 1 994 ? 12.953 -21.207 3.662 1.00 77.06 994 LEU A CA 1
ATOM 7877 C C . LEU A 1 994 ? 13.538 -20.827 2.290 1.00 77.06 994 LEU A C 1
ATOM 7879 O O . LEU A 1 994 ? 14.179 -21.635 1.609 1.00 77.06 994 LEU A O 1
ATOM 7883 N N . SER A 1 995 ? 13.233 -19.612 1.841 1.00 65.44 995 SER A N 1
ATOM 7884 C CA . SER A 1 995 ? 13.602 -19.096 0.522 1.00 65.44 995 SER A CA 1
ATOM 7885 C C . SER A 1 995 ? 14.005 -17.632 0.614 1.00 65.44 995 SER A C 1
ATOM 7887 O O . SER A 1 995 ? 13.369 -16.867 1.330 1.00 65.44 995 SER A O 1
ATOM 7889 N N . SER A 1 996 ? 15.029 -17.250 -0.147 1.00 59.75 996 SER A N 1
ATOM 7890 C CA . SER A 1 996 ? 15.411 -15.854 -0.404 1.00 59.75 996 SER A CA 1
ATOM 7891 C C . SER A 1 996 ? 14.960 -15.462 -1.822 1.00 59.75 996 SER A C 1
ATOM 7893 O O . SER A 1 996 ? 14.595 -16.328 -2.624 1.00 59.75 996 SER A O 1
ATOM 7895 N N . GLY A 1 997 ? 15.029 -14.176 -2.185 1.00 46.12 997 GLY A N 1
ATOM 7896 C CA . GLY A 1 997 ? 14.714 -13.665 -3.530 1.00 46.12 997 GLY A CA 1
ATOM 7897 C C . GLY A 1 997 ? 15.497 -14.328 -4.683 1.00 46.12 997 GLY A C 1
ATOM 7898 O O . GLY A 1 997 ? 15.164 -14.137 -5.851 1.00 46.12 997 GLY A O 1
ATOM 7899 N N . GLY A 1 998 ? 16.522 -15.137 -4.381 1.00 51.00 998 GLY A N 1
ATOM 7900 C CA . GLY A 1 998 ? 17.269 -15.970 -5.332 1.00 51.00 998 GLY A CA 1
ATOM 7901 C C . GLY A 1 998 ? 16.848 -17.449 -5.432 1.00 51.00 998 GLY A C 1
ATOM 7902 O O . GLY A 1 998 ? 17.440 -18.173 -6.238 1.00 51.00 998 GLY A O 1
ATOM 7903 N N . GLY A 1 999 ? 15.871 -17.911 -4.643 1.00 57.44 999 GLY A N 1
ATOM 7904 C CA . GLY A 1 999 ? 15.401 -19.303 -4.593 1.00 57.44 999 GLY A CA 1
ATOM 7905 C C . GLY A 1 999 ? 15.458 -19.937 -3.190 1.00 57.44 999 GLY A C 1
ATOM 7906 O O . GLY A 1 999 ? 15.689 -19.239 -2.202 1.00 57.44 999 GLY A O 1
ATOM 7907 N N . PRO A 1 1000 ? 15.244 -21.264 -3.080 1.00 71.44 1000 PRO A N 1
ATOM 7908 C CA . PRO A 1 1000 ? 15.268 -21.975 -1.800 1.00 71.44 1000 PRO A CA 1
ATOM 7909 C C . PRO A 1 1000 ? 16.631 -21.833 -1.112 1.00 71.44 1000 PRO A C 1
ATOM 7911 O O . PRO A 1 1000 ? 17.659 -22.148 -1.716 1.00 71.44 1000 PRO A O 1
ATOM 7914 N N . MET A 1 1001 ? 16.642 -21.381 0.142 1.00 76.00 1001 MET A N 1
ATOM 7915 C CA . MET A 1 1001 ? 17.855 -21.153 0.926 1.00 76.00 1001 MET A CA 1
ATOM 7916 C C . MET A 1 1001 ? 17.600 -21.477 2.396 1.00 76.00 1001 MET A C 1
ATOM 7918 O O . MET A 1 1001 ? 16.642 -20.990 2.987 1.00 76.00 1001 MET A O 1
ATOM 7922 N N . LYS A 1 1002 ? 18.475 -22.289 2.992 1.00 86.12 1002 LYS A N 1
ATOM 7923 C CA . LYS A 1 1002 ? 18.388 -22.654 4.408 1.00 86.12 1002 LYS A CA 1
ATOM 7924 C C . LYS A 1 1002 ? 18.865 -21.521 5.307 1.00 86.12 1002 LYS A C 1
ATOM 7926 O O . LYS A 1 1002 ? 19.726 -20.726 4.926 1.00 86.12 1002 LYS A O 1
ATOM 7931 N N . PHE A 1 1003 ? 18.354 -21.504 6.535 1.00 91.12 1003 PHE A N 1
ATOM 7932 C CA . PHE A 1 1003 ? 18.899 -20.648 7.580 1.00 91.12 1003 PHE A CA 1
ATOM 7933 C C . PHE A 1 1003 ? 20.376 -20.990 7.788 1.00 91.12 1003 PHE A C 1
ATOM 7935 O O . PHE A 1 1003 ? 20.709 -22.168 7.866 1.00 91.12 1003 PHE A O 1
ATOM 7942 N N . THR A 1 1004 ? 21.262 -19.995 7.843 1.00 91.25 1004 THR A N 1
ATOM 7943 C CA . THR A 1 1004 ? 22.710 -20.246 7.838 1.00 91.25 1004 THR A CA 1
ATOM 7944 C C . THR A 1 1004 ? 23.421 -19.471 8.941 1.00 91.25 1004 THR A C 1
ATOM 7946 O O . THR A 1 1004 ? 23.309 -18.250 9.009 1.00 91.25 1004 THR A O 1
ATOM 7949 N N . ILE A 1 1005 ? 24.216 -20.162 9.762 1.00 93.75 1005 ILE A N 1
ATOM 7950 C CA . ILE A 1 1005 ? 25.084 -19.546 10.777 1.00 93.75 1005 ILE A CA 1
ATOM 7951 C C . ILE A 1 1005 ? 26.535 -19.618 10.304 1.00 93.75 1005 ILE A C 1
ATOM 7953 O O . ILE A 1 1005 ? 27.086 -20.703 10.111 1.00 93.75 1005 ILE A O 1
ATOM 7957 N N . SER A 1 1006 ? 27.166 -18.456 10.129 1.00 90.81 1006 SER A N 1
ATOM 7958 C CA . SER A 1 1006 ? 28.526 -18.351 9.587 1.00 90.81 1006 SER A CA 1
ATOM 7959 C C . SER A 1 1006 ? 29.530 -17.855 10.625 1.00 90.81 1006 SER A C 1
ATOM 7961 O O . SER A 1 1006 ? 29.268 -16.890 11.342 1.00 90.81 1006 SER A O 1
ATOM 7963 N N . HIS A 1 1007 ? 30.709 -18.479 10.676 1.00 87.25 1007 HIS A N 1
ATOM 7964 C CA . HIS A 1 1007 ? 31.813 -18.031 11.521 1.00 87.25 1007 HIS A CA 1
ATOM 7965 C C . HIS A 1 1007 ? 32.438 -16.742 10.983 1.00 87.25 1007 HIS A C 1
ATOM 7967 O O . HIS A 1 1007 ? 32.904 -16.678 9.844 1.00 87.25 1007 HIS A O 1
ATOM 7973 N N . VAL A 1 1008 ? 32.556 -15.747 11.861 1.00 81.38 1008 VAL A N 1
ATOM 7974 C CA . VAL A 1 1008 ? 33.305 -14.511 11.621 1.00 81.38 1008 VAL A CA 1
ATOM 7975 C C . VAL A 1 1008 ? 34.355 -14.360 12.717 1.00 81.38 1008 VAL A C 1
ATOM 7977 O O . VAL A 1 1008 ? 34.105 -14.662 13.882 1.00 81.38 1008 VAL A O 1
ATOM 7980 N N . THR A 1 1009 ? 35.552 -13.898 12.353 1.00 77.31 1009 THR A N 1
ATOM 7981 C CA . THR A 1 1009 ? 36.637 -13.673 13.312 1.00 77.31 1009 THR A CA 1
ATOM 7982 C C . THR A 1 1009 ? 36.209 -12.662 14.373 1.00 77.31 1009 THR A C 1
ATOM 7984 O O . THR A 1 1009 ? 35.980 -11.490 14.070 1.00 77.31 1009 THR A O 1
ATOM 7987 N N . TYR A 1 1010 ? 36.134 -13.112 15.625 1.00 69.19 1010 TYR A N 1
ATOM 7988 C CA . TYR A 1 1010 ? 35.741 -12.268 16.746 1.00 69.19 1010 TYR A CA 1
ATOM 7989 C C . TYR A 1 1010 ? 36.760 -11.148 16.976 1.00 69.19 1010 TYR A C 1
ATOM 7991 O O . TYR A 1 1010 ? 37.940 -11.391 17.237 1.00 69.19 1010 TYR A O 1
ATOM 7999 N N . THR A 1 1011 ? 36.282 -9.909 16.939 1.00 69.69 1011 THR A N 1
ATOM 8000 C CA . THR A 1 1011 ? 36.963 -8.771 17.558 1.00 69.69 1011 THR A CA 1
ATOM 8001 C C . THR A 1 1011 ? 36.035 -8.272 18.660 1.00 69.69 1011 THR A C 1
ATOM 8003 O O . THR A 1 1011 ? 34.826 -8.219 18.453 1.00 69.69 1011 THR A O 1
ATOM 8006 N N . GLY A 1 1012 ? 36.565 -7.968 19.850 1.00 66.75 1012 GLY A N 1
ATOM 8007 C CA . GLY A 1 1012 ? 35.781 -7.749 21.081 1.00 66.75 1012 GLY A CA 1
ATOM 8008 C C . GLY A 1 1012 ? 34.773 -6.588 21.082 1.00 66.75 1012 GLY A C 1
ATOM 8009 O O . GLY A 1 1012 ? 34.268 -6.234 22.139 1.00 66.75 1012 GLY A O 1
ATOM 8010 N N . SER A 1 1013 ? 34.514 -5.982 19.925 1.00 70.50 1013 SER A N 1
ATOM 8011 C CA . SER A 1 1013 ? 33.631 -4.842 19.692 1.00 70.50 1013 SER A CA 1
ATOM 8012 C C . SER A 1 1013 ? 32.526 -5.111 18.656 1.00 70.50 1013 SER A C 1
ATOM 8014 O O . SER A 1 1013 ? 31.849 -4.165 18.268 1.00 70.50 1013 SER A O 1
ATOM 8016 N N . ILE A 1 1014 ? 32.357 -6.346 18.165 1.00 76.06 1014 ILE A N 1
ATOM 8017 C CA . ILE A 1 1014 ? 31.393 -6.673 17.097 1.00 76.06 1014 ILE A CA 1
ATOM 8018 C C . ILE A 1 1014 ? 30.233 -7.516 17.651 1.00 76.06 1014 ILE A C 1
ATOM 8020 O O . ILE A 1 1014 ? 30.457 -8.564 18.253 1.00 76.06 1014 ILE A O 1
ATOM 8024 N N . LEU A 1 1015 ? 28.999 -7.047 17.431 1.00 84.06 1015 LEU A N 1
ATOM 8025 C CA . LEU A 1 1015 ? 27.758 -7.799 17.660 1.00 84.06 1015 LEU A CA 1
ATOM 8026 C C . LEU A 1 1015 ? 27.522 -8.824 16.533 1.00 84.06 1015 LEU A C 1
ATOM 8028 O O . LEU A 1 1015 ? 28.087 -8.661 15.448 1.00 84.06 1015 LEU A O 1
ATOM 8032 N N . PRO A 1 1016 ? 26.673 -9.851 16.735 1.00 84.94 1016 PRO A N 1
ATOM 8033 C CA . PRO A 1 1016 ? 26.194 -10.681 15.634 1.00 84.94 1016 PRO A CA 1
ATOM 8034 C C . PRO A 1 1016 ? 25.647 -9.815 14.493 1.00 84.94 1016 PRO A C 1
ATOM 8036 O O . PRO A 1 1016 ? 25.006 -8.793 14.730 1.00 84.94 1016 PRO A O 1
ATOM 8039 N N . THR A 1 1017 ? 25.919 -10.217 13.255 1.00 83.50 1017 THR A N 1
ATOM 8040 C CA . THR A 1 1017 ? 25.457 -9.521 12.046 1.00 83.50 1017 THR A CA 1
ATOM 8041 C C . THR A 1 1017 ? 24.649 -10.485 11.192 1.00 83.50 1017 THR A C 1
ATOM 8043 O O . THR A 1 1017 ? 24.889 -11.693 11.231 1.00 83.50 1017 THR A O 1
ATOM 8046 N N . ALA A 1 1018 ? 23.689 -9.956 10.439 1.00 80.56 1018 ALA A N 1
ATOM 8047 C CA . ALA A 1 1018 ? 22.836 -10.729 9.547 1.00 80.56 1018 ALA A CA 1
ATOM 8048 C C . ALA A 1 1018 ? 22.949 -10.229 8.103 1.00 80.56 1018 ALA A C 1
ATOM 8050 O O . ALA A 1 1018 ? 23.304 -9.079 7.842 1.00 80.56 1018 ALA A O 1
ATOM 8051 N N . SER A 1 1019 ? 22.662 -11.116 7.155 1.00 76.69 1019 SER A N 1
ATOM 8052 C CA . SER A 1 1019 ? 22.544 -10.804 5.731 1.00 76.69 1019 SER A CA 1
ATOM 8053 C C . SER A 1 1019 ? 21.303 -11.512 5.213 1.00 76.69 1019 SER A C 1
ATOM 8055 O O . SER A 1 1019 ? 21.287 -12.734 5.108 1.00 76.69 1019 SER A O 1
ATOM 8057 N N . THR A 1 1020 ? 20.256 -10.734 4.960 1.00 64.69 1020 THR A N 1
ATOM 8058 C CA . THR A 1 1020 ? 18.912 -11.235 4.649 1.00 64.69 1020 THR A CA 1
ATOM 8059 C C . THR A 1 1020 ? 18.688 -11.499 3.152 1.00 64.69 1020 THR A C 1
ATOM 8061 O O . THR A 1 1020 ? 17.679 -12.101 2.797 1.00 64.69 1020 THR A O 1
ATOM 8064 N N . TRP A 1 1021 ? 19.629 -11.095 2.282 1.00 46.12 1021 TRP A N 1
ATOM 8065 C CA . TRP A 1 1021 ? 19.526 -11.148 0.814 1.00 46.12 1021 TRP A CA 1
ATOM 8066 C C . TRP A 1 1021 ? 20.582 -12.033 0.153 1.00 46.12 1021 TRP A C 1
ATOM 8068 O O . TRP A 1 1021 ? 21.792 -11.795 0.389 1.00 46.12 1021 TRP A O 1
#

Solvent-accessible surface area (backbone atoms only — not comparable to full-atom values): 60173 Å² total; per-residue (Å²): 112,73,75,56,53,77,50,53,60,67,49,65,72,40,85,89,55,56,66,74,56,55,48,51,53,52,41,55,54,28,71,76,31,68,74,51,27,52,52,52,39,34,47,34,24,45,49,28,24,53,34,46,54,44,37,75,34,88,89,48,64,56,71,63,28,39,54,37,27,45,53,32,45,54,50,39,42,54,42,47,44,64,65,68,58,60,68,76,78,80,75,93,82,79,95,84,79,94,74,88,85,75,84,88,68,79,78,70,53,74,65,54,56,64,36,48,48,52,35,51,62,45,53,55,50,49,51,55,51,49,54,51,48,39,55,54,53,55,53,60,55,61,68,69,71,78,73,83,87,86,85,90,83,92,81,88,87,82,83,86,86,87,85,82,88,86,84,87,90,93,88,88,88,89,87,88,79,90,82,89,89,81,85,88,83,86,84,88,84,91,82,89,82,89,73,96,78,82,90,71,87,80,90,72,94,60,77,66,69,63,53,52,59,59,58,74,42,76,67,100,51,64,56,62,71,70,48,46,64,42,53,37,42,50,52,38,40,50,50,56,52,39,46,62,67,39,92,54,98,87,57,78,27,66,74,52,53,53,51,50,64,76,43,42,70,43,53,52,54,52,41,68,72,43,54,69,46,41,74,78,42,39,47,64,40,46,73,31,70,84,48,28,70,78,45,42,74,56,57,55,70,46,58,67,65,64,52,51,52,50,47,56,58,72,71,48,56,81,75,47,71,70,39,61,80,57,82,78,55,82,90,62,49,47,70,29,40,79,96,42,48,64,66,36,44,45,62,53,52,76,72,52,58,66,78,53,55,72,43,47,78,43,34,30,50,64,96,56,93,60,74,44,73,70,49,40,49,52,51,49,40,50,44,55,46,52,60,56,31,62,90,64,35,45,29,38,73,30,73,79,74,78,50,74,40,78,32,56,63,15,66,81,33,89,59,36,50,62,50,30,17,43,48,18,33,50,53,19,46,29,51,69,71,71,45,62,50,58,72,64,60,67,64,54,54,53,50,48,55,51,51,54,61,58,53,65,74,37,77,67,50,54,51,53,52,50,51,51,52,52,50,51,54,52,34,52,71,38,96,82,55,41,50,85,87,69,48,45,40,66,56,50,53,51,50,54,59,61,52,22,77,72,32,84,43,69,51,36,48,95,87,36,98,53,55,72,54,98,65,103,64,99,62,92,50,53,54,29,52,53,56,70,58,54,51,52,53,40,54,54,44,35,53,53,33,34,76,67,76,24,60,48,79,47,37,84,91,74,67,41,39,17,31,52,70,20,72,70,38,54,50,50,54,51,52,47,44,52,53,45,57,75,39,53,73,65,87,80,78,64,50,59,44,49,69,69,58,54,37,52,45,33,51,50,48,53,52,51,74,69,43,88,89,68,48,72,67,54,54,50,52,51,33,44,51,49,18,47,53,29,40,38,32,76,45,21,49,56,52,53,31,61,15,53,30,37,23,69,30,53,42,74,40,96,84,68,56,29,33,40,35,45,37,76,60,67,91,64,63,45,78,82,94,58,57,54,66,50,75,44,58,58,51,92,56,66,72,57,16,32,42,57,28,44,52,50,29,52,54,53,34,49,75,72,71,41,76,44,64,60,54,31,51,43,52,43,63,47,99,85,68,45,80,41,89,39,58,33,48,51,69,59,54,34,53,53,52,48,50,48,31,49,77,72,72,69,61,83,78,61,49,60,65,4,25,30,28,16,27,51,46,47,30,65,74,67,59,76,26,95,44,75,60,51,44,26,62,59,38,30,51,88,47,70,64,56,53,50,68,54,37,72,86,69,75,88,77,75,92,78,86,83,74,92,81,72,88,84,75,87,88,80,90,80,89,76,90,64,81,82,60,52,54,71,62,41,36,42,72,37,55,65,59,26,49,52,51,50,48,58,71,79,43,64,48,86,79,67,77,63,95,47,40,35,41,48,78,41,62,48,69,84,38,80,40,79,43,59,65,44,95,71,12,73,76,38,70,59,41,79,91,45,42,68,60,49,48,40,42,53,35,40,40,69,77,40,66,41,40,39,68,48,51,53,26,18,48,55,23,19,45,74,62,41,52,67,59,63,56,68,62,46,55,78,64,55,49,45,34,65,36,53,44,80,67,87,76,62,64,66,53,45,59,75,31,48,44,62,43,88,51,56,83,87,37,66,72,50,46,51,51,51,58,50,56,69,73,41,52,60,65,55,49,31,53,50,42,23,61,47,51,72,37,76,68,78,42,94,78,40,39,76,53,30,60,44,101,90,44,84,41,59,51,70,52,69,67,70,89,85,53,104,85,69,75,95,82,66,71,54,121

Organism: Pinctada imbricata (NCBI:txid66713)

Radius of gyration: 41.61 Å; Cα contacts (8 Å, |Δi|>4): 1081; chains: 1; bounding box: 96×81×142 Å

Mean predicted aligned error: 22.51 Å

Foldseek 3Di:
DVVVLVVLLVCLLPPVDDLVRSLVVLLVQCQVDVVSVLVSLLSLLLVLLVLLVVLLPLPDDNVSSLSSNLSSLVSSLVSCCSRPVVVPPPDPDDDDDDDDDDPPDDDFPPSLCSRNVSCVVSVVVLVVVLVVLVVVVVVVVVVVPPDDDDDDDDDDDDDDDDDDDDDDDDDDDDDDDDDDDDDDDDDDDDDDDDDDDPPDDDPDDDPVVVVVVVVVVPDPDPPLVSSLSSSLSSLLSVQSSQCSSDNDVQDGRPVNVVVCVVSVVSVLVSCQVPVLSCLVRVVVCLSHPVSVVSNLVSLLVDDLVSLLVSLLVVLDDPVLVVQQPDDDDPVLEQEAEPVPLLVSNLVRVVPDALVSLSSYYWYDYPPDPDIDPVVVLVSLQVNLQVLCDCVQVQWDAWPQNPDIDGRLQNVVHVCNLSSLLVLLLSLLSCLSVLNFHDHPCVVVVVVVVVVVVVVCPDPVVVVLVVLQVLLQVQCCVDPVRDGLQQDALVSLVVVQVVCQQVADAFQADPPRPQQQHPDPDDDPTGGGHPLVVSVVSLVSQQVVSVVVVQNDAQDPVVRGHRRSNHPSVVVVSVVRVVSSVVSNPDDDDFAADAPVLLLLLLVVLVVVCVDPPQDLLNVLVSLLLNLLLLCLLQQLEFSQQSLQFALLQWDQDPVNQWIWGWGADDPQDLDDNGTDTDTQGADPPLSSRNSNSLVSSCVSCVVVVHHRNGAGNRFDADPVSHTDRDGDHQVNSFVVSQVSCVVSVNDDPHGSNSSNLNNLQCCVVVVVDVDLVSSCSSNRPDDPCVSCVSPVPPPPPPPPDPPPPPPPDDDDDDDDPDDQQDLVNCCRHPVPVSVVLVVLLVDFPVVVPDFDWQWDFDDANNDTDTDRLDVVRVPHTDGPVCSVVSSRSVSCCVRDVSCPSSVVSSVSSNCSSRPPSSVSSDDPVSSSCSRNNQDDADLVLLVVQEAEAPDDCPDPVNVVVSVVLVVDDSVVVLVVCCQAAVGSDADDPGQQQPAASSGGDHRYDYDDDDDPPDDDHYDND

Sequence (1021 aa):
MPKLFDQLIPMIRNDKIKDSVFLKVTSHLAVHNSVLADKILTGLSEEGSNIGHNLLSVSSNMETQVSGLLRCVKTLCSIYTSVYQSMSSSSSSSLSSQSSIINGITPISPKAVQIFKPLEVLWQLLDDWLNLLQAEFDKNEKGKCQVKSEPVTEKKKNDSPKENVQSKPEIITNENGTKTSKVSEAPCETVHLSKEHLFKQAGGDSPQCKEHLLIQWGGDQDVIGTVLPRICGVIHAFYICCSCQHSHPQMTSPRFIEFVCAHNKVLKSLVARNPKVIFDHFHFLLECPELMSQFLHIIKAQSFDDRREWFYENLTTERERTLVHSPPQEEDIVVVKRDHMFKSSCNEMLKKSSDKLKKGLAIKFDGEEGVGHGVVREWFDILSNEILNPDYALFTQSADGSTFQPNSNSAINPDHLNFFQFAGQTLGLALYHQYLLNVHLESIDERLAYLDSVAQGSKHIRRKNNLRETFTNFLTMLPEKKTLDNASPEDVKRFLVWKDGSGKTKIHDLDCKFLGQNVDKNCNCPVRMASASVVNIVQELVDIFHKQGRGRVFNDFKCQGNPAASSAVKLYLKCIKEEQAKFHVLPKQAKPIFISKLEAISNYIDNRLQCGGVNLTEVFVLSRDQALFKMQFFAGDRASDIGMTMGQEIKILEDGSGLLVNHTYGETLRGDGKCNTFVLKKCKNLSICPVEGINRYLRISKSMGVSLAYGYLFRPMSDLGTVLNEALSYSAIYERLREYLSRVGLYDGETPHSFRAGCAVHMLMSKSAESVDDMRQHIGWATDESAKYYSREVLIKDATKTADKLASSLCSDEVESSIPVNYTDVASIDPEYAKNLQWILDHNIDSLGLDLTFSVETDVFGVMQEVQLKPGGAKVPVNEENKEEYVQLVTELRMTRAIQPQIDSFLTGFHEYIPQSLVQMFDEYELELMLSGIPEIDVDDWRNFTEYIGYDADMDVIKWFWETLEGFSQHDRVLLLQFATGSSRVPFGGFAKLSSGGGPMKFTISHVTYTGSILPTASTW

InterPro domains:
  IPR000569 HECT domain [PF00632] (383-443)
  IPR000569 HECT domain [PF00632] (820-1020)
  IPR000569 HECT domain [PS50237] (353-441)
  IPR000569 HECT domain [PS50237] (820-1021)
  IPR000569 HECT domain [SM00119] (351-1020)
  IPR006936 ALOG domain [PF04852] (458-578)
  IPR006936 ALOG domain [PS51697] (459-592)
  IPR011010 DNA breaking-rejoining enzyme, catalytic core [SSF56349] (623-792)
  IPR013762 Integrase-like, catalytic domain superfamily [G3DSA:1.10.443.10] (588-794)
  IPR035983 HECT, E3 ligase catalytic domain [SSF56204] (330-443)
  IPR035983 HECT, E3 ligase catalytic domain [SSF56204] (819-1020)
  IPR050409 E3 ubiquitin-protein ligase [PTHR11254] (819-1020)

Nearest PDB structures (foldseek):
  5lp8-assembly1_A  TM=7.476E-01  e=3.046E-20  Homo sapiens
  3g1n-assembly2_B  TM=8.218E-01  e=3.304E-18  Homo sapiens
  5hpl-assembly2_B  TM=7.906E-01  e=8.606E-19  Saccharomyces cerevisiae
  6xz1-assembly2_B  TM=6.348E-01  e=5.340E-19  Homo sapiens
  5tj7-assembly1_A  TM=7.842E-01  e=1.157E-15  Homo sapiens

Secondary structure (DSSP, 8-state):
-HHHHHHHTGGGG-TTS-HHHHHHHHHHHHHH-HHHHHHHHHHHHHHHHHHHHHHTSTTS-HHHHHHHHHHHHHHHHHHHIIIIIGGGSS------------SS-PPPPHHHHHHHHHHHHHHHHHHHHHHHHHHHHHHHHHTTS----------------------------------------------------SSS------THHHHHHHHTT-SSS-HHHHHHHHHHHHHHHHHHHHHHTSS-TTS--HHHHHHHHHTHHHHHHHHHH-TTHHHHT-THHHH-HHHHHHHHHHHHTS-HHHHHHHHHHHHS-HHHHTTTTSPPPGGGEEEE-GGGHHHHHHHHHTTS-HHHHHH--EEEETT----SHHHHHHHHHHHHHHHT-GGGTSEEE-TTSS-EEE-TTGGGSTTHHHHHHHHHHHHHHHHHTT------HHHHHHHHHHHHHHHTTSHHHHHHHHHHHHHHHHHHTSTT---TTT--HHHHHHHHHHHHTT--EE---TT-TTTT--------PPEE--HHHHHHHHHHHHHHHHTTT--SPPBTTTTBS-GGGSHHHHHHHHHHHHHHHHTT-PPPPPPPPPHHHHHHHHHHHHHHHHSTT--HHHHHHHHHHHHHHHHHHHH---HHHHHH-BGGGEEE-TTSSEEEEEE---S---SSSS-EEEEEE--S-TTT-HHHHHHHHHHHHHHTT---SSSBSS--B-TTSPBPSSPPPHHHHHHHHHHHHHHTT--SS--TTHHHHHHHHHHHHTT-SSSHHHHHHHHT--SHHHHHHHHTTTTTSS-SSSSTTSSSS--------PPPPPTTGGGGT-HHHHHHHHHHHHS-HHHHT---BSEEEEEETTEEEEEESSTTGGG-B--TTTHHHHHHHHHHHHHTGGGHHHHHHHHHHHHTTS-HHHHTTS-HHHHHHHHH------HHHHHHTEEEES--TTSHHHHHHHHHHHHS-HHHHHHHHHHHHS-SS--TT-GGG-EETTEE--EEEE-----TT--------

pLDDT: mean 70.59, std 19.79, range [19.03, 96.06]